Protein AF-0000000076752392 (afdb_homodimer)

Foldseek 3Di:
DPPPPDPDQKFWEQLAFQAAPPGPDGTDIDGQADAQDDDAGEEEPDDQDPDNVSNRLRRNLRVLLRLLCVLAFVLQDCVVVVVGQAWDVLCPRYAYEYQDQEEDLDWWFFSVHIYWHWYDFPNDIDGQSRGSLSSQLRSQLRRLCSLAVQLQFALFLASLLLSNLSSNLRSLLSSLQDLVSLVQCCVVCVLQQLDFDSSQAGAQHSQNRVCRVPVQAADPRHRAGLNDQAADDQQLPAALDDGLVDAHSHSPRRSSLLSNLLSQLLSLQLCLQQDPHGRDSVSSNVSSSVSSSLQSQLSQLWALARLRLLSSLLSSQVVCCVPPVRSSLVSSLVSCCSRQSFPPVQSVLSVCLVPPPPPPPSCPFQVGPPPRRDGHYHFDWDWAACVVQQFPGTAIGTWRQDDGRGNTAGADPVGDGDDGDHRNSSSNSSVVSCQVQLQEAEDPVGGRDDHSVPDPDPDHNQWYWDQPPVGTYIGGRISD/DPPPPPPDQKFWEQLAFQAAPPGPDGTDIDGQADAQDDDAGEEEPDDQDPDNVSNRLRRHLRVLLRLLCVLQFVLQDCVVVVVGQAWDVLCPRYAYEYQDQEEDLDWWFFSVHIYWHWYDFPNDIDGLSRGSLSSQLRSQLRRLCSLAVQLQFALFLASLLQSNLSSNLRSLLSSLQDLVSQVQCCVVCVLQQLDFDSSQAGAQHSQNRVCRVPVQAADPRHRAGLNDQAADDQQLPAALDDGLVDAHSHSPRRSSLLSNLLSQLLSLQLCLQQDPHGRDSVSSNVSSSVSSSLQSQLSQLWALARLRLLSSLLSSQVVCCVPPVRSSLVSSLVSCCSRQSFPPVQSVLSVVLVPPPPPPDVCPFQVGPPPRRDGHYHFDWDWAACVVQQFPGTAIGTWRQDDGRGNTAGADPVGDGDDGDHRRVSSNSSVVSCQCQLQEAEDPVGGRDDHSNPPPDPDHNQWYWDQPPVGTYIGGRISD

Secondary structure (DSSP, 8-state):
--------SEEEE-SS---SSS-----EEEEPPP-S-SSSEEEESSPPPSSHHHHHHHHHHHHHHHHHHHHHGGGS-TTT-TT-----TTT-SEEEEES---BSS-EEE-SS-EEE-EEEETTEEEEGGG-HHHHHHHHHHHHHHHH-GGGGGB--HHHHHHHHHHHHHHHHHHHTT-HHHHHHHHHHHTT-TTS--TTTEETHHHHHHHHHH-TTSS-SSSSEESS-------GGGS-S---TTS--SSHHHHHHHHHHHHHHHHHHHHHHHHTTS---HHHHHHHHHHHHHHHHHHHHH----TTHHHHHHHHHHHHHHHHHTTTTHHHHHHHHHHTTSS-HHHHHHHHHHHS--SSSSTTSSBSSTTS-PPS----EEEEE--GGGT-SS-EEEEE--PPPSB---PBPSSSSBPPPPPHHHHHHHHHHHHHHTT-EE--GGG-SS--GGG--S-----EEEEE-SSSEEEEE--B-/--------SEEEE-SS---SSS-----EEEEPPP-S-SSSEEEESSPPPSSHHHHHHHHHHHHHHHHHHHHHGGGS-TTT-TT-----TTT-SEEEEETT--BSS-EEE-SS-EEE-EEEETTEEEEGGG-HHHHHHHHHHHHHHHH-GGGTTB--HHHHHHHHHHHHHHHHHHHTT-HHHHHHHHHHHTT-TTS--TTTEETHHHHHHHHHH-TTSS-SSSSEESS-------GGGS-S---TTS--SSHHHHHHHHHHHHHHHHHHHHHHHHTTS---HHHHHHHHHHHHHHHHHHHHH----TTHHHHHHHHHHHHHHHHHTTTTHHHHHHHHHHTTSS-HHHHHHHHHHHS--SSSGGGSSBSSTTS-PPS----EEEEE--GGGT-SSPEEEEE--PPPSB---PBPSSSSBPPPPPHHHHHHHHHHHHHHTT-EE--GGG-SS--GGGS-------EEEEE-SSSEEEEE--B-

pLDDT: mean 90.79, std 14.86, range [25.16, 98.94]

Nearest PDB structures (foldseek):
  5w5h-assembly1_C  TM=1.857E-01  e=3.760E+00  Homo sapiens
  5w5h-assembly1_C  TM=1.857E-01  e=4.333E+00  Homo sapiens

Organism: NCBI:txid927661

Solvent-accessible surface area (backbone atoms only — not comparable to full-atom values): 48329 Å² total; per-residue (Å²): 135,80,77,73,76,71,85,71,70,54,40,48,19,39,83,45,46,61,38,41,84,90,51,90,66,71,66,42,79,39,73,59,63,81,61,70,43,80,68,55,14,36,46,60,63,76,74,77,44,87,51,68,69,48,30,26,32,48,43,15,37,45,40,27,47,47,49,39,41,66,66,48,47,84,61,50,56,53,89,84,26,75,88,44,43,59,54,34,75,78,38,39,76,48,46,35,34,32,64,71,68,48,83,36,94,47,47,30,27,50,50,71,29,35,38,14,11,29,37,78,50,96,91,39,76,47,50,43,33,41,18,27,35,46,39,16,17,39,47,28,43,49,52,48,38,34,71,43,55,57,59,67,48,43,29,31,42,62,61,49,4,45,48,45,18,48,8,53,48,33,22,41,44,45,44,39,70,35,66,69,52,39,49,49,39,34,68,67,37,75,50,40,63,48,44,70,35,80,66,28,37,33,36,17,32,60,13,47,53,46,30,69,41,34,65,50,69,23,41,95,74,7,38,49,52,32,47,61,83,53,60,48,70,68,50,55,74,24,41,60,44,48,43,50,90,42,74,16,28,34,31,77,50,44,12,49,32,58,31,17,23,47,40,35,18,49,31,36,31,22,46,58,66,26,53,92,52,73,64,48,63,65,23,47,40,50,34,36,53,51,48,51,50,27,50,53,53,10,58,41,49,33,51,28,30,58,64,40,66,26,46,34,52,50,31,32,46,50,36,29,38,74,75,57,71,36,73,47,39,67,28,43,44,52,21,32,36,72,20,18,34,24,11,69,69,33,51,52,49,59,48,52,42,71,65,46,75,61,88,74,73,31,49,60,44,36,69,58,62,85,55,76,68,62,72,51,50,53,58,41,83,43,79,33,84,17,55,41,53,10,26,82,48,52,31,34,36,28,16,24,66,40,72,68,63,54,66,58,32,29,26,32,92,86,64,61,61,44,83,80,64,54,22,68,58,41,19,47,26,31,52,50,39,35,40,36,68,25,22,31,40,70,51,72,91,55,49,71,49,49,41,43,31,66,31,70,59,88,59,71,52,37,26,30,57,43,71,77,85,86,44,40,29,58,39,61,52,44,54,106,132,80,77,71,77,72,84,73,72,53,40,50,18,39,84,45,44,62,38,41,83,90,50,89,68,72,65,43,81,38,71,60,63,81,62,70,44,79,68,55,14,38,45,60,60,75,74,76,43,89,52,69,70,47,30,27,31,49,44,15,38,46,41,28,49,45,49,40,40,66,66,47,48,84,60,50,56,52,89,85,26,75,88,44,42,58,53,34,76,80,36,39,77,49,45,35,32,34,64,70,68,46,81,38,95,47,47,31,27,51,49,70,30,35,39,12,11,29,38,79,51,97,92,38,76,49,48,42,32,41,18,26,35,47,41,18,18,41,49,28,44,49,52,48,38,34,70,43,54,58,61,69,51,45,29,30,42,62,60,50,4,45,49,46,19,46,9,54,47,33,21,39,46,43,46,40,70,36,69,69,50,39,49,49,37,36,69,68,37,74,49,40,61,47,37,40,36,81,64,29,37,33,35,16,32,61,12,48,53,46,30,74,79,38,66,50,71,21,40,96,77,7,37,50,52,32,47,60,52,49,53,48,70,65,52,87,79,38,46,61,68,58,46,52,86,45,72,14,29,33,30,76,50,43,12,48,34,58,29,16,25,47,40,36,18,47,31,25,31,20,46,57,66,27,54,93,52,72,63,47,64,64,23,46,40,52,34,37,53,52,49,52,50,24,50,54,53,9,60,41,46,35,51,29,32,59,64,39,67,29,46,35,53,53,31,32,46,50,37,29,39,73,76,56,72,35,73,46,39,57,20,45,44,21,21,30,26,49,20,20,35,23,10,53,48,32,50,22,49,58,47,54,40,67,61,44,77,64,86,73,72,31,47,65,43,34,69,57,61,84,56,76,69,60,70,52,51,52,60,43,82,43,80,33,82,18,58,92,53,14,28,81,50,52,31,35,38,27,17,24,65,40,74,68,66,53,68,59,31,30,26,32,59,40,59,60,61,44,83,78,66,55,21,68,56,42,20,47,50,30,54,50,40,35,37,75,69,25,22,33,41,68,52,71,90,53,51,69,57,69,39,66,25,67,60,85,60,93,59,72,51,37,27,31,57,45,71,78,83,88,44,40,30,60,42,61,52,44,54,106

Sequence (960 aa):
MTTVHEASDEVSVWEDDPGAPPSTRTPVLRARPALRTAPLAVDVQGAVPPDAEGAVRYWTAAEALGRTVALYAPLFPADEFPNGAAWNPAVGDVLVADLNAGVDLNAYYDRGGLAFFRQHVSGVTVWSGESPDIVSHETGHAVLDALCPWMWDAASAEIAAFHESFGDMTAVLAGLRLATLREQVIGETGGELSRSSRLSRLAEQLGWAVRQLAPSSADPDCLRNASNELFYRDPVTLPPSAPASQLSSEPHSFSRVFTGAFLRSLAGMVHTVAGTGQVDDEALLTAGQDAATLLVTAVTDTAAVPSYYAQVAAHLIEADQEKFGGKYAAALQAAFVRHGILSPASAEAIIDGATGDDDEKVGERSIAPGAPHPRGASTSEVAVSGRPYGLPEDLTVHAPVEAPRFSVAPAALSRGELVTTPGEDVAAAFVEDLFRQGRVAVPREYQRGFAAASGVDGTLRTHEVANNGAGLVLVRRVFDMTTVHEASDEVSVWEDDPGAPPSTRTPVLRARPALRTAPLAVDVQGAVPPDAEGAVRYWTAAEALGRTVALYAPLFPADEFPNGAAWNPAVGDVLVADLNAGVDLNAYYDRGGLAFFRQHVSGVTVWSGESPDIVSHETGHAVLDALCPWMWDAASAEIAAFHESFGDMTAVLAGLRLATLREQVIGETGGELSRSSRLSRLAEQLGWAVRQLAPSSADPDCLRNASNELFYRDPVTLPPSAPASQLSSEPHSFSRVFTGAFLRSLAGMVHTVAGTGQVDDEALLTAGQDAATLLVTAVTDTAAVPSYYAQVAAHLIEADQEKFGGKYAAALQAAFVRHGILSPASAEAIIDGATGDDDEKVGERSIAPGAPHPRGASTSEVAVSGRPYGLPEDLTVHAPVEAPRFSVAPAALSRGELVTTPGEDVAAAFVEDLFRQGRVAVPREYQRGFAAASGVDGTLRTHEVANNGAGLVLVRRVFD

Radius of gyration: 30.41 Å; Cα contacts (8 Å, |Δi|>4): 2117; chains: 2; bounding box: 63×109×92 Å

Structure (mmCIF, N/CA/C/O backbone):
data_AF-0000000076752392-model_v1
#
loop_
_entity.id
_entity.type
_entity.pdbx_description
1 polymer 'Neutral metalloproteinase'
#
loop_
_atom_site.group_PDB
_atom_site.id
_atom_site.type_symbol
_atom_site.label_atom_id
_atom_site.label_alt_id
_atom_site.label_comp_id
_atom_site.label_asym_id
_atom_site.label_entity_id
_atom_site.label_seq_id
_atom_site.pdbx_PDB_ins_code
_atom_site.Cartn_x
_atom_site.Cartn_y
_atom_site.Cartn_z
_atom_site.occupancy
_atom_site.B_iso_or_equiv
_atom_site.auth_seq_id
_atom_site.auth_comp_id
_atom_site.auth_asym_id
_atom_site.auth_atom_id
_atom_site.pdbx_PDB_model_num
ATOM 1 N N . MET A 1 1 ? -23.438 24.672 58.594 1 25.16 1 MET A N 1
ATOM 2 C CA . MET A 1 1 ? -23.312 25.406 57.344 1 25.16 1 MET A CA 1
ATOM 3 C C . MET A 1 1 ? -22.375 24.688 56.375 1 25.16 1 MET A C 1
ATOM 5 O O . MET A 1 1 ? -21.156 24.688 56.562 1 25.16 1 MET A O 1
ATOM 9 N N . THR A 1 2 ? -22.609 23.469 56 1 29.36 2 THR A N 1
ATOM 10 C CA . THR A 1 2 ? -21.781 22.484 55.312 1 29.36 2 THR A CA 1
ATOM 11 C C . THR A 1 2 ? -21.375 23 53.938 1 29.36 2 THR A C 1
ATOM 13 O O . THR A 1 2 ? -22.219 23.359 53.125 1 29.36 2 THR A O 1
ATOM 16 N N . THR A 1 3 ? -20.234 23.703 53.844 1 28.34 3 THR A N 1
ATOM 17 C CA . THR A 1 3 ? -19.672 24.312 52.625 1 28.34 3 THR A CA 1
ATOM 18 C C . THR A 1 3 ? -19.703 23.328 51.469 1 28.34 3 THR A C 1
ATOM 20 O O . THR A 1 3 ? -19.156 22.219 51.562 1 28.34 3 THR A O 1
ATOM 23 N N . VAL A 1 4 ? -20.859 23.172 50.781 1 31.23 4 VAL A N 1
ATOM 24 C CA . VAL A 1 4 ? -20.969 22.422 49.531 1 31.23 4 VAL A CA 1
ATOM 25 C C . VAL A 1 4 ? -19.734 22.672 48.688 1 31.23 4 VAL A C 1
ATOM 27 O O . VAL A 1 4 ? -19.375 23.812 48.406 1 31.23 4 VAL A O 1
ATOM 30 N N . HIS A 1 5 ? -18.688 21.828 48.75 1 33.06 5 HIS A N 1
ATOM 31 C CA . HIS A 1 5 ? -17.516 21.844 47.875 1 33.06 5 HIS A CA 1
ATOM 32 C C . HIS A 1 5 ? -17.891 22.219 46.469 1 33.06 5 HIS A C 1
ATOM 34 O O . HIS A 1 5 ? -18.781 21.609 45.875 1 33.06 5 HIS A O 1
ATOM 40 N N . GLU A 1 6 ? -17.984 23.406 46.094 1 35.97 6 GLU A N 1
ATOM 41 C CA . GLU A 1 6 ? -18.094 23.953 44.75 1 35.97 6 GLU A CA 1
ATOM 42 C C . GLU A 1 6 ? -17.484 23.016 43.719 1 35.97 6 GLU A C 1
ATOM 44 O O . GLU A 1 6 ? -16.438 22.406 43.938 1 35.97 6 GLU A O 1
ATOM 49 N N . ALA A 1 7 ? -18.188 22.203 42.875 1 43.16 7 ALA A N 1
ATOM 50 C CA . ALA A 1 7 ? -17.891 21.328 41.75 1 43.16 7 ALA A CA 1
ATOM 51 C C . ALA A 1 7 ? -16.578 21.719 41.094 1 43.16 7 ALA A C 1
ATOM 53 O O . ALA A 1 7 ? -16.359 22.875 40.719 1 43.16 7 ALA A O 1
ATOM 54 N N . SER A 1 8 ? -15.383 21.188 41.25 1 51.84 8 SER A N 1
ATOM 55 C CA . SER A 1 8 ? -13.969 21.391 40.938 1 51.84 8 SER A CA 1
ATOM 56 C C . SER A 1 8 ? -13.758 21.641 39.469 1 51.84 8 SER A C 1
ATOM 58 O O . SER A 1 8 ? -14.305 20.922 38.625 1 51.84 8 SER A O 1
ATOM 60 N N . ASP A 1 9 ? -13.258 22.891 38.938 1 80.75 9 ASP A N 1
ATOM 61 C CA . ASP A 1 9 ? -12.961 23.578 37.688 1 80.75 9 ASP A CA 1
ATOM 62 C C . ASP A 1 9 ? -11.945 22.781 36.844 1 80.75 9 ASP A C 1
ATOM 64 O O . ASP A 1 9 ? -11.398 23.297 35.875 1 80.75 9 ASP A O 1
ATOM 68 N N . GLU A 1 10 ? -11.656 21.594 37.281 1 93.25 10 GLU A N 1
ATOM 69 C CA . GLU A 1 10 ? -10.672 20.812 36.531 1 93.25 10 GLU A CA 1
ATOM 70 C C . GLU A 1 10 ? -11.305 19.547 35.938 1 93.25 10 GLU A C 1
ATOM 72 O O . GLU A 1 10 ? -12.273 19.016 36.5 1 93.25 10 GLU A O 1
ATOM 77 N N . VAL A 1 11 ? -10.867 19.062 34.906 1 95.94 11 VAL A N 1
ATOM 78 C CA . VAL A 1 11 ? -11.32 17.844 34.219 1 95.94 11 VAL A CA 1
ATOM 79 C C . VAL A 1 11 ? -10.125 16.969 33.875 1 95.94 11 VAL A C 1
ATOM 81 O O . VAL A 1 11 ? -9.008 17.469 33.719 1 95.94 11 VAL A O 1
ATOM 84 N N . SER A 1 12 ? -10.336 15.633 33.812 1 96.56 12 SER A N 1
ATOM 85 C CA . SER A 1 12 ? -9.312 14.664 33.406 1 96.56 12 SER A CA 1
ATOM 86 C C . SER A 1 12 ? -9.203 14.547 31.906 1 96.56 12 SER A C 1
ATOM 88 O O . SER A 1 12 ? -10.211 14.336 31.219 1 96.56 12 SER A O 1
ATOM 90 N N . VAL A 1 13 ? -7.93 14.719 31.375 1 97.69 13 VAL A N 1
ATOM 91 C CA . VAL A 1 13 ? -7.738 14.672 29.922 1 97.69 13 VAL A CA 1
ATOM 92 C C . VAL A 1 13 ? -6.453 13.914 29.594 1 97.69 13 VAL A C 1
ATOM 94 O O . VAL A 1 13 ? -5.543 13.844 30.422 1 97.69 13 VAL A O 1
ATOM 97 N N . TRP A 1 14 ? -6.422 13.289 28.438 1 96.94 14 TRP A N 1
ATOM 98 C CA . TRP A 1 14 ? -5.137 12.875 27.891 1 96.94 14 TRP A CA 1
ATOM 99 C C . TRP A 1 14 ? -4.328 14.086 27.438 1 96.94 14 TRP A C 1
ATOM 101 O O . TRP A 1 14 ? -4.777 14.859 26.578 1 96.94 14 TRP A O 1
ATOM 111 N N . GLU A 1 15 ? -3.211 14.258 28 1 93.88 15 GLU A N 1
ATOM 112 C CA . GLU A 1 15 ? -2.363 15.375 27.594 1 93.88 15 GLU A CA 1
ATOM 113 C C . GLU A 1 15 ? -1.811 15.164 26.188 1 93.88 15 GLU A C 1
ATOM 115 O O . GLU A 1 15 ? -1.631 16.125 25.438 1 93.88 15 GLU A O 1
ATOM 120 N N . ASP A 1 16 ? -1.436 14 25.906 1 93.69 16 ASP A N 1
ATOM 121 C CA . ASP A 1 16 ? -0.98 13.508 24.609 1 93.69 16 ASP A CA 1
ATOM 122 C C . ASP A 1 16 ? -1.677 12.203 24.234 1 93.69 16 ASP A C 1
ATOM 124 O O . ASP A 1 16 ? -2.574 11.742 24.953 1 93.69 16 ASP A O 1
ATOM 128 N N . ASP A 1 17 ? -1.319 11.672 23.047 1 97.5 17 ASP A N 1
ATOM 129 C CA . ASP A 1 17 ? -1.878 10.398 22.594 1 97.5 17 ASP A CA 1
ATOM 130 C C . ASP A 1 17 ? -1.769 9.336 23.688 1 97.5 17 ASP A C 1
ATOM 132 O O . ASP A 1 17 ? -0.748 9.242 24.359 1 97.5 17 ASP A O 1
ATOM 136 N N . PRO A 1 18 ? -2.826 8.516 23.859 1 96.56 18 PRO A N 1
ATOM 137 C CA . PRO A 1 18 ? -2.789 7.484 24.906 1 96.56 18 PRO A CA 1
ATOM 138 C C . PRO A 1 18 ? -1.625 6.512 24.734 1 96.56 18 PRO A C 1
ATOM 140 O O . PRO A 1 18 ? -1.226 5.844 25.688 1 96.56 18 PRO A O 1
ATOM 143 N N . GLY A 1 19 ? -1.114 6.371 23.594 1 96.12 19 GLY A N 1
ATOM 144 C CA . GLY A 1 19 ? 0.024 5.504 23.328 1 96.12 19 GLY A CA 1
ATOM 145 C C . GLY A 1 19 ? -0.376 4.117 22.859 1 96.12 19 GLY A C 1
ATOM 146 O O . GLY A 1 19 ? -1.519 3.697 23.047 1 96.12 19 GLY A O 1
ATOM 147 N N . ALA A 1 20 ? 0.556 3.438 22.219 1 95 20 ALA A N 1
ATOM 148 C CA . ALA A 1 20 ? 0.346 2.064 21.766 1 95 20 ALA A CA 1
ATOM 149 C C . ALA A 1 20 ? 0.179 1.117 22.953 1 95 20 ALA A C 1
ATOM 151 O O . ALA A 1 20 ? 0.947 1.178 23.922 1 95 20 ALA A O 1
ATOM 152 N N . PRO A 1 21 ? -0.795 0.196 22.906 1 92.75 21 PRO A N 1
ATOM 153 C CA . PRO A 1 21 ? -0.969 -0.786 23.984 1 92.75 21 PRO A CA 1
ATOM 154 C C . PRO A 1 21 ? 0.167 -1.806 24.031 1 92.75 21 PRO A C 1
ATOM 156 O O . PRO A 1 21 ? 0.676 -2.227 23 1 92.75 21 PRO A O 1
ATOM 159 N N . PRO A 1 22 ? 0.517 -2.254 25.156 1 89.88 22 PRO A N 1
ATOM 160 C CA . PRO A 1 22 ? 0.124 -1.705 26.469 1 89.88 22 PRO A CA 1
ATOM 161 C C . PRO A 1 22 ? 0.838 -0.396 26.797 1 89.88 22 PRO A C 1
ATOM 163 O O . PRO A 1 22 ? 2.047 -0.278 26.578 1 89.88 22 PRO A O 1
ATOM 166 N N . SER A 1 23 ? 0.075 0.548 27.172 1 91 23 SER A N 1
ATOM 167 C CA . SER A 1 23 ? 0.615 1.859 27.516 1 91 23 SER A CA 1
ATOM 168 C C . SER A 1 23 ? 0.533 2.117 29.016 1 91 23 SER A C 1
ATOM 170 O O . SER A 1 23 ? -0.419 1.691 29.672 1 91 23 SER A O 1
ATOM 172 N N . THR A 1 24 ? 1.524 2.844 29.484 1 90.12 24 THR A N 1
ATOM 173 C CA . THR A 1 24 ? 1.531 3.193 30.906 1 90.12 24 THR A CA 1
ATOM 174 C C . THR A 1 24 ? 1.088 4.637 31.109 1 90.12 24 THR A C 1
ATOM 176 O O . THR A 1 24 ? 1.123 5.152 32.219 1 90.12 24 THR A O 1
ATOM 179 N N . ARG A 1 25 ? 0.671 5.285 30.109 1 93.06 25 ARG A N 1
ATOM 180 C CA . ARG A 1 25 ? 0.233 6.672 30.203 1 93.06 25 ARG A CA 1
ATOM 181 C C . ARG A 1 25 ? -1.115 6.77 30.906 1 93.06 25 ARG A C 1
ATOM 183 O O . ARG A 1 25 ? -1.938 5.855 30.812 1 93.06 25 ARG A O 1
ATOM 190 N N . THR A 1 26 ? -1.266 7.91 31.625 1 94.12 26 THR A N 1
ATOM 191 C CA . THR A 1 26 ? -2.521 8.164 32.312 1 94.12 26 THR A CA 1
ATOM 192 C C . THR A 1 26 ? -3.008 9.586 32.062 1 94.12 26 THR A C 1
ATOM 194 O O . THR A 1 26 ? -2.205 10.484 31.797 1 94.12 26 THR A O 1
ATOM 197 N N . PRO A 1 27 ? -4.34 9.734 32.094 1 96.06 27 PRO A N 1
ATOM 198 C CA . PRO A 1 27 ? -4.852 11.109 31.984 1 96.06 27 PRO A CA 1
ATOM 199 C C . PRO A 1 27 ? -4.355 12.016 33.094 1 96.06 27 PRO A C 1
ATOM 201 O O . PRO A 1 27 ? -3.936 11.523 34.156 1 96.06 27 PRO A O 1
ATOM 204 N N . VAL A 1 28 ? -4.395 13.312 32.875 1 95.56 28 VAL A N 1
ATOM 205 C CA . VAL A 1 28 ? -3.984 14.312 33.844 1 95.56 28 VAL A CA 1
ATOM 206 C C . VAL A 1 28 ? -5.105 15.328 34.062 1 95.56 28 VAL A C 1
ATOM 208 O O . VAL A 1 28 ? -6.027 15.414 33.25 1 95.56 28 VAL A O 1
ATOM 211 N N . LEU A 1 29 ? -5.016 16.062 35.094 1 95 29 LEU A N 1
ATOM 212 C CA . LEU A 1 29 ? -6.008 17.078 35.406 1 95 29 LEU A CA 1
ATOM 213 C C . LEU A 1 29 ? -5.645 18.406 34.719 1 95 29 LEU A C 1
ATOM 215 O O . LEU A 1 29 ? -4.48 18.797 34.719 1 95 29 LEU A O 1
ATOM 219 N N . ARG A 1 30 ? -6.684 19.016 34.094 1 94.38 30 ARG A N 1
ATOM 220 C CA . ARG A 1 30 ? -6.555 20.328 33.469 1 94.38 30 ARG A CA 1
ATOM 221 C C . ARG A 1 30 ? -7.789 21.188 33.719 1 94.38 30 ARG A C 1
ATOM 223 O O . ARG A 1 30 ? -8.844 20.656 34.125 1 94.38 30 ARG A O 1
ATOM 230 N N . ALA A 1 31 ? -7.543 22.469 33.531 1 93.06 31 ALA A N 1
ATOM 231 C CA . ALA A 1 31 ? -8.68 23.375 33.656 1 93.06 31 ALA A CA 1
ATOM 232 C C . ALA A 1 31 ? -9.758 23.047 32.625 1 93.06 31 ALA A C 1
ATOM 234 O O . ALA A 1 31 ? -9.445 22.75 31.469 1 93.06 31 ALA A O 1
ATOM 235 N N . ARG A 1 32 ? -10.922 23.125 33.031 1 94.62 32 ARG A N 1
ATOM 236 C CA . ARG A 1 32 ? -12.039 22.875 32.125 1 94.62 32 ARG A CA 1
ATOM 237 C C . ARG A 1 32 ? -12.055 23.891 30.984 1 94.62 32 ARG A C 1
ATOM 239 O O . ARG A 1 32 ? -12.062 25.094 31.219 1 94.62 32 ARG A O 1
ATOM 246 N N . PRO A 1 33 ? -12.039 23.406 29.766 1 94.12 33 PRO A N 1
ATOM 247 C CA . PRO A 1 33 ? -12.016 24.344 28.625 1 94.12 33 PRO A CA 1
ATOM 248 C C . PRO A 1 33 ? -13.359 25.016 28.391 1 94.12 33 PRO A C 1
ATOM 250 O O . PRO A 1 33 ? -14.406 24.422 28.656 1 94.12 33 PRO A O 1
ATOM 253 N N . ALA A 1 34 ? -13.289 26.219 27.875 1 90.94 34 ALA A N 1
ATOM 254 C CA . ALA A 1 34 ? -14.5 26.922 27.484 1 90.94 34 ALA A CA 1
ATOM 255 C C . ALA A 1 34 ? -14.977 26.469 26.109 1 90.94 34 ALA A C 1
ATOM 257 O O . ALA A 1 34 ? -14.172 26.297 25.188 1 90.94 34 ALA A O 1
ATOM 258 N N . LEU A 1 35 ? -16.25 26.219 25.984 1 93.38 35 LEU A N 1
ATOM 259 C CA . LEU A 1 35 ? -16.859 25.844 24.719 1 93.38 35 LEU A CA 1
ATOM 260 C C . LEU A 1 35 ? -17.75 26.969 24.203 1 93.38 35 LEU A C 1
ATOM 262 O O . LEU A 1 35 ? -18.203 27.828 24.969 1 93.38 35 LEU A O 1
ATOM 266 N N . ARG A 1 36 ? -17.875 27.031 22.891 1 95.31 36 ARG A N 1
ATOM 267 C CA . ARG A 1 36 ? -18.75 27.953 22.188 1 95.31 36 ARG A CA 1
ATOM 268 C C . ARG A 1 36 ? -18.359 29.391 22.469 1 95.31 36 ARG A C 1
ATOM 270 O O . ARG A 1 36 ? -19.234 30.25 22.656 1 95.31 36 ARG A O 1
ATOM 277 N N . THR A 1 37 ? -17.078 29.594 22.562 1 93.5 37 THR A N 1
ATOM 278 C CA . THR A 1 37 ? -16.547 30.938 22.781 1 93.5 37 THR A CA 1
ATOM 279 C C . THR A 1 37 ? -15.805 31.438 21.547 1 93.5 37 THR A C 1
ATOM 281 O O . THR A 1 37 ? -14.984 30.719 20.969 1 93.5 37 THR A O 1
ATOM 284 N N . ALA A 1 38 ? -16.094 32.625 21.203 1 91.56 38 ALA A N 1
ATOM 285 C CA . ALA A 1 38 ? -15.43 33.25 20.062 1 91.56 38 ALA A CA 1
ATOM 286 C C . ALA A 1 38 ? -14.062 33.781 20.469 1 91.56 38 ALA A C 1
ATOM 288 O O . ALA A 1 38 ? -13.797 34.031 21.641 1 91.56 38 ALA A O 1
ATOM 289 N N . PRO A 1 39 ? -13.078 34.031 19.469 1 94 39 PRO A N 1
ATOM 290 C CA . PRO A 1 39 ? -13.203 33.656 18.062 1 94 39 PRO A CA 1
ATOM 291 C C . PRO A 1 39 ? -13 32.156 17.812 1 94 39 PRO A C 1
ATOM 293 O O . PRO A 1 39 ? -12.445 31.469 18.672 1 94 39 PRO A O 1
ATOM 296 N N . LEU A 1 40 ? -13.453 31.625 16.703 1 97.44 40 LEU A N 1
ATOM 297 C CA . LEU A 1 40 ? -13.336 30.219 16.312 1 97.44 40 LEU A CA 1
ATOM 298 C C . LEU A 1 40 ? -13.93 29.297 17.375 1 97.44 40 LEU A C 1
ATOM 300 O O . LEU A 1 40 ? -13.219 28.469 17.938 1 97.44 40 LEU A O 1
ATOM 304 N N . ALA A 1 41 ? -15.227 29.469 17.547 1 98.19 41 ALA A N 1
ATOM 305 C CA . ALA A 1 41 ? -15.922 28.688 18.578 1 98.19 41 ALA A CA 1
ATOM 306 C C . ALA A 1 41 ? -15.875 27.203 18.234 1 98.19 41 ALA A C 1
ATOM 308 O O . ALA A 1 41 ? -16 26.812 17.078 1 98.19 41 ALA A O 1
ATOM 309 N N . VAL A 1 42 ? -15.695 26.375 19.266 1 98.62 42 VAL A N 1
ATOM 310 C CA . VAL A 1 42 ? -15.664 24.922 19.125 1 98.62 42 VAL A CA 1
ATOM 311 C C . VAL A 1 42 ? -16.625 24.281 20.125 1 98.62 42 VAL A C 1
ATOM 313 O O . VAL A 1 42 ? -16.984 24.891 21.125 1 98.62 42 VAL A O 1
ATOM 316 N N . ASP A 1 43 ? -17.062 23.094 19.797 1 98.5 43 ASP A N 1
ATOM 317 C CA . ASP A 1 43 ? -17.938 22.328 20.688 1 98.5 43 ASP A CA 1
ATOM 318 C C . ASP A 1 43 ? -17.781 20.828 20.438 1 98.5 43 ASP A C 1
ATOM 320 O O . ASP A 1 43 ? -17.141 20.422 19.469 1 98.5 43 ASP A O 1
ATOM 324 N N . VAL A 1 44 ? -18.156 20.062 21.438 1 98.5 44 VAL A N 1
ATOM 325 C CA . VAL A 1 44 ? -18.219 18.609 21.312 1 98.5 44 VAL A CA 1
ATOM 326 C C . VAL A 1 44 ? -19.672 18.156 21.312 1 98.5 44 VAL A C 1
ATOM 328 O O . VAL A 1 44 ? -20.484 18.609 22.141 1 98.5 44 VAL A O 1
ATOM 331 N N . GLN A 1 45 ? -19.969 17.344 20.328 1 97.5 45 GLN A N 1
ATOM 332 C CA . GLN A 1 45 ? -21.344 16.906 20.141 1 97.5 45 GLN A CA 1
ATOM 333 C C . GLN A 1 45 ? -21.812 16.094 21.344 1 97.5 45 GLN A C 1
ATOM 335 O O . GLN A 1 45 ? -21.125 15.188 21.812 1 97.5 45 GLN A O 1
ATOM 340 N N . GLY A 1 46 ? -23.031 16.453 21.828 1 94.88 46 GLY A N 1
ATOM 341 C CA . GLY A 1 46 ? -23.641 15.695 22.906 1 94.88 46 GLY A CA 1
ATOM 342 C C . GLY A 1 46 ? -23.234 16.172 24.281 1 94.88 46 GLY A C 1
ATOM 343 O O . GLY A 1 46 ? -22.484 17.141 24.406 1 94.88 46 GLY A O 1
ATOM 344 N N . ALA A 1 47 ? -23.688 15.414 25.328 1 94.69 47 ALA A N 1
ATOM 345 C CA . ALA A 1 47 ? -23.344 15.711 26.719 1 94.69 47 ALA A CA 1
ATOM 346 C C . ALA A 1 47 ? -22.125 14.922 27.172 1 94.69 47 ALA A C 1
ATOM 348 O O . ALA A 1 47 ? -21.703 13.969 26.5 1 94.69 47 ALA A O 1
ATOM 349 N N . VAL A 1 48 ? -21.531 15.367 28.219 1 95.94 48 VAL A N 1
ATOM 350 C CA . VAL A 1 48 ? -20.438 14.609 28.828 1 95.94 48 VAL A CA 1
ATOM 351 C C . VAL A 1 48 ? -20.922 13.227 29.234 1 95.94 48 VAL A C 1
ATOM 353 O O . VAL A 1 48 ? -21.891 13.102 29.984 1 95.94 48 VAL A O 1
ATOM 356 N N . PRO A 1 49 ? -20.281 12.266 28.703 1 95.25 49 PRO A N 1
ATOM 357 C CA . PRO A 1 49 ? -20.703 10.914 29.078 1 95.25 49 PRO A CA 1
ATOM 358 C C . PRO A 1 49 ? -20.562 10.656 30.578 1 95.25 49 PRO A C 1
ATOM 360 O O . PRO A 1 49 ? -19.609 11.133 31.203 1 95.25 49 PRO A O 1
ATOM 363 N N . PRO A 1 50 ? -21.422 9.789 31.141 1 94.38 50 PRO A N 1
ATOM 364 C CA . PRO A 1 50 ? -21.391 9.547 32.594 1 94.38 50 PRO A CA 1
ATOM 365 C C . PRO A 1 50 ? -20.266 8.617 33 1 94.38 50 PRO A C 1
ATOM 367 O O . PRO A 1 50 ? -19.828 8.648 34.156 1 94.38 50 PRO A O 1
ATOM 370 N N . ASP A 1 51 ? -19.891 7.742 32.125 1 94.06 51 ASP A N 1
ATOM 371 C CA . ASP A 1 51 ? -18.797 6.836 32.469 1 94.06 51 ASP A CA 1
ATOM 372 C C . ASP A 1 51 ? -17.453 7.551 32.406 1 94.06 51 ASP A C 1
ATOM 374 O O . ASP A 1 51 ? -17.281 8.5 31.641 1 94.06 51 ASP A O 1
ATOM 378 N N . ALA A 1 52 ? -16.484 7.113 33.156 1 93.69 52 ALA A N 1
ATOM 379 C CA . ALA A 1 52 ? -15.188 7.773 33.344 1 93.69 52 ALA A CA 1
ATOM 380 C C . ALA A 1 52 ? -14.43 7.871 32.031 1 93.69 52 ALA A C 1
ATOM 382 O O . ALA A 1 52 ? -13.875 8.922 31.703 1 93.69 52 ALA A O 1
ATOM 383 N N . GLU A 1 53 ? -14.328 6.793 31.312 1 94.5 53 GLU A N 1
ATOM 384 C CA . GLU A 1 53 ? -13.578 6.773 30.062 1 94.5 53 GLU A CA 1
ATOM 385 C C . GLU A 1 53 ? -14.172 7.742 29.047 1 94.5 53 GLU A C 1
ATOM 387 O O . GLU A 1 53 ? -13.445 8.445 28.344 1 94.5 53 GLU A O 1
ATOM 392 N N . GLY A 1 54 ? -15.469 7.734 28.984 1 96.56 54 GLY A N 1
ATOM 393 C CA . GLY A 1 54 ? -16.156 8.648 28.078 1 96.56 54 GLY A CA 1
ATOM 394 C C . GLY A 1 54 ? -15.961 10.102 28.438 1 96.56 54 GLY A C 1
ATOM 395 O O . GLY A 1 54 ? -15.836 10.961 27.562 1 96.56 54 GLY A O 1
ATOM 396 N N . ALA A 1 55 ? -16.016 10.352 29.719 1 96.81 55 ALA A N 1
ATOM 397 C CA . ALA A 1 55 ? -15.797 11.719 30.172 1 96.81 55 ALA A CA 1
ATOM 398 C C . ALA A 1 55 ? -14.391 12.195 29.828 1 96.81 55 ALA A C 1
ATOM 400 O O . ALA A 1 55 ? -14.195 13.336 29.406 1 96.81 55 ALA A O 1
ATOM 401 N N . VAL A 1 56 ? -13.398 11.359 30.047 1 97.69 56 VAL A N 1
ATOM 402 C CA . VAL A 1 56 ? -12.023 11.703 29.703 1 97.69 56 VAL A CA 1
ATOM 403 C C . VAL A 1 56 ? -11.906 11.984 28.219 1 97.69 56 VAL A C 1
ATOM 405 O O . VAL A 1 56 ? -11.25 12.945 27.797 1 97.69 56 VAL A O 1
ATOM 408 N N . ARG A 1 57 ? -12.523 11.18 27.375 1 98.06 57 ARG A N 1
ATOM 409 C CA . ARG A 1 57 ? -12.516 11.367 25.922 1 98.06 57 ARG A CA 1
ATOM 410 C C . ARG A 1 57 ? -13.133 12.703 25.547 1 98.06 57 ARG A C 1
ATOM 412 O O . ARG A 1 57 ? -12.578 13.438 24.719 1 98.06 57 ARG A O 1
ATOM 419 N N . TYR A 1 58 ? -14.273 13 26.141 1 98.19 58 TYR A N 1
ATOM 420 C CA . TYR A 1 58 ? -14.984 14.25 25.891 1 98.19 58 TYR A CA 1
ATOM 421 C C . TYR A 1 58 ? -14.102 15.453 26.203 1 98.19 58 TYR A C 1
ATOM 423 O O . TYR A 1 58 ? -13.938 16.344 25.375 1 98.19 58 TYR A O 1
ATOM 431 N N . TRP A 1 59 ? -13.547 15.461 27.328 1 98.06 59 TRP A N 1
ATOM 432 C CA . TRP A 1 59 ? -12.789 16.609 27.781 1 98.06 59 TRP A CA 1
ATOM 433 C C . TRP A 1 59 ? -11.438 16.688 27.078 1 98.06 59 TRP A C 1
ATOM 435 O O . TRP A 1 59 ? -10.914 17.781 26.844 1 98.06 59 TRP A O 1
ATOM 445 N N . THR A 1 60 ? -10.844 15.539 26.766 1 98.44 60 THR A N 1
ATOM 446 C CA . THR A 1 60 ? -9.633 15.531 25.953 1 98.44 60 THR A CA 1
ATOM 447 C C . THR A 1 60 ? -9.875 16.266 24.625 1 98.44 60 THR A C 1
ATOM 449 O O . THR A 1 60 ? -9.078 17.109 24.219 1 98.44 60 THR A O 1
ATOM 452 N N . ALA A 1 61 ? -10.984 15.906 23.984 1 98.62 61 ALA A N 1
ATOM 453 C CA . ALA A 1 61 ? -11.32 16.547 22.703 1 98.62 61 ALA A CA 1
ATOM 454 C C . ALA A 1 61 ? -11.547 18.031 22.875 1 98.62 61 ALA A C 1
ATOM 456 O O . ALA A 1 61 ? -11.031 18.844 22.109 1 98.62 61 ALA A O 1
ATOM 457 N N . ALA A 1 62 ? -12.266 18.391 23.891 1 98.19 62 ALA A N 1
ATOM 458 C CA . ALA A 1 62 ? -12.555 19.797 24.156 1 98.19 62 ALA A CA 1
ATOM 459 C C . ALA A 1 62 ? -11.266 20.578 24.406 1 98.19 62 ALA A C 1
ATOM 461 O O . ALA A 1 62 ? -11.094 21.688 23.891 1 98.19 62 ALA A O 1
ATOM 462 N N . GLU A 1 63 ? -10.461 20.016 25.234 1 97.94 63 GLU A N 1
ATOM 463 C CA . GLU A 1 63 ? -9.203 20.672 25.578 1 97.94 63 GLU A CA 1
ATOM 464 C C . GLU A 1 63 ? -8.312 20.828 24.344 1 97.94 63 GLU A C 1
ATOM 466 O O . GLU A 1 63 ? -7.727 21.891 24.141 1 97.94 63 GLU A O 1
ATOM 471 N N . ALA A 1 64 ? -8.133 19.812 23.578 1 98.44 64 ALA A N 1
ATOM 472 C CA . ALA A 1 64 ? -7.301 19.859 22.375 1 98.44 64 ALA A CA 1
ATOM 473 C C . ALA A 1 64 ? -7.852 20.844 21.359 1 98.44 64 ALA A C 1
ATOM 475 O O . ALA A 1 64 ? -7.09 21.562 20.703 1 98.44 64 ALA A O 1
ATOM 476 N N . LEU A 1 65 ? -9.188 20.859 21.188 1 98.56 65 LEU A N 1
ATOM 477 C CA . LEU A 1 65 ? -9.828 21.844 20.328 1 98.56 65 LEU A CA 1
ATOM 478 C C . LEU A 1 65 ? -9.469 23.266 20.781 1 98.56 65 LEU A C 1
ATOM 480 O O . LEU A 1 65 ? -9.031 24.078 19.969 1 98.56 65 LEU A O 1
ATOM 484 N N . GLY A 1 66 ? -9.664 23.484 22.031 1 97.56 66 GLY A N 1
ATOM 485 C CA . GLY A 1 66 ? -9.383 24.812 22.578 1 97.56 66 GLY A CA 1
ATOM 486 C C . GLY A 1 66 ? -7.934 25.234 22.422 1 97.56 66 GLY A C 1
ATOM 487 O O . GLY A 1 66 ? -7.645 26.375 22.062 1 97.56 66 GLY A O 1
ATOM 488 N N . ARG A 1 67 ? -7.066 24.328 22.75 1 97.06 67 ARG A N 1
ATOM 489 C CA . ARG A 1 67 ? -5.633 24.594 22.656 1 97.06 67 ARG A CA 1
ATOM 490 C C . ARG A 1 67 ? -5.23 24.938 21.219 1 97.06 67 ARG A C 1
ATOM 492 O O . ARG A 1 67 ? -4.41 25.828 21 1 97.06 67 ARG A O 1
ATOM 499 N N . THR A 1 68 ? -5.789 24.234 20.25 1 98.44 68 THR A N 1
ATOM 500 C CA . THR A 1 68 ? -5.48 24.469 18.844 1 98.44 68 THR A CA 1
ATOM 501 C C . THR A 1 68 ? -6.02 25.812 18.375 1 98.44 68 THR A C 1
ATOM 503 O O . THR A 1 68 ? -5.336 26.562 17.672 1 98.44 68 THR A O 1
ATOM 506 N N . VAL A 1 69 ? -7.191 26.156 18.812 1 98 69 VAL A N 1
ATOM 507 C CA . VAL A 1 69 ? -7.801 27.438 18.469 1 98 69 VAL A CA 1
ATOM 508 C C . VAL A 1 69 ? -6.984 28.578 19.062 1 98 69 VAL A C 1
ATOM 510 O O . VAL A 1 69 ? -6.742 29.594 18.406 1 98 69 VAL A O 1
ATOM 513 N N . ALA A 1 70 ? -6.613 28.391 20.281 1 97.25 70 ALA A N 1
ATOM 514 C CA . ALA A 1 70 ? -5.82 29.422 20.953 1 97.25 70 ALA A CA 1
ATOM 515 C C . ALA A 1 70 ? -4.504 29.672 20.219 1 97.25 70 ALA A C 1
ATOM 517 O O . ALA A 1 70 ? -3.988 30.781 20.219 1 97.25 70 ALA A O 1
ATOM 518 N N . LEU A 1 71 ? -4 28.656 19.641 1 97.94 71 LEU A N 1
ATOM 519 C CA . LEU A 1 71 ? -2.762 28.75 18.875 1 97.94 71 LEU A CA 1
ATOM 520 C C . LEU A 1 71 ? -2.951 29.625 17.641 1 97.94 71 LEU A C 1
ATOM 522 O O . LEU A 1 71 ? -2.117 30.484 17.344 1 97.94 71 LEU A O 1
ATOM 526 N N . TYR A 1 72 ? -4.023 29.484 16.922 1 98.44 72 TYR A N 1
ATOM 527 C CA . TYR A 1 72 ? -4.105 30 15.562 1 98.44 72 TYR A CA 1
ATOM 528 C C . TYR A 1 72 ? -4.957 31.266 15.516 1 98.44 72 TYR A C 1
ATOM 530 O O . TYR A 1 72 ? -4.754 32.125 14.656 1 98.44 72 TYR A O 1
ATOM 538 N N . ALA A 1 73 ? -5.961 31.5 16.406 1 97.69 73 ALA A N 1
ATOM 539 C CA . ALA A 1 73 ? -6.938 32.562 16.312 1 97.69 73 ALA A CA 1
ATOM 540 C C . ALA A 1 73 ? -6.25 33.938 16.234 1 97.69 73 ALA A C 1
ATOM 542 O O . ALA A 1 73 ? -6.605 34.781 15.414 1 97.69 73 ALA A O 1
ATOM 543 N N . PRO A 1 74 ? -5.242 34.188 17.016 1 97.19 74 PRO A N 1
ATOM 544 C CA . PRO A 1 74 ? -4.605 35.5 16.984 1 97.19 74 PRO A CA 1
ATOM 545 C C . PRO A 1 74 ? -3.801 35.75 15.711 1 97.19 74 PRO A C 1
ATOM 547 O O . PRO A 1 74 ? -3.355 36.875 15.453 1 97.19 74 PRO A O 1
ATOM 550 N N . LEU A 1 75 ? -3.602 34.688 14.969 1 97.44 75 LEU A N 1
ATOM 551 C CA . LEU A 1 75 ? -2.686 34.781 13.836 1 97.44 75 LEU A CA 1
ATOM 552 C C . LEU A 1 75 ? -3.447 35.031 12.547 1 97.44 75 LEU A C 1
ATOM 554 O O . LEU A 1 75 ? -2.838 35.281 11.5 1 97.44 75 LEU A O 1
ATOM 558 N N . PHE A 1 76 ? -4.77 35.031 12.586 1 96.5 76 PHE A N 1
ATOM 559 C CA . PHE A 1 76 ? -5.555 35.312 11.391 1 96.5 76 PHE A CA 1
ATOM 560 C C . PHE A 1 76 ? -5.297 36.75 10.914 1 96.5 76 PHE A C 1
ATOM 562 O O . PHE A 1 76 ? -5.305 37.688 11.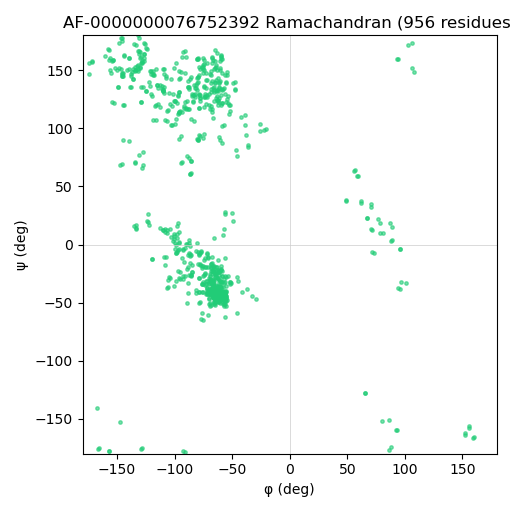719 1 96.5 76 PHE A O 1
ATOM 569 N N . PRO A 1 77 ? -5.039 36.906 9.633 1 93.06 77 PRO A N 1
ATOM 570 C CA . PRO A 1 77 ? -4.711 38.25 9.141 1 93.06 77 PRO A CA 1
ATOM 571 C C . PRO A 1 77 ? -5.887 39.219 9.25 1 93.06 77 PRO A C 1
ATOM 573 O O . PRO A 1 77 ? -6.965 38.938 8.719 1 93.06 77 PRO A O 1
ATOM 576 N N . ALA A 1 78 ? -5.66 40.344 9.766 1 91.19 78 ALA A N 1
ATOM 577 C CA . ALA A 1 78 ? -6.703 41.344 10.055 1 91.19 78 ALA A CA 1
ATOM 578 C C . ALA A 1 78 ? -7.309 41.875 8.766 1 91.19 78 ALA A C 1
ATOM 580 O O . ALA A 1 78 ? -8.484 42.25 8.727 1 91.19 78 ALA A O 1
ATOM 581 N N . ASP A 1 79 ? -6.535 41.969 7.762 1 88.25 79 ASP A N 1
ATOM 582 C CA . ASP A 1 79 ? -7.008 42.531 6.5 1 88.25 79 ASP A CA 1
ATOM 583 C C . ASP A 1 79 ? -8.062 41.656 5.859 1 88.25 79 ASP A C 1
ATOM 585 O O . ASP A 1 79 ? -8.984 42.125 5.207 1 88.25 79 ASP A O 1
ATOM 589 N N . GLU A 1 80 ? -7.953 40.406 6.066 1 88.5 80 GLU A N 1
ATOM 590 C CA . GLU A 1 80 ? -8.891 39.438 5.488 1 88.5 80 GLU A CA 1
ATOM 591 C C . GLU A 1 80 ? -10 39.094 6.477 1 88.5 80 GLU A C 1
ATOM 593 O O . GLU A 1 80 ? -11.086 38.656 6.078 1 88.5 80 GLU A O 1
ATOM 598 N N . PHE A 1 81 ? -9.648 39.312 7.719 1 92.62 81 PHE A N 1
ATOM 599 C CA . PHE A 1 81 ? -10.594 39 8.789 1 92.62 81 PHE A CA 1
ATOM 600 C C . PHE A 1 81 ? -10.789 40.188 9.703 1 92.62 81 PHE A C 1
ATOM 602 O O . PHE A 1 81 ? -10.461 40.125 10.891 1 92.62 81 PHE A O 1
ATOM 609 N N . PRO A 1 82 ? -11.398 41.188 9.188 1 91.06 82 PRO A N 1
ATOM 610 C CA . PRO A 1 82 ? -11.516 42.438 9.945 1 91.06 82 PRO A CA 1
ATOM 611 C C . PRO A 1 82 ? -12.312 42.25 11.234 1 91.06 82 PRO A C 1
ATOM 613 O O . PRO A 1 82 ? -12.102 43 12.195 1 91.06 82 PRO A O 1
ATOM 616 N N . ASN A 1 83 ? -13.211 41.344 11.289 1 91.5 83 ASN A N 1
ATOM 617 C CA . ASN A 1 83 ? -14.031 41.125 12.477 1 91.5 83 ASN A CA 1
ATOM 618 C C . ASN A 1 83 ? -13.469 40 13.352 1 91.5 83 ASN A C 1
ATOM 620 O O . ASN A 1 83 ? -14.18 39.469 14.195 1 91.5 83 ASN A O 1
ATOM 624 N N . GLY A 1 84 ? -12.297 39.625 13 1 92.88 84 GLY A N 1
ATOM 625 C CA . GLY A 1 84 ? -11.672 38.562 13.766 1 92.88 84 GLY A CA 1
ATOM 626 C C . GLY A 1 84 ? -11.711 37.219 13.055 1 92.88 84 GLY A C 1
ATOM 627 O O . GLY A 1 84 ? -12.383 37.062 12.031 1 92.88 84 GLY A O 1
ATOM 628 N N . ALA A 1 85 ? -10.992 36.312 13.688 1 96.44 85 ALA A N 1
ATOM 629 C CA . ALA A 1 85 ? -10.898 34.969 13.109 1 96.44 85 ALA A CA 1
ATOM 630 C C . ALA A 1 85 ? -12.273 34.312 13.031 1 96.44 85 ALA A C 1
ATOM 632 O O . ALA A 1 85 ? -13.078 34.438 13.953 1 96.44 85 ALA A O 1
ATOM 633 N N . ALA A 1 86 ? -12.555 33.625 11.945 1 96.75 86 ALA A N 1
ATOM 634 C CA . ALA A 1 86 ? -13.828 32.969 11.719 1 96.75 86 ALA A CA 1
ATOM 635 C C . ALA A 1 86 ? -13.625 31.672 10.93 1 96.75 86 ALA A C 1
ATOM 637 O O . ALA A 1 86 ? -12.703 31.562 10.117 1 96.75 86 ALA A O 1
ATOM 638 N N . TRP A 1 87 ? -14.477 30.672 11.273 1 97.69 87 TRP A N 1
ATOM 639 C CA . TRP A 1 87 ? -14.461 29.438 10.492 1 97.69 87 TRP A CA 1
ATOM 640 C C . TRP A 1 87 ? -14.953 29.688 9.07 1 97.69 87 TRP A C 1
ATOM 642 O O . TRP A 1 87 ? -15.578 30.703 8.797 1 97.69 87 TRP A O 1
ATOM 652 N N . ASN A 1 88 ? -14.562 28.734 8.117 1 96.38 88 ASN A N 1
ATOM 653 C CA . ASN A 1 88 ? -15.211 28.734 6.809 1 96.38 88 ASN A CA 1
ATOM 654 C C . ASN A 1 88 ? -16.734 28.812 6.941 1 96.38 88 ASN A C 1
ATOM 656 O O . ASN A 1 88 ? -17.328 28.141 7.789 1 96.38 88 ASN A O 1
ATOM 660 N N . PRO A 1 89 ? -17.375 29.672 6.18 1 95.81 89 PRO A N 1
ATOM 661 C CA . PRO A 1 89 ? -18.828 29.828 6.297 1 95.81 89 PRO A CA 1
ATOM 662 C C . PRO A 1 89 ? -19.578 28.516 6.211 1 95.81 89 PRO A C 1
ATOM 664 O O . PRO A 1 89 ? -20.641 28.359 6.828 1 95.81 89 PRO A O 1
ATOM 667 N N . ALA A 1 90 ? -19.078 27.547 5.441 1 95.19 90 ALA A N 1
ATOM 668 C CA . ALA A 1 90 ? -19.734 26.234 5.312 1 95.19 90 ALA A CA 1
ATOM 669 C C . ALA A 1 90 ? -19.766 25.516 6.652 1 95.19 90 ALA A C 1
ATOM 671 O O . ALA A 1 90 ? -20.656 24.703 6.898 1 95.19 90 ALA A O 1
ATOM 672 N N . VAL A 1 91 ? -18.844 25.75 7.531 1 96.94 91 VAL A N 1
ATOM 673 C CA . VAL A 1 91 ? -18.766 25.141 8.852 1 96.94 91 VAL A CA 1
ATOM 674 C C . VAL A 1 91 ? -19.781 25.781 9.789 1 96.94 91 VAL A C 1
ATOM 676 O O . VAL A 1 91 ? -20.344 25.109 10.656 1 96.94 91 VAL A O 1
ATOM 679 N N . GLY A 1 92 ? -20.031 27.062 9.617 1 95.44 92 GLY A N 1
ATOM 680 C CA . GLY A 1 92 ? -20.859 27.844 10.531 1 95.44 92 GLY A CA 1
ATOM 681 C C . GLY A 1 92 ? -20.062 28.531 11.617 1 95.44 92 GLY A C 1
ATOM 682 O O . GLY A 1 92 ? -18.844 28.734 11.469 1 95.44 92 GLY A O 1
ATOM 683 N N . ASP A 1 93 ? -20.75 28.891 12.695 1 95.56 93 ASP A N 1
ATOM 684 C CA . ASP A 1 93 ? -20.141 29.703 13.742 1 95.56 93 ASP A CA 1
ATOM 685 C C . ASP A 1 93 ? -19.375 28.844 14.734 1 95.56 93 ASP A C 1
ATOM 687 O O . ASP A 1 93 ? -18.469 29.328 15.43 1 95.56 93 ASP A O 1
ATOM 691 N N . VAL A 1 94 ? -19.812 27.562 14.758 1 98.12 94 VAL A N 1
ATOM 692 C CA . VAL A 1 94 ? -19.219 26.672 15.75 1 98.12 94 VAL A CA 1
ATOM 693 C C . VAL A 1 94 ? -18.734 25.391 15.062 1 98.12 94 VAL A C 1
ATOM 695 O O . VAL A 1 94 ? -19.5 24.734 14.352 1 98.12 94 VAL A O 1
ATOM 698 N N . LEU A 1 95 ? -17.469 25.078 15.195 1 98.69 95 LEU A N 1
ATOM 699 C CA . LEU A 1 95 ? -16.922 23.797 14.758 1 98.69 95 LEU A CA 1
ATOM 700 C C . LEU A 1 95 ? -17.234 22.703 15.773 1 98.69 95 LEU A C 1
ATOM 702 O O . LEU A 1 95 ? -16.781 22.75 16.906 1 98.69 95 LEU A O 1
ATOM 706 N N . VAL A 1 96 ? -17.984 21.703 15.383 1 98.75 96 VAL A N 1
ATOM 707 C CA . VAL A 1 96 ? -18.453 20.688 16.312 1 98.75 96 VAL A CA 1
ATOM 708 C C . VAL A 1 96 ? -17.75 19.359 16.047 1 98.75 96 VAL A C 1
ATOM 710 O O . VAL A 1 96 ? -17.656 18.922 14.898 1 98.75 96 VAL A O 1
ATOM 713 N N . ALA A 1 97 ? -17.25 18.734 17.109 1 98.81 97 ALA A N 1
ATOM 714 C CA . ALA A 1 97 ? -16.609 17.422 17.031 1 98.81 97 ALA A CA 1
ATOM 715 C C . ALA A 1 97 ? -17.578 16.312 17.422 1 98.81 97 ALA A C 1
ATOM 717 O O . ALA A 1 97 ? -18.156 16.344 18.516 1 98.81 97 ALA A O 1
ATOM 718 N N . ASP A 1 98 ? -17.797 15.391 16.531 1 98.69 98 ASP A N 1
ATOM 719 C CA . ASP A 1 98 ? -18.516 14.148 16.828 1 98.69 98 ASP A CA 1
ATOM 720 C C . ASP A 1 98 ? -17.547 13.039 17.203 1 98.69 98 ASP A C 1
ATOM 722 O O . ASP A 1 98 ? -16.812 12.531 16.359 1 98.69 98 ASP A O 1
ATOM 726 N N . LEU A 1 99 ? -17.594 12.562 18.484 1 98.44 99 LEU A N 1
ATOM 727 C CA . LEU A 1 99 ? -16.578 11.648 19 1 98.44 99 LEU A CA 1
ATOM 728 C C . LEU A 1 99 ? -16.969 10.203 18.734 1 98.44 99 LEU A C 1
ATOM 730 O O . LEU A 1 99 ? -16.203 9.281 19.047 1 98.44 99 LEU A O 1
ATOM 734 N N . ASN A 1 100 ? -18.031 9.961 18.141 1 97.5 100 ASN A N 1
ATOM 735 C CA . ASN A 1 100 ? -18.5 8.617 17.828 1 97.5 100 ASN A CA 1
ATOM 736 C C . ASN A 1 100 ? -19.281 8.586 16.516 1 97.5 100 ASN A C 1
ATOM 738 O O . ASN A 1 100 ? -20.469 8.281 16.5 1 97.5 100 ASN A O 1
ATOM 742 N N . ALA A 1 101 ? -18.578 8.797 15.469 1 97.25 101 ALA A N 1
ATOM 743 C CA . ALA A 1 101 ? -19.203 8.953 14.156 1 97.25 101 ALA A CA 1
ATOM 744 C C . ALA A 1 101 ? -19.406 7.594 13.484 1 97.25 101 ALA A C 1
ATOM 746 O O . ALA A 1 101 ? -20.062 7.5 12.453 1 97.25 101 ALA A O 1
ATOM 747 N N . GLY A 1 102 ? -18.828 6.516 14.055 1 95.75 102 GLY A N 1
ATOM 748 C CA . GLY A 1 102 ? -18.984 5.184 13.484 1 95.75 102 GLY A CA 1
ATOM 749 C C . GLY A 1 102 ? -17.828 4.266 13.781 1 95.75 102 GLY A C 1
ATOM 750 O O . GLY A 1 102 ? -17.078 4.492 14.734 1 95.75 102 GLY A O 1
ATOM 751 N N . VAL A 1 103 ? -17.75 3.178 13.023 1 92.81 103 VAL A N 1
ATOM 752 C CA . VAL A 1 103 ? -16.734 2.16 13.242 1 92.81 103 VAL A CA 1
ATOM 753 C C . VAL A 1 103 ? -15.68 2.242 12.133 1 92.81 103 VAL A C 1
ATOM 755 O O . VAL A 1 103 ? -15.953 1.888 10.984 1 92.81 103 VAL A O 1
ATOM 758 N N . ASP A 1 104 ? -14.531 2.752 12.5 1 93.38 104 ASP A N 1
ATOM 759 C CA . ASP A 1 104 ? -13.406 2.924 11.586 1 93.38 104 ASP A CA 1
ATOM 760 C C . ASP A 1 104 ? -12.141 3.342 12.336 1 93.38 104 ASP A C 1
ATOM 762 O O . ASP A 1 104 ? -12.211 3.748 13.492 1 93.38 104 ASP A O 1
ATOM 766 N N . LEU A 1 105 ? -11.023 3.119 11.781 1 94.44 105 LEU A N 1
ATOM 767 C CA . LEU A 1 105 ? -9.773 3.688 12.273 1 94.44 105 LEU A CA 1
ATOM 768 C C . LEU A 1 105 ? -9.438 4.977 11.531 1 94.44 105 LEU A C 1
ATOM 770 O O . LEU A 1 105 ? -8.477 5.027 10.758 1 94.44 105 LEU A O 1
ATOM 774 N N . ASN A 1 106 ? -10.234 6.008 11.805 1 95 106 ASN A N 1
ATOM 775 C CA . ASN A 1 106 ? -10.164 7.219 10.992 1 95 106 ASN A CA 1
ATOM 776 C C . ASN A 1 106 ? -10.688 8.438 11.75 1 95 106 ASN A C 1
ATOM 778 O O . ASN A 1 106 ? -11.156 8.312 12.883 1 95 106 ASN A O 1
ATOM 782 N N . ALA A 1 107 ? -10.477 9.523 11.305 1 98.31 107 ALA A N 1
ATOM 783 C CA . ALA A 1 107 ? -11.062 10.82 11.617 1 98.31 107 ALA A CA 1
ATOM 784 C C . ALA A 1 107 ? -11.062 11.734 10.398 1 98.31 107 ALA A C 1
ATOM 786 O O . ALA A 1 107 ? -10.258 11.555 9.477 1 98.31 107 ALA A O 1
ATOM 787 N N . TYR A 1 108 ? -12.055 12.648 10.336 1 97.81 108 TYR A N 1
ATOM 788 C CA . TYR A 1 108 ? -11.977 13.516 9.172 1 97.81 108 TYR A CA 1
ATOM 789 C C . TYR A 1 108 ? -12.672 14.852 9.438 1 97.81 108 TYR A C 1
ATOM 791 O O . TYR A 1 108 ? -13.391 15 10.422 1 97.81 108 TYR A O 1
ATOM 799 N N . TYR A 1 109 ? -12.344 15.875 8.727 1 98.62 109 TYR A N 1
ATOM 800 C CA . TYR A 1 109 ? -13.008 17.172 8.586 1 98.62 109 TYR A CA 1
ATOM 801 C C . TYR A 1 109 ? -13.797 17.234 7.285 1 98.62 109 TYR A C 1
ATOM 803 O O . TYR A 1 109 ? -13.281 16.906 6.219 1 98.62 109 TYR A O 1
ATOM 811 N N . ASP A 1 110 ? -15.102 17.625 7.289 1 97.25 110 ASP A N 1
ATOM 812 C CA . ASP A 1 110 ? -15.906 17.594 6.074 1 97.25 110 ASP A CA 1
ATOM 813 C C . ASP A 1 110 ? -16.688 18.891 5.898 1 97.25 110 ASP A C 1
ATOM 815 O O . ASP A 1 110 ? -17.703 18.922 5.195 1 97.25 110 ASP A O 1
ATOM 819 N N . ARG A 1 111 ? -16.359 20 6.57 1 96.19 111 ARG A N 1
ATOM 820 C CA . ARG A 1 111 ? -16.984 21.312 6.59 1 96.19 111 ARG A CA 1
ATOM 821 C C . ARG A 1 111 ? -18.328 21.281 7.328 1 96.19 111 ARG A C 1
ATOM 823 O O . ARG A 1 111 ? -18.969 22.312 7.52 1 96.19 111 ARG A O 1
ATOM 830 N N . GLY A 1 112 ? -18.75 20.156 7.688 1 96.06 112 GLY A N 1
ATOM 831 C CA . GLY A 1 112 ? -19.812 20.016 8.672 1 96.06 112 GLY A CA 1
ATOM 832 C C . GLY A 1 112 ? -19.297 19.984 10.102 1 96.06 112 GLY A C 1
ATOM 833 O O . GLY A 1 112 ? -20.031 20.297 11.039 1 96.06 112 GLY A O 1
ATOM 834 N N . GLY A 1 113 ? -18.156 19.578 10.203 1 98.25 113 GLY A N 1
ATOM 835 C CA . GLY A 1 113 ? -17.484 19.453 11.484 1 98.25 113 GLY A CA 1
ATOM 836 C C . GLY A 1 113 ? -16.359 18.422 11.461 1 98.25 113 GLY A C 1
ATOM 837 O O . GLY A 1 113 ? -15.68 18.25 10.445 1 98.25 113 GLY A O 1
ATOM 838 N N . LEU A 1 114 ? -16.062 17.969 12.625 1 98.75 114 LEU A N 1
ATOM 839 C CA . LEU A 1 114 ? -15.055 16.922 12.797 1 98.75 114 LEU A CA 1
ATOM 840 C C . LEU A 1 114 ? -15.695 15.602 13.203 1 98.75 114 LEU A C 1
ATOM 842 O O . LEU A 1 114 ? -16.609 15.578 14.039 1 98.75 114 LEU A O 1
ATOM 846 N N . ALA A 1 115 ? -15.273 14.539 12.586 1 98.62 115 ALA A N 1
ATOM 847 C CA . ALA A 1 115 ? -15.789 13.211 12.898 1 98.62 115 ALA A CA 1
ATOM 848 C C . ALA A 1 115 ? -14.672 12.289 13.383 1 98.62 115 ALA A C 1
ATOM 850 O O . ALA A 1 115 ? -13.617 12.195 12.75 1 98.62 115 ALA A O 1
ATOM 851 N N . PHE A 1 116 ? -14.914 11.688 14.508 1 98.62 116 PHE A N 1
ATOM 852 C CA . PHE A 1 116 ? -14 10.711 15.086 1 98.62 116 PHE A CA 1
ATOM 853 C C . PHE A 1 116 ? -14.68 9.352 15.227 1 98.62 116 PHE A C 1
ATOM 855 O O . PHE A 1 116 ? -15.891 9.281 15.438 1 98.62 116 PHE A O 1
ATOM 862 N N . PHE A 1 117 ? -13.859 8.32 15.117 1 98.12 117 PHE A N 1
ATOM 863 C CA . PHE A 1 117 ? -14.414 6.973 15.047 1 98.12 117 PHE A CA 1
ATOM 864 C C . PHE A 1 117 ? -13.789 6.074 16.109 1 98.12 117 PHE A C 1
ATOM 866 O O . PHE A 1 117 ? -12.891 6.5 16.844 1 98.12 117 PHE A O 1
ATOM 873 N N . ARG A 1 118 ? -14.344 4.859 16.203 1 97.44 118 ARG A N 1
ATOM 874 C CA . ARG A 1 118 ? -13.797 3.832 17.078 1 97.44 118 ARG A CA 1
ATOM 875 C C . ARG A 1 118 ? -13.719 2.486 16.375 1 97.44 118 ARG A C 1
ATOM 877 O O . ARG A 1 118 ? -14.492 2.219 15.453 1 97.44 118 ARG A O 1
ATOM 884 N N . GLN A 1 119 ? -12.797 1.721 16.75 1 95 119 GLN A N 1
ATOM 885 C CA . GLN A 1 119 ? -12.656 0.364 16.234 1 95 119 GLN A CA 1
ATOM 886 C C . GLN A 1 119 ? -12.031 -0.558 17.281 1 95 119 GLN A C 1
ATOM 888 O O . GLN A 1 119 ? -11.109 -0.163 18 1 95 119 GLN A O 1
ATOM 893 N N . HIS A 1 120 ? -12.633 -1.781 17.422 1 92.62 120 HIS A N 1
ATOM 894 C CA . HIS A 1 120 ? -12.07 -2.807 18.297 1 92.62 120 HIS A CA 1
ATOM 895 C C . HIS A 1 120 ? -11.086 -3.693 17.531 1 92.62 120 HIS A C 1
ATOM 897 O O . HIS A 1 120 ? -11.461 -4.332 16.547 1 92.62 120 HIS A O 1
ATOM 903 N N . VAL A 1 121 ? -9.867 -3.656 17.938 1 89.12 121 VAL A N 1
ATOM 904 C CA . VAL A 1 121 ? -8.828 -4.453 17.281 1 89.12 121 VAL A CA 1
ATOM 905 C C . VAL A 1 121 ? -7.922 -5.082 18.344 1 89.12 121 VAL A C 1
ATOM 907 O O . VAL A 1 121 ? -7.52 -4.418 19.297 1 89.12 121 VAL A O 1
ATOM 910 N N . SER A 1 122 ? -7.602 -6.406 18.156 1 86.12 122 SER A N 1
ATOM 911 C CA . SER A 1 122 ? -6.68 -7.137 19.031 1 86.12 122 SER A CA 1
ATOM 912 C C . SER A 1 122 ? -7.02 -6.926 20.5 1 86.12 122 SER A C 1
ATOM 914 O O . SER A 1 122 ? -6.141 -6.621 21.312 1 86.12 122 SER A O 1
ATOM 916 N N . GLY A 1 123 ? -8.242 -6.867 20.828 1 88.38 123 GLY A N 1
ATOM 917 C CA . GLY A 1 123 ? -8.719 -6.84 22.203 1 88.38 123 GLY A CA 1
ATOM 918 C C . GLY A 1 123 ? -8.82 -5.438 22.766 1 88.38 123 GLY A C 1
ATOM 919 O O . GLY A 1 123 ? -9.172 -5.258 23.938 1 88.38 123 GLY A O 1
ATOM 920 N N . VAL A 1 124 ? -8.547 -4.398 21.953 1 92.88 124 VAL A N 1
ATOM 921 C CA . VAL A 1 124 ? -8.555 -3.02 22.422 1 92.88 124 VAL A CA 1
ATOM 922 C C . VAL A 1 124 ? -9.508 -2.188 21.562 1 92.88 124 VAL A C 1
ATOM 924 O O . VAL A 1 124 ? -9.531 -2.326 20.344 1 92.88 124 VAL A O 1
ATOM 927 N N . THR A 1 125 ? -10.359 -1.42 22.219 1 95.56 125 THR A N 1
ATOM 928 C CA . THR A 1 125 ? -11.133 -0.438 21.469 1 95.56 125 THR A CA 1
ATOM 929 C C . THR A 1 125 ? -10.375 0.883 21.359 1 95.56 125 THR A C 1
ATOM 931 O O . THR A 1 125 ? -10.078 1.518 22.375 1 95.56 125 THR A O 1
ATOM 934 N N . VAL A 1 126 ? -10.055 1.255 20.188 1 97.38 126 VAL A N 1
ATOM 935 C CA . VAL A 1 126 ? -9.32 2.488 19.922 1 97.38 126 VAL A CA 1
ATOM 936 C C . VAL A 1 126 ? -10.289 3.582 19.469 1 97.38 126 VAL A C 1
ATOM 938 O O . VAL A 1 126 ? -11.062 3.389 18.531 1 97.38 126 VAL A O 1
ATOM 941 N N . TRP A 1 127 ? -10.273 4.684 20.188 1 98 127 TRP A N 1
ATOM 942 C CA . TRP A 1 127 ? -11.062 5.867 19.859 1 98 127 TRP A CA 1
ATOM 943 C C . TRP A 1 127 ? -10.188 6.977 19.297 1 98 127 TRP A C 1
ATOM 945 O O . TRP A 1 127 ? -9.375 7.566 20.031 1 98 127 TRP A O 1
ATOM 955 N N . SER A 1 128 ? -10.43 7.316 18.047 1 98.31 128 SER A N 1
ATOM 956 C CA . SER A 1 128 ? -9.547 8.312 17.438 1 98.31 128 SER A CA 1
ATOM 957 C C . SER A 1 128 ? -9.688 9.664 18.141 1 98.31 128 SER A C 1
ATOM 959 O O . SER A 1 128 ? -8.727 10.438 18.203 1 98.31 128 SER A O 1
ATOM 961 N N . GLY A 1 129 ? -10.82 9.945 18.766 1 98.38 129 GLY A N 1
ATOM 962 C CA . GLY A 1 129 ? -11.062 11.203 19.438 1 98.38 129 GLY A CA 1
ATOM 963 C C . GLY A 1 129 ? -10.367 11.305 20.781 1 98.38 129 GLY A C 1
ATOM 964 O O . GLY A 1 129 ? -10.367 12.359 21.422 1 98.38 129 GLY A O 1
ATOM 965 N N . GLU A 1 130 ? -9.75 10.242 21.203 1 97.94 130 GLU A N 1
ATOM 966 C CA . GLU A 1 130 ? -9.023 10.25 22.469 1 97.94 130 GLU A CA 1
ATOM 967 C C . GLU A 1 130 ? -7.598 10.758 22.281 1 97.94 130 GLU A C 1
ATOM 969 O O . GLU A 1 130 ? -6.887 11 23.266 1 97.94 130 GLU A O 1
ATOM 974 N N . SER A 1 131 ? -7.18 10.922 21.109 1 98.56 131 SER A N 1
ATOM 975 C CA . SER A 1 131 ? -5.832 11.398 20.812 1 98.56 131 SER A CA 1
ATOM 976 C C . SER A 1 131 ? -5.812 12.906 20.562 1 98.56 131 SER A C 1
ATOM 978 O O . SER A 1 131 ? -6.316 13.375 19.547 1 98.56 131 SER A O 1
ATOM 980 N N . PRO A 1 132 ? -5.188 13.656 21.438 1 98.56 132 PRO A N 1
ATOM 981 C CA . PRO A 1 132 ? -5.043 15.086 21.172 1 98.56 132 PRO A CA 1
ATOM 982 C C . PRO A 1 132 ? -4.332 15.367 19.844 1 98.56 132 PRO A C 1
ATOM 984 O O . PRO A 1 132 ? -4.621 16.359 19.188 1 98.56 132 PRO A O 1
ATOM 987 N N . ASP A 1 133 ? -3.396 14.484 19.469 1 98.62 133 ASP A N 1
ATOM 988 C CA . ASP A 1 133 ? -2.75 14.625 18.156 1 98.62 133 ASP A CA 1
ATOM 989 C C . ASP A 1 133 ? -3.781 14.648 17.031 1 98.62 133 ASP A C 1
ATOM 991 O O . ASP A 1 133 ? -3.736 15.523 16.172 1 98.62 133 ASP A O 1
ATOM 995 N N . ILE A 1 134 ? -4.668 13.711 17.094 1 98.88 134 ILE A N 1
ATOM 996 C CA . ILE A 1 134 ? -5.637 13.547 16 1 98.88 134 ILE A CA 1
ATOM 997 C C . ILE A 1 134 ? -6.652 14.688 16.047 1 98.88 134 ILE A C 1
ATOM 999 O O . ILE A 1 134 ? -7.023 15.234 15.008 1 98.88 134 ILE A O 1
ATOM 1003 N N . VAL A 1 135 ? -7.102 15.055 17.219 1 98.88 135 VAL A N 1
ATOM 1004 C CA . VAL A 1 135 ? -8.07 16.141 17.344 1 98.88 135 VAL A CA 1
ATOM 1005 C C . VAL A 1 135 ? -7.457 17.438 16.812 1 98.88 135 VAL A C 1
ATOM 1007 O O . VAL A 1 135 ? -8.094 18.156 16.047 1 98.88 135 VAL A O 1
ATOM 1010 N N . SER A 1 136 ? -6.234 17.734 17.219 1 98.88 136 SER A N 1
ATOM 1011 C CA . SER A 1 136 ? -5.562 18.938 16.734 1 98.88 136 SER A CA 1
ATOM 1012 C C . SER A 1 136 ? -5.348 18.859 15.219 1 98.88 136 SER A C 1
ATOM 1014 O O . SER A 1 136 ? -5.496 19.859 14.523 1 98.88 136 SER A O 1
ATOM 1016 N N . HIS A 1 137 ? -4.996 17.688 14.742 1 98.88 137 HIS A N 1
ATOM 1017 C CA . HIS A 1 137 ? -4.816 17.484 13.312 1 98.88 137 HIS A CA 1
ATOM 1018 C C . HIS A 1 137 ? -6.082 17.828 12.539 1 98.88 137 HIS A C 1
ATOM 1020 O O . HIS A 1 137 ? -6.031 18.609 11.578 1 98.88 137 HIS A O 1
ATOM 1026 N N . GLU A 1 138 ? -7.195 17.266 12.953 1 98.81 138 GLU A N 1
ATOM 1027 C CA . GLU A 1 138 ? -8.453 17.531 12.258 1 98.81 138 GLU A CA 1
ATOM 1028 C C . GLU A 1 138 ? -8.875 18.984 12.398 1 98.81 138 GLU A C 1
ATOM 1030 O O . GLU A 1 138 ? -9.477 19.562 11.492 1 98.81 138 GLU A O 1
ATOM 1035 N N . THR A 1 139 ? -8.609 19.547 13.57 1 98.88 139 THR A N 1
ATOM 1036 C CA . THR A 1 139 ? -8.859 20.984 13.742 1 98.88 139 THR A CA 1
ATOM 1037 C C . THR A 1 139 ? -8 21.797 12.789 1 98.88 139 THR A C 1
ATOM 1039 O O . THR A 1 139 ? -8.43 22.844 12.289 1 98.88 139 THR A O 1
ATOM 1042 N N . GLY A 1 140 ? -6.762 21.359 12.609 1 98.81 140 GLY A N 1
ATOM 1043 C CA . GLY A 1 140 ? -5.883 22 11.648 1 98.81 140 GLY A CA 1
ATOM 1044 C C . GLY A 1 140 ? -6.469 22.062 10.25 1 98.81 140 GLY A C 1
ATOM 1045 O O . GLY A 1 140 ? -6.316 23.062 9.547 1 98.81 140 GLY A O 1
ATOM 1046 N N . HIS A 1 141 ? -7.117 20.984 9.836 1 98.75 141 HIS A N 1
ATOM 1047 C CA . HIS A 1 141 ? -7.812 21 8.555 1 98.75 141 HIS A CA 1
ATOM 1048 C C . HIS A 1 141 ? -8.82 22.156 8.5 1 98.75 141 HIS A C 1
ATOM 1050 O O . HIS A 1 141 ? -8.898 22.859 7.492 1 98.75 141 HIS A O 1
ATOM 1056 N N . ALA A 1 142 ? -9.555 22.328 9.539 1 98.75 142 ALA A N 1
ATOM 1057 C CA . ALA A 1 142 ? -10.57 23.375 9.602 1 98.75 142 ALA A CA 1
ATOM 1058 C C . ALA A 1 142 ? -9.938 24.75 9.562 1 98.75 142 ALA A C 1
ATOM 1060 O O . ALA A 1 142 ? -10.43 25.656 8.883 1 98.75 142 ALA A O 1
ATOM 1061 N N . VAL A 1 143 ? -8.883 24.891 10.289 1 98.62 143 VAL A N 1
ATOM 1062 C CA . VAL A 1 143 ? -8.18 26.172 10.32 1 98.62 143 VAL A CA 1
ATOM 1063 C C . VAL A 1 143 ? -7.691 26.531 8.914 1 98.62 143 VAL A C 1
ATOM 1065 O O . VAL A 1 143 ? -7.91 27.641 8.438 1 98.62 143 VAL A O 1
ATOM 1068 N N . LEU A 1 144 ? -7.012 25.578 8.273 1 98.25 144 LEU A N 1
ATOM 1069 C CA . LEU A 1 144 ? -6.473 25.828 6.941 1 98.25 144 LEU A CA 1
ATOM 1070 C C . LEU A 1 144 ? -7.59 26.125 5.945 1 98.25 144 LEU A C 1
ATOM 1072 O O . LEU A 1 144 ? -7.43 26.953 5.055 1 98.25 144 LEU A O 1
ATOM 1076 N N . ASP A 1 145 ? -8.703 25.438 6.102 1 97.62 145 ASP A N 1
ATOM 1077 C CA . ASP A 1 145 ? -9.844 25.672 5.219 1 97.62 145 ASP A CA 1
ATOM 1078 C C . ASP A 1 145 ? -10.43 27.062 5.422 1 97.62 145 ASP A C 1
ATOM 1080 O O . ASP A 1 145 ? -10.977 27.656 4.488 1 97.62 145 ASP A O 1
ATOM 1084 N N . ALA A 1 146 ? -10.367 27.578 6.602 1 97.31 146 ALA A N 1
ATOM 1085 C CA . ALA A 1 146 ? -10.797 28.938 6.867 1 97.31 146 ALA A CA 1
ATOM 1086 C C . ALA A 1 146 ? -9.852 29.953 6.23 1 97.31 146 ALA A C 1
ATOM 1088 O O . ALA A 1 146 ? -10.289 30.922 5.617 1 97.31 146 ALA A O 1
ATOM 1089 N N . LEU A 1 147 ? -8.586 29.703 6.332 1 96.25 147 LEU A N 1
ATOM 1090 C CA . LEU A 1 147 ? -7.559 30.625 5.855 1 96.25 147 LEU A CA 1
ATOM 1091 C C . LEU A 1 147 ? -7.445 30.562 4.336 1 96.25 147 LEU A C 1
ATOM 1093 O O . LEU A 1 147 ? -7.234 31.594 3.688 1 96.25 147 LEU A O 1
ATOM 1097 N N . CYS A 1 148 ? -7.516 29.375 3.787 1 95.94 148 CYS A N 1
ATOM 1098 C CA . CYS A 1 148 ? -7.309 29.125 2.363 1 95.94 148 CYS A CA 1
ATOM 1099 C C . CYS A 1 148 ? -8.391 28.203 1.808 1 95.94 148 CYS A C 1
ATOM 1101 O O . CYS A 1 148 ? -8.102 27.094 1.352 1 95.94 148 CYS A O 1
ATOM 1103 N N . PRO A 1 149 ? -9.633 28.688 1.693 1 94.94 149 PRO A N 1
ATOM 1104 C CA . PRO A 1 149 ? -10.75 27.844 1.274 1 94.94 149 PRO A CA 1
ATOM 1105 C C . PRO A 1 149 ? -10.578 27.297 -0.142 1 94.94 149 PRO A C 1
ATOM 1107 O O . PRO A 1 149 ? -11.141 26.25 -0.478 1 94.94 149 PRO A O 1
ATOM 1110 N N . TRP A 1 150 ? -9.727 27.906 -0.972 1 93.81 150 TRP A N 1
ATOM 1111 C CA . TRP A 1 150 ? -9.508 27.484 -2.352 1 93.81 150 TRP A CA 1
ATOM 1112 C C . TRP A 1 150 ? -8.852 26.109 -2.402 1 93.81 150 TRP A C 1
ATOM 1114 O O . TRP A 1 150 ? -8.945 25.406 -3.412 1 93.81 150 TRP A O 1
ATOM 1124 N N . MET A 1 151 ? -8.195 25.703 -1.352 1 96.38 151 MET A N 1
ATOM 1125 C CA . MET A 1 151 ? -7.469 24.438 -1.314 1 96.38 151 MET A CA 1
ATOM 1126 C C . MET A 1 151 ? -8.43 23.25 -1.284 1 96.38 151 MET A C 1
ATOM 1128 O O . MET A 1 151 ? -8.047 22.125 -1.606 1 96.38 151 MET A O 1
ATOM 1132 N N . TRP A 1 152 ? -9.672 23.453 -0.913 1 95.44 152 TRP A N 1
ATOM 1133 C CA . TRP A 1 152 ? -10.641 22.375 -0.714 1 95.44 152 TRP A CA 1
ATOM 1134 C C . TRP A 1 152 ? -10.773 21.531 -1.971 1 95.44 152 TRP A C 1
ATOM 1136 O O . TRP A 1 152 ? -10.648 20.297 -1.911 1 95.44 152 TRP A O 1
ATOM 1146 N N . ASP A 1 153 ? -10.891 22.141 -3.131 1 93.69 153 ASP A N 1
ATOM 1147 C CA . ASP A 1 153 ? -11.172 21.375 -4.348 1 93.69 153 ASP A CA 1
ATOM 1148 C C . ASP A 1 153 ? -9.969 21.359 -5.281 1 93.69 153 ASP A C 1
ATOM 1150 O O . ASP A 1 153 ? -10.094 21.016 -6.457 1 93.69 153 ASP A O 1
ATOM 1154 N N . ALA A 1 154 ? -8.812 21.797 -4.754 1 96.31 154 ALA A N 1
ATOM 1155 C CA . ALA A 1 154 ? -7.633 21.797 -5.617 1 96.31 154 ALA A CA 1
ATOM 1156 C C . ALA A 1 154 ? -7.281 20.391 -6.082 1 96.31 154 ALA A C 1
ATOM 1158 O O . ALA A 1 154 ? -7.18 19.469 -5.27 1 96.31 154 ALA A O 1
ATOM 1159 N N . ALA A 1 155 ? -7.156 20.203 -7.348 1 97.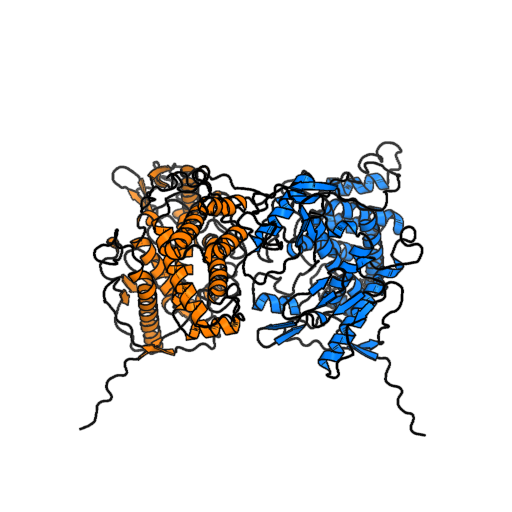19 155 ALA A N 1
ATOM 1160 C CA . ALA A 1 155 ? -6.809 18.922 -7.934 1 97.19 155 ALA A CA 1
ATOM 1161 C C . ALA A 1 155 ? -5.293 18.75 -8.016 1 97.19 155 ALA A C 1
ATOM 1163 O O . ALA A 1 155 ? -4.715 18.797 -9.102 1 97.19 155 ALA A O 1
ATOM 1164 N N . SER A 1 156 ? -4.695 18.5 -6.918 1 97.69 156 SER A N 1
ATOM 1165 C CA . SER A 1 156 ? -3.252 18.359 -6.777 1 97.69 156 SER A CA 1
ATOM 1166 C C . SER A 1 156 ? -2.9 17.453 -5.594 1 97.69 156 SER A C 1
ATOM 1168 O O . SER A 1 156 ? -3.305 17.734 -4.461 1 97.69 156 SER A O 1
ATOM 1170 N N . ALA A 1 157 ? -2.158 16.375 -5.926 1 97.88 157 ALA A N 1
ATOM 1171 C CA . ALA A 1 157 ? -1.714 15.484 -4.855 1 97.88 157 ALA A CA 1
ATOM 1172 C C . ALA A 1 157 ? -0.85 16.234 -3.844 1 97.88 157 ALA A C 1
ATOM 1174 O O . ALA A 1 157 ? -0.933 15.977 -2.639 1 97.88 157 ALA A O 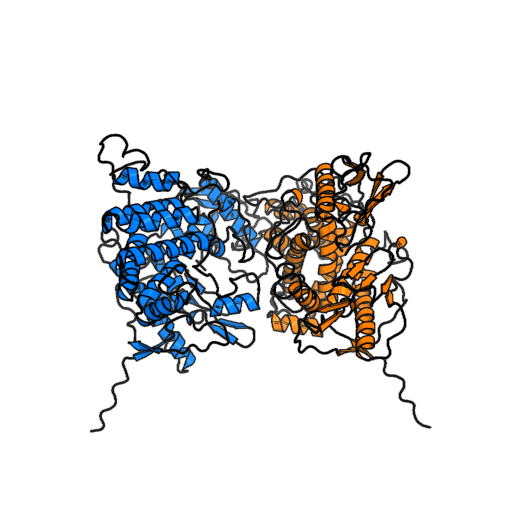1
ATOM 1175 N N . GLU A 1 158 ? -0.036 17.156 -4.305 1 98.25 158 GLU A N 1
ATOM 1176 C CA . GLU A 1 158 ? 0.874 17.906 -3.438 1 98.25 158 GLU A CA 1
ATOM 1177 C C . GLU A 1 158 ? 0.111 18.859 -2.523 1 98.25 158 GLU A C 1
ATOM 1179 O O . GLU A 1 158 ? 0.421 18.969 -1.336 1 98.25 158 GLU A O 1
ATOM 1184 N N . ILE A 1 159 ? -0.865 19.531 -3.051 1 98.19 159 ILE A N 1
ATOM 1185 C CA . ILE A 1 159 ? -1.655 20.453 -2.248 1 98.19 159 ILE A CA 1
ATOM 1186 C C . ILE A 1 159 ? -2.502 19.688 -1.245 1 98.19 159 ILE A C 1
ATOM 1188 O O . ILE A 1 159 ? -2.635 20.094 -0.088 1 98.19 159 ILE A O 1
ATOM 1192 N N . ALA A 1 160 ? -3.084 18.547 -1.688 1 98.38 160 ALA A N 1
ATOM 1193 C CA . ALA A 1 160 ? -3.795 17.688 -0.754 1 98.38 160 ALA A CA 1
ATOM 1194 C C . ALA A 1 160 ? -2.867 17.188 0.357 1 98.38 160 ALA A C 1
ATOM 1196 O O . ALA A 1 160 ? -3.266 17.141 1.523 1 98.38 160 ALA A O 1
ATOM 1197 N N . ALA A 1 161 ? -1.693 16.859 -0.034 1 98.69 161 ALA A N 1
ATOM 1198 C CA . ALA A 1 161 ? -0.708 16.406 0.941 1 98.69 161 ALA A CA 1
ATOM 1199 C C . ALA A 1 161 ? -0.331 17.531 1.906 1 98.69 161 ALA A C 1
ATOM 1201 O O . ALA A 1 161 ? -0.072 17.281 3.086 1 98.69 161 ALA A O 1
ATOM 1202 N N . PHE A 1 162 ? -0.21 18.734 1.397 1 98.69 162 PHE A N 1
ATOM 1203 C CA . PHE A 1 162 ? 0.091 19.844 2.297 1 98.69 162 PHE A CA 1
ATOM 1204 C C . PHE A 1 162 ? -1.017 20.016 3.328 1 98.69 162 PHE A C 1
ATOM 1206 O O . PHE A 1 162 ? -0.75 20.359 4.48 1 98.69 162 PHE A O 1
ATOM 1213 N N . HIS A 1 163 ? -2.242 19.812 2.891 1 97.56 163 HIS A N 1
ATOM 1214 C CA . HIS A 1 163 ? -3.354 19.844 3.834 1 97.56 163 HIS A CA 1
ATOM 1215 C C . HIS A 1 163 ? -3.15 18.859 4.973 1 97.56 163 HIS A C 1
ATOM 1217 O O . HIS A 1 163 ? -3.395 19.188 6.137 1 97.56 163 HIS A O 1
ATOM 1223 N N . GLU A 1 164 ? -2.678 17.688 4.633 1 98.5 164 GLU A N 1
ATOM 1224 C CA . GLU A 1 164 ? -2.357 16.672 5.633 1 98.5 164 GLU A CA 1
ATOM 1225 C C . GLU A 1 164 ? -1.171 17.094 6.492 1 98.5 164 GLU A C 1
ATOM 1227 O O . GLU A 1 164 ? -1.176 16.891 7.707 1 98.5 164 GLU A O 1
ATOM 1232 N N . SER A 1 165 ? -0.172 17.656 5.887 1 98.88 165 SER A N 1
ATOM 1233 C CA . SER A 1 165 ? 1.004 18.141 6.613 1 98.88 165 SER A CA 1
ATOM 1234 C C . SER A 1 165 ? 0.639 19.234 7.602 1 98.88 165 SER A C 1
ATOM 1236 O O . SER A 1 165 ? 1.171 19.281 8.711 1 98.88 165 SER A O 1
ATOM 1238 N N . PHE A 1 166 ? -0.208 20.109 7.125 1 98.88 166 PHE A N 1
ATOM 1239 C CA . PHE A 1 166 ? -0.648 21.188 8.008 1 98.88 166 PHE A CA 1
ATOM 1240 C C . PHE A 1 166 ? -1.308 20.625 9.258 1 98.88 166 PHE A C 1
ATOM 1242 O O . PHE A 1 166 ? -1.11 21.141 10.359 1 98.88 166 PHE A O 1
ATOM 1249 N N . GLY A 1 167 ? -2.115 19.578 9.086 1 98.81 167 GLY A N 1
ATOM 1250 C CA . GLY A 1 167 ? -2.674 18.875 10.234 1 98.81 167 GLY A CA 1
ATOM 1251 C C . GLY A 1 167 ? -1.615 18.328 11.172 1 98.81 167 GLY A C 1
ATOM 1252 O O . GLY A 1 167 ? -1.693 18.516 12.391 1 98.81 167 GLY A O 1
ATOM 1253 N N . ASP A 1 168 ? -0.6 17.703 10.625 1 98.81 168 ASP A N 1
ATOM 1254 C CA . ASP A 1 168 ? 0.49 17.156 11.422 1 98.81 168 ASP A CA 1
ATOM 1255 C C . ASP A 1 168 ? 1.247 18.266 12.156 1 98.81 168 ASP A C 1
ATOM 1257 O O . ASP A 1 168 ? 1.543 18.141 13.344 1 98.81 168 ASP A O 1
ATOM 1261 N N . MET A 1 169 ? 1.557 19.281 11.43 1 98.88 169 MET A N 1
ATOM 1262 C CA . MET A 1 169 ? 2.287 20.406 12.023 1 98.88 169 MET A CA 1
ATOM 1263 C C . MET A 1 169 ? 1.471 21.062 13.125 1 98.88 169 MET A C 1
ATOM 1265 O O . MET A 1 169 ? 2.025 21.5 14.133 1 98.88 169 MET A O 1
ATOM 1269 N N . THR A 1 170 ? 0.177 21.109 12.922 1 98.88 170 THR A N 1
ATOM 1270 C CA . THR A 1 170 ? -0.715 21.656 13.938 1 98.88 170 THR A CA 1
ATOM 1271 C C . THR A 1 170 ? -0.65 20.828 15.219 1 98.88 170 THR A C 1
ATOM 1273 O O . THR A 1 170 ? -0.593 21.375 16.312 1 98.88 170 THR A O 1
ATOM 1276 N N . ALA A 1 171 ? -0.664 19.531 15.062 1 98.81 171 ALA A N 1
ATOM 1277 C CA . ALA A 1 171 ? -0.556 18.672 16.234 1 98.81 171 ALA A CA 1
ATOM 1278 C C . ALA A 1 171 ? 0.75 18.922 16.984 1 98.81 171 ALA A C 1
ATOM 1280 O O . ALA A 1 171 ? 0.763 19 18.219 1 98.81 171 ALA A O 1
ATOM 1281 N N . VAL A 1 172 ? 1.831 19.109 16.281 1 98.75 172 VAL A N 1
ATOM 1282 C CA . VAL A 1 172 ? 3.145 19.359 16.875 1 98.75 172 VAL A CA 1
ATOM 1283 C C . VAL A 1 172 ? 3.135 20.703 17.609 1 98.75 172 VAL A C 1
ATOM 1285 O O . VAL A 1 172 ? 3.521 20.781 18.766 1 98.75 172 VAL A O 1
ATOM 1288 N N . LEU A 1 173 ? 2.662 21.719 16.938 1 98.81 173 LEU A N 1
ATOM 1289 C CA . LEU A 1 173 ? 2.693 23.062 17.484 1 98.81 173 LEU A CA 1
ATOM 1290 C C . LEU A 1 173 ? 1.739 23.188 18.672 1 98.81 173 LEU A C 1
ATOM 1292 O O . LEU A 1 173 ? 2.051 23.875 19.656 1 98.81 173 LEU A O 1
ATOM 1296 N N . ALA A 1 174 ? 0.595 22.562 18.562 1 98.44 174 ALA A N 1
ATOM 1297 C CA . ALA A 1 174 ? -0.336 22.547 19.688 1 98.44 174 ALA A CA 1
ATOM 1298 C C . ALA A 1 174 ? 0.265 21.828 20.906 1 98.44 174 ALA A C 1
ATOM 1300 O O . ALA A 1 174 ? 0.054 22.25 22.047 1 98.44 174 ALA A O 1
ATOM 1301 N N . GLY A 1 175 ? 0.986 20.797 20.625 1 97.88 175 GLY A N 1
ATOM 1302 C CA . GLY A 1 175 ? 1.668 20.094 21.703 1 97.88 175 GLY A CA 1
ATOM 1303 C C . GLY A 1 175 ? 2.693 20.953 22.422 1 97.88 175 GLY A C 1
ATOM 1304 O O . GLY A 1 175 ? 2.82 20.875 23.641 1 97.88 175 GLY A O 1
ATOM 1305 N N . LEU A 1 176 ? 3.361 21.781 21.75 1 98.06 176 LEU A N 1
ATOM 1306 C CA . LEU A 1 176 ? 4.43 22.609 22.312 1 98.06 176 LEU A CA 1
ATOM 1307 C C . LEU A 1 176 ? 3.861 23.703 23.203 1 98.06 176 LEU A C 1
ATOM 1309 O O . LEU A 1 176 ? 4.609 24.359 23.938 1 98.06 176 LEU A O 1
ATOM 1313 N N . ARG A 1 177 ? 2.609 23.844 23.219 1 96.75 177 ARG A N 1
ATOM 1314 C CA . ARG A 1 177 ? 2.002 24.812 24.125 1 96.75 177 ARG A CA 1
ATOM 1315 C C . ARG A 1 177 ? 1.935 24.281 25.547 1 96.75 177 ARG A C 1
ATOM 1317 O O . ARG A 1 177 ? 1.71 25.047 26.484 1 96.75 177 ARG A O 1
ATOM 1324 N N . LEU A 1 178 ? 2.084 23.016 25.719 1 96.75 178 LEU A N 1
ATOM 1325 C CA . LEU A 1 178 ? 2.033 22.391 27.031 1 96.75 178 LEU A CA 1
ATOM 1326 C C . LEU A 1 178 ? 3.424 22.328 27.656 1 96.75 178 LEU A C 1
ATOM 1328 O O . LEU A 1 178 ? 4.32 21.672 27.125 1 96.75 178 LEU A O 1
ATOM 1332 N N . ALA A 1 179 ? 3.561 22.906 28.812 1 96.56 179 ALA A N 1
ATOM 1333 C CA . ALA A 1 179 ? 4.855 22.938 29.5 1 96.56 179 ALA A CA 1
ATOM 1334 C C . ALA A 1 179 ? 5.328 21.516 29.828 1 96.56 179 ALA A C 1
ATOM 1336 O O . ALA A 1 179 ? 6.516 21.219 29.703 1 96.56 179 ALA A O 1
ATOM 1337 N N . THR A 1 180 ? 4.465 20.75 30.266 1 95.38 180 THR A N 1
ATOM 1338 C CA . THR A 1 180 ? 4.809 19.391 30.656 1 95.38 180 THR A CA 1
ATOM 1339 C C . THR A 1 180 ? 5.312 18.594 29.453 1 95.38 180 THR A C 1
ATOM 1341 O O . THR A 1 180 ? 6.258 17.812 29.578 1 95.38 180 THR A O 1
ATOM 1344 N N . LEU A 1 181 ? 4.707 18.781 28.312 1 95.12 181 LEU A N 1
ATOM 1345 C CA . LEU A 1 181 ? 5.152 18.078 27.125 1 95.12 181 LEU A CA 1
ATOM 1346 C C . LEU A 1 181 ? 6.52 18.578 26.672 1 95.12 181 LEU A C 1
ATOM 1348 O O . LEU A 1 181 ? 7.363 17.797 26.234 1 95.12 181 LEU A O 1
ATOM 1352 N N . ARG A 1 182 ? 6.762 19.891 26.766 1 97.5 182 ARG A N 1
ATOM 1353 C CA . ARG A 1 182 ? 8.062 20.438 26.406 1 97.5 182 ARG A CA 1
ATOM 1354 C C . ARG A 1 182 ? 9.172 19.844 27.266 1 97.5 182 ARG A C 1
ATOM 1356 O O . ARG A 1 182 ? 10.242 19.5 26.766 1 97.5 182 ARG A O 1
ATOM 1363 N N . GLU A 1 183 ? 8.867 19.734 28.5 1 96.56 183 GLU A N 1
ATOM 1364 C CA . GLU A 1 183 ? 9.844 19.141 29.406 1 96.56 183 GLU A CA 1
ATOM 1365 C C . GLU A 1 183 ? 10.148 17.688 29.047 1 96.56 183 GLU A C 1
ATOM 1367 O O . GLU A 1 183 ? 11.305 17.266 29.062 1 96.56 183 GLU A O 1
ATOM 1372 N N . GLN A 1 184 ? 9.156 17.031 28.766 1 94.56 184 GLN A N 1
ATOM 1373 C CA . GLN A 1 184 ? 9.328 15.633 28.391 1 94.56 184 GLN A CA 1
ATOM 1374 C C . GLN A 1 184 ? 10.133 15.492 27.109 1 94.56 184 GLN A C 1
ATOM 1376 O O . GLN A 1 184 ? 10.984 14.609 26.984 1 94.56 184 GLN A O 1
ATOM 1381 N N . VAL A 1 185 ? 9.852 16.297 26.156 1 96.31 185 VAL A N 1
ATOM 1382 C CA . VAL A 1 185 ? 10.531 16.25 24.859 1 96.31 185 VAL A CA 1
ATOM 1383 C C . VAL A 1 185 ? 12.016 16.562 25.047 1 96.31 185 VAL A C 1
ATOM 1385 O O . VAL A 1 185 ? 12.875 15.93 24.438 1 96.31 185 VAL A O 1
ATOM 1388 N N . ILE A 1 186 ? 12.336 17.547 25.875 1 96.62 186 ILE A N 1
ATOM 1389 C CA . ILE A 1 186 ? 13.719 17.891 26.156 1 96.62 186 ILE A CA 1
ATOM 1390 C C . ILE A 1 186 ? 14.422 16.688 26.797 1 96.62 186 ILE A C 1
ATOM 1392 O O . ILE A 1 186 ? 15.555 16.359 26.422 1 96.62 186 ILE A O 1
ATOM 1396 N N . GLY A 1 187 ? 13.742 16.078 27.734 1 94.81 187 GLY A N 1
ATOM 1397 C CA . GLY A 1 187 ? 14.305 14.906 28.375 1 94.81 187 GLY A CA 1
ATOM 1398 C C . GLY A 1 187 ? 14.547 13.75 27.422 1 94.81 187 GLY A C 1
ATOM 1399 O O . GLY A 1 187 ? 15.578 13.07 27.516 1 94.81 187 GLY A O 1
ATOM 1400 N N . GLU A 1 188 ? 13.625 13.531 26.516 1 94.31 188 GLU A N 1
ATOM 1401 C CA . GLU A 1 188 ? 13.695 12.406 25.594 1 94.31 188 GLU A CA 1
ATOM 1402 C C . GLU A 1 188 ? 14.773 12.633 24.531 1 94.31 188 GLU A C 1
ATOM 1404 O O . GLU A 1 188 ? 15.391 11.68 24.047 1 94.31 188 GLU A O 1
ATOM 1409 N N . THR A 1 189 ? 14.984 13.898 24.109 1 95.75 189 THR A N 1
ATOM 1410 C CA . THR A 1 189 ? 15.797 14.156 22.922 1 95.75 189 THR A CA 1
ATOM 1411 C C . THR A 1 189 ? 17.125 14.789 23.312 1 95.75 189 THR A C 1
ATOM 1413 O O . THR A 1 189 ? 18 14.961 22.453 1 95.75 189 THR A O 1
ATOM 1416 N N . GLY A 1 190 ? 17.297 15.195 24.5 1 93.19 190 GLY A N 1
ATOM 1417 C CA . GLY A 1 190 ? 18.469 15.977 24.922 1 93.19 190 GLY A CA 1
ATOM 1418 C C . GLY A 1 190 ? 18.5 17.359 24.297 1 93.19 190 GLY A C 1
ATOM 1419 O O . GLY A 1 190 ? 19.578 17.906 24.062 1 93.19 190 GLY A O 1
ATOM 1420 N N . GLY A 1 191 ? 17.281 17.797 23.906 1 93.19 191 GLY A N 1
ATOM 1421 C CA . GLY A 1 191 ? 17.219 19.125 23.312 1 93.19 191 GLY A CA 1
ATOM 1422 C C . GLY A 1 191 ? 17.266 19.109 21.797 1 93.19 191 GLY A C 1
ATOM 1423 O O . GLY A 1 191 ? 17.125 20.156 21.172 1 93.19 191 GLY A O 1
ATOM 1424 N N . GLU A 1 192 ? 17.422 17.953 21.234 1 93.5 192 GLU A N 1
ATOM 1425 C CA . GLU A 1 192 ? 17.453 17.812 19.781 1 93.5 192 GLU A CA 1
ATOM 1426 C C . GLU A 1 192 ? 16.078 17.422 19.234 1 93.5 192 GLU A C 1
ATOM 1428 O O . GLU A 1 192 ? 15.828 16.25 18.969 1 93.5 192 GLU A O 1
ATOM 1433 N N . LEU A 1 193 ? 15.289 18.391 18.891 1 95.56 193 LEU A N 1
ATOM 1434 C CA . LEU A 1 193 ? 13.875 18.234 18.594 1 95.56 193 LEU A CA 1
ATOM 1435 C C . LEU A 1 193 ? 13.672 17.406 17.328 1 95.56 193 LEU A C 1
ATOM 1437 O O . LEU A 1 193 ? 12.578 16.891 17.078 1 95.56 193 LEU A O 1
ATOM 1441 N N . SER A 1 194 ? 14.703 17.266 16.469 1 94.12 194 SER A N 1
ATOM 1442 C CA . SER A 1 194 ? 14.57 16.484 15.234 1 94.12 194 SER A CA 1
ATOM 1443 C C . SER A 1 194 ? 14.555 14.984 15.523 1 94.12 194 SER A C 1
ATOM 1445 O O . SER A 1 194 ? 14.195 14.188 14.656 1 94.12 194 SER A O 1
ATOM 1447 N N . ARG A 1 195 ? 14.922 14.609 16.719 1 94.69 195 ARG A N 1
ATOM 1448 C CA . ARG A 1 195 ? 14.898 13.211 17.125 1 94.69 195 ARG A CA 1
ATOM 1449 C C . ARG A 1 195 ? 13.477 12.766 17.453 1 94.69 195 ARG A C 1
ATOM 1451 O O . ARG A 1 195 ? 12.648 13.57 17.891 1 94.69 195 ARG A O 1
ATOM 1458 N N . SER A 1 196 ? 13.281 11.477 17.234 1 96.44 196 SER A N 1
ATOM 1459 C CA . SER A 1 196 ? 11.961 10.922 17.547 1 96.44 196 SER A CA 1
ATOM 1460 C C . SER A 1 196 ? 11.625 11.102 19.031 1 96.44 196 SER A C 1
ATOM 1462 O O . SER A 1 196 ? 12.477 10.891 19.891 1 96.44 196 SER A O 1
ATOM 1464 N N . SER A 1 197 ? 10.461 11.531 19.297 1 96.5 197 SER A N 1
ATOM 1465 C CA . SER A 1 197 ? 9.977 11.789 20.641 1 96.5 197 SER A CA 1
ATOM 1466 C C . SER A 1 197 ? 8.453 11.75 20.703 1 96.5 197 SER A C 1
ATOM 1468 O O . SER A 1 197 ? 7.797 11.547 19.672 1 96.5 197 SER A O 1
ATOM 1470 N N . ARG A 1 198 ? 7.949 12.023 21.859 1 94.81 198 ARG A N 1
ATOM 1471 C CA . ARG A 1 198 ? 6.504 12.094 22.062 1 94.81 198 ARG A CA 1
ATOM 1472 C C . ARG A 1 198 ? 5.887 13.195 21.203 1 94.81 198 ARG A C 1
ATOM 1474 O O . ARG A 1 198 ? 4.711 13.117 20.844 1 94.81 198 ARG A O 1
ATOM 1481 N N . LEU A 1 199 ? 6.68 14.133 20.859 1 96.56 199 LEU A N 1
ATOM 1482 C CA . LEU A 1 199 ? 6.195 15.25 20.047 1 96.56 199 LEU A CA 1
ATOM 1483 C C . LEU A 1 199 ? 6.09 14.844 18.578 1 96.56 199 LEU A C 1
ATOM 1485 O O . LEU A 1 199 ? 5.125 15.211 17.906 1 96.56 199 LEU A O 1
ATOM 1489 N N . SER A 1 200 ? 7.086 14.086 18.078 1 98.06 200 SER A N 1
ATOM 1490 C CA . SER A 1 200 ? 7.16 13.773 16.656 1 98.06 200 SER A CA 1
ATOM 1491 C C . SER A 1 200 ? 6.324 12.547 16.312 1 98.06 200 SER A C 1
ATOM 1493 O O . SER A 1 200 ? 5.914 12.367 15.164 1 98.06 200 SER A O 1
ATOM 1495 N N . ARG A 1 201 ? 6.102 11.633 17.266 1 98.19 201 ARG A N 1
ATOM 1496 C CA . ARG A 1 201 ? 5.332 10.414 17.062 1 98.19 201 ARG A CA 1
ATOM 1497 C C . ARG A 1 201 ? 3.836 10.695 17.109 1 98.19 201 ARG A C 1
ATOM 1499 O O . ARG A 1 201 ? 3.182 10.461 18.125 1 98.19 201 ARG A O 1
ATOM 1506 N N . LEU A 1 202 ? 3.277 11 15.977 1 98.44 202 LEU A N 1
ATOM 1507 C CA . LEU A 1 202 ? 1.883 11.422 15.906 1 98.44 202 LEU A CA 1
ATOM 1508 C C . LEU A 1 202 ? 0.948 10.219 15.898 1 98.44 202 LEU A C 1
ATOM 1510 O O . LEU A 1 202 ? 1.155 9.273 15.141 1 98.44 202 LEU A O 1
ATOM 1514 N N . ALA A 1 203 ? -0.048 10.242 16.781 1 98.62 203 ALA A N 1
ATOM 1515 C CA . ALA A 1 203 ? -1.144 9.281 16.828 1 98.62 203 ALA A CA 1
ATOM 1516 C C . ALA A 1 203 ? -0.618 7.859 17.016 1 98.62 203 ALA A C 1
ATOM 1518 O O . ALA A 1 203 ? -0.95 6.957 16.25 1 98.62 203 ALA A O 1
ATOM 1519 N N . GLU A 1 204 ? 0.107 7.613 18.094 1 98.25 204 GLU A N 1
ATOM 1520 C CA . GLU A 1 204 ? 0.753 6.34 18.391 1 98.25 204 GLU A CA 1
ATOM 1521 C C . GLU A 1 204 ? -0.271 5.215 18.5 1 98.25 204 GLU A C 1
ATOM 1523 O O . GLU A 1 204 ? -0.068 4.125 17.969 1 98.25 204 GLU A O 1
ATOM 1528 N N . GLN A 1 205 ? -1.353 5.461 19.172 1 98.25 205 GLN A N 1
ATOM 1529 C CA . GLN A 1 205 ? -2.322 4.395 19.391 1 98.25 205 GLN A CA 1
ATOM 1530 C C . GLN A 1 205 ? -3.025 4.023 18.094 1 98.25 205 GLN A C 1
ATOM 1532 O O . GLN A 1 205 ? -3.201 2.84 17.781 1 98.25 205 GLN A O 1
ATOM 1537 N N . LEU A 1 206 ? -3.477 5.047 17.375 1 98.31 206 LEU A N 1
ATOM 1538 C CA . LEU A 1 206 ? -4.125 4.758 16.109 1 98.31 206 LEU A CA 1
ATOM 1539 C C . LEU A 1 206 ? -3.17 4.043 15.156 1 98.31 206 LEU A C 1
ATOM 1541 O O . LEU A 1 206 ? -3.578 3.15 14.414 1 98.31 206 LEU A O 1
ATOM 1545 N N . GLY A 1 207 ? -1.913 4.492 15.141 1 98 207 GLY A N 1
ATOM 1546 C CA . GLY A 1 207 ? -0.913 3.799 14.344 1 98 207 GLY A CA 1
ATOM 1547 C C . GLY A 1 207 ? -0.79 2.326 14.688 1 98 207 GLY A C 1
ATOM 1548 O O . GLY A 1 207 ? -0.694 1.48 13.797 1 98 207 GLY A O 1
ATOM 1549 N N . TRP A 1 208 ? -0.775 2.025 15.977 1 96.88 208 TRP A N 1
ATOM 1550 C CA . TRP A 1 208 ? -0.75 0.644 16.438 1 96.88 208 TRP A CA 1
ATOM 1551 C C . TRP A 1 208 ? -1.959 -0.129 15.922 1 96.88 208 TRP A C 1
ATOM 1553 O O . TRP A 1 208 ? -1.821 -1.249 15.422 1 96.88 208 TRP A O 1
ATOM 1563 N N . ALA A 1 209 ? -3.107 0.47 16 1 96.5 209 ALA A N 1
ATOM 1564 C CA . ALA A 1 209 ? -4.34 -0.19 15.586 1 96.5 209 ALA A CA 1
ATOM 1565 C C . ALA A 1 209 ? -4.32 -0.489 14.086 1 96.5 209 ALA A C 1
ATOM 1567 O O . ALA A 1 209 ? -4.703 -1.581 13.664 1 96.5 209 ALA A O 1
ATOM 1568 N N . VAL A 1 210 ? -3.891 0.476 13.312 1 95.62 210 VAL A N 1
ATOM 1569 C CA . VAL A 1 210 ? -3.814 0.321 11.867 1 95.62 210 VAL A CA 1
ATOM 1570 C C . VAL A 1 210 ? -2.896 -0.848 11.516 1 95.62 210 VAL A C 1
ATOM 1572 O O . VAL A 1 210 ? -3.213 -1.656 10.641 1 95.62 210 VAL A O 1
ATOM 1575 N N . ARG A 1 211 ? -1.788 -1.021 12.18 1 92.69 211 ARG A N 1
ATOM 1576 C CA . ARG A 1 211 ? -0.822 -2.074 11.891 1 92.69 211 ARG A CA 1
ATOM 1577 C C . ARG A 1 211 ? -1.388 -3.447 12.234 1 92.69 211 ARG A C 1
ATOM 1579 O O . ARG A 1 211 ? -0.938 -4.465 11.703 1 92.69 211 ARG A O 1
ATOM 1586 N N . GLN A 1 212 ? -2.389 -3.459 13.148 1 88.81 212 GLN A N 1
ATOM 1587 C CA . GLN A 1 212 ? -3.021 -4.742 13.445 1 88.81 212 GLN A CA 1
ATOM 1588 C C . GLN A 1 212 ? -3.785 -5.27 12.242 1 88.81 212 GLN A C 1
ATOM 1590 O O . GLN A 1 212 ? -3.898 -6.48 12.047 1 88.81 212 GLN A O 1
ATOM 1595 N N . LEU A 1 213 ? -4.305 -4.344 11.422 1 87.75 213 LEU A N 1
ATOM 1596 C CA . LEU A 1 213 ? -5.148 -4.703 10.289 1 87.75 213 LEU A CA 1
ATOM 1597 C C . LEU A 1 213 ? -4.348 -4.707 8.992 1 87.75 213 LEU A C 1
ATOM 1599 O O . LEU A 1 213 ? -4.668 -5.453 8.062 1 87.75 213 LEU A O 1
ATOM 1603 N N . ALA A 1 214 ? -3.395 -3.875 8.938 1 88.75 214 ALA A N 1
ATOM 1604 C CA . ALA A 1 214 ? -2.512 -3.693 7.785 1 88.75 214 ALA A CA 1
ATOM 1605 C C . ALA A 1 214 ? -1.093 -3.355 8.234 1 88.75 214 ALA A C 1
ATOM 1607 O O . ALA A 1 214 ? -0.714 -2.182 8.281 1 88.75 214 ALA A O 1
ATOM 1608 N N . PRO A 1 215 ? -0.239 -4.277 8.453 1 85.88 215 PRO A N 1
ATOM 1609 C CA . PRO A 1 215 ? 1.023 -4.125 9.18 1 85.88 215 PRO A CA 1
ATOM 1610 C C . PRO A 1 215 ? 1.979 -3.146 8.5 1 85.88 215 PRO A C 1
ATOM 1612 O O . PRO A 1 215 ? 2.857 -2.58 9.156 1 85.88 215 PRO A O 1
ATOM 1615 N N . SER A 1 216 ? 1.807 -2.934 7.191 1 88.31 216 SER A N 1
ATOM 1616 C CA . SER A 1 216 ? 2.76 -2.084 6.484 1 88.31 216 SER A CA 1
ATOM 1617 C C . SER A 1 216 ? 2.172 -0.706 6.203 1 88.31 216 SER A C 1
ATOM 1619 O O . SER A 1 216 ? 2.781 0.103 5.5 1 88.31 216 SER A O 1
ATOM 1621 N N . SER A 1 217 ? 1.053 -0.355 6.84 1 91.25 217 SER A N 1
ATOM 1622 C CA . SER A 1 217 ? 0.299 0.822 6.418 1 91.25 217 SER A CA 1
ATOM 1623 C C . SER A 1 217 ? 0.601 2.021 7.312 1 91.25 217 SER A C 1
ATOM 1625 O O . SER A 1 217 ? 0.115 3.125 7.062 1 91.25 217 SER A O 1
ATOM 1627 N N . ALA A 1 218 ? 1.412 1.829 8.359 1 94.19 218 ALA A N 1
ATOM 1628 C CA . ALA A 1 218 ? 1.823 2.908 9.25 1 94.19 218 ALA A CA 1
ATOM 1629 C C . ALA A 1 218 ? 3.266 2.719 9.711 1 94.19 218 ALA A C 1
ATOM 1631 O O . ALA A 1 218 ? 3.828 1.63 9.578 1 94.19 218 ALA A O 1
ATOM 1632 N N . ASP A 1 219 ? 3.844 3.787 10.227 1 93.62 219 ASP A N 1
ATOM 1633 C CA . ASP A 1 219 ? 5.184 3.689 10.789 1 93.62 219 ASP A CA 1
ATOM 1634 C C . ASP A 1 219 ? 5.219 2.691 11.945 1 93.62 219 ASP A C 1
ATOM 1636 O O . ASP A 1 219 ? 4.188 2.408 12.562 1 93.62 219 ASP A O 1
ATOM 1640 N N . PRO A 1 220 ? 6.387 2.15 12.258 1 91.25 220 PRO A N 1
ATOM 1641 C CA . PRO A 1 220 ? 6.488 1.111 13.281 1 91.25 220 PRO A CA 1
ATOM 1642 C C . PRO A 1 220 ? 6.145 1.628 14.68 1 91.25 220 PRO A C 1
ATOM 1644 O O . PRO A 1 220 ? 5.805 0.84 15.57 1 91.25 220 PRO A O 1
ATOM 1647 N N . ASP A 1 221 ? 6.199 2.961 14.844 1 94.69 221 ASP A N 1
ATOM 1648 C CA . ASP A 1 221 ? 6.094 3.477 16.203 1 94.69 221 ASP A CA 1
ATOM 1649 C C . ASP A 1 221 ? 4.887 4.395 16.359 1 94.69 221 ASP A C 1
ATOM 1651 O O . ASP A 1 221 ? 4.508 4.754 17.484 1 94.69 221 ASP A O 1
ATOM 1655 N N . CYS A 1 222 ? 4.254 4.812 15.328 1 97.56 222 CYS A N 1
ATOM 1656 C CA . CYS A 1 222 ? 3.094 5.691 15.312 1 97.56 222 CYS A CA 1
ATOM 1657 C C . CYS A 1 222 ? 2.428 5.691 13.938 1 97.56 222 CYS A C 1
ATOM 1659 O O . CYS A 1 222 ? 2.752 4.859 13.086 1 97.56 222 CYS A O 1
ATOM 1661 N N . LEU A 1 223 ? 1.396 6.547 13.797 1 97.75 223 LEU A N 1
ATOM 1662 C CA . LEU A 1 223 ? 0.744 6.633 12.492 1 97.75 223 LEU A CA 1
ATOM 1663 C C . LEU A 1 223 ? 1.667 7.281 11.461 1 97.75 223 LEU A C 1
ATOM 1665 O O . LEU A 1 223 ? 1.882 6.73 10.383 1 97.75 223 LEU A O 1
ATOM 1669 N N . ARG A 1 224 ? 2.229 8.453 11.836 1 97.31 224 ARG A N 1
ATOM 1670 C CA . ARG A 1 224 ? 3.23 9.164 11.047 1 97.31 224 ARG A CA 1
ATOM 1671 C C . ARG A 1 224 ? 4.246 9.852 11.953 1 97.31 224 ARG A C 1
ATOM 1673 O O . ARG A 1 224 ? 3.883 10.695 12.773 1 97.31 224 ARG A O 1
ATOM 1680 N N . ASN A 1 225 ? 5.496 9.508 11.82 1 98.31 225 ASN A N 1
ATOM 1681 C CA . ASN A 1 225 ? 6.555 10.148 12.602 1 98.31 225 ASN A CA 1
ATOM 1682 C C . ASN A 1 225 ? 7.148 11.344 11.867 1 98.31 225 ASN A C 1
ATOM 1684 O O . ASN A 1 225 ? 7.734 11.195 10.797 1 98.31 225 ASN A O 1
ATOM 1688 N N . ALA A 1 226 ? 6.984 12.477 12.477 1 98.44 226 ALA A N 1
ATOM 1689 C CA . ALA A 1 226 ? 7.523 13.688 11.852 1 98.44 226 ALA A CA 1
ATOM 1690 C C . ALA A 1 226 ? 9.047 13.617 11.758 1 98.44 226 ALA A C 1
ATOM 1692 O O . ALA A 1 226 ? 9.648 14.297 10.93 1 98.44 226 ALA A O 1
ATOM 1693 N N . SER A 1 227 ? 9.68 12.875 12.672 1 97.88 227 SER A N 1
ATOM 1694 C CA . SER A 1 227 ? 11.117 12.648 12.594 1 97.88 227 SER A CA 1
ATOM 1695 C C . SER A 1 227 ? 11.453 11.641 11.5 1 97.88 227 SER A C 1
ATOM 1697 O O . SER A 1 227 ? 11.445 10.43 11.742 1 97.88 227 SER A O 1
ATOM 1699 N N . ASN A 1 228 ? 11.727 12.148 10.273 1 96 228 ASN A N 1
ATOM 1700 C CA . ASN A 1 228 ? 12 11.258 9.148 1 96 228 ASN A CA 1
ATOM 1701 C C . ASN A 1 228 ? 13.039 11.859 8.203 1 96 228 ASN A C 1
ATOM 1703 O O . ASN A 1 228 ? 13.508 12.977 8.422 1 96 228 ASN A O 1
ATOM 1707 N N . GLU A 1 229 ? 13.445 11.117 7.211 1 92.12 229 GLU A N 1
ATOM 1708 C CA . GLU A 1 229 ? 14.492 11.516 6.277 1 92.12 229 GLU A CA 1
ATOM 1709 C C . GLU A 1 229 ? 14 11.469 4.836 1 92.12 229 GLU A C 1
ATOM 1711 O O . GLU A 1 229 ? 14.789 11.297 3.908 1 92.12 229 GLU A O 1
ATOM 1716 N N . LEU A 1 230 ? 12.719 11.492 4.648 1 96.31 230 LEU A N 1
ATOM 1717 C CA . LEU A 1 230 ? 12.133 11.406 3.316 1 96.31 230 LEU A CA 1
ATOM 1718 C C . LEU A 1 230 ? 12.555 12.594 2.459 1 96.31 230 LEU A C 1
ATOM 1720 O O . LEU A 1 230 ? 12.656 13.719 2.955 1 96.31 230 LEU A O 1
ATOM 1724 N N . PHE A 1 231 ? 12.773 12.375 1.2 1 95.81 231 PHE A N 1
ATOM 1725 C CA . PHE A 1 231 ? 13.242 13.352 0.224 1 95.81 231 PHE A CA 1
ATOM 1726 C C . PHE A 1 231 ? 12.18 13.602 -0.846 1 95.81 231 PHE A C 1
ATOM 1728 O O . PHE A 1 231 ? 11.523 12.664 -1.306 1 95.81 231 PHE A O 1
ATOM 1735 N N . TYR A 1 232 ? 12 14.82 -1.194 1 97.75 232 TYR A N 1
ATOM 1736 C CA . TYR A 1 232 ? 10.984 15.242 -2.154 1 97.75 232 TYR A CA 1
ATOM 1737 C C . TYR A 1 232 ? 11.141 14.5 -3.475 1 97.75 232 TYR A C 1
ATOM 1739 O O . TYR A 1 232 ? 12.266 14.281 -3.941 1 97.75 232 TYR A O 1
ATOM 1747 N N . ARG A 1 233 ? 10.039 14.102 -4.059 1 96.25 233 ARG A N 1
ATOM 1748 C CA . ARG A 1 233 ? 9.852 13.641 -5.43 1 96.25 233 ARG A CA 1
ATOM 1749 C C . ARG A 1 233 ? 8.594 14.234 -6.043 1 96.25 233 ARG A C 1
ATOM 1751 O O . ARG A 1 233 ? 7.633 14.539 -5.332 1 96.25 233 ARG A O 1
ATOM 1758 N N . ASP A 1 234 ? 8.641 14.453 -7.379 1 96.12 234 ASP A N 1
ATOM 1759 C CA . ASP A 1 234 ? 7.402 14.867 -8.023 1 96.12 234 ASP A CA 1
ATOM 1760 C C . ASP A 1 234 ? 6.305 13.828 -7.832 1 96.12 234 ASP A C 1
ATOM 1762 O O . ASP A 1 234 ? 6.43 12.688 -8.297 1 96.12 234 ASP A O 1
ATOM 1766 N N . PRO A 1 235 ? 5.191 14.219 -7.191 1 96.19 235 PRO A N 1
ATOM 1767 C CA . PRO A 1 235 ? 4.145 13.242 -6.898 1 96.19 235 PRO A CA 1
ATOM 1768 C C . PRO A 1 235 ? 3.65 12.508 -8.148 1 96.19 235 PRO A C 1
ATOM 1770 O O . PRO A 1 235 ? 3.229 11.352 -8.062 1 96.19 235 PRO A O 1
ATOM 1773 N N . VAL A 1 236 ? 3.719 13.125 -9.312 1 95.62 236 VAL A N 1
ATOM 1774 C CA . VAL A 1 236 ? 3.219 12.539 -10.555 1 95.62 236 VAL A CA 1
ATOM 1775 C C . VAL A 1 236 ? 4.039 11.305 -10.922 1 95.62 236 VAL A C 1
ATOM 1777 O O . VAL A 1 236 ? 3.588 10.453 -11.688 1 95.62 236 VAL A O 1
ATOM 1780 N N . THR A 1 237 ? 5.23 11.172 -10.352 1 94.06 237 THR A N 1
ATOM 1781 C CA . THR A 1 237 ? 6.129 10.078 -10.688 1 94.06 237 THR A CA 1
ATOM 1782 C C . THR A 1 237 ? 6.055 8.977 -9.633 1 94.06 237 THR A C 1
ATOM 1784 O O . THR A 1 237 ? 6.793 7.992 -9.695 1 94.06 237 THR A O 1
ATOM 1787 N N . LEU A 1 238 ? 5.207 9.133 -8.617 1 95.5 238 LEU A N 1
ATOM 1788 C CA . LEU A 1 238 ? 5.098 8.195 -7.508 1 95.5 238 LEU A CA 1
ATOM 1789 C C . LEU A 1 238 ? 3.9 7.266 -7.691 1 95.5 238 LEU A C 1
ATOM 1791 O O . LEU A 1 238 ? 2.924 7.633 -8.352 1 95.5 238 LEU A O 1
ATOM 1795 N N . PRO A 1 239 ? 3.971 5.984 -7.109 1 94.38 239 PRO A N 1
ATOM 1796 C CA . PRO A 1 239 ? 2.764 5.152 -7.109 1 94.38 239 PRO A CA 1
ATOM 1797 C C . PRO A 1 239 ? 1.629 5.762 -6.289 1 94.38 239 PRO A C 1
ATOM 1799 O O . PRO A 1 239 ? 1.881 6.496 -5.328 1 94.38 239 PRO A O 1
ATOM 1802 N N . PRO A 1 240 ? 0.356 5.484 -6.68 1 93.62 240 PRO A N 1
ATOM 1803 C CA . PRO A 1 240 ? -0.772 6.051 -5.934 1 93.62 240 PRO A CA 1
ATOM 1804 C C . PRO A 1 240 ? -0.88 5.5 -4.516 1 93.62 240 PRO A C 1
ATOM 1806 O O . PRO A 1 240 ? -1.512 6.117 -3.654 1 93.62 240 PRO A O 1
ATOM 1809 N N . SER A 1 241 ? -0.311 4.34 -4.32 1 91.44 241 SER A N 1
ATOM 1810 C CA . SER A 1 241 ? -0.268 3.705 -3.008 1 91.44 241 SER A CA 1
ATOM 1811 C C . SER A 1 241 ? 1.021 2.914 -2.816 1 91.44 241 SER A C 1
ATOM 1813 O O . SER A 1 241 ? 1.591 2.404 -3.785 1 91.44 241 SER A O 1
ATOM 1815 N N . ALA A 1 242 ? 1.482 2.889 -1.558 1 92.38 242 ALA A N 1
ATOM 1816 C CA . ALA A 1 242 ? 2.68 2.143 -1.182 1 92.38 242 ALA A CA 1
ATOM 1817 C C . ALA A 1 242 ? 2.711 1.875 0.32 1 92.38 242 ALA A C 1
ATOM 1819 O O . ALA A 1 242 ? 1.967 2.494 1.083 1 92.38 242 ALA A O 1
ATOM 1820 N N . PRO A 1 243 ? 3.523 0.913 0.734 1 90.62 243 PRO A N 1
ATOM 1821 C CA . PRO A 1 243 ? 3.744 0.762 2.174 1 90.62 243 PRO A CA 1
ATOM 1822 C C . PRO A 1 243 ? 4.34 2.016 2.814 1 90.62 243 PRO A C 1
ATOM 1824 O O . PRO A 1 243 ? 4.875 2.875 2.111 1 90.62 243 PRO A O 1
ATOM 1827 N N . ALA A 1 244 ? 4.23 2.094 4.152 1 92.62 244 ALA A N 1
ATOM 1828 C CA . ALA A 1 244 ? 4.672 3.266 4.906 1 92.62 244 ALA A CA 1
ATOM 1829 C C . ALA A 1 244 ? 6.172 3.484 4.75 1 92.62 244 ALA A C 1
ATOM 1831 O O . ALA A 1 244 ? 6.664 4.605 4.898 1 92.62 244 ALA A O 1
ATOM 1832 N N . SER A 1 245 ? 6.922 2.463 4.402 1 91.19 245 SER A N 1
ATOM 1833 C CA . SER A 1 245 ? 8.375 2.559 4.273 1 91.19 245 SER A CA 1
ATOM 1834 C C . SER A 1 245 ? 8.766 3.238 2.969 1 91.19 245 SER A C 1
ATOM 1836 O O . SER A 1 245 ? 9.945 3.553 2.758 1 91.19 245 SER A O 1
ATOM 1838 N N . GLN A 1 246 ? 7.758 3.475 2.133 1 92 246 GLN A N 1
ATOM 1839 C CA . GLN A 1 246 ? 7.98 4.137 0.853 1 92 246 GLN A CA 1
ATOM 1840 C C . GLN A 1 246 ? 7.059 5.34 0.685 1 92 246 GLN A C 1
ATOM 1842 O O . GLN A 1 246 ? 6.043 5.449 1.377 1 92 246 GLN A O 1
ATOM 1847 N N . LEU A 1 247 ? 7.469 6.227 -0.238 1 94.69 247 LEU A N 1
ATOM 1848 C CA . LEU A 1 247 ? 6.641 7.379 -0.575 1 94.69 247 LEU A CA 1
ATOM 1849 C C . LEU A 1 247 ? 5.652 7.031 -1.687 1 94.69 247 LEU A C 1
ATOM 1851 O O . LEU A 1 247 ? 5.996 6.301 -2.619 1 94.69 247 LEU A O 1
ATOM 1855 N N . SER A 1 248 ? 4.488 7.504 -1.607 1 96.31 248 SER A N 1
ATOM 1856 C CA . SER A 1 248 ? 3.475 7.465 -2.658 1 96.31 248 SER A CA 1
ATOM 1857 C C . SER A 1 248 ? 2.805 8.82 -2.83 1 96.31 248 SER A C 1
ATOM 1859 O O . SER A 1 248 ? 3.07 9.75 -2.066 1 96.31 248 SER A O 1
ATOM 1861 N N . SER A 1 249 ? 1.988 8.938 -3.873 1 96.88 249 SER A N 1
ATOM 1862 C CA . SER A 1 249 ? 1.292 10.195 -4.121 1 96.88 249 SER A CA 1
ATOM 1863 C C . SER A 1 249 ? 0.077 10.344 -3.211 1 96.88 249 SER A C 1
ATOM 1865 O O . SER A 1 249 ? -0.562 11.398 -3.188 1 96.88 249 SER A O 1
ATOM 1867 N N . GLU A 1 250 ? -0.254 9.258 -2.463 1 96.38 250 GLU A N 1
ATOM 1868 C CA . GLU A 1 250 ? -1.323 9.375 -1.476 1 96.38 250 GLU A CA 1
ATOM 1869 C C . GLU A 1 250 ? -1.03 10.492 -0.477 1 96.38 250 GLU A C 1
ATOM 1871 O O . GLU A 1 250 ? 0.09 10.602 0.024 1 96.38 250 GLU A O 1
ATOM 1876 N N . PRO A 1 251 ? -1.999 11.344 -0.158 1 97.19 251 PRO A N 1
ATOM 1877 C CA . PRO A 1 251 ? -1.756 12.578 0.599 1 97.19 251 PRO A CA 1
ATOM 1878 C C . PRO A 1 251 ? -1.118 12.312 1.961 1 97.19 251 PRO A C 1
ATOM 1880 O O . PRO A 1 251 ? -0.207 13.039 2.369 1 97.19 251 PRO A O 1
ATOM 1883 N N . HIS A 1 252 ? -1.567 11.297 2.674 1 97.5 252 HIS A N 1
ATOM 1884 C CA . HIS A 1 252 ? -0.975 11.023 3.979 1 97.5 252 HIS A CA 1
ATOM 1885 C C . HIS A 1 252 ? 0.474 10.57 3.84 1 97.5 252 HIS A C 1
ATOM 1887 O O . HIS A 1 252 ? 1.304 10.852 4.707 1 97.5 252 HIS A O 1
ATOM 1893 N N . SER A 1 253 ? 0.728 9.852 2.795 1 97.75 253 SER A N 1
ATOM 1894 C CA . SER A 1 253 ? 2.088 9.398 2.535 1 97.75 253 SER A CA 1
ATOM 1895 C C . SER A 1 253 ? 3.004 10.562 2.166 1 97.75 253 SER A C 1
ATOM 1897 O O . SER A 1 253 ? 4.055 10.75 2.783 1 97.75 253 SER A O 1
ATOM 1899 N N . PHE A 1 254 ? 2.621 11.383 1.184 1 98.44 254 PHE A N 1
ATOM 1900 C CA . PHE A 1 254 ? 3.49 12.422 0.642 1 98.44 254 PHE A CA 1
ATOM 1901 C C . PHE A 1 254 ? 3.633 13.578 1.625 1 98.44 254 PHE A C 1
ATOM 1903 O O . PHE A 1 254 ? 4.648 14.281 1.625 1 98.44 254 PHE A O 1
ATOM 1910 N N . SER A 1 255 ? 2.67 13.766 2.496 1 98.75 255 SER A N 1
ATOM 1911 C CA . SER A 1 255 ? 2.695 14.852 3.463 1 98.75 255 SER A CA 1
ATOM 1912 C C . SER A 1 255 ? 3.926 14.766 4.359 1 98.75 255 SER A C 1
ATOM 1914 O O . SER A 1 255 ? 4.426 15.789 4.836 1 98.75 255 SER A O 1
ATOM 1916 N N . ARG A 1 256 ? 4.414 13.578 4.523 1 98.62 256 ARG A N 1
ATOM 1917 C CA . ARG A 1 256 ? 5.484 13.305 5.477 1 98.62 256 ARG A CA 1
ATOM 1918 C C . ARG A 1 256 ? 6.766 14.031 5.082 1 98.62 256 ARG A C 1
ATOM 1920 O O . ARG A 1 256 ? 7.605 14.328 5.934 1 98.62 256 ARG A O 1
ATOM 1927 N N . VAL A 1 257 ? 6.906 14.367 3.824 1 98.62 257 VAL A N 1
ATOM 1928 C CA . VAL A 1 257 ? 8.086 15.086 3.355 1 98.62 257 VAL A CA 1
ATOM 1929 C C . VAL A 1 257 ? 8.125 16.484 3.969 1 98.62 257 VAL A C 1
ATOM 1931 O O . VAL A 1 257 ? 9.125 16.875 4.57 1 98.62 257 VAL A O 1
ATOM 1934 N N . PHE A 1 258 ? 7.035 17.203 3.846 1 98.94 258 PHE A N 1
ATOM 1935 C CA . PHE A 1 258 ? 7.012 18.562 4.359 1 98.94 258 PHE A CA 1
ATOM 1936 C C . PHE A 1 258 ? 6.984 18.562 5.887 1 98.94 258 PHE A C 1
ATOM 1938 O O . PHE A 1 258 ? 7.605 19.422 6.523 1 98.94 258 PHE A O 1
ATOM 1945 N N . THR A 1 259 ? 6.23 17.625 6.484 1 98.88 259 THR A N 1
ATOM 1946 C CA . THR A 1 259 ? 6.18 17.516 7.938 1 98.88 259 THR A CA 1
ATOM 1947 C C . THR A 1 259 ? 7.574 17.312 8.516 1 98.88 259 THR A C 1
ATOM 1949 O O . THR A 1 259 ? 7.934 17.922 9.523 1 98.88 259 THR A O 1
ATOM 1952 N N . GLY A 1 260 ? 8.32 16.438 7.875 1 98.69 260 GLY A N 1
ATOM 1953 C CA . GLY A 1 260 ? 9.68 16.203 8.32 1 98.69 260 GLY A CA 1
ATOM 1954 C C . GLY A 1 260 ? 10.562 17.438 8.227 1 98.69 260 GLY A C 1
ATOM 1955 O O . GLY A 1 260 ? 11.32 17.75 9.148 1 98.69 260 GLY A O 1
ATOM 1956 N N . ALA A 1 261 ? 10.469 18.125 7.125 1 98.69 261 ALA A N 1
ATOM 1957 C CA . ALA A 1 261 ? 11.227 19.359 6.938 1 98.69 261 ALA A CA 1
ATOM 1958 C C . ALA A 1 261 ? 10.844 20.406 7.977 1 98.69 261 ALA A C 1
ATOM 1960 O O . ALA A 1 261 ? 11.703 21.141 8.484 1 98.69 261 ALA A O 1
ATOM 1961 N N . PHE A 1 262 ? 9.625 20.484 8.297 1 98.75 262 PHE A N 1
ATOM 1962 C CA . PHE A 1 262 ? 9.141 21.453 9.273 1 98.75 262 PHE A CA 1
ATOM 1963 C C . PHE A 1 262 ? 9.695 21.141 10.656 1 98.75 262 PHE A C 1
ATOM 1965 O O . PHE A 1 262 ? 10.125 22.062 11.375 1 98.75 262 PHE A O 1
ATOM 1972 N N . LEU A 1 263 ? 9.625 19.859 11.031 1 98.75 263 LEU A N 1
ATOM 1973 C CA . LEU A 1 263 ? 10.18 19.516 12.336 1 98.75 263 LEU A CA 1
ATOM 1974 C C . LEU A 1 263 ? 11.656 19.891 12.414 1 98.75 263 LEU A C 1
ATOM 1976 O O . LEU A 1 263 ? 12.125 20.391 13.445 1 98.75 263 LEU A O 1
ATOM 1980 N N . ARG A 1 264 ? 12.352 19.656 11.367 1 97.31 264 ARG A N 1
ATOM 1981 C CA . ARG A 1 264 ? 13.766 20 11.336 1 97.31 264 ARG A CA 1
ATOM 1982 C C . ARG A 1 264 ? 13.961 21.516 11.406 1 97.31 264 ARG A C 1
ATOM 1984 O O . ARG A 1 264 ? 14.883 22 12.062 1 97.31 264 ARG A O 1
ATOM 1991 N N . SER A 1 265 ? 13.188 22.219 10.648 1 98.5 265 SER A N 1
ATOM 1992 C CA . SER A 1 265 ? 13.219 23.672 10.742 1 98.5 265 SER A CA 1
ATOM 1993 C C . SER A 1 265 ? 12.992 24.125 12.18 1 98.5 265 SER A C 1
ATOM 1995 O O . SER A 1 265 ? 13.711 25 12.68 1 98.5 265 SER A O 1
ATOM 1997 N N . LEU A 1 266 ? 11.977 23.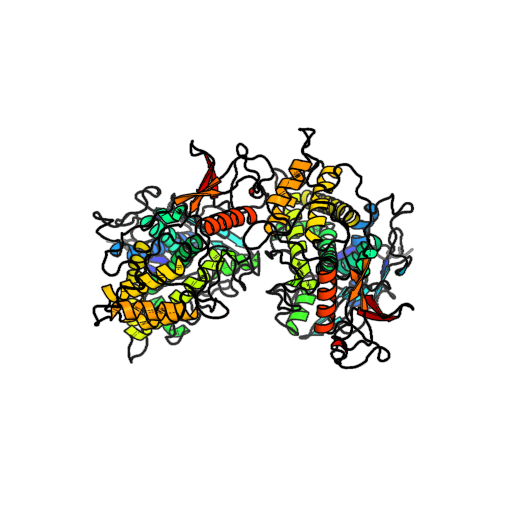562 12.789 1 98.62 266 LEU A N 1
ATOM 1998 C CA . LEU A 1 266 ? 11.625 23.906 14.156 1 98.62 266 LEU A CA 1
ATOM 1999 C C . LEU A 1 266 ? 12.789 23.625 15.109 1 98.62 266 LEU A C 1
ATOM 2001 O O . LEU A 1 266 ? 13.062 24.422 16.016 1 98.62 266 LEU A O 1
ATOM 2005 N N . ALA A 1 267 ? 13.43 22.5 14.867 1 97.94 267 ALA A N 1
ATOM 2006 C CA . ALA A 1 267 ? 14.609 22.156 15.672 1 97.94 267 ALA A CA 1
ATOM 2007 C C . ALA A 1 267 ? 15.68 23.234 15.547 1 97.94 267 ALA A C 1
ATOM 2009 O O . ALA A 1 267 ? 16.281 23.641 16.547 1 97.94 267 ALA A O 1
ATOM 2010 N N . GLY A 1 268 ? 15.922 23.656 14.336 1 97.5 268 GLY A N 1
ATOM 2011 C CA . GLY A 1 268 ? 16.875 24.734 14.133 1 97.5 268 GLY A CA 1
ATOM 2012 C C . GLY A 1 268 ? 16.438 26.031 14.773 1 97.5 268 GLY A C 1
ATOM 2013 O O . GLY A 1 268 ? 17.281 26.766 15.312 1 97.5 268 GLY A O 1
ATOM 2014 N N . MET A 1 269 ? 15.188 26.359 14.734 1 98.5 269 MET A N 1
ATOM 2015 C CA . MET A 1 269 ? 14.648 27.578 15.344 1 98.5 269 MET A CA 1
ATOM 2016 C C . MET A 1 269 ? 14.844 27.547 16.859 1 98.5 269 MET A C 1
ATOM 2018 O O . MET A 1 269 ? 15.195 28.578 17.453 1 98.5 269 MET A O 1
ATOM 2022 N N . VAL A 1 270 ? 14.602 26.406 17.453 1 98.5 270 VAL A N 1
ATOM 2023 C CA . VAL A 1 270 ? 14.766 26.25 18.891 1 98.5 270 VAL A CA 1
ATOM 2024 C C . VAL A 1 270 ? 16.219 26.547 19.281 1 98.5 270 VAL A C 1
ATOM 2026 O O . VAL A 1 270 ? 16.469 27.25 20.25 1 98.5 270 VAL A O 1
ATOM 2029 N N . HIS A 1 271 ? 17.141 26.062 18.516 1 96.94 271 HIS A N 1
ATOM 2030 C CA . HIS A 1 271 ? 18.547 26.328 18.797 1 96.94 271 HIS A CA 1
ATOM 2031 C C . HIS A 1 271 ? 18.891 27.797 18.594 1 96.94 271 HIS A C 1
ATOM 2033 O O . HIS A 1 271 ? 19.719 28.344 19.328 1 96.94 271 HIS A O 1
ATOM 2039 N N . THR A 1 272 ? 18.297 28.359 17.578 1 97.5 272 THR A N 1
ATOM 2040 C CA . THR A 1 272 ? 18.516 29.766 17.328 1 97.5 272 THR A CA 1
ATOM 2041 C C . THR A 1 272 ? 18.047 30.609 18.531 1 97.5 272 THR A C 1
ATOM 2043 O O . THR A 1 272 ? 18.75 31.531 18.938 1 97.5 272 THR A O 1
ATOM 2046 N N . VAL A 1 273 ? 16.891 30.312 19.125 1 97.94 273 VAL A N 1
ATOM 2047 C CA . VAL A 1 273 ? 16.359 31.047 20.266 1 97.94 273 VAL A CA 1
ATOM 2048 C C . VAL A 1 273 ? 17.219 30.797 21.5 1 97.94 273 VAL A C 1
ATOM 2050 O O . VAL A 1 273 ? 17.484 31.703 22.281 1 97.94 273 VAL A O 1
ATOM 2053 N N . ALA A 1 274 ? 17.672 29.547 21.609 1 96.81 274 ALA A N 1
ATOM 2054 C CA . ALA A 1 274 ? 18.484 29.188 22.766 1 96.81 274 ALA A CA 1
ATOM 2055 C C . ALA A 1 274 ? 19.859 29.844 22.703 1 96.81 274 ALA A C 1
ATOM 2057 O O . ALA A 1 274 ? 20.5 30.062 23.734 1 96.81 274 ALA A O 1
ATOM 2058 N N . GLY A 1 275 ? 20.359 30.109 21.516 1 93.94 275 GLY A N 1
ATOM 2059 C CA . GLY A 1 275 ? 21.688 30.672 21.344 1 93.94 275 GLY A CA 1
ATOM 2060 C C . GLY A 1 275 ? 22.797 29.734 21.797 1 93.94 275 GLY A C 1
ATOM 2061 O O . GLY A 1 275 ? 22.844 28.562 21.375 1 93.94 275 GLY A O 1
ATOM 2062 N N . THR A 1 276 ? 23.594 30.344 22.641 1 91.56 276 THR A N 1
ATOM 2063 C CA . THR A 1 276 ? 24.719 29.547 23.125 1 91.56 276 THR A CA 1
ATOM 2064 C C . THR A 1 276 ? 24.312 28.75 24.359 1 91.56 276 THR A C 1
ATOM 2066 O O . THR A 1 276 ? 25.094 27.938 24.875 1 91.56 276 THR A O 1
ATOM 2069 N N . GLY A 1 277 ? 23.172 28.875 24.703 1 91.25 277 GLY A N 1
ATOM 2070 C CA . GLY A 1 277 ? 22.719 28.156 25.891 1 91.25 277 GLY A CA 1
ATOM 2071 C C . GLY A 1 277 ? 22.109 26.812 25.562 1 91.25 277 GLY A C 1
ATOM 2072 O O . GLY A 1 277 ? 22.078 26.391 24.406 1 91.25 277 GLY A O 1
ATOM 2073 N N . GLN A 1 278 ? 21.641 26.156 26.656 1 93.56 278 GLN A N 1
ATOM 2074 C CA . GLN A 1 278 ? 20.953 24.875 26.516 1 93.56 278 GLN A CA 1
ATOM 2075 C C . GLN A 1 278 ? 19.5 25.062 26.094 1 93.56 278 GLN A C 1
ATOM 2077 O O . GLN A 1 278 ? 18.844 26.031 26.516 1 93.56 278 GLN A O 1
ATOM 2082 N N . VAL A 1 279 ? 19.031 24.188 25.297 1 96.06 279 VAL A N 1
ATOM 2083 C CA . VAL A 1 279 ? 17.625 24.203 24.938 1 96.06 279 VAL A CA 1
ATOM 2084 C C . VAL A 1 279 ? 16.766 23.984 26.172 1 96.06 279 VAL A C 1
ATOM 2086 O O . VAL A 1 279 ? 16.969 23.031 26.922 1 96.06 279 VAL A O 1
ATOM 2089 N N . ASP A 1 280 ? 15.875 24.906 26.438 1 96.12 280 ASP A N 1
ATOM 2090 C CA . ASP A 1 280 ? 15 24.812 27.609 1 96.12 280 ASP A CA 1
ATOM 2091 C C . ASP A 1 280 ? 13.539 25.016 27.219 1 96.12 280 ASP A C 1
ATOM 2093 O O . ASP A 1 280 ? 13.211 25.062 26.031 1 96.12 280 ASP A O 1
ATOM 2097 N N . ASP A 1 281 ? 12.703 25.031 28.234 1 96.81 281 ASP A N 1
ATOM 2098 C CA . ASP A 1 281 ? 11.258 25.141 28.062 1 96.81 281 ASP A CA 1
ATOM 2099 C C . ASP A 1 281 ? 10.891 26.406 27.281 1 96.81 281 ASP A C 1
ATOM 2101 O O . ASP A 1 281 ? 10.07 26.359 26.359 1 96.81 281 ASP A O 1
ATOM 2105 N N . GLU A 1 282 ? 11.461 27.484 27.578 1 96.81 282 GLU A N 1
ATOM 2106 C CA . GLU A 1 282 ? 11.164 28.781 26.969 1 96.81 282 GLU A CA 1
ATOM 2107 C C . GLU A 1 282 ? 11.547 28.781 25.484 1 96.81 282 GLU A C 1
ATOM 2109 O O . GLU A 1 282 ? 10.859 29.391 24.656 1 96.81 282 GLU A O 1
ATOM 2114 N N . ALA A 1 283 ? 12.664 28.203 25.172 1 97.88 283 ALA A N 1
ATOM 2115 C CA . ALA A 1 283 ? 13.109 28.141 23.781 1 97.88 283 ALA A CA 1
ATOM 2116 C C . ALA A 1 283 ? 12.094 27.391 22.922 1 97.88 283 ALA A C 1
ATOM 2118 O O . ALA A 1 283 ? 11.805 27.812 21.797 1 97.88 283 ALA A O 1
ATOM 2119 N N . LEU A 1 284 ? 11.586 26.297 23.422 1 98.38 284 LEU A N 1
ATOM 2120 C CA . LEU A 1 284 ? 10.602 25.516 22.688 1 98.38 284 LEU A CA 1
ATOM 2121 C C . LEU A 1 284 ? 9.305 26.297 22.516 1 98.38 284 LEU A C 1
ATOM 2123 O O . LEU A 1 284 ? 8.711 26.297 21.438 1 98.38 284 LEU A O 1
ATOM 2127 N N . LEU A 1 285 ? 8.844 26.938 23.578 1 98.12 285 LEU A N 1
ATOM 2128 C CA . LEU A 1 285 ? 7.609 27.703 23.516 1 98.12 285 LEU A CA 1
ATOM 2129 C C . LEU A 1 285 ? 7.723 28.844 22.5 1 98.12 285 LEU A C 1
ATOM 2131 O O . LEU A 1 285 ? 6.84 29.016 21.656 1 98.12 285 LEU A O 1
ATOM 2135 N N . THR A 1 286 ? 8.797 29.594 22.578 1 98.31 286 THR A N 1
ATOM 2136 C CA . THR A 1 286 ? 9.008 30.734 21.703 1 98.31 286 THR A CA 1
ATOM 2137 C C . THR A 1 286 ? 9.117 30.297 20.25 1 98.31 286 THR A C 1
ATOM 2139 O O . THR A 1 286 ? 8.461 30.859 19.375 1 98.31 286 THR A O 1
ATOM 2142 N N . ALA A 1 287 ? 9.938 29.297 20.016 1 98.56 287 ALA A N 1
ATOM 2143 C CA . ALA A 1 287 ? 10.117 28.797 18.656 1 98.56 287 ALA A CA 1
ATOM 2144 C C . ALA A 1 287 ? 8.797 28.266 18.094 1 98.56 287 ALA A C 1
ATOM 2146 O O . ALA A 1 287 ? 8.5 28.438 16.906 1 98.56 287 ALA A O 1
ATOM 2147 N N . GLY A 1 288 ? 8.047 27.562 18.922 1 98.62 288 GLY A N 1
ATOM 2148 C CA . GLY A 1 288 ? 6.754 27.062 18.5 1 98.62 288 GLY A CA 1
ATOM 2149 C C . GLY A 1 288 ? 5.797 28.156 18.078 1 98.62 288 GLY A C 1
ATOM 2150 O O . GLY A 1 288 ? 5.121 28.047 17.062 1 98.62 288 GLY A O 1
ATOM 2151 N N . GLN A 1 289 ? 5.742 29.203 18.859 1 98.38 289 GLN A N 1
ATOM 2152 C CA . GLN A 1 289 ? 4.879 30.344 18.547 1 98.38 289 GLN A CA 1
ATOM 2153 C C . GLN A 1 289 ? 5.332 31.062 17.281 1 98.38 289 GLN A C 1
ATOM 2155 O O . GLN A 1 289 ? 4.508 31.422 16.438 1 98.38 289 GLN A O 1
ATOM 2160 N N . ASP A 1 290 ? 6.605 31.25 17.188 1 98.75 290 ASP A N 1
ATOM 2161 C CA . ASP A 1 290 ? 7.145 31.891 15.992 1 98.75 290 ASP A CA 1
ATOM 2162 C C . ASP A 1 290 ? 6.875 31.047 14.75 1 98.75 290 ASP A C 1
ATOM 2164 O O . ASP A 1 290 ? 6.547 31.594 13.688 1 98.75 290 ASP A O 1
ATOM 2168 N N . ALA A 1 291 ? 7.039 29.75 14.883 1 98.88 291 ALA A N 1
ATOM 2169 C CA . ALA A 1 291 ? 6.797 28.859 13.758 1 98.88 291 ALA A CA 1
ATOM 2170 C C . ALA A 1 291 ? 5.344 28.938 13.289 1 98.88 291 ALA A C 1
ATOM 2172 O O . ALA A 1 291 ? 5.066 28.906 12.094 1 98.88 291 ALA A O 1
ATOM 2173 N N . ALA A 1 292 ? 4.406 28.984 14.219 1 98.88 292 ALA A N 1
ATOM 2174 C CA . ALA A 1 292 ? 2.996 29.109 13.867 1 98.88 292 ALA A CA 1
ATOM 2175 C C . ALA A 1 292 ? 2.738 30.406 13.102 1 98.88 292 ALA A C 1
ATOM 2177 O O . ALA A 1 292 ? 1.981 30.422 12.125 1 98.88 292 ALA A O 1
ATOM 2178 N N . THR A 1 293 ? 3.354 31.453 13.547 1 98.5 293 THR A N 1
ATOM 2179 C CA . THR A 1 293 ? 3.232 32.75 12.883 1 98.5 293 THR A CA 1
ATOM 2180 C C . THR A 1 293 ? 3.754 32.656 11.445 1 98.5 293 THR A C 1
ATOM 2182 O O . THR A 1 293 ? 3.102 33.125 10.516 1 98.5 293 THR A O 1
ATOM 2185 N N . LEU A 1 294 ? 4.914 32.062 11.297 1 98.5 294 LEU A N 1
ATOM 2186 C CA . LEU A 1 294 ? 5.504 31.922 9.969 1 98.5 294 LEU A CA 1
ATOM 2187 C C . LEU A 1 294 ? 4.605 31.062 9.078 1 98.5 294 LEU A C 1
ATOM 2189 O O . LEU A 1 294 ? 4.406 31.391 7.902 1 98.5 294 LEU A O 1
ATOM 2193 N N . LEU A 1 295 ? 4.109 30 9.625 1 98.44 295 LEU A N 1
ATOM 2194 C CA . LEU A 1 295 ? 3.309 29.047 8.852 1 98.44 295 LEU A CA 1
ATOM 2195 C C . LEU A 1 295 ? 2.039 29.703 8.328 1 98.44 295 LEU A C 1
ATOM 2197 O O . LEU A 1 295 ? 1.726 29.609 7.145 1 98.44 295 LEU A O 1
ATOM 2201 N N . VAL A 1 296 ? 1.301 30.438 9.172 1 97.81 296 VAL A N 1
ATOM 2202 C CA . VAL A 1 296 ? 0.053 31.078 8.781 1 97.81 296 VAL A CA 1
ATOM 2203 C C . VAL A 1 296 ? 0.337 32.156 7.75 1 97.81 296 VAL A C 1
ATOM 2205 O O . VAL A 1 296 ? -0.372 32.281 6.746 1 97.81 296 VAL A O 1
ATOM 2208 N N . THR A 1 297 ? 1.387 32.938 7.953 1 95.81 297 THR A N 1
ATOM 2209 C CA . THR A 1 297 ? 1.744 33.969 7.012 1 95.81 297 THR A CA 1
ATOM 2210 C C . THR A 1 297 ? 2.104 33.375 5.648 1 95.81 297 THR A C 1
ATOM 2212 O O . THR A 1 297 ? 1.612 33.844 4.617 1 95.81 297 THR A O 1
ATOM 2215 N N . ALA A 1 298 ? 2.906 32.375 5.668 1 96.31 298 ALA A N 1
ATOM 2216 C CA . ALA A 1 298 ? 3.402 31.781 4.43 1 96.31 298 ALA A CA 1
ATOM 2217 C C . ALA A 1 298 ? 2.264 31.156 3.627 1 96.31 298 ALA A C 1
ATOM 2219 O O . ALA A 1 298 ? 2.174 31.359 2.412 1 96.31 298 ALA A O 1
ATOM 2220 N N . VAL A 1 299 ? 1.426 30.391 4.27 1 96.44 299 VAL A N 1
ATOM 2221 C CA . VAL A 1 299 ? 0.42 29.625 3.537 1 96.44 299 VAL A CA 1
ATOM 2222 C C . VAL A 1 299 ? -0.608 30.578 2.93 1 96.44 299 VAL A C 1
ATOM 2224 O O . VAL A 1 299 ? -1.122 30.328 1.836 1 96.44 299 VAL A O 1
ATOM 2227 N N . THR A 1 300 ? -0.911 31.719 3.58 1 94.88 300 THR A N 1
ATOM 2228 C CA . THR A 1 300 ? -1.898 32.688 3.084 1 94.88 300 THR A CA 1
ATOM 2229 C C . THR A 1 300 ? -1.341 33.469 1.904 1 94.88 300 THR A C 1
ATOM 2231 O O . THR A 1 300 ? -2.102 34.031 1.104 1 94.88 300 THR A O 1
ATOM 2234 N N . ASP A 1 301 ? -0.026 33.469 1.771 1 93.06 301 ASP A N 1
ATOM 2235 C CA . ASP A 1 301 ? 0.62 34.25 0.727 1 93.06 301 ASP A CA 1
ATOM 2236 C C . ASP A 1 301 ? 0.972 33.375 -0.479 1 93.06 301 ASP A C 1
ATOM 2238 O O . ASP A 1 301 ? 1.351 33.906 -1.532 1 93.06 301 ASP A O 1
ATOM 2242 N N . THR A 1 302 ? 0.796 32.094 -0.358 1 94.88 302 THR A N 1
ATOM 2243 C CA . THR A 1 302 ? 1.282 31.188 -1.396 1 94.88 302 THR A CA 1
ATOM 2244 C C . THR A 1 302 ? 0.223 30.984 -2.477 1 94.88 302 THR A C 1
ATOM 2246 O O . THR A 1 302 ? -0.946 30.734 -2.17 1 94.88 302 THR A O 1
ATOM 2249 N N . ALA A 1 303 ? 0.618 31.031 -3.754 1 93.81 303 ALA A N 1
ATOM 2250 C CA . ALA A 1 303 ? -0.264 30.859 -4.906 1 93.81 303 ALA A CA 1
ATOM 2251 C C . ALA A 1 303 ? -0.546 29.375 -5.152 1 93.81 303 ALA A C 1
ATOM 2253 O O . ALA A 1 303 ? 0.179 28.5 -4.66 1 93.81 303 ALA A O 1
ATOM 2254 N N . ALA A 1 304 ? -1.649 29.125 -5.879 1 95.62 304 ALA A N 1
ATOM 2255 C CA . ALA A 1 304 ? -2 27.766 -6.281 1 95.62 304 ALA A CA 1
ATOM 2256 C C . ALA A 1 304 ? -1.149 27.297 -7.461 1 95.62 304 ALA A C 1
ATOM 2258 O O . ALA A 1 304 ? -1.515 27.516 -8.617 1 95.62 304 ALA A O 1
ATOM 2259 N N . VAL A 1 305 ? -0.044 26.625 -7.176 1 95.75 305 VAL A N 1
ATOM 2260 C CA . VAL A 1 305 ? 0.915 26.219 -8.195 1 95.75 305 VAL A CA 1
ATOM 2261 C C . VAL A 1 305 ? 1.235 24.734 -8.055 1 95.75 305 VAL A C 1
ATOM 2263 O O . VAL A 1 305 ? 0.983 24.141 -7.004 1 95.75 305 VAL A O 1
ATOM 2266 N N . PRO A 1 306 ? 1.778 24.078 -9.07 1 94.81 306 PRO A N 1
ATOM 2267 C CA . PRO A 1 306 ? 2.107 22.656 -8.992 1 94.81 306 PRO A CA 1
ATOM 2268 C C . PRO A 1 306 ? 3.197 22.359 -7.965 1 94.81 306 PRO A C 1
ATOM 2270 O O . PRO A 1 306 ? 3.086 21.391 -7.199 1 94.81 306 PRO A O 1
ATOM 2273 N N . SER A 1 307 ? 4.27 23.156 -7.961 1 94.69 307 SER A N 1
ATOM 2274 C CA . SER A 1 307 ? 5.344 22.984 -6.984 1 94.69 307 SER A CA 1
ATOM 2275 C C . SER A 1 307 ? 5.043 23.75 -5.699 1 94.69 307 SER A C 1
ATOM 2277 O O . SER A 1 307 ? 5.82 24.625 -5.293 1 94.69 307 SER A O 1
ATOM 2279 N N . TYR A 1 308 ? 3.986 23.391 -5.102 1 97.5 308 TYR A N 1
ATOM 2280 C CA . TYR A 1 308 ? 3.414 24.141 -3.992 1 97.5 308 TYR A CA 1
ATOM 2281 C C . TYR A 1 308 ? 4.352 24.125 -2.789 1 97.5 308 TYR A C 1
ATOM 2283 O O . TYR A 1 308 ? 4.531 25.156 -2.127 1 97.5 308 TYR A O 1
ATOM 2291 N N . TYR A 1 309 ? 5.031 22.953 -2.453 1 98.62 309 TYR A N 1
ATOM 2292 C CA . TYR A 1 309 ? 5.922 22.844 -1.303 1 98.62 309 TYR A CA 1
ATOM 2293 C C . TYR A 1 309 ? 7.055 23.859 -1.384 1 98.62 309 TYR A C 1
ATOM 2295 O O . TYR A 1 309 ? 7.371 24.531 -0.397 1 98.62 309 TYR A O 1
ATOM 2303 N N . ALA A 1 310 ? 7.629 23.969 -2.547 1 97.75 310 ALA A N 1
ATOM 2304 C CA . ALA A 1 310 ? 8.75 24.891 -2.729 1 97.75 310 ALA A CA 1
ATOM 2305 C C . ALA A 1 310 ? 8.305 26.328 -2.52 1 97.75 310 ALA A C 1
ATOM 2307 O O . ALA A 1 310 ? 9.031 27.125 -1.923 1 97.75 310 ALA A O 1
ATOM 2308 N N . GLN A 1 311 ? 7.164 26.609 -3.027 1 96.06 311 GLN A N 1
ATOM 2309 C CA . GLN A 1 311 ? 6.652 27.969 -2.877 1 96.06 311 GLN A CA 1
ATOM 2310 C C . GLN A 1 311 ? 6.352 28.281 -1.415 1 96.06 311 GLN A C 1
ATOM 2312 O O . GLN A 1 311 ? 6.656 29.375 -0.937 1 96.06 311 GLN A O 1
ATOM 2317 N N . VAL A 1 312 ? 5.75 27.344 -0.681 1 97.81 312 VAL A N 1
ATOM 2318 C CA . VAL A 1 312 ? 5.488 27.562 0.738 1 97.81 312 VAL A CA 1
ATOM 2319 C C . VAL A 1 312 ? 6.805 27.781 1.478 1 97.81 312 VAL A C 1
ATOM 2321 O O . VAL A 1 312 ? 6.91 28.672 2.328 1 97.81 312 VAL A O 1
ATOM 2324 N N . ALA A 1 313 ? 7.797 26.984 1.146 1 98.19 313 ALA A N 1
ATOM 2325 C CA . ALA A 1 313 ? 9.102 27.109 1.782 1 98.19 313 ALA A CA 1
ATOM 2326 C C . ALA A 1 313 ? 9.68 28.5 1.561 1 98.19 313 ALA A C 1
ATOM 2328 O O . ALA A 1 313 ? 10.203 29.125 2.492 1 98.19 313 ALA A O 1
ATOM 2329 N N . ALA A 1 314 ? 9.562 28.969 0.369 1 95.62 314 ALA A N 1
ATOM 2330 C CA . ALA A 1 314 ? 10.055 30.297 0.055 1 95.62 314 ALA A CA 1
ATOM 2331 C C . ALA A 1 314 ? 9.297 31.375 0.848 1 95.62 314 ALA A C 1
ATOM 2333 O O . ALA A 1 314 ? 9.906 32.312 1.358 1 95.62 314 ALA A O 1
ATOM 2334 N N . HIS A 1 315 ? 8.016 31.234 0.956 1 95.75 315 HIS A N 1
ATOM 2335 C CA . HIS A 1 315 ? 7.215 32.188 1.7 1 95.75 315 HIS A CA 1
ATOM 2336 C C . HIS A 1 315 ? 7.527 32.125 3.191 1 95.75 315 HIS A C 1
ATOM 2338 O O . HIS A 1 315 ? 7.445 33.156 3.889 1 95.75 315 HIS A O 1
ATOM 2344 N N . LEU A 1 316 ? 7.871 30.938 3.697 1 97.75 316 LEU A N 1
ATOM 2345 C CA . LEU A 1 316 ? 8.289 30.828 5.09 1 97.75 316 LEU A CA 1
ATOM 2346 C C . LEU A 1 316 ? 9.555 31.641 5.34 1 97.75 316 LEU A C 1
ATOM 2348 O O . LEU A 1 316 ? 9.648 32.375 6.34 1 97.75 316 LEU A O 1
ATOM 2352 N N . ILE A 1 317 ? 10.461 31.531 4.441 1 95.69 317 ILE A N 1
ATOM 2353 C CA . ILE A 1 317 ? 11.727 32.25 4.566 1 95.69 317 ILE A CA 1
ATOM 2354 C C . ILE A 1 317 ? 11.484 33.75 4.449 1 95.69 317 ILE A C 1
ATOM 2356 O O . ILE A 1 317 ? 12.039 34.531 5.223 1 95.69 317 ILE A O 1
ATOM 2360 N N . GLU A 1 318 ? 10.641 34.156 3.555 1 93.25 318 GLU A N 1
ATOM 2361 C CA . GLU A 1 318 ? 10.297 35.562 3.4 1 93.25 318 GLU A CA 1
ATOM 2362 C C . GLU A 1 318 ? 9.586 36.094 4.645 1 93.25 318 GLU A C 1
ATOM 2364 O O . GLU A 1 318 ? 9.875 37.188 5.105 1 93.25 318 GLU A O 1
ATOM 2369 N N . ALA A 1 319 ? 8.617 35.344 5.164 1 94.88 319 ALA A N 1
ATOM 2370 C CA . ALA A 1 319 ? 7.898 35.75 6.371 1 94.88 319 ALA A CA 1
ATOM 2371 C C . ALA A 1 319 ? 8.859 35.938 7.543 1 94.88 319 ALA A C 1
ATOM 2373 O O . ALA A 1 319 ? 8.664 36.844 8.367 1 94.88 319 ALA A O 1
ATOM 2374 N N . ASP A 1 320 ? 9.828 35.062 7.629 1 96.88 320 ASP A N 1
ATOM 2375 C CA . ASP A 1 320 ? 10.836 35.188 8.68 1 96.88 320 ASP A CA 1
ATOM 2376 C C . ASP A 1 320 ? 11.578 36.531 8.562 1 96.88 320 ASP A C 1
ATOM 2378 O O . ASP A 1 320 ? 11.828 37.188 9.57 1 96.88 320 ASP A O 1
ATOM 2382 N N . GLN A 1 321 ? 11.93 36.906 7.363 1 93.5 321 GLN A N 1
ATOM 2383 C CA . GLN A 1 321 ? 12.586 38.188 7.148 1 93.5 321 GLN A CA 1
ATOM 2384 C C . GLN A 1 321 ? 11.695 39.344 7.602 1 93.5 321 GLN A C 1
ATOM 2386 O O . GLN A 1 321 ? 12.172 40.281 8.234 1 93.5 321 GLN A O 1
ATOM 2391 N N . GLU A 1 322 ? 10.5 39.25 7.297 1 91.94 322 GLU A N 1
ATOM 2392 C CA . GLU A 1 322 ? 9.547 40.312 7.598 1 91.94 322 GLU A CA 1
ATOM 2393 C C . GLU A 1 322 ? 9.25 40.375 9.094 1 91.94 322 GLU A C 1
ATOM 2395 O O . GLU A 1 322 ? 9.195 41.469 9.664 1 91.94 322 GLU A O 1
ATOM 2400 N N . LYS A 1 323 ? 9.07 39.219 9.703 1 95.81 323 LYS A N 1
ATOM 2401 C CA . LYS A 1 323 ? 8.531 39.188 11.055 1 95.81 323 LYS A CA 1
ATOM 2402 C C . LYS A 1 323 ? 9.641 39.125 12.094 1 95.81 323 LYS A C 1
ATOM 2404 O O . LYS A 1 323 ? 9.5 39.625 13.203 1 95.81 323 LYS A O 1
ATOM 2409 N N . PHE A 1 324 ? 10.734 38.531 11.719 1 97.12 324 PHE A N 1
ATOM 2410 C CA . PHE A 1 324 ? 11.727 38.25 12.75 1 97.12 324 PHE A CA 1
ATOM 2411 C C . PHE A 1 324 ? 13.117 38.656 12.273 1 97.12 324 PHE A C 1
ATOM 2413 O O . PHE A 1 324 ? 14.125 38.219 12.828 1 97.12 324 PHE A O 1
ATOM 2420 N N . GLY A 1 325 ? 13.203 39.438 11.156 1 95.19 325 GLY A N 1
ATOM 2421 C CA . GLY A 1 325 ? 14.477 39.969 10.68 1 95.19 325 GLY A CA 1
ATOM 2422 C C . GLY A 1 325 ? 15.383 38.906 10.086 1 95.19 325 GLY A C 1
ATOM 2423 O O . GLY A 1 325 ? 16.609 39.094 10.047 1 95.19 325 GLY A O 1
ATOM 2424 N N . GLY A 1 326 ? 14.844 37.75 9.836 1 95.31 326 GLY A N 1
ATOM 2425 C CA . GLY A 1 326 ? 15.609 36.719 9.172 1 95.31 326 GLY A CA 1
ATOM 2426 C C . GLY A 1 326 ? 16.391 35.844 10.141 1 95.31 326 GLY A C 1
ATOM 2427 O O . GLY A 1 326 ? 17.281 35.094 9.734 1 95.31 326 GLY A O 1
ATOM 2428 N N . LYS A 1 327 ? 16.078 35.906 11.32 1 95.88 327 LYS A N 1
ATOM 2429 C CA . LYS A 1 327 ? 16.859 35.219 12.328 1 95.88 327 LYS A CA 1
ATOM 2430 C C . LYS A 1 327 ? 16.797 33.688 12.141 1 95.88 327 LYS A C 1
ATOM 2432 O O . LYS A 1 327 ? 17.734 32.969 12.508 1 95.88 327 LYS A O 1
ATOM 2437 N N . TYR A 1 328 ? 15.711 33.188 11.531 1 97.56 328 TYR A N 1
ATOM 2438 C CA . TYR A 1 328 ? 15.523 31.734 11.398 1 97.56 328 TYR A CA 1
ATOM 2439 C C . TYR A 1 328 ? 15.883 31.266 10 1 97.56 328 TYR A C 1
ATOM 2441 O O . TYR A 1 328 ? 15.734 30.094 9.672 1 97.56 328 TYR A O 1
ATOM 2449 N N . ALA A 1 329 ? 16.344 32.094 9.125 1 95.38 329 ALA A N 1
ATOM 2450 C CA . ALA A 1 329 ? 16.547 31.828 7.711 1 95.38 329 ALA A CA 1
ATOM 2451 C C . ALA A 1 329 ? 17.453 30.609 7.516 1 95.38 329 ALA A C 1
ATOM 2453 O O . ALA A 1 329 ? 17.141 29.719 6.715 1 95.38 329 ALA A O 1
ATOM 2454 N N . ALA A 1 330 ? 18.531 30.516 8.219 1 94.75 330 ALA A N 1
ATOM 2455 C CA . ALA A 1 330 ? 19.469 29.422 8.078 1 94.75 330 ALA A CA 1
ATOM 2456 C C . ALA A 1 330 ? 18.828 28.078 8.438 1 94.75 330 ALA A C 1
ATOM 2458 O O . ALA A 1 330 ? 19.062 27.078 7.773 1 94.75 330 ALA A O 1
ATOM 2459 N N . ALA A 1 331 ? 18.062 28.031 9.516 1 96.38 331 ALA A N 1
ATOM 2460 C CA . ALA A 1 331 ? 17.375 26.812 9.961 1 96.38 331 ALA A CA 1
ATOM 2461 C C . ALA A 1 331 ? 16.359 26.344 8.922 1 96.38 331 ALA A C 1
ATOM 2463 O O . ALA A 1 331 ? 16.281 25.156 8.617 1 96.38 331 ALA A O 1
ATOM 2464 N N . LEU A 1 332 ? 15.609 27.281 8.414 1 97.69 332 LEU A N 1
ATOM 2465 C CA . LEU A 1 332 ? 14.586 26.984 7.422 1 97.69 332 LEU A CA 1
ATOM 2466 C C . LEU A 1 332 ? 15.219 26.469 6.133 1 97.69 332 LEU A C 1
ATOM 2468 O O . LEU A 1 332 ? 14.852 25.391 5.637 1 97.69 332 LEU A O 1
ATOM 2472 N N . GLN A 1 333 ? 16.188 27.172 5.648 1 94.88 333 GLN A N 1
ATOM 2473 C CA . GLN A 1 333 ? 16.844 26.812 4.395 1 94.88 333 GLN A CA 1
ATOM 2474 C C . GLN A 1 333 ? 17.484 25.438 4.488 1 94.88 333 GLN A C 1
ATOM 2476 O O . GLN A 1 333 ? 17.328 24.609 3.588 1 94.88 333 GLN A O 1
ATOM 2481 N N . ALA A 1 334 ? 18.188 25.172 5.523 1 95.44 334 ALA A N 1
ATOM 2482 C CA . ALA A 1 334 ? 18.875 23.906 5.691 1 95.44 334 ALA A CA 1
ATOM 2483 C C . ALA A 1 334 ? 17.891 22.734 5.691 1 95.44 334 ALA A C 1
ATOM 2485 O O . ALA A 1 334 ? 18.156 21.703 5.082 1 95.44 334 ALA A O 1
ATOM 2486 N N . ALA A 1 335 ? 16.812 22.906 6.387 1 97.5 335 ALA A N 1
ATOM 2487 C CA . ALA A 1 335 ? 15.812 21.844 6.492 1 97.5 335 ALA A CA 1
ATOM 2488 C C . ALA A 1 335 ? 15.164 21.562 5.141 1 97.5 335 ALA A C 1
ATOM 2490 O O . ALA A 1 335 ? 15.008 20.406 4.75 1 97.5 335 ALA A O 1
ATOM 2491 N N . PHE A 1 336 ? 14.789 22.609 4.395 1 98.25 336 PHE A N 1
ATOM 2492 C CA . PHE A 1 336 ? 14.078 22.438 3.133 1 98.25 336 PHE A CA 1
ATOM 2493 C C . PHE A 1 336 ? 15.008 21.891 2.057 1 98.25 336 PHE A C 1
ATOM 2495 O O . PHE A 1 336 ? 14.578 21.141 1.18 1 98.25 336 PHE A O 1
ATOM 2502 N N . VAL A 1 337 ? 16.312 22.25 2.135 1 95.25 337 VAL A N 1
ATOM 2503 C CA . VAL A 1 337 ? 17.297 21.688 1.217 1 95.25 337 VAL A CA 1
ATOM 2504 C C . VAL A 1 337 ? 17.516 20.219 1.543 1 95.25 337 VAL A C 1
ATOM 2506 O O . VAL A 1 337 ? 17.578 19.375 0.641 1 95.25 337 VAL A O 1
ATOM 2509 N N . ARG A 1 338 ? 17.594 19.891 2.818 1 95.25 338 ARG A N 1
ATOM 2510 C CA . ARG A 1 338 ? 17.844 18.516 3.256 1 95.25 338 ARG A CA 1
ATOM 2511 C C . ARG A 1 338 ? 16.75 17.578 2.779 1 95.25 338 ARG A C 1
ATOM 2513 O O . ARG A 1 338 ? 17.016 16.438 2.404 1 95.25 338 ARG A O 1
ATOM 2520 N N . HIS A 1 339 ? 15.555 18.047 2.76 1 97.88 339 HIS A N 1
ATOM 2521 C CA . HIS A 1 339 ? 14.422 17.203 2.383 1 97.88 339 HIS A CA 1
ATOM 2522 C C . HIS A 1 339 ? 14.078 17.375 0.906 1 97.88 339 HIS A C 1
ATOM 2524 O O . HIS A 1 339 ? 13.07 16.844 0.433 1 97.88 339 HIS A O 1
ATOM 2530 N N . GLY A 1 340 ? 14.805 18.188 0.183 1 97.62 340 GLY A N 1
ATOM 2531 C CA . GLY A 1 340 ? 14.695 18.312 -1.261 1 97.62 340 GLY A CA 1
ATOM 2532 C C . GLY A 1 340 ? 13.539 19.203 -1.693 1 97.62 340 GLY A C 1
ATOM 2533 O O . GLY A 1 340 ? 13.164 19.203 -2.867 1 97.62 340 GLY A O 1
ATOM 2534 N N . ILE A 1 341 ? 12.922 19.891 -0.763 1 98.38 341 ILE A N 1
ATOM 2535 C CA . ILE A 1 341 ? 11.805 20.781 -1.069 1 98.38 341 ILE A CA 1
ATOM 2536 C C . ILE A 1 341 ? 12.312 22 -1.827 1 98.38 341 ILE A C 1
ATOM 2538 O O . ILE A 1 341 ? 11.625 22.531 -2.703 1 98.38 341 ILE A O 1
ATOM 2542 N N . LEU A 1 342 ? 13.516 22.391 -1.502 1 96.56 342 LEU A N 1
ATOM 2543 C CA . LEU A 1 342 ? 14.266 23.391 -2.254 1 96.56 342 LEU A CA 1
ATOM 2544 C C . LEU A 1 342 ? 15.594 22.828 -2.732 1 96.56 342 LEU A C 1
ATOM 2546 O O . LEU A 1 342 ? 16.281 22.125 -1.987 1 96.56 342 LEU A O 1
ATOM 2550 N N . SER A 1 343 ? 15.945 23.188 -3.963 1 94.5 343 SER A N 1
ATOM 2551 C CA . SER A 1 343 ? 17.328 22.953 -4.371 1 94.5 343 SER A CA 1
ATOM 2552 C C . SER A 1 343 ? 18.281 23.906 -3.67 1 94.5 343 SER A C 1
ATOM 2554 O O . SER A 1 343 ? 17.875 24.984 -3.238 1 94.5 343 SER A O 1
ATOM 2556 N N . PRO A 1 344 ? 19.531 23.469 -3.582 1 91.12 344 PRO A N 1
ATOM 2557 C CA . PRO A 1 344 ? 20.484 24.406 -2.994 1 91.12 344 PRO A CA 1
ATOM 2558 C C . PRO A 1 344 ? 20.531 25.75 -3.721 1 91.12 344 PRO A C 1
ATOM 2560 O O . PRO A 1 344 ? 20.594 26.797 -3.08 1 91.12 344 PRO A O 1
ATOM 2563 N N . ALA A 1 345 ? 20.453 25.688 -5.031 1 89.75 345 ALA A N 1
ATOM 2564 C CA . ALA A 1 345 ? 20.469 26.922 -5.812 1 89.75 345 ALA A CA 1
ATOM 2565 C C . ALA A 1 345 ? 19.25 27.797 -5.496 1 89.75 345 ALA A C 1
ATOM 2567 O O . ALA A 1 345 ? 19.359 29.016 -5.383 1 89.75 345 ALA A O 1
ATOM 2568 N N . SER A 1 346 ? 18.109 27.188 -5.371 1 92.25 346 SER A N 1
ATOM 2569 C CA . SER A 1 346 ? 16.875 27.906 -5.059 1 92.25 346 SER A CA 1
ATOM 2570 C C . SER A 1 346 ? 16.938 28.516 -3.66 1 92.25 346 SER A C 1
ATOM 2572 O O . SER A 1 346 ? 16.484 29.656 -3.449 1 92.25 346 SER A O 1
ATOM 2574 N N . ALA A 1 347 ? 17.438 27.75 -2.678 1 92.12 347 ALA A N 1
ATOM 2575 C CA . ALA A 1 347 ? 17.562 28.234 -1.31 1 92.12 347 ALA A CA 1
ATOM 2576 C C . ALA A 1 347 ? 18.484 29.453 -1.245 1 92.12 347 ALA A C 1
ATOM 2578 O O . ALA A 1 347 ? 18.203 30.422 -0.525 1 92.12 347 ALA A O 1
ATOM 2579 N N . GLU A 1 348 ? 19.547 29.438 -1.992 1 88.81 348 GLU A N 1
ATOM 2580 C CA . GLU A 1 348 ? 20.5 30.531 -2.033 1 88.81 348 GLU A CA 1
ATOM 2581 C C . GLU A 1 348 ? 19.891 31.781 -2.674 1 88.81 348 GLU A C 1
ATOM 2583 O O . GLU A 1 348 ? 20.188 32.906 -2.266 1 88.81 348 GLU A O 1
ATOM 2588 N N . ALA A 1 349 ? 19.078 31.562 -3.594 1 84.75 349 ALA A N 1
ATOM 2589 C CA . ALA A 1 349 ? 18.531 32.656 -4.383 1 84.75 349 ALA A CA 1
ATOM 2590 C C . ALA A 1 349 ? 17.484 33.438 -3.582 1 84.75 349 ALA A C 1
ATOM 2592 O O . ALA A 1 349 ? 17.25 34.625 -3.848 1 84.75 349 ALA A O 1
ATOM 2593 N N . ILE A 1 350 ? 16.828 32.844 -2.637 1 85.69 350 ILE A N 1
ATOM 2594 C CA . ILE A 1 350 ? 15.797 33.5 -1.844 1 85.69 350 ILE A CA 1
ATOM 2595 C C . ILE A 1 350 ? 16.422 34.594 -0.974 1 85.69 350 ILE A C 1
ATOM 2597 O O . ILE A 1 350 ? 15.852 35.656 -0.791 1 85.69 350 ILE A O 1
ATOM 2601 N N . ILE A 1 351 ? 17.656 34.406 -0.402 1 70.88 351 ILE A N 1
ATOM 2602 C CA . ILE A 1 351 ? 18.328 35.344 0.506 1 70.88 351 ILE A CA 1
ATOM 2603 C C . ILE A 1 351 ? 18.938 36.5 -0.289 1 70.88 351 ILE A C 1
ATOM 2605 O O . ILE A 1 351 ? 18.891 37.656 0.143 1 70.88 351 ILE A O 1
ATOM 2609 N N . ASP A 1 352 ? 19.672 36.094 -1.343 1 58.44 352 ASP A N 1
ATOM 2610 C CA . ASP A 1 352 ? 20.297 37.156 -2.129 1 58.44 352 ASP A CA 1
ATOM 2611 C C . ASP A 1 352 ? 19.266 38.219 -2.541 1 58.44 352 ASP A C 1
ATOM 2613 O O . ASP A 1 352 ? 19.594 39.406 -2.656 1 58.44 352 ASP A O 1
ATOM 2617 N N . GLY A 1 353 ? 18.109 37.812 -2.771 1 48.56 353 GLY A N 1
ATOM 2618 C CA . GLY A 1 353 ? 17.078 38.781 -3.051 1 48.56 353 GLY A CA 1
ATOM 2619 C C . GLY A 1 353 ? 16.703 39.625 -1.84 1 48.56 353 GLY A C 1
ATOM 2620 O O . GLY A 1 353 ? 16.266 40.75 -1.978 1 48.56 353 GLY A O 1
ATOM 2621 N N . ALA A 1 354 ? 16.875 39.125 -0.564 1 45.72 354 ALA A N 1
ATOM 2622 C CA . ALA A 1 354 ? 16.516 39.844 0.658 1 45.72 354 ALA A CA 1
ATOM 2623 C C . ALA A 1 354 ? 17.609 40.844 1.052 1 45.72 354 ALA A C 1
ATOM 2625 O O . ALA A 1 354 ? 17.344 41.844 1.688 1 45.72 354 ALA A O 1
ATOM 2626 N N . THR A 1 355 ? 18.938 40.406 0.93 1 42.03 355 THR A N 1
ATOM 2627 C CA . THR A 1 355 ? 20.031 41.25 1.374 1 42.03 355 THR A CA 1
ATOM 2628 C C . THR A 1 355 ? 20.469 42.188 0.249 1 42.03 355 THR A C 1
ATOM 2630 O O . THR A 1 355 ? 21.516 42.844 0.353 1 42.03 355 THR A O 1
ATOM 2633 N N . GLY A 1 356 ? 19.859 42.25 -0.904 1 36.31 356 GLY A N 1
ATOM 2634 C CA . GLY A 1 356 ? 20.5 43.062 -1.93 1 36.31 356 GLY A CA 1
ATOM 2635 C C . GLY A 1 356 ? 20.688 44.5 -1.516 1 36.31 356 GLY A C 1
ATOM 2636 O O . GLY A 1 356 ? 19.719 45.219 -1.347 1 36.31 356 GLY A O 1
ATOM 2637 N N . ASP A 1 357 ? 21.703 44.844 -0.902 1 34.56 357 ASP A N 1
ATOM 2638 C CA . ASP A 1 357 ? 22.156 46.219 -1.036 1 34.56 357 ASP A CA 1
ATOM 2639 C C . ASP A 1 357 ? 22.141 46.656 -2.496 1 34.56 357 ASP A C 1
ATOM 2641 O O . ASP A 1 357 ? 22.266 47.844 -2.787 1 34.56 357 ASP A O 1
ATOM 2645 N N . ASP A 1 358 ? 22.906 45.938 -3.396 1 33.38 358 ASP A N 1
ATOM 2646 C CA . ASP A 1 358 ? 23.078 46.5 -4.73 1 33.38 358 ASP A CA 1
ATOM 2647 C C . ASP A 1 358 ? 21.75 46.5 -5.496 1 33.38 358 ASP A C 1
ATOM 2649 O O . ASP A 1 358 ? 21.031 45.5 -5.504 1 33.38 358 ASP A O 1
ATOM 2653 N N . ASP A 1 359 ? 21.172 47.688 -5.879 1 34.38 359 ASP A N 1
ATOM 2654 C CA . ASP A 1 359 ? 19.953 48.094 -6.562 1 34.38 359 ASP A CA 1
ATOM 2655 C C . ASP A 1 359 ? 19.547 47.062 -7.609 1 34.38 359 ASP A C 1
ATOM 2657 O O . ASP A 1 359 ? 18.391 47.031 -8.031 1 34.38 359 ASP A O 1
ATOM 2661 N N . GLU A 1 360 ? 20.547 46.562 -8.43 1 32.22 360 GLU A N 1
ATOM 2662 C CA . GLU A 1 360 ? 20.219 46 -9.734 1 32.22 360 GLU A CA 1
ATOM 2663 C C . GLU A 1 360 ? 19.625 44.594 -9.602 1 32.22 360 GLU A C 1
ATOM 2665 O O . GLU A 1 360 ? 18.766 44.219 -10.398 1 32.22 360 GLU A O 1
ATOM 2670 N N . LYS A 1 361 ? 20.406 43.531 -9.07 1 32.41 361 LYS A N 1
ATOM 2671 C CA . LYS A 1 361 ? 20.047 42.156 -9.391 1 32.41 361 LYS A CA 1
ATOM 2672 C C . LYS A 1 361 ? 19.016 41.625 -8.391 1 32.41 361 LYS A C 1
ATOM 2674 O O . LYS A 1 361 ? 18.828 40.406 -8.281 1 32.41 361 LYS A O 1
ATOM 2679 N N . VAL A 1 362 ? 18.734 42.344 -7.383 1 36.66 362 VAL A N 1
ATOM 2680 C CA . VAL A 1 362 ? 17.844 41.75 -6.395 1 36.66 362 VAL A CA 1
ATOM 2681 C C . VAL A 1 362 ? 16.531 41.344 -7.07 1 36.66 362 VAL A C 1
ATOM 2683 O O . VAL A 1 362 ? 15.625 40.844 -6.414 1 36.66 362 VAL A O 1
ATOM 2686 N N . GLY A 1 363 ? 16.016 41.875 -8.039 1 32.91 363 GLY A N 1
ATOM 2687 C CA . GLY A 1 363 ? 14.766 41.75 -8.773 1 32.91 363 GLY A CA 1
ATOM 2688 C C . GLY A 1 363 ? 14.516 40.344 -9.289 1 32.91 363 GLY A C 1
ATOM 2689 O O . GLY A 1 363 ? 13.484 40.094 -9.914 1 32.91 363 GLY A O 1
ATOM 2690 N N . GLU A 1 364 ? 15.469 39.5 -9.25 1 37.09 364 GLU A N 1
ATOM 2691 C CA . GLU A 1 364 ? 15.281 38.531 -10.32 1 37.09 364 GLU A CA 1
ATOM 2692 C C . GLU A 1 364 ? 14.438 37.344 -9.852 1 37.09 364 GLU A C 1
ATOM 2694 O O . GLU A 1 364 ? 13.672 36.75 -10.633 1 37.09 364 GLU A O 1
ATOM 2699 N N . ARG A 1 365 ? 14.711 36.656 -8.703 1 43.91 365 ARG A N 1
ATOM 2700 C CA . ARG A 1 365 ? 13.961 35.406 -8.664 1 43.91 365 ARG A CA 1
ATOM 2701 C C . ARG A 1 365 ? 12.594 35.625 -8.023 1 43.91 365 ARG A C 1
ATOM 2703 O O . ARG A 1 365 ? 11.789 34.688 -7.934 1 43.91 365 ARG A O 1
ATOM 2710 N N . SER A 1 366 ? 12.406 36.531 -7.039 1 44.47 366 SER A N 1
ATOM 2711 C CA . SER A 1 366 ? 11.008 36.938 -6.887 1 44.47 366 SER A CA 1
ATOM 2712 C C . SER A 1 366 ? 10.445 37.5 -8.195 1 44.47 366 SER A C 1
ATOM 2714 O O . SER A 1 366 ? 11.047 38.375 -8.812 1 44.47 366 SER A O 1
ATOM 2716 N N . ILE A 1 367 ? 9.68 36.75 -8.883 1 48.94 367 ILE A N 1
ATOM 2717 C CA . ILE A 1 367 ? 9.234 37.281 -10.164 1 48.94 367 ILE A CA 1
ATOM 2718 C C . ILE A 1 367 ? 8.883 38.75 -10.023 1 48.94 367 ILE A C 1
ATOM 2720 O O . ILE A 1 367 ? 9.102 39.531 -10.938 1 48.94 367 ILE A O 1
ATOM 2724 N N . ALA A 1 368 ? 8.203 39.281 -8.914 1 39.28 368 ALA A N 1
ATOM 2725 C CA . ALA A 1 368 ? 7.906 40.719 -8.719 1 39.28 368 ALA A CA 1
ATOM 2726 C C . ALA A 1 368 ? 8.391 41.188 -7.348 1 39.28 368 ALA A C 1
ATOM 2728 O O . ALA A 1 368 ? 7.621 41.188 -6.383 1 39.28 368 ALA A O 1
ATOM 2729 N N . PRO A 1 369 ? 9.727 41.469 -7.16 1 42.75 369 PRO A N 1
ATOM 2730 C CA . PRO A 1 369 ? 10.234 42.031 -5.902 1 42.75 369 PRO A CA 1
ATOM 2731 C C . PRO A 1 369 ? 9.508 43.312 -5.484 1 42.75 369 PRO A C 1
ATOM 2733 O O . PRO A 1 369 ? 9.211 44.156 -6.328 1 42.75 369 PRO A O 1
ATOM 2736 N N . GLY A 1 370 ? 9.016 43.344 -4.262 1 41.78 370 GLY A N 1
ATOM 2737 C CA . GLY A 1 370 ? 8.391 44.5 -3.654 1 41.78 370 GLY A CA 1
ATOM 2738 C C . GLY A 1 370 ? 6.879 44.5 -3.752 1 41.78 370 GLY A C 1
ATOM 2739 O O . GLY A 1 370 ? 6.203 45.312 -3.127 1 41.78 370 GLY A O 1
ATOM 2740 N N . ALA A 1 371 ? 6.344 43.938 -4.82 1 42.34 371 ALA A N 1
ATOM 2741 C CA . ALA A 1 371 ? 4.891 44.031 -4.906 1 42.34 371 ALA A CA 1
ATOM 2742 C C . ALA A 1 371 ? 4.215 43.094 -3.902 1 42.34 371 ALA A C 1
ATOM 2744 O O . ALA A 1 371 ? 4.707 42 -3.643 1 42.34 371 ALA A O 1
ATOM 2745 N N . PRO A 1 372 ? 3.439 43.75 -3.072 1 47.5 372 PRO A N 1
ATOM 2746 C CA . PRO A 1 372 ? 2.666 42.938 -2.148 1 47.5 372 PRO A CA 1
ATOM 2747 C C . PRO A 1 372 ? 2.064 41.688 -2.824 1 47.5 372 PRO A C 1
ATOM 2749 O O . PRO A 1 372 ? 1.53 41.812 -3.932 1 47.5 372 PRO A O 1
ATOM 2752 N N . HIS A 1 373 ? 2.59 40.594 -2.471 1 53.09 373 HIS A N 1
ATOM 2753 C CA . HIS A 1 373 ? 1.931 39.406 -2.998 1 53.09 373 HIS A CA 1
ATOM 2754 C C . HIS A 1 373 ? 0.434 39.438 -2.705 1 53.09 373 HIS A C 1
ATOM 2756 O O . HIS A 1 373 ? 0.02 39.781 -1.595 1 53.09 373 HIS A O 1
ATOM 2762 N N . PRO A 1 374 ? -0.384 39.406 -3.76 1 51.03 374 PRO A N 1
ATOM 2763 C CA . PRO A 1 374 ? -1.81 39.312 -3.438 1 51.03 374 PRO A CA 1
ATOM 2764 C C . PRO A 1 374 ? -2.135 38.156 -2.506 1 51.03 374 PRO A C 1
ATOM 2766 O O . PRO A 1 374 ? -1.555 37.062 -2.641 1 51.03 374 PRO A O 1
ATOM 2769 N N . ARG A 1 375 ? -2.656 38.562 -1.448 1 65.19 375 ARG A N 1
ATOM 2770 C CA . ARG A 1 375 ? -3.195 37.531 -0.586 1 65.19 375 ARG A CA 1
ATOM 2771 C C . ARG A 1 375 ? -4.27 36.719 -1.31 1 65.19 375 ARG A C 1
ATOM 2773 O O . ARG A 1 375 ? -5.027 37.25 -2.115 1 65.19 375 ARG A O 1
ATOM 2780 N N . GLY A 1 376 ? -4.074 35.5 -1.146 1 72.94 376 GLY A N 1
ATOM 2781 C CA . GLY A 1 376 ? -5.086 34.625 -1.699 1 72.94 376 GLY A CA 1
ATOM 2782 C C . GLY A 1 376 ? -4.613 33.875 -2.928 1 72.94 376 GLY A C 1
ATOM 2783 O O . GLY A 1 376 ? -3.58 34.219 -3.51 1 72.94 376 GLY A O 1
ATOM 2784 N N . ALA A 1 377 ? -5.016 32.812 -3.154 1 85.56 377 ALA A N 1
ATOM 2785 C CA . ALA A 1 377 ? -4.777 31.953 -4.32 1 85.56 377 ALA A CA 1
ATOM 2786 C C . ALA A 1 377 ? -6.086 31.422 -4.891 1 85.56 377 ALA A C 1
ATOM 2788 O O . ALA A 1 377 ? -7.137 31.547 -4.258 1 85.56 377 ALA A O 1
ATOM 2789 N N . SER A 1 378 ? -5.98 31.188 -6.191 1 90.12 378 SER A N 1
ATOM 2790 C CA . SER A 1 378 ? -7.141 30.594 -6.848 1 90.12 378 SER A CA 1
ATOM 2791 C C . SER A 1 378 ? -6.727 29.5 -7.824 1 90.12 378 SER A C 1
ATOM 2793 O O . SER A 1 378 ? -5.633 29.547 -8.391 1 90.12 378 SER A O 1
ATOM 2795 N N . THR A 1 379 ? -7.574 28.531 -7.91 1 94.5 379 THR A N 1
ATOM 2796 C CA . THR A 1 379 ? -7.41 27.5 -8.93 1 94.5 379 THR A CA 1
ATOM 2797 C C . THR A 1 379 ? -8.195 27.859 -10.188 1 94.5 379 THR A C 1
ATOM 2799 O O . THR A 1 379 ? -8.977 28.812 -10.188 1 94.5 379 THR A O 1
ATOM 2802 N N . SER A 1 380 ? -7.887 27.172 -11.25 1 95.44 380 SER A N 1
ATOM 2803 C CA . SER A 1 380 ? -8.625 27.344 -12.492 1 95.44 380 SER A CA 1
ATOM 2804 C C . SER A 1 380 ? -9.305 26.047 -12.922 1 95.44 380 SER A C 1
ATOM 2806 O O . SER A 1 380 ? -8.766 24.969 -12.695 1 95.44 380 SER A O 1
ATOM 2808 N N . GLU A 1 381 ? -10.492 26.203 -13.562 1 95.81 381 GLU A N 1
ATOM 2809 C CA . GLU A 1 381 ? -11.211 25.031 -14.062 1 95.81 381 GLU A CA 1
ATOM 2810 C C . GLU A 1 381 ? -10.555 24.469 -15.32 1 95.81 381 GLU A C 1
ATOM 2812 O O . GLU A 1 381 ? -10.227 25.219 -16.234 1 95.81 381 GLU A O 1
ATOM 2817 N N . VAL A 1 382 ? -10.273 23.219 -15.297 1 96.56 382 VAL A N 1
ATOM 2818 C CA . VAL A 1 382 ? -9.734 22.516 -16.469 1 96.56 382 VAL A CA 1
ATOM 2819 C C . VAL A 1 382 ? -10.516 21.219 -16.703 1 96.56 382 VAL A C 1
ATOM 2821 O O . VAL A 1 382 ? -11.125 20.688 -15.773 1 96.56 382 VAL A O 1
ATOM 2824 N N . ALA A 1 383 ? -10.523 20.766 -17.922 1 96.81 383 ALA A N 1
ATOM 2825 C CA . ALA A 1 383 ? -11.227 19.531 -18.281 1 96.81 383 ALA A CA 1
ATOM 2826 C C . ALA A 1 383 ? -10.273 18.344 -18.297 1 96.81 383 ALA A C 1
ATOM 2828 O O . ALA A 1 383 ? -9.164 18.438 -18.828 1 96.81 383 ALA A O 1
ATOM 2829 N N . VAL A 1 384 ? -10.68 17.297 -17.641 1 96.12 384 VAL A N 1
ATOM 2830 C CA . VAL A 1 384 ? -10.016 16 -17.703 1 96.12 384 VAL A CA 1
ATOM 2831 C C . VAL A 1 384 ? -10.93 14.977 -18.359 1 96.12 384 VAL A C 1
ATOM 2833 O O . VAL A 1 384 ? -12.125 14.922 -18.062 1 96.12 384 VAL A O 1
ATOM 2836 N N . SER A 1 385 ? -10.359 14.18 -19.297 1 93.56 385 SER A N 1
ATOM 2837 C CA . SER A 1 385 ? -11.18 13.188 -19.969 1 93.56 385 SER A CA 1
ATOM 2838 C C . SER A 1 385 ? -11.844 12.242 -18.969 1 93.56 385 SER A C 1
ATOM 2840 O O . SER A 1 385 ? -11.18 11.711 -18.078 1 93.56 385 SER A O 1
ATOM 2842 N N . GLY A 1 386 ? -13.133 12.055 -19.078 1 93.19 386 GLY A N 1
ATOM 2843 C CA . GLY A 1 386 ? -13.875 11.188 -18.172 1 93.19 386 GLY A CA 1
ATOM 2844 C C . GLY A 1 386 ? -14.016 9.766 -18.703 1 93.19 386 GLY A C 1
ATOM 2845 O O . GLY A 1 386 ? -14.305 8.852 -17.922 1 93.19 386 GLY A O 1
ATOM 2846 N N . ARG A 1 387 ? -13.734 9.422 -19.891 1 89 387 ARG A N 1
ATOM 2847 C CA . ARG A 1 387 ? -13.992 8.156 -20.562 1 89 387 ARG A CA 1
ATOM 2848 C C . ARG A 1 387 ? -13.227 7.02 -19.891 1 89 387 ARG A C 1
ATOM 2850 O O . ARG A 1 387 ? -13.789 5.953 -19.625 1 89 387 ARG A O 1
ATOM 2857 N N . PRO A 1 388 ? -11.961 7.266 -19.609 1 89.06 388 PRO A N 1
ATOM 2858 C CA . PRO A 1 388 ? -11.211 6.176 -18.969 1 89.06 388 PRO A CA 1
ATOM 2859 C C . PRO A 1 388 ? -11.805 5.75 -17.641 1 89.06 388 PRO A C 1
ATOM 2861 O O . PRO A 1 388 ? -11.469 4.68 -17.125 1 89.06 388 PRO A O 1
ATOM 2864 N N . TYR A 1 389 ? -12.609 6.598 -17.094 1 90.94 389 TYR A N 1
ATOM 2865 C CA . TYR A 1 389 ? -13.125 6.34 -15.75 1 90.94 389 TYR A CA 1
ATOM 2866 C C . TYR A 1 389 ? -14.602 5.98 -15.797 1 90.94 389 TYR A C 1
ATOM 2868 O O . TYR A 1 389 ? -15.297 6.066 -14.781 1 90.94 389 TYR A O 1
ATOM 2876 N N . GLY A 1 390 ? -15.07 5.695 -17.047 1 88.69 390 GLY A N 1
ATOM 2877 C CA . GLY A 1 390 ? -16.453 5.262 -17.203 1 88.69 390 GLY A CA 1
ATOM 2878 C C . GLY A 1 390 ? -17.438 6.402 -17.141 1 88.69 390 GLY A C 1
ATOM 2879 O O . GLY A 1 390 ? -18.609 6.199 -16.797 1 88.69 390 GLY A O 1
ATOM 2880 N N . LEU A 1 391 ? -17.047 7.625 -17.328 1 92.38 391 LEU A N 1
ATOM 2881 C CA . LEU A 1 391 ? -17.938 8.781 -17.344 1 92.38 391 LEU A CA 1
ATOM 2882 C C . LEU A 1 391 ? -18.359 9.125 -18.766 1 92.38 391 LEU A C 1
ATOM 2884 O O . LEU A 1 391 ? -17.609 8.883 -19.719 1 92.38 391 LEU A O 1
ATOM 2888 N N . PRO A 1 392 ? -19.531 9.633 -18.922 1 91.88 392 PRO A N 1
ATOM 2889 C CA . PRO A 1 392 ? -20.047 9.906 -20.266 1 91.88 392 PRO A CA 1
ATOM 2890 C C . PRO A 1 392 ? -19.438 11.156 -20.891 1 91.88 392 PRO A C 1
ATOM 2892 O O . PRO A 1 392 ? -19.531 11.359 -22.109 1 91.88 392 PRO A O 1
ATOM 2895 N N . GLU A 1 393 ? -18.844 12.039 -20.109 1 94.19 393 GLU A N 1
ATOM 2896 C CA . GLU A 1 393 ? -18.219 13.266 -20.594 1 94.19 393 GLU A CA 1
ATOM 2897 C C . GLU A 1 393 ? -17 13.641 -19.75 1 94.19 393 GLU A C 1
ATOM 2899 O O . GLU A 1 393 ? -16.656 12.93 -18.812 1 94.19 393 GLU A O 1
ATOM 2904 N N . ASP A 1 394 ? -16.406 14.703 -20.188 1 96.12 394 ASP A N 1
ATOM 2905 C CA . ASP A 1 394 ? -15.227 15.195 -19.469 1 96.12 394 ASP A CA 1
ATOM 2906 C C . ASP A 1 394 ? -15.594 15.664 -18.062 1 96.12 394 ASP A C 1
ATOM 2908 O O . ASP A 1 394 ? -16.734 16.031 -17.812 1 96.12 394 ASP A O 1
ATOM 2912 N N . LEU A 1 395 ? -14.641 15.562 -17.234 1 96.44 395 LEU A N 1
ATOM 2913 C CA . LEU A 1 395 ? -14.773 15.969 -15.844 1 96.44 395 LEU A CA 1
ATOM 2914 C C . LEU A 1 395 ? -14.062 17.297 -15.594 1 96.44 395 LEU A C 1
ATOM 2916 O O . LEU A 1 395 ? -12.875 17.422 -15.883 1 96.44 395 LEU A O 1
ATOM 2920 N N . THR A 1 396 ? -14.812 18.297 -15.141 1 97.56 396 THR A N 1
ATOM 2921 C CA . THR A 1 396 ? -14.203 19.562 -14.758 1 97.56 396 THR A CA 1
ATOM 2922 C C . THR A 1 396 ? -13.562 19.469 -13.375 1 97.56 396 THR A C 1
ATOM 2924 O O . THR A 1 396 ? -14.188 18.984 -12.43 1 97.56 396 THR A O 1
ATOM 2927 N N . VAL A 1 397 ? -12.297 19.891 -13.281 1 98.12 397 VAL A N 1
ATOM 2928 C CA . VAL A 1 397 ? -11.586 19.891 -12.008 1 98.12 397 VAL A CA 1
ATOM 2929 C C . VAL A 1 397 ? -10.906 21.234 -11.797 1 98.12 397 VAL A C 1
ATOM 2931 O O . VAL A 1 397 ? -10.836 22.062 -12.719 1 98.12 397 VAL A O 1
ATOM 2934 N N . HIS A 1 398 ? -10.414 21.547 -10.562 1 97 398 HIS A N 1
ATOM 2935 C CA . HIS A 1 398 ? -9.781 22.812 -10.211 1 97 398 HIS A CA 1
ATOM 2936 C C . HIS A 1 398 ? -8.266 22.656 -10.133 1 97 398 HIS A C 1
ATOM 2938 O O . HIS A 1 398 ? -7.734 22.203 -9.109 1 97 398 HIS A O 1
ATOM 2944 N N . ALA A 1 399 ? -7.566 23.109 -11.141 1 96.94 399 ALA A N 1
ATOM 2945 C CA . ALA A 1 399 ? -6.133 22.875 -11.289 1 96.94 399 ALA A CA 1
ATOM 2946 C C . ALA A 1 399 ? -5.32 24.047 -10.742 1 96.94 399 ALA A C 1
ATOM 2948 O O . ALA A 1 399 ? -5.742 25.203 -10.852 1 96.94 399 ALA A O 1
ATOM 2949 N N . PRO A 1 400 ? -4.18 23.766 -10.125 1 96.44 400 PRO A N 1
ATOM 2950 C CA . PRO A 1 400 ? -3.277 24.828 -9.656 1 96.44 400 PRO A CA 1
ATOM 2951 C C . PRO A 1 400 ? -2.404 25.391 -10.781 1 96.44 400 PRO A C 1
ATOM 2953 O O . PRO A 1 400 ? -1.265 24.953 -10.961 1 96.44 400 PRO A O 1
ATOM 2956 N N . VAL A 1 401 ? -2.861 26.438 -11.469 1 94.44 401 VAL A N 1
ATOM 2957 C CA . VAL A 1 401 ? -2.148 26.891 -12.656 1 94.44 401 VAL A CA 1
ATOM 2958 C C . VAL A 1 401 ? -1.758 28.359 -12.492 1 94.44 401 VAL A C 1
ATOM 2960 O O . VAL A 1 401 ? -1.526 29.062 -13.484 1 94.44 401 VAL A O 1
ATOM 2963 N N . GLU A 1 402 ? -1.729 28.891 -11.305 1 93.25 402 GLU A N 1
ATOM 2964 C CA . GLU A 1 402 ? -1.265 30.25 -11.094 1 93.25 402 GLU A CA 1
ATOM 2965 C C . GLU A 1 402 ? 0.23 30.375 -11.375 1 93.25 402 GLU A C 1
ATOM 2967 O O . GLU A 1 402 ? 0.952 29.375 -11.375 1 93.25 402 GLU A O 1
ATOM 2972 N N . ALA A 1 403 ? 0.575 31.594 -11.594 1 89.19 403 ALA A N 1
ATOM 2973 C CA . ALA A 1 403 ? 2.004 31.875 -11.695 1 89.19 403 ALA A CA 1
ATOM 2974 C C . ALA A 1 403 ? 2.674 31.844 -10.328 1 89.19 403 ALA A C 1
ATOM 2976 O O . ALA A 1 403 ? 2.111 32.312 -9.344 1 89.19 403 ALA A O 1
ATOM 2977 N N . PRO A 1 404 ? 3.82 31.203 -10.289 1 90.88 404 PRO A N 1
ATOM 2978 C CA . PRO A 1 404 ? 4.539 31.219 -9.016 1 90.88 404 PRO A CA 1
ATOM 2979 C C . PRO A 1 404 ? 4.988 32.625 -8.602 1 90.88 404 PRO A C 1
ATOM 2981 O O . PRO A 1 404 ? 5.203 33.469 -9.461 1 90.88 404 PRO A O 1
ATOM 2984 N N . ARG A 1 405 ? 5.117 32.812 -7.375 1 89.75 405 ARG A N 1
ATOM 2985 C CA . ARG A 1 405 ? 5.543 34.094 -6.852 1 89.75 405 ARG A CA 1
ATOM 2986 C C . ARG A 1 405 ? 7.062 34.156 -6.703 1 89.75 405 ARG A C 1
ATOM 2988 O O . ARG A 1 405 ? 7.645 35.25 -6.664 1 89.75 405 ARG A O 1
ATOM 2995 N N . PHE A 1 406 ? 7.688 32.969 -6.504 1 91.06 406 PHE A N 1
ATOM 2996 C CA . PHE A 1 406 ? 9.141 32.844 -6.438 1 91.06 406 PHE A CA 1
ATOM 2997 C C . PHE A 1 406 ? 9.656 31.953 -7.559 1 91.06 406 PHE A C 1
ATOM 2999 O O . PHE A 1 406 ? 8.984 31 -7.957 1 91.06 406 PHE A O 1
ATOM 3006 N N . SER A 1 407 ? 10.836 32.312 -8.023 1 90.12 407 SER A N 1
ATOM 3007 C CA . SER A 1 407 ? 11.516 31.422 -8.961 1 90.12 407 SER A CA 1
ATOM 3008 C C . SER A 1 407 ? 12.32 30.359 -8.227 1 90.12 407 SER A C 1
ATOM 3010 O O . SER A 1 407 ? 13.555 30.406 -8.227 1 90.12 407 SER A O 1
ATOM 3012 N N . VAL A 1 408 ? 11.656 29.422 -7.629 1 94.31 408 VAL A N 1
ATOM 3013 C CA . VAL A 1 408 ? 12.281 28.344 -6.867 1 94.31 408 VAL A CA 1
ATOM 3014 C C . VAL A 1 408 ? 11.75 27 -7.34 1 94.31 408 VAL A C 1
ATOM 3016 O O . VAL A 1 408 ? 10.688 26.922 -7.961 1 94.31 408 VAL A O 1
ATOM 3019 N N . ALA A 1 409 ? 12.562 25.969 -7.062 1 94.94 409 ALA A N 1
ATOM 3020 C CA . ALA A 1 409 ? 12.195 24.609 -7.477 1 94.94 409 ALA A CA 1
ATOM 3021 C C . ALA A 1 409 ? 12.727 23.578 -6.488 1 94.94 409 ALA A C 1
ATOM 3023 O O . ALA A 1 409 ? 13.727 23.812 -5.809 1 94.94 409 ALA A O 1
ATOM 3024 N N . PRO A 1 410 ? 12.023 22.469 -6.402 1 96.81 410 PRO A N 1
ATOM 3025 C CA . PRO A 1 410 ? 12.586 21.359 -5.637 1 96.81 410 PRO A CA 1
ATOM 3026 C C . PRO A 1 410 ? 13.867 20.797 -6.262 1 96.81 410 PRO A C 1
ATOM 3028 O O . PRO A 1 410 ? 14.164 21.094 -7.422 1 96.81 410 PRO A O 1
ATOM 3031 N N . ALA A 1 411 ? 14.547 19.984 -5.473 1 93.5 411 ALA A N 1
ATOM 3032 C CA . ALA A 1 411 ? 15.797 19.375 -5.926 1 93.5 411 ALA A CA 1
ATOM 3033 C C . ALA A 1 411 ? 15.523 18.125 -6.75 1 93.5 411 ALA A C 1
ATOM 3035 O O . ALA A 1 411 ? 14.625 17.344 -6.426 1 93.5 411 ALA A O 1
ATOM 3036 N N . ALA A 1 412 ? 16.234 18 -7.809 1 92.12 412 ALA A N 1
ATOM 3037 C CA . ALA A 1 412 ? 16.234 16.75 -8.539 1 92.12 412 ALA A CA 1
ATOM 3038 C C . ALA A 1 412 ? 17.078 15.688 -7.816 1 92.12 412 ALA A C 1
ATOM 3040 O O . ALA A 1 412 ? 18 16.016 -7.07 1 92.12 412 ALA A O 1
ATOM 3041 N N . LEU A 1 413 ? 16.75 14.406 -8.023 1 86.81 413 LEU A N 1
ATOM 3042 C CA . LEU A 1 413 ? 17.5 13.328 -7.406 1 86.81 413 LEU A CA 1
ATOM 3043 C C . LEU A 1 413 ? 18.953 13.312 -7.895 1 86.81 413 LEU A C 1
ATOM 3045 O O . LEU A 1 413 ? 19.875 13.07 -7.113 1 86.81 413 LEU A O 1
ATOM 3049 N N . SER A 1 414 ? 19.141 13.594 -9.141 1 82.94 414 SER A N 1
ATOM 3050 C CA . SER A 1 414 ? 20.469 13.555 -9.727 1 82.94 414 SER A CA 1
ATOM 3051 C C . SER A 1 414 ? 21.297 14.773 -9.305 1 82.94 414 SER A C 1
ATOM 3053 O O . SER A 1 414 ? 22.359 14.633 -8.711 1 82.94 414 SER A O 1
ATOM 3055 N N . ARG A 1 415 ? 20.891 15.938 -9.703 1 85.25 415 ARG A N 1
ATOM 3056 C CA . ARG A 1 415 ? 21.516 17.219 -9.383 1 85.25 415 ARG A CA 1
ATOM 3057 C C . ARG A 1 415 ? 20.672 18.375 -9.914 1 85.25 415 ARG A C 1
ATOM 3059 O O . ARG A 1 415 ? 19.969 18.234 -10.914 1 85.25 415 ARG A O 1
ATOM 3066 N N . GLY A 1 416 ? 20.703 19.453 -9.172 1 89.56 416 GLY A N 1
ATOM 3067 C CA . GLY A 1 416 ? 20.031 20.641 -9.68 1 89.56 416 GLY A CA 1
ATOM 3068 C C . GLY A 1 416 ? 18.547 20.688 -9.344 1 89.56 416 GLY A C 1
ATOM 3069 O O . GLY A 1 416 ? 18.141 20.188 -8.289 1 89.56 416 GLY A O 1
ATOM 3070 N N . GLU A 1 417 ? 17.781 21.359 -10.219 1 93.62 417 GLU A N 1
ATOM 3071 C CA . GLU A 1 417 ? 16.359 21.656 -9.969 1 93.62 417 GLU A CA 1
ATOM 3072 C C . GLU A 1 417 ? 15.461 20.719 -10.781 1 93.62 417 GLU A C 1
ATOM 3074 O O . GLU A 1 417 ? 15.789 20.375 -11.922 1 93.62 417 GLU A O 1
ATOM 3079 N N . LEU A 1 418 ? 14.375 20.312 -10.195 1 94.06 418 LEU A N 1
ATOM 3080 C CA . LEU A 1 418 ? 13.352 19.562 -10.914 1 94.06 418 LEU A CA 1
ATOM 3081 C C . LEU A 1 418 ? 12.586 20.469 -11.875 1 94.06 418 LEU A C 1
ATOM 3083 O O . LEU A 1 418 ? 12.281 21.609 -11.547 1 94.06 418 LEU A O 1
ATOM 3087 N N . VAL A 1 419 ? 12.281 19.859 -13.055 1 91 419 VAL A N 1
ATOM 3088 C CA . VAL A 1 419 ? 11.383 20.547 -13.969 1 91 419 VAL A CA 1
ATOM 3089 C C . VAL A 1 419 ? 9.938 20.391 -13.492 1 91 419 VAL A C 1
ATOM 3091 O O . VAL A 1 419 ? 9.477 19.281 -13.258 1 91 419 VAL A O 1
ATOM 3094 N N . THR A 1 420 ? 9.258 21.516 -13.344 1 90.06 420 THR A N 1
ATOM 3095 C CA . THR A 1 420 ? 7.906 21.5 -12.789 1 90.06 420 THR A CA 1
ATOM 3096 C C . THR A 1 420 ? 6.922 20.875 -13.773 1 90.06 420 THR A C 1
ATOM 3098 O O . THR A 1 420 ? 6.902 21.234 -14.953 1 90.06 420 THR A O 1
ATOM 3101 N N . THR A 1 421 ? 6.133 19.922 -13.336 1 93.94 421 THR A N 1
ATOM 3102 C CA . THR A 1 421 ? 5.035 19.359 -14.125 1 93.94 421 THR A CA 1
ATOM 3103 C C . THR A 1 421 ? 3.93 20.406 -14.305 1 93.94 421 THR A C 1
ATOM 3105 O O . THR A 1 421 ? 3.521 21.047 -13.344 1 93.94 421 THR A O 1
ATOM 3108 N N . PRO A 1 422 ? 3.42 20.625 -15.547 1 94.25 422 PRO A N 1
ATOM 3109 C CA . PRO A 1 422 ? 2.34 21.578 -15.75 1 94.25 422 PRO A CA 1
ATOM 3110 C C . PRO A 1 422 ? 1.108 21.297 -14.898 1 94.25 422 PRO A C 1
ATOM 3112 O O . PRO A 1 422 ? 0.773 20.125 -14.672 1 94.25 422 PRO A O 1
ATOM 3115 N N . GLY A 1 423 ? 0.433 22.406 -14.469 1 96.5 423 GLY A N 1
ATOM 3116 C CA . GLY A 1 423 ? -0.692 22.297 -13.547 1 96.5 423 GLY A CA 1
ATOM 3117 C C . GLY A 1 423 ? -1.816 21.438 -14.086 1 96.5 423 GLY A C 1
ATOM 3118 O O . GLY A 1 423 ? -2.484 20.734 -13.32 1 96.5 423 GLY A O 1
ATOM 3119 N N . GLU A 1 424 ? -2.023 21.422 -15.391 1 96 424 GLU A N 1
ATOM 3120 C CA . GLU A 1 424 ? -3.062 20.609 -16.016 1 96 424 GLU A CA 1
ATOM 3121 C C . GLU A 1 424 ? -2.744 19.109 -15.891 1 96 424 GLU A C 1
ATOM 3123 O O . GLU A 1 424 ? -3.641 18.297 -15.656 1 96 424 GLU A O 1
ATOM 3128 N N . ASP A 1 425 ? -1.485 18.781 -16.031 1 95.81 425 ASP A N 1
ATOM 3129 C CA . ASP A 1 425 ? -1.049 17.406 -15.906 1 95.81 425 ASP A CA 1
ATOM 3130 C C . ASP A 1 425 ? -1.109 16.922 -14.461 1 95.81 425 ASP A C 1
ATOM 3132 O O . ASP A 1 425 ? -1.431 15.766 -14.188 1 95.81 425 ASP A O 1
ATOM 3136 N N . VAL A 1 426 ? -0.757 17.875 -13.609 1 97.12 426 VAL A N 1
ATOM 3137 C CA . VAL A 1 426 ? -0.846 17.594 -12.18 1 97.12 426 VAL A CA 1
ATOM 3138 C C . VAL A 1 426 ? -2.289 17.25 -11.805 1 97.12 426 VAL A C 1
ATOM 3140 O O . VAL A 1 426 ? -2.541 16.281 -11.086 1 97.12 426 VAL A O 1
ATOM 3143 N N . ALA A 1 427 ? -3.205 17.984 -12.344 1 97.81 427 ALA A N 1
ATOM 3144 C CA . ALA A 1 427 ? -4.621 17.781 -12.062 1 97.81 427 ALA A CA 1
ATOM 3145 C C . ALA A 1 427 ? -5.102 16.438 -12.617 1 97.81 427 ALA A C 1
ATOM 3147 O O . ALA A 1 427 ? -5.812 15.695 -11.93 1 97.81 427 ALA A O 1
ATOM 3148 N N . ALA A 1 428 ? -4.727 16.141 -13.812 1 97 428 ALA A N 1
ATOM 3149 C CA . ALA A 1 428 ? -5.125 14.883 -14.445 1 97 428 ALA A CA 1
ATOM 3150 C C . ALA A 1 428 ? -4.574 13.68 -13.68 1 97 428 ALA A C 1
ATOM 3152 O O . ALA A 1 428 ? -5.273 12.68 -13.492 1 97 428 ALA A O 1
ATOM 3153 N N . ALA A 1 429 ? -3.34 13.766 -13.266 1 96.75 429 ALA A N 1
ATOM 3154 C CA . ALA A 1 429 ? -2.721 12.688 -12.492 1 96.75 429 ALA A CA 1
ATOM 3155 C C . ALA A 1 429 ? -3.441 12.492 -11.164 1 96.75 429 ALA A C 1
ATOM 3157 O O . ALA A 1 429 ? -3.643 11.352 -10.727 1 96.75 429 ALA A O 1
ATOM 3158 N N . PHE A 1 430 ? -3.797 13.586 -10.562 1 97.38 430 PHE A N 1
ATOM 3159 C CA . PHE A 1 430 ? -4.516 13.539 -9.297 1 97.38 430 PHE A CA 1
ATOM 3160 C C . PHE A 1 430 ? -5.852 12.828 -9.461 1 97.38 430 PHE A C 1
ATOM 3162 O O . PHE A 1 430 ? -6.203 11.961 -8.656 1 97.38 430 PHE A O 1
ATOM 3169 N N . VAL A 1 431 ? -6.574 13.148 -10.461 1 96.38 431 VAL A N 1
ATOM 3170 C CA . VAL A 1 431 ? -7.871 12.547 -10.742 1 96.38 431 VAL A CA 1
ATOM 3171 C C . VAL A 1 431 ? -7.707 11.039 -10.961 1 96.38 431 VAL A C 1
ATOM 3173 O O . VAL A 1 431 ? -8.453 10.242 -10.398 1 96.38 431 VAL A O 1
ATOM 3176 N N . GLU A 1 432 ? -6.801 10.68 -11.734 1 95.31 432 GLU A N 1
ATOM 3177 C CA . GLU A 1 432 ? -6.598 9.258 -12.008 1 95.31 432 GLU A CA 1
ATOM 3178 C C . GLU A 1 432 ? -6.242 8.5 -10.734 1 95.31 432 GLU A C 1
ATOM 3180 O O . GLU A 1 432 ? -6.723 7.383 -10.516 1 95.31 432 GLU A O 1
ATOM 3185 N N . ASP A 1 433 ? -5.367 9.078 -9.922 1 95.38 433 ASP A N 1
ATOM 3186 C CA . ASP A 1 433 ? -5.016 8.453 -8.648 1 95.38 433 ASP A CA 1
ATOM 3187 C C . ASP A 1 433 ? -6.258 8.203 -7.797 1 95.38 433 ASP A C 1
ATOM 3189 O O . ASP A 1 433 ? -6.375 7.172 -7.137 1 95.38 433 ASP A O 1
ATOM 3193 N N . LEU A 1 434 ? -7.168 9.172 -7.746 1 94.69 434 LEU A N 1
ATOM 3194 C CA . LEU A 1 434 ? -8.391 9.031 -6.969 1 94.69 434 LEU A CA 1
ATOM 3195 C C . LEU A 1 434 ? -9.211 7.844 -7.465 1 94.69 434 LEU A C 1
ATOM 3197 O O . LEU A 1 434 ? -9.734 7.066 -6.664 1 94.69 434 LEU A O 1
ATOM 3201 N N . PHE A 1 435 ? -9.312 7.727 -8.758 1 92 435 PHE A N 1
ATOM 3202 C CA . PHE A 1 435 ? -10.078 6.621 -9.328 1 92 435 PHE A CA 1
ATOM 3203 C C . PHE A 1 435 ? -9.367 5.293 -9.086 1 92 435 PHE A C 1
ATOM 3205 O O . PHE A 1 435 ? -10.016 4.293 -8.766 1 92 435 PHE A O 1
ATOM 3212 N N . ARG A 1 436 ? -8.047 5.27 -9.234 1 91.62 436 ARG A N 1
ATOM 3213 C CA . ARG A 1 436 ? -7.281 4.059 -8.984 1 91.62 436 ARG A CA 1
ATOM 3214 C C . ARG A 1 436 ? -7.461 3.582 -7.543 1 91.62 436 ARG A C 1
ATOM 3216 O O . ARG A 1 436 ? -7.492 2.379 -7.281 1 91.62 436 ARG A O 1
ATOM 3223 N N . GLN A 1 437 ? -7.641 4.508 -6.648 1 91.38 437 GLN A N 1
ATOM 3224 C CA . GLN A 1 437 ? -7.715 4.199 -5.223 1 91.38 437 GLN A CA 1
ATOM 3225 C C . GLN A 1 437 ? -9.156 3.979 -4.781 1 91.38 437 GLN A C 1
ATOM 3227 O O . GLN A 1 437 ? -9.422 3.688 -3.611 1 91.38 437 GLN A O 1
ATOM 3232 N N . GLY A 1 438 ? -10.078 4.188 -5.723 1 89.44 438 GLY A N 1
ATOM 3233 C CA . GLY A 1 438 ? -11.484 4.016 -5.391 1 89.44 438 GLY A CA 1
ATOM 3234 C C . GLY A 1 438 ? -12.016 5.098 -4.473 1 89.44 438 GLY A C 1
ATOM 3235 O O . GLY A 1 438 ? -12.867 4.832 -3.623 1 89.44 438 GLY A O 1
ATOM 3236 N N . ARG A 1 439 ? -11.523 6.316 -4.57 1 93.38 439 ARG A N 1
ATOM 3237 C CA . ARG A 1 439 ? -11.852 7.395 -3.639 1 93.38 439 ARG A CA 1
ATOM 3238 C C . ARG A 1 439 ? -12.945 8.297 -4.199 1 93.38 439 ARG A C 1
ATOM 3240 O O . ARG A 1 439 ? -13.305 9.297 -3.582 1 93.38 439 ARG A O 1
ATOM 3247 N N . VAL A 1 440 ? -13.531 7.941 -5.363 1 93.62 440 VAL A N 1
ATOM 3248 C CA . VAL A 1 440 ? -14.508 8.812 -6.012 1 93.62 440 VAL A CA 1
ATOM 3249 C C . VAL A 1 440 ? -15.867 8.117 -6.047 1 93.62 440 VAL A C 1
ATOM 3251 O O . VAL A 1 440 ? -16 7.023 -6.598 1 93.62 440 VAL A O 1
ATOM 3254 N N . ALA A 1 441 ? -16.828 8.703 -5.449 1 92.31 441 ALA A N 1
ATOM 3255 C CA . ALA A 1 441 ? -18.219 8.258 -5.625 1 92.31 441 ALA A CA 1
ATOM 3256 C C . ALA A 1 441 ? -18.781 8.742 -6.961 1 92.31 441 ALA A C 1
ATOM 3258 O O . ALA A 1 441 ? -18.75 9.938 -7.262 1 92.31 441 ALA A O 1
ATOM 3259 N N . VAL A 1 442 ? -19.234 7.816 -7.746 1 91.75 442 VAL A N 1
ATOM 3260 C CA . VAL A 1 442 ? -19.859 8.156 -9.023 1 91.75 442 VAL A CA 1
ATOM 3261 C C . VAL A 1 442 ? -21.328 7.73 -9.023 1 91.75 442 VAL A C 1
ATOM 3263 O O . VAL A 1 442 ? -21.625 6.539 -9.133 1 91.75 442 VAL A O 1
ATOM 3266 N N . PRO A 1 443 ? -22.234 8.68 -8.938 1 91 443 PRO A N 1
ATOM 3267 C CA . PRO A 1 443 ? -23.656 8.328 -9.039 1 91 443 PRO A CA 1
ATOM 3268 C C . PRO A 1 443 ? -23.984 7.547 -10.305 1 91 443 PRO A C 1
ATOM 3270 O O . PRO A 1 443 ? -23.406 7.793 -11.359 1 91 443 PRO A O 1
ATOM 3273 N N . ARG A 1 444 ? -24.906 6.668 -10.203 1 88.12 444 ARG A N 1
ATOM 3274 C CA . ARG A 1 444 ? -25.266 5.746 -11.273 1 88.12 444 ARG A CA 1
ATOM 3275 C C . ARG A 1 444 ? -25.625 6.5 -12.555 1 88.12 444 ARG A C 1
ATOM 3277 O O . ARG A 1 444 ? -25.328 6.035 -13.656 1 88.12 444 ARG A O 1
ATOM 3284 N N . GLU A 1 445 ? -26.234 7.617 -12.406 1 90.25 445 GLU A N 1
ATOM 3285 C CA . GLU A 1 445 ? -26.703 8.383 -13.562 1 90.25 445 GLU A CA 1
ATOM 3286 C C . GLU A 1 445 ? -25.531 8.938 -14.359 1 90.25 445 GLU A C 1
ATOM 3288 O O . GLU A 1 445 ? -25.688 9.328 -15.516 1 90.25 445 GLU A O 1
ATOM 3293 N N . TYR A 1 446 ? -24.391 8.922 -13.68 1 91.38 446 TYR A N 1
ATOM 3294 C CA . TYR A 1 446 ? -23.234 9.477 -14.375 1 91.38 446 TYR A CA 1
ATOM 3295 C C . TYR A 1 446 ? -22.281 8.359 -14.828 1 91.38 446 TYR A C 1
ATOM 3297 O O . TYR A 1 446 ? -21.156 8.633 -15.25 1 91.38 446 TYR A O 1
ATOM 3305 N N . GLN A 1 447 ? -22.703 7.148 -14.719 1 88.19 447 GLN A N 1
ATOM 3306 C CA . GLN A 1 447 ? -21.875 6.012 -15.094 1 88.19 447 GLN A CA 1
ATOM 3307 C C . GLN A 1 447 ? -22.203 5.535 -16.5 1 88.19 447 GLN A C 1
ATOM 3309 O O . GLN A 1 447 ? -23.359 5.422 -16.875 1 88.19 447 GLN A O 1
ATOM 3314 N N . ARG A 1 448 ? -21.297 5.387 -17.375 1 81.62 448 ARG A N 1
ATOM 3315 C CA . ARG A 1 448 ? -21.422 4.805 -18.703 1 81.62 448 ARG A CA 1
ATOM 3316 C C . ARG A 1 448 ? -20.797 3.412 -18.75 1 81.62 448 ARG A C 1
ATOM 3318 O O . ARG A 1 448 ? -21.25 2.553 -19.516 1 81.62 448 ARG A O 1
ATOM 3325 N N . GLY A 1 449 ? -19.812 3.17 -17.984 1 73.31 449 GLY A N 1
ATOM 3326 C CA . GLY A 1 449 ? -19.078 1.915 -17.922 1 73.31 449 GLY A CA 1
ATOM 3327 C C . GLY A 1 449 ? -18.562 1.604 -16.531 1 73.31 449 GLY A C 1
ATOM 3328 O O . GLY A 1 449 ? -19.219 1.894 -15.531 1 73.31 449 GLY A O 1
ATOM 3329 N N . PHE A 1 450 ? -17.531 0.883 -16.656 1 69.38 450 PHE A N 1
ATOM 3330 C CA . PHE A 1 450 ? -16.938 0.527 -15.375 1 69.38 450 PHE A CA 1
ATOM 3331 C C . PHE A 1 450 ? -16.359 1.758 -14.688 1 69.38 450 PHE A C 1
ATOM 3333 O O . PHE A 1 450 ? -15.539 2.475 -15.266 1 69.38 450 PHE A O 1
ATOM 3340 N N . ALA A 1 451 ? -17.047 2.006 -13.594 1 64.38 451 ALA A N 1
ATOM 3341 C CA . ALA A 1 451 ? -16.453 3.014 -12.719 1 64.38 451 ALA A CA 1
ATOM 3342 C C . ALA A 1 451 ? -15.68 2.363 -11.578 1 64.38 451 ALA A C 1
ATOM 3344 O O . ALA A 1 451 ? -16.25 1.628 -10.773 1 64.38 451 ALA A O 1
ATOM 3345 N N . ALA A 1 452 ? -14.367 2.449 -11.648 1 59.53 452 ALA A N 1
ATOM 3346 C CA . ALA A 1 452 ? -13.453 1.811 -10.703 1 59.53 452 ALA A CA 1
ATOM 3347 C C . ALA A 1 452 ? -13.922 2.023 -9.266 1 59.53 452 ALA A C 1
ATOM 3349 O O . ALA A 1 452 ? -13.68 1.185 -8.391 1 59.53 452 ALA A O 1
ATOM 3350 N N . ALA A 1 453 ? -14.578 3.168 -8.984 1 55.75 453 ALA A N 1
ATOM 3351 C CA . ALA A 1 453 ? -14.953 3.529 -7.621 1 55.75 453 ALA A CA 1
ATOM 3352 C C . ALA A 1 453 ? -16.016 2.586 -7.074 1 55.75 453 ALA A C 1
ATOM 3354 O O . ALA A 1 453 ? -16.297 2.568 -5.871 1 55.75 453 ALA A O 1
ATOM 3355 N N . SER A 1 454 ? -16.5 1.831 -7.957 1 51.69 454 SER A N 1
ATOM 3356 C CA . SER A 1 454 ? -17.656 1.051 -7.516 1 51.69 454 SER A CA 1
ATOM 3357 C C . SER A 1 454 ? -17.219 -0.178 -6.723 1 51.69 454 SER A C 1
ATOM 3359 O O . SER A 1 454 ? -18.047 -0.927 -6.219 1 51.69 454 SER A O 1
ATOM 3361 N N . GLY A 1 455 ? -15.922 -0.221 -6.598 1 53.47 455 GLY A N 1
ATOM 3362 C CA . GLY A 1 455 ? -15.547 -1.428 -5.883 1 53.47 455 GLY A CA 1
ATOM 3363 C C . GLY A 1 455 ? -15.977 -1.418 -4.43 1 53.47 455 GLY A C 1
ATOM 3364 O O . GLY A 1 455 ? -16.281 -0.362 -3.875 1 53.47 455 GLY A O 1
ATOM 3365 N N . VAL A 1 456 ? -16.453 -2.58 -4.004 1 54.59 456 VAL A N 1
ATOM 3366 C CA . VAL A 1 456 ? -17.25 -3.012 -2.855 1 54.59 456 VAL A CA 1
ATOM 3367 C C . VAL A 1 456 ? -16.453 -2.809 -1.572 1 54.59 456 VAL A C 1
ATOM 3369 O O . VAL A 1 456 ? -16.984 -2.957 -0.47 1 54.59 456 VAL A O 1
ATOM 3372 N N . ASP A 1 457 ? -15.234 -2.148 -1.787 1 62.22 457 ASP A N 1
ATOM 3373 C CA . ASP A 1 457 ? -14.617 -2.215 -0.465 1 62.22 457 ASP A CA 1
ATOM 3374 C C . ASP A 1 457 ? -14.984 -0.99 0.371 1 62.22 457 ASP A C 1
ATOM 3376 O O . ASP A 1 457 ? -15.664 -0.08 -0.113 1 62.22 457 ASP A O 1
ATOM 3380 N N . GLY A 1 458 ? -15.102 -1.033 1.521 1 68.69 458 GLY A N 1
ATOM 3381 C CA . GLY A 1 458 ? -15.445 -0.031 2.518 1 68.69 458 GLY A CA 1
ATOM 3382 C C . GLY A 1 458 ? -14.516 1.169 2.498 1 68.69 458 GLY A C 1
ATOM 3383 O O . GLY A 1 458 ? -14.43 1.91 3.48 1 68.69 458 GLY A O 1
ATOM 3384 N N . THR A 1 459 ? -13.961 1.383 1.238 1 78.5 459 THR A N 1
ATOM 3385 C CA . THR A 1 459 ? -13.062 2.529 1.151 1 78.5 459 THR A CA 1
ATOM 3386 C C . THR A 1 459 ? -13.852 3.836 1.199 1 78.5 459 THR A C 1
ATOM 3388 O O . THR A 1 459 ? -14.875 3.977 0.525 1 78.5 459 THR A O 1
ATOM 3391 N N . LEU A 1 460 ? -13.383 4.75 1.98 1 86.31 460 LEU A N 1
ATOM 3392 C CA . LEU A 1 460 ? -14 6.066 2.104 1 86.31 460 LEU A CA 1
ATOM 3393 C C . LEU A 1 460 ? -13.883 6.844 0.797 1 86.31 460 LEU A C 1
ATOM 3395 O O . LEU A 1 460 ? -12.789 6.98 0.248 1 86.31 460 LEU A O 1
ATOM 3399 N N . ARG A 1 461 ? -15.031 7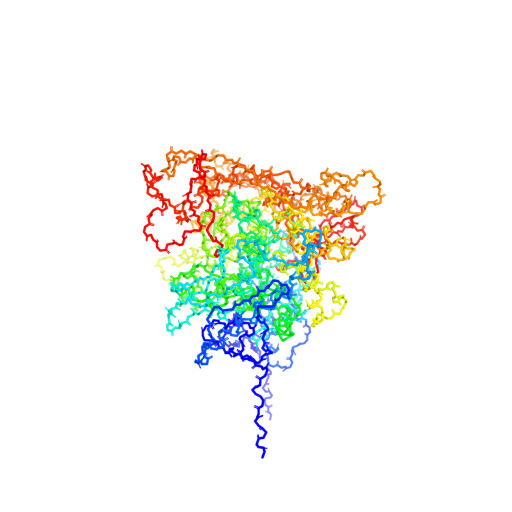.273 0.28 1 92.81 461 ARG A N 1
ATOM 3400 C CA . ARG A 1 461 ? -15.031 8.141 -0.895 1 92.81 461 ARG A CA 1
ATOM 3401 C C . ARG A 1 461 ? -14.812 9.594 -0.501 1 92.81 461 ARG A C 1
ATOM 3403 O O . ARG A 1 461 ? -15.742 10.266 -0.039 1 92.81 461 ARG A O 1
ATOM 3410 N N . THR A 1 462 ? -13.656 10.125 -0.752 1 95.06 462 THR A N 1
ATOM 3411 C CA . THR A 1 462 ? -13.312 11.477 -0.322 1 95.06 462 THR A CA 1
ATOM 3412 C C . THR A 1 462 ? -13.797 12.508 -1.336 1 95.06 462 THR A C 1
ATOM 3414 O O . THR A 1 462 ? -13.836 13.703 -1.043 1 95.06 462 THR A O 1
ATOM 3417 N N . HIS A 1 463 ? -14.102 12.039 -2.568 1 96.19 463 HIS A N 1
ATOM 3418 C CA . HIS A 1 463 ? -14.594 12.898 -3.641 1 96.19 463 HIS A CA 1
ATOM 3419 C C . HIS A 1 463 ? -15.852 12.312 -4.277 1 96.19 463 HIS A C 1
ATOM 3421 O O . HIS A 1 463 ? -16.203 11.148 -4.031 1 96.19 463 HIS A O 1
ATOM 3427 N N . GLU A 1 464 ? -16.531 13.102 -5.02 1 95.38 464 GLU A N 1
ATOM 3428 C CA . GLU A 1 464 ? -17.703 12.656 -5.77 1 95.38 464 GLU A CA 1
ATOM 3429 C C . GLU A 1 464 ? -17.812 13.391 -7.105 1 95.38 464 GLU A C 1
ATOM 3431 O O . GLU A 1 464 ? -17.344 14.516 -7.238 1 95.38 464 GLU A O 1
ATOM 3436 N N . VAL A 1 465 ? -18.328 12.703 -8.062 1 95.25 465 VAL A N 1
ATOM 3437 C CA . VAL A 1 465 ? -18.688 13.344 -9.328 1 95.25 465 VAL A CA 1
ATOM 3438 C C . VAL A 1 465 ? -20.078 13.969 -9.203 1 95.25 465 VAL A C 1
ATOM 3440 O O . VAL A 1 465 ? -21.031 13.297 -8.82 1 95.25 465 VAL A O 1
ATOM 3443 N N . ALA A 1 466 ? -20.172 15.219 -9.43 1 96.44 466 ALA A N 1
ATOM 3444 C CA . ALA A 1 466 ? -21.438 15.953 -9.414 1 96.44 466 ALA A CA 1
ATOM 3445 C C . ALA A 1 466 ? -21.672 16.672 -10.734 1 96.44 466 ALA A C 1
ATOM 3447 O O . ALA A 1 466 ? -20.828 16.609 -11.641 1 96.44 466 ALA A O 1
ATOM 3448 N N . ASN A 1 467 ? -22.844 17.156 -10.93 1 95.69 467 ASN A N 1
ATOM 3449 C CA . ASN A 1 467 ? -23.203 17.984 -12.078 1 95.69 467 ASN A CA 1
ATOM 3450 C C . ASN A 1 467 ? -23.516 19.406 -11.664 1 95.69 467 ASN A C 1
ATOM 3452 O O . ASN A 1 467 ? -24.438 19.656 -10.898 1 95.69 467 ASN A O 1
ATOM 3456 N N . ASN A 1 468 ? -22.75 20.359 -12.164 1 92.06 468 ASN A N 1
ATOM 3457 C CA . ASN A 1 468 ? -22.953 21.75 -11.758 1 92.06 468 ASN A CA 1
ATOM 3458 C C . ASN A 1 468 ? -23.812 22.516 -12.758 1 92.06 468 ASN A C 1
ATOM 3460 O O . ASN A 1 468 ? -23.844 23.75 -12.75 1 92.06 468 ASN A O 1
ATOM 3464 N N . GLY A 1 469 ? -24.547 21.828 -13.594 1 92.31 469 GLY A N 1
ATOM 3465 C CA . GLY A 1 469 ? -25.391 22.438 -14.609 1 92.31 469 GLY A CA 1
ATOM 3466 C C . GLY A 1 469 ? -24.688 22.562 -15.961 1 92.31 469 GLY A C 1
ATOM 3467 O O . GLY A 1 469 ? -25.312 22.328 -17 1 92.31 469 GLY A O 1
ATOM 3468 N N . ALA A 1 470 ? -23.391 22.859 -15.922 1 93.19 470 ALA A N 1
ATOM 3469 C CA . ALA A 1 470 ? -22.594 22.984 -17.141 1 93.19 470 ALA A CA 1
ATOM 3470 C C . ALA A 1 470 ? -22 21.625 -17.547 1 93.19 470 ALA A C 1
ATOM 3472 O O . ALA A 1 470 ? -21.656 21.422 -18.719 1 93.19 470 ALA A O 1
ATOM 3473 N N . GLY A 1 471 ? -21.922 20.734 -16.609 1 95.88 471 GLY A N 1
ATOM 3474 C CA . GLY A 1 471 ? -21.344 19.422 -16.828 1 95.88 471 GLY A CA 1
ATOM 3475 C C . GLY A 1 471 ? -20.922 18.734 -15.539 1 95.88 471 GLY A C 1
ATOM 3476 O O . GLY A 1 471 ? -21.328 19.141 -14.453 1 95.88 471 GLY A O 1
ATOM 3477 N N . LEU A 1 472 ? -20.125 17.688 -15.742 1 96.94 472 LEU A N 1
ATOM 3478 C CA . LEU A 1 472 ? -19.656 16.938 -14.586 1 96.94 472 LEU A CA 1
ATOM 3479 C C . LEU A 1 472 ? -18.484 17.641 -13.93 1 96.94 472 LEU A C 1
ATOM 3481 O O . LEU A 1 472 ? -17.625 18.203 -14.617 1 96.94 472 LEU A O 1
ATOM 3485 N N . VAL A 1 473 ? -18.469 17.656 -12.633 1 97.44 473 VAL A N 1
ATOM 3486 C CA . VAL A 1 473 ? -17.406 18.297 -11.859 1 97.44 473 VAL A CA 1
ATOM 3487 C C . VAL A 1 473 ? -16.984 17.391 -10.711 1 97.44 473 VAL A C 1
ATOM 3489 O O . VAL A 1 473 ? -17.797 16.609 -10.195 1 97.44 473 VAL A O 1
ATOM 3492 N N . LEU A 1 474 ? -15.703 17.344 -10.398 1 96.75 474 LEU A N 1
ATOM 3493 C CA . LEU A 1 474 ? -15.203 16.641 -9.227 1 96.75 474 LEU A CA 1
ATOM 3494 C C . LEU A 1 474 ? -15.289 17.516 -7.988 1 96.75 474 LEU A C 1
ATOM 3496 O O . LEU A 1 474 ? -14.781 18.641 -7.988 1 96.75 474 LEU A O 1
ATOM 3500 N N . VAL A 1 475 ? -15.891 16.984 -6.934 1 96.06 475 VAL A N 1
ATOM 3501 C CA . VAL A 1 475 ? -16.047 17.75 -5.703 1 96.06 475 VAL A CA 1
ATOM 3502 C C . VAL A 1 475 ? -15.516 16.953 -4.52 1 96.06 475 VAL A C 1
ATOM 3504 O O . VAL A 1 475 ? -15.719 15.742 -4.445 1 96.06 475 VAL A O 1
ATOM 3507 N N . ARG A 1 476 ? -14.781 17.625 -3.672 1 96.62 476 ARG A N 1
ATOM 3508 C CA . ARG A 1 476 ? -14.305 16.953 -2.463 1 96.62 476 ARG A CA 1
ATOM 3509 C C . ARG A 1 476 ? -15.398 16.891 -1.402 1 96.62 476 ARG A C 1
ATOM 3511 O O . ARG A 1 476 ? -16.156 17.844 -1.226 1 96.62 476 ARG A O 1
ATOM 3518 N N . ARG A 1 477 ? -15.375 15.75 -0.662 1 95 477 ARG A N 1
ATOM 3519 C CA . ARG A 1 477 ? -16.344 15.547 0.41 1 95 477 ARG A CA 1
ATOM 3520 C C . ARG A 1 477 ? -15.695 15.727 1.777 1 95 477 ARG A C 1
ATOM 3522 O O . ARG A 1 477 ? -16.328 16.234 2.707 1 95 477 ARG A O 1
ATOM 3529 N N . VAL A 1 478 ? -14.453 15.281 1.852 1 94.88 478 VAL A N 1
ATOM 3530 C CA . VAL A 1 478 ? -13.836 15.281 3.174 1 94.88 478 VAL A CA 1
ATOM 3531 C C . VAL A 1 478 ? -12.32 15.328 3.037 1 94.88 478 VAL A C 1
ATOM 3533 O O . VAL A 1 478 ? -11.773 14.961 1.992 1 94.88 478 VAL A O 1
ATOM 3536 N N . PHE A 1 479 ? -11.664 15.914 3.982 1 93.81 479 PHE A N 1
ATOM 3537 C CA . PHE A 1 479 ? -10.266 15.633 4.297 1 93.81 479 PHE A CA 1
ATOM 3538 C C . PHE A 1 479 ? -10.156 14.625 5.434 1 93.81 479 PHE A C 1
ATOM 3540 O O . PHE A 1 479 ? -10.602 14.891 6.551 1 93.81 479 PHE A O 1
ATOM 3547 N N . ASP A 1 480 ? -9.625 13.445 5.109 1 92 480 ASP A N 1
ATOM 3548 C CA . ASP A 1 480 ? -9.578 12.398 6.125 1 92 480 ASP A CA 1
ATOM 3549 C C . ASP A 1 480 ? -8.148 12.109 6.555 1 92 480 ASP A C 1
ATOM 3551 O O . ASP A 1 480 ? -7.199 12.414 5.824 1 92 480 ASP A O 1
ATOM 3555 N N . MET B 1 1 ? -14.938 -61.562 24.312 1 25.28 1 MET B N 1
ATOM 3556 C CA . MET B 1 1 ? -14.938 -61.156 22.922 1 25.28 1 MET B CA 1
ATOM 3557 C C . MET B 1 1 ? -14.562 -59.656 22.797 1 25.28 1 MET B C 1
ATOM 3559 O O . MET B 1 1 ? -15.359 -58.781 23.141 1 25.28 1 MET B O 1
ATOM 3563 N N . THR B 1 2 ? -13.367 -59.281 23.25 1 28.55 2 THR B N 1
ATOM 3564 C CA . THR B 1 2 ? -12.898 -57.938 23.516 1 28.55 2 THR B CA 1
ATOM 3565 C C . THR B 1 2 ? -12.906 -57.094 22.234 1 28.55 2 THR B C 1
ATOM 3567 O O . THR B 1 2 ? -12.344 -57.5 21.219 1 28.55 2 THR B O 1
ATOM 3570 N N . THR B 1 3 ? -13.992 -56.375 21.969 1 26.22 3 THR B N 1
ATOM 3571 C CA . THR B 1 3 ? -14.242 -55.5 20.828 1 26.22 3 THR B CA 1
ATOM 3572 C C . THR B 1 3 ? -13.031 -54.594 20.562 1 26.22 3 THR B C 1
ATOM 3574 O O . THR B 1 3 ? -12.641 -53.812 21.422 1 26.22 3 THR B O 1
ATOM 3577 N N . VAL B 1 4 ? -11.969 -55.125 19.969 1 28.67 4 VAL B N 1
ATOM 3578 C CA . VAL B 1 4 ? -10.82 -54.312 19.547 1 28.67 4 VAL B CA 1
ATOM 3579 C C . VAL B 1 4 ? -11.297 -52.969 18.984 1 28.67 4 VAL B C 1
ATOM 3581 O O . VAL B 1 4 ? -12.203 -52.938 18.156 1 28.67 4 VAL B O 1
ATOM 3584 N N . HIS B 1 5 ? -11.188 -51.906 19.766 1 31.92 5 HIS B N 1
ATOM 3585 C CA . HIS B 1 5 ? -11.383 -50.531 19.297 1 31.92 5 HIS B CA 1
ATOM 3586 C C . HIS B 1 5 ? -10.852 -50.375 17.875 1 31.92 5 HIS B C 1
ATOM 3588 O O . HIS B 1 5 ? -9.695 -50.688 17.594 1 31.92 5 HIS B O 1
ATOM 3594 N N . GLU B 1 6 ? -11.477 -50.656 16.844 1 36.03 6 GLU B N 1
ATOM 3595 C CA . GLU B 1 6 ? -11.203 -50.312 15.461 1 36.03 6 GLU B CA 1
ATOM 3596 C C . GLU B 1 6 ? -10.383 -49.031 15.367 1 36.03 6 GLU B C 1
ATOM 3598 O O . GLU B 1 6 ? -10.648 -48.062 16.078 1 36.03 6 GLU B O 1
ATOM 3603 N N . ALA B 1 7 ? -9.039 -48.969 15.203 1 42.28 7 ALA B N 1
ATOM 3604 C CA . ALA B 1 7 ? -8.023 -47.938 14.953 1 42.28 7 ALA B CA 1
ATOM 3605 C C . ALA B 1 7 ? -8.648 -46.688 14.367 1 42.28 7 ALA B C 1
ATOM 3607 O O . ALA B 1 7 ? -9.383 -46.75 13.383 1 42.28 7 ALA B O 1
ATOM 3608 N N . SER B 1 8 ? -9 -45.531 14.953 1 52 8 SER B N 1
ATOM 3609 C CA . SER B 1 8 ? -9.727 -44.25 14.812 1 52 8 SER B CA 1
ATOM 3610 C C . SER B 1 8 ? -9.281 -43.5 13.562 1 52 8 SER B C 1
ATOM 3612 O O . SER B 1 8 ? -8.086 -43.344 13.328 1 52 8 SER B O 1
ATOM 3614 N N . ASP B 1 9 ? -10.133 -43.281 12.414 1 80.81 9 ASP B N 1
ATOM 3615 C CA . ASP B 1 9 ? -10.172 -42.719 11.062 1 80.81 9 ASP B CA 1
ATOM 3616 C C . ASP B 1 9 ? -9.781 -41.25 11.055 1 80.81 9 ASP B C 1
ATOM 3618 O O . ASP B 1 9 ? -9.984 -40.562 10.062 1 80.81 9 ASP B O 1
ATOM 3622 N N . GLU B 1 10 ? -9.227 -40.781 12.141 1 93.12 10 GLU B N 1
ATOM 3623 C CA . GLU B 1 10 ? -8.844 -39.375 12.203 1 93.12 10 GLU B CA 1
ATOM 3624 C C . GLU B 1 10 ? -7.355 -39.219 12.484 1 93.12 10 GLU B C 1
ATOM 3626 O O . GLU B 1 10 ? -6.742 -40.094 13.117 1 93.12 10 GLU B O 1
ATOM 3631 N N . VAL B 1 11 ? -6.703 -38.25 12.055 1 95.88 11 VAL B N 1
ATOM 3632 C CA . VAL B 1 11 ? -5.293 -37.938 12.258 1 95.88 11 VAL B CA 1
ATOM 3633 C C . VAL B 1 11 ? -5.156 -36.469 12.719 1 95.88 11 VAL B C 1
ATOM 3635 O O . VAL B 1 11 ? -6.027 -35.656 12.445 1 95.88 11 VAL B O 1
ATOM 3638 N N . SER B 1 12 ? -4.059 -36.188 13.484 1 96.56 12 SER B N 1
ATOM 3639 C CA . SER B 1 12 ? -3.758 -34.844 13.953 1 96.56 12 SER B CA 1
ATOM 3640 C C . SER B 1 12 ? -2.986 -34.062 12.898 1 96.56 12 SER B C 1
ATOM 3642 O O . SER B 1 12 ? -1.968 -34.531 12.383 1 96.56 12 SER B O 1
ATOM 3644 N N . VAL B 1 13 ? -3.51 -32.812 12.555 1 97.69 13 VAL B N 1
ATOM 3645 C CA . VAL B 1 13 ? -2.863 -32.031 11.516 1 97.69 13 VAL B CA 1
ATOM 3646 C C . VAL B 1 13 ? -2.877 -30.547 11.922 1 97.69 13 VAL B C 1
ATOM 3648 O O . VAL B 1 13 ? -3.725 -30.125 12.703 1 97.69 13 VAL B O 1
ATOM 3651 N N . TRP B 1 14 ? -1.865 -29.812 11.461 1 97 14 TRP B N 1
ATOM 3652 C CA . TRP B 1 14 ? -1.992 -28.359 11.469 1 97 14 TRP B CA 1
ATOM 3653 C C . TRP B 1 14 ? -3.041 -27.891 10.461 1 97 14 TRP B C 1
ATOM 3655 O O . TRP B 1 14 ? -2.924 -28.172 9.266 1 97 14 TRP B O 1
ATOM 3665 N N . GLU B 1 15 ? -4.027 -27.266 10.906 1 94.06 15 GLU B N 1
ATOM 3666 C CA . GLU B 1 15 ? -5.055 -26.766 10 1 94.06 15 GLU B CA 1
ATOM 3667 C C . GLU B 1 15 ? -4.512 -25.625 9.141 1 94.06 15 GLU B C 1
ATOM 3669 O O . GLU B 1 15 ? -4.902 -25.484 7.98 1 94.06 15 GLU B O 1
ATOM 3674 N N . ASP B 1 16 ? -3.783 -24.797 9.727 1 93.62 16 ASP B N 1
ATOM 3675 C CA . ASP B 1 16 ? -3.055 -23.688 9.117 1 93.62 16 ASP B CA 1
ATOM 3676 C C . ASP B 1 16 ? -1.599 -23.672 9.578 1 93.62 16 ASP B C 1
ATOM 3678 O O . ASP B 1 16 ? -1.16 -24.562 10.305 1 93.62 16 ASP B O 1
ATOM 3682 N N . ASP B 1 17 ? -0.808 -22.688 9.023 1 97.44 17 ASP B N 1
ATOM 3683 C CA . ASP B 1 17 ? 0.585 -22.531 9.43 1 97.44 17 ASP B CA 1
ATOM 3684 C C . ASP B 1 17 ? 0.718 -22.547 10.953 1 97.44 17 ASP B C 1
ATOM 3686 O O . ASP B 1 17 ? -0.108 -21.953 11.656 1 97.44 17 ASP B O 1
ATOM 3690 N N . PRO B 1 18 ? 1.774 -23.219 11.5 1 96.5 18 PRO B N 1
ATOM 3691 C CA . PRO B 1 18 ? 1.942 -23.281 12.953 1 96.5 18 PRO B CA 1
ATOM 3692 C C . PRO B 1 18 ? 2.078 -21.906 13.602 1 96.5 18 PRO B C 1
ATOM 3694 O O . PRO B 1 18 ? 1.862 -21.766 14.805 1 96.5 18 PRO B O 1
ATOM 3697 N N . GLY B 1 19 ? 2.447 -20.906 12.875 1 95.75 19 GLY B N 1
ATOM 3698 C CA . GLY B 1 19 ? 2.561 -19.562 13.383 1 95.75 19 GLY B CA 1
ATOM 3699 C C . GLY B 1 19 ? 3.957 -19.219 13.867 1 95.75 19 GLY B C 1
ATOM 3700 O O . GLY B 1 19 ? 4.773 -20.109 14.109 1 95.75 19 GLY B O 1
ATOM 3701 N N . ALA B 1 20 ? 4.207 -17.953 13.945 1 94.44 20 ALA B N 1
ATOM 3702 C CA . ALA B 1 20 ? 5.484 -17.469 14.461 1 94.44 20 ALA B CA 1
ATOM 3703 C C . ALA B 1 20 ? 5.637 -17.797 15.945 1 94.44 20 ALA B C 1
ATOM 3705 O O . ALA B 1 20 ? 4.707 -17.594 16.734 1 94.44 20 ALA B O 1
ATOM 3706 N N . PRO B 1 21 ? 6.824 -18.312 16.375 1 92.19 21 PRO B N 1
ATOM 3707 C CA . PRO B 1 21 ? 7.066 -18.594 17.781 1 92.19 21 PRO B CA 1
ATOM 3708 C C . PRO B 1 21 ? 7.148 -17.328 18.641 1 92.19 21 PRO B C 1
ATOM 3710 O O . PRO B 1 21 ? 7.691 -16.312 18.188 1 92.19 21 PRO B O 1
ATOM 3713 N N . PRO B 1 22 ? 6.719 -17.359 19.828 1 90 22 PRO B N 1
ATOM 3714 C CA . PRO B 1 22 ? 5.91 -18.422 20.422 1 90 22 PRO B CA 1
ATOM 3715 C C . PRO B 1 22 ? 4.465 -18.406 19.922 1 90 22 PRO B C 1
ATOM 3717 O O . PRO B 1 22 ? 3.842 -17.344 19.859 1 90 22 PRO B O 1
ATOM 3720 N N . SER B 1 23 ? 4.016 -19.5 19.469 1 90.5 23 SER B N 1
ATOM 3721 C CA . SER B 1 23 ? 2.654 -19.641 18.953 1 90.5 23 SER B CA 1
ATOM 3722 C C . SER B 1 23 ? 1.782 -20.438 19.922 1 90.5 23 SER B C 1
ATOM 3724 O O . SER B 1 23 ? 2.258 -21.375 20.562 1 90.5 23 SER B O 1
ATOM 3726 N N . THR B 1 24 ? 0.52 -20.031 19.969 1 89.5 24 THR B N 1
ATOM 3727 C CA . THR B 1 24 ? -0.417 -20.75 20.828 1 89.5 24 THR B CA 1
ATOM 3728 C C . THR B 1 24 ? -1.275 -21.703 20 1 89.5 24 THR B C 1
ATOM 3730 O O . THR B 1 24 ? -2.203 -22.328 20.516 1 89.5 24 THR B O 1
ATOM 3733 N N . ARG B 1 25 ? -0.95 -21.875 18.734 1 92.81 25 ARG B N 1
ATOM 3734 C CA . ARG B 1 25 ? -1.719 -22.75 17.875 1 92.81 25 ARG B CA 1
ATOM 3735 C C . ARG B 1 25 ? -1.412 -24.219 18.172 1 92.81 25 ARG B C 1
ATOM 3737 O O . ARG B 1 25 ? -0.297 -24.562 18.562 1 92.81 25 ARG B O 1
ATOM 3744 N N . THR B 1 26 ? -2.492 -25.047 17.984 1 94.31 26 THR B N 1
ATOM 3745 C CA . THR B 1 26 ? -2.34 -26.484 18.188 1 94.31 26 THR B CA 1
ATOM 3746 C C . THR B 1 26 ? -2.93 -27.266 17.016 1 94.31 26 THR B C 1
ATOM 3748 O O . THR B 1 26 ? -3.859 -26.797 16.359 1 94.31 26 THR B O 1
ATOM 3751 N N . PRO B 1 27 ? -2.346 -28.438 16.734 1 96 27 PRO B N 1
ATOM 3752 C CA . PRO B 1 27 ? -2.963 -29.281 15.703 1 96 27 PRO B CA 1
ATOM 3753 C C . PRO B 1 27 ? -4.402 -29.656 16.047 1 96 27 PRO B C 1
ATOM 3755 O O . PRO B 1 27 ? -4.809 -29.594 17.203 1 96 27 PRO B O 1
ATOM 3758 N N . VAL B 1 28 ? -5.133 -30.031 15.039 1 95.69 28 VAL B N 1
ATOM 3759 C CA . VAL B 1 28 ? -6.523 -30.453 15.188 1 95.69 28 VAL B CA 1
ATOM 3760 C C . VAL B 1 28 ? -6.727 -31.828 14.547 1 95.69 28 VAL B C 1
ATOM 3762 O O . VAL B 1 28 ? -5.898 -32.281 13.75 1 95.69 28 VAL B O 1
ATOM 3765 N N . LEU B 1 29 ? -7.82 -32.438 14.898 1 95.31 29 LEU B N 1
ATOM 3766 C CA . LEU B 1 29 ? -8.141 -33.75 14.328 1 95.31 29 LEU B CA 1
ATOM 3767 C C . LEU B 1 29 ? -8.898 -33.594 13.016 1 95.31 29 LEU B C 1
ATOM 3769 O O . LEU B 1 29 ? -9.797 -32.75 12.906 1 95.31 29 LEU B O 1
ATOM 3773 N N . ARG B 1 30 ? -8.461 -34.406 12.023 1 94.5 30 ARG B N 1
ATOM 3774 C CA . ARG B 1 30 ? -9.125 -34.469 10.727 1 94.5 30 ARG B CA 1
ATOM 3775 C C . ARG B 1 30 ? -9.195 -35.906 10.211 1 94.5 30 ARG B C 1
ATOM 3777 O O . ARG B 1 30 ? -8.477 -36.781 10.695 1 94.5 30 ARG B O 1
ATOM 3784 N N . ALA B 1 31 ? -10.133 -36.031 9.281 1 93.12 31 ALA B N 1
ATOM 3785 C CA . ALA B 1 31 ? -10.219 -37.344 8.641 1 93.12 31 ALA B CA 1
ATOM 3786 C C . ALA B 1 31 ? -8.906 -37.688 7.926 1 93.12 31 ALA B C 1
ATOM 3788 O O . ALA B 1 31 ? -8.297 -36.844 7.289 1 93.12 31 ALA B O 1
ATOM 3789 N N . ARG B 1 32 ? -8.555 -38.875 8.031 1 94.44 32 ARG B N 1
ATOM 3790 C CA . ARG B 1 32 ? -7.34 -39.312 7.355 1 94.44 32 ARG B CA 1
ATOM 3791 C C . ARG B 1 32 ? -7.473 -39.188 5.844 1 94.44 32 ARG B C 1
ATOM 3793 O O . ARG B 1 32 ? -8.414 -39.719 5.246 1 94.44 32 ARG B O 1
ATOM 3800 N N . PRO B 1 33 ? -6.539 -38.5 5.199 1 94.19 33 PRO B N 1
ATOM 3801 C CA . PRO B 1 33 ? -6.641 -38.312 3.752 1 94.19 33 PRO B CA 1
ATOM 3802 C C . PRO B 1 33 ? -6.277 -39.562 2.959 1 94.19 33 PRO B C 1
ATOM 3804 O O . PRO B 1 33 ? -5.441 -40.344 3.4 1 94.19 33 PRO B O 1
ATOM 3807 N N . ALA B 1 34 ? -6.891 -39.656 1.814 1 90.75 34 ALA B N 1
ATOM 3808 C CA . ALA B 1 34 ? -6.543 -40.75 0.898 1 90.75 34 ALA B CA 1
ATOM 3809 C C . ALA B 1 34 ? -5.297 -40.406 0.087 1 90.75 34 ALA B C 1
ATOM 3811 O O . ALA B 1 34 ? -5.156 -39.281 -0.393 1 90.75 34 ALA B O 1
ATOM 3812 N N . LEU B 1 35 ? -4.391 -41.344 -0.01 1 93.38 35 LEU B N 1
ATOM 3813 C CA . LEU B 1 35 ? -3.188 -41.188 -0.815 1 93.38 35 LEU B CA 1
ATOM 3814 C C . LEU B 1 35 ? -3.232 -42.062 -2.049 1 93.38 35 LEU B C 1
ATOM 3816 O O . LEU B 1 35 ? -3.961 -43.062 -2.074 1 93.38 35 LEU B O 1
ATOM 3820 N N . ARG B 1 36 ? -2.572 -41.625 -3.1 1 95.19 36 ARG B N 1
ATOM 3821 C CA . ARG B 1 36 ? -2.396 -42.375 -4.344 1 95.19 36 ARG B CA 1
ATOM 3822 C C . ARG B 1 36 ? -3.742 -42.656 -5.004 1 95.19 36 ARG B C 1
ATOM 3824 O O . ARG B 1 36 ? -3.971 -43.75 -5.508 1 95.19 36 ARG B O 1
ATOM 3831 N N . THR B 1 37 ? -4.594 -41.719 -4.875 1 93.38 37 THR B N 1
ATOM 3832 C CA . THR B 1 37 ? -5.914 -41.812 -5.488 1 93.38 37 THR B CA 1
ATOM 3833 C C . THR B 1 37 ? -6.051 -40.812 -6.641 1 93.38 37 THR B C 1
ATOM 3835 O O . THR B 1 37 ? -5.699 -39.656 -6.504 1 93.38 37 THR B O 1
ATOM 3838 N N . ALA B 1 38 ? -6.543 -41.312 -7.715 1 91.56 38 ALA B N 1
ATOM 3839 C CA . ALA B 1 38 ? -6.781 -40.469 -8.891 1 91.56 38 ALA B CA 1
ATOM 3840 C C . ALA B 1 38 ? -8.086 -39.688 -8.742 1 91.56 38 ALA B C 1
ATOM 3842 O O . ALA B 1 38 ? -8.969 -40.094 -7.984 1 91.56 38 ALA B O 1
ATOM 3843 N N . PRO B 1 39 ? -8.281 -38.531 -9.523 1 94.06 39 PRO B N 1
ATOM 3844 C CA . PRO B 1 39 ? -7.27 -37.875 -10.375 1 94.06 39 PRO B CA 1
ATOM 3845 C C . PRO B 1 39 ? -6.23 -37.094 -9.578 1 94.06 39 PRO B C 1
ATOM 3847 O O . PRO B 1 39 ? -6.457 -36.781 -8.414 1 94.06 39 PRO B O 1
ATOM 3850 N N . LEU B 1 40 ? -5.066 -36.812 -10.133 1 97.25 40 LEU B N 1
ATOM 3851 C CA . LEU B 1 40 ? -3.965 -36.062 -9.523 1 97.25 40 LEU B CA 1
ATOM 3852 C C . LEU B 1 40 ? -3.537 -36.719 -8.211 1 97.25 40 LEU B C 1
ATOM 3854 O O . LEU B 1 40 ? -3.611 -36.094 -7.156 1 97.25 40 LEU B O 1
ATOM 3858 N N . ALA B 1 41 ? -3.043 -37.938 -8.344 1 98.12 41 ALA B N 1
ATOM 3859 C CA . ALA B 1 41 ? -2.635 -38.688 -7.16 1 98.12 41 ALA B CA 1
ATOM 3860 C C . ALA B 1 41 ? -1.464 -38.031 -6.453 1 98.12 41 ALA B C 1
ATOM 3862 O O . ALA B 1 41 ? -0.559 -37.5 -7.105 1 98.12 41 ALA B O 1
ATOM 3863 N N . VAL B 1 42 ? -1.509 -38.031 -5.121 1 98.62 42 VAL B N 1
ATOM 3864 C CA . VAL B 1 42 ? -0.453 -37.438 -4.301 1 98.62 42 VAL B CA 1
ATOM 3865 C C . VAL B 1 42 ? 0.011 -38.469 -3.258 1 98.62 42 VAL B C 1
ATOM 3867 O O . VAL B 1 42 ? -0.716 -39.406 -2.932 1 98.62 42 VAL B O 1
ATOM 3870 N N . ASP B 1 43 ? 1.209 -38.312 -2.793 1 98.44 43 ASP B N 1
ATOM 3871 C CA . ASP B 1 43 ? 1.775 -39.156 -1.75 1 98.44 43 ASP B CA 1
ATOM 3872 C C . ASP B 1 43 ? 2.852 -38.406 -0.961 1 98.44 43 ASP B C 1
ATOM 3874 O O . ASP B 1 43 ? 3.271 -37.312 -1.349 1 98.44 43 ASP B O 1
ATOM 3878 N N . VAL B 1 44 ? 3.094 -38.906 0.229 1 98.5 44 VAL B N 1
ATOM 3879 C CA . VAL B 1 44 ? 4.195 -38.406 1.053 1 98.5 44 VAL B CA 1
ATOM 3880 C C . VAL B 1 44 ? 5.285 -39.5 1.137 1 98.5 44 VAL B C 1
ATOM 3882 O O . VAL B 1 44 ? 4.996 -40.656 1.368 1 98.5 44 VAL B O 1
ATOM 3885 N N . GLN B 1 45 ? 6.457 -39.031 0.896 1 97.44 45 GLN B N 1
ATOM 3886 C CA . GLN B 1 45 ? 7.582 -39.938 0.862 1 97.44 45 GLN B CA 1
ATOM 3887 C C . GLN B 1 45 ? 7.805 -40.594 2.227 1 97.44 45 GLN B C 1
ATOM 3889 O O . GLN B 1 45 ? 7.832 -39.906 3.248 1 97.44 45 GLN B O 1
ATOM 3894 N N . GLY B 1 46 ? 7.98 -41.906 2.209 1 94.31 46 GLY B N 1
ATOM 3895 C CA . GLY B 1 46 ? 8.297 -42.625 3.43 1 94.31 46 GLY B CA 1
ATOM 3896 C C . GLY B 1 46 ? 7.07 -43.031 4.227 1 94.31 46 GLY B C 1
ATOM 3897 O O . GLY B 1 46 ? 5.941 -42.781 3.807 1 94.31 46 GLY B O 1
ATOM 3898 N N . ALA B 1 47 ? 7.305 -43.656 5.41 1 94 47 ALA B N 1
ATOM 3899 C CA . ALA B 1 47 ? 6.238 -44.062 6.32 1 94 47 ALA B CA 1
ATOM 3900 C C . ALA B 1 47 ? 5.914 -42.969 7.324 1 94 47 ALA B C 1
ATOM 3902 O O . ALA B 1 47 ? 6.688 -42 7.488 1 94 47 ALA B O 1
ATOM 3903 N N . VAL B 1 48 ? 4.781 -43.062 7.914 1 95.62 48 VAL B N 1
ATOM 3904 C CA . VAL B 1 48 ? 4.426 -42.156 9 1 95.62 48 VAL B CA 1
ATOM 3905 C C . VAL B 1 48 ? 5.445 -42.281 10.133 1 95.62 48 VAL B C 1
ATOM 3907 O O . VAL B 1 48 ? 5.668 -43.375 10.664 1 95.62 48 VAL B O 1
ATOM 3910 N N . PRO B 1 49 ? 6.035 -41.188 10.422 1 95.25 49 PRO B N 1
ATOM 3911 C CA . PRO B 1 49 ? 7 -41.281 11.523 1 95.25 49 PRO B CA 1
ATOM 3912 C C . PRO B 1 49 ? 6.359 -41.719 12.836 1 95.25 49 PRO B C 1
ATOM 3914 O O . PRO B 1 49 ? 5.219 -41.344 13.125 1 95.25 49 PRO B O 1
ATOM 3917 N N . PRO B 1 50 ? 7.145 -42.375 13.695 1 94.12 50 PRO B N 1
ATOM 3918 C CA . PRO B 1 50 ? 6.582 -42.875 14.945 1 94.12 50 PRO B CA 1
ATOM 3919 C C . PRO B 1 50 ? 6.418 -41.812 16.016 1 94.12 50 PRO B C 1
ATOM 3921 O O . PRO B 1 50 ? 5.598 -41.969 16.922 1 94.12 50 PRO B O 1
ATOM 3924 N N . ASP B 1 51 ? 7.262 -40.812 15.969 1 93.88 51 ASP B N 1
ATOM 3925 C CA . ASP B 1 51 ? 7.133 -39.75 16.953 1 93.88 51 ASP B CA 1
ATOM 3926 C C . ASP B 1 51 ? 5.945 -38.844 16.641 1 93.88 51 ASP B C 1
ATOM 3928 O O . ASP B 1 51 ? 5.574 -38.688 15.477 1 93.88 51 ASP B O 1
ATOM 3932 N N . ALA B 1 52 ? 5.391 -38.188 17.609 1 93.62 52 ALA B N 1
ATOM 3933 C CA . ALA B 1 52 ? 4.152 -37.438 17.5 1 93.62 52 ALA B CA 1
ATOM 3934 C C . ALA B 1 52 ? 4.32 -36.25 16.547 1 93.62 52 ALA B C 1
ATOM 3936 O O . ALA B 1 52 ? 3.461 -36 15.688 1 93.62 52 ALA B O 1
ATOM 3937 N N . GLU B 1 53 ? 5.379 -35.5 16.703 1 94.38 53 GLU B N 1
ATOM 3938 C CA . GLU B 1 53 ? 5.605 -34.312 15.867 1 94.38 53 GLU B CA 1
ATOM 3939 C C . GLU B 1 53 ? 5.754 -34.719 14.398 1 94.38 53 GLU B C 1
ATOM 3941 O O . GLU B 1 53 ? 5.223 -34.031 13.516 1 94.38 53 GLU B O 1
ATOM 3946 N N . GLY B 1 54 ? 6.465 -35.75 14.188 1 96.31 54 GLY B N 1
ATOM 3947 C CA . GLY B 1 54 ? 6.645 -36.25 12.828 1 96.31 54 GLY B CA 1
ATOM 3948 C C . GLY B 1 54 ? 5.352 -36.719 12.203 1 96.31 54 GLY B C 1
ATOM 3949 O O . GLY B 1 54 ? 5.133 -36.531 11 1 96.31 54 GLY B O 1
ATOM 3950 N N . ALA B 1 55 ? 4.605 -37.406 13.023 1 96.75 55 ALA B N 1
ATOM 3951 C CA . ALA B 1 55 ? 3.32 -37.875 12.523 1 96.75 55 ALA B CA 1
ATOM 3952 C C . ALA B 1 55 ? 2.41 -36.719 12.141 1 96.75 55 ALA B C 1
ATOM 3954 O O . ALA B 1 55 ? 1.729 -36.781 11.117 1 96.75 55 ALA B O 1
ATOM 3955 N N . VAL B 1 56 ? 2.373 -35.688 12.953 1 97.69 56 VAL B N 1
ATOM 3956 C CA . VAL B 1 56 ? 1.566 -34.5 12.664 1 97.69 56 VAL B CA 1
ATOM 3957 C C . VAL B 1 56 ? 2.043 -33.875 11.367 1 97.69 56 VAL B C 1
ATOM 3959 O O . VAL B 1 56 ? 1.231 -33.469 10.531 1 97.69 56 VAL B O 1
ATOM 3962 N N . ARG B 1 57 ? 3.32 -33.75 11.188 1 97.94 57 ARG B N 1
ATOM 3963 C CA . ARG B 1 57 ? 3.902 -33.188 9.977 1 97.94 57 ARG B CA 1
ATOM 3964 C C . ARG B 1 57 ? 3.492 -33.969 8.742 1 97.94 57 ARG B C 1
ATOM 3966 O O . ARG B 1 57 ? 3.09 -33.406 7.73 1 97.94 57 ARG B O 1
ATOM 3973 N N . TYR B 1 58 ? 3.611 -35.312 8.859 1 98.06 58 TYR B N 1
ATOM 3974 C CA . TYR B 1 58 ? 3.252 -36.188 7.766 1 98.06 58 TYR B CA 1
ATOM 3975 C C . TYR B 1 58 ? 1.798 -36 7.355 1 98.06 58 TYR B C 1
ATOM 3977 O O . TYR B 1 58 ? 1.5 -35.812 6.176 1 98.06 58 TYR B O 1
ATOM 3985 N N . TRP B 1 59 ? 0.956 -36.031 8.289 1 98 59 TRP B N 1
ATOM 3986 C CA . TRP B 1 59 ? -0.472 -36 7.992 1 98 59 TRP B CA 1
ATOM 3987 C C . TRP B 1 59 ? -0.895 -34.562 7.59 1 98 59 TRP B C 1
ATOM 3989 O O . TRP B 1 59 ? -1.819 -34.406 6.793 1 98 59 TRP B O 1
ATOM 3999 N N . THR B 1 60 ? -0.245 -33.531 8.148 1 98.44 60 THR B N 1
ATOM 4000 C CA . THR B 1 60 ? -0.487 -32.188 7.691 1 98.44 60 THR B CA 1
ATOM 4001 C C . THR B 1 60 ? -0.216 -32.062 6.195 1 98.44 60 THR B C 1
ATOM 4003 O O . THR B 1 60 ? -1.035 -31.5 5.453 1 98.44 60 THR B O 1
ATOM 4006 N N . ALA B 1 61 ? 0.917 -32.562 5.785 1 98.62 61 ALA B N 1
ATOM 4007 C CA . ALA B 1 61 ? 1.279 -32.5 4.371 1 98.62 61 ALA B CA 1
ATOM 4008 C C . ALA B 1 61 ? 0.274 -33.281 3.518 1 98.62 61 ALA B C 1
ATOM 4010 O O . ALA B 1 61 ? -0.176 -32.781 2.48 1 98.62 61 ALA B O 1
ATOM 4011 N N . ALA B 1 62 ? -0.068 -34.438 3.965 1 98.12 62 ALA B N 1
ATOM 4012 C CA . ALA B 1 62 ? -1.014 -35.281 3.227 1 98.12 62 ALA B CA 1
ATOM 4013 C C . ALA B 1 62 ? -2.363 -34.594 3.084 1 98.12 62 ALA B C 1
ATOM 4015 O O . ALA B 1 62 ? -2.963 -34.594 2.006 1 98.12 62 ALA B O 1
ATOM 4016 N N . GLU B 1 63 ? -2.805 -34.062 4.176 1 97.94 63 GLU B N 1
ATOM 4017 C CA . GLU B 1 63 ? -4.098 -33.406 4.176 1 97.94 63 GLU B CA 1
ATOM 4018 C C . GLU B 1 63 ? -4.082 -32.156 3.266 1 97.94 63 GLU B C 1
ATOM 4020 O O . GLU B 1 63 ? -5.023 -31.938 2.502 1 97.94 63 GLU B O 1
ATOM 4025 N N . ALA B 1 64 ? -3.08 -31.344 3.35 1 98.44 64 ALA B N 1
ATOM 4026 C CA . ALA B 1 64 ? -2.967 -30.141 2.527 1 98.44 64 ALA B CA 1
ATOM 4027 C C . ALA B 1 64 ? -2.861 -30.5 1.048 1 98.44 64 ALA B C 1
ATOM 4029 O O . ALA B 1 64 ? -3.447 -29.828 0.197 1 98.44 64 ALA B O 1
ATOM 4030 N N . LEU B 1 65 ? -2.096 -31.547 0.732 1 98.56 65 LEU B N 1
ATOM 4031 C CA . LEU B 1 65 ? -2.023 -32.062 -0.637 1 98.56 65 LEU B CA 1
ATOM 4032 C C . LEU B 1 65 ? -3.408 -32.406 -1.155 1 98.56 65 LEU B C 1
ATOM 4034 O O . LEU B 1 65 ? -3.809 -31.984 -2.234 1 98.56 65 LEU B O 1
ATOM 4038 N N . GLY B 1 66 ? -4.059 -33.188 -0.38 1 97.56 66 GLY B N 1
ATOM 4039 C CA . GLY B 1 66 ? -5.383 -33.656 -0.767 1 97.56 66 GLY B CA 1
ATOM 4040 C C . GLY B 1 66 ? -6.371 -32.5 -0.957 1 97.56 66 GLY B C 1
ATOM 4041 O O . GLY B 1 66 ? -7.137 -32.5 -1.922 1 97.56 66 GLY B O 1
ATOM 4042 N N . ARG B 1 67 ? -6.379 -31.625 -0.038 1 97.12 67 ARG B N 1
ATOM 4043 C CA . ARG B 1 67 ? -7.273 -30.469 -0.087 1 97.12 67 ARG B CA 1
ATOM 4044 C C . ARG B 1 67 ? -7.023 -29.625 -1.339 1 97.12 67 ARG B C 1
ATOM 4046 O O . ARG B 1 67 ? -7.965 -29.156 -1.97 1 97.12 67 ARG B O 1
ATOM 4053 N N . THR B 1 68 ? -5.77 -29.438 -1.702 1 98.38 68 THR B N 1
ATOM 4054 C CA . THR B 1 68 ? -5.398 -28.656 -2.877 1 98.38 68 THR B CA 1
ATOM 4055 C C . THR B 1 68 ? -5.828 -29.375 -4.156 1 98.38 68 THR B C 1
ATOM 4057 O O . THR B 1 68 ? -6.363 -28.734 -5.074 1 98.38 68 THR B O 1
ATOM 4060 N N . VAL B 1 69 ? -5.648 -30.641 -4.199 1 98 69 VAL B N 1
ATOM 4061 C CA . VAL B 1 69 ? -6.039 -31.438 -5.359 1 98 69 VAL B CA 1
ATOM 4062 C C . VAL B 1 69 ? -7.559 -31.391 -5.52 1 98 69 VAL B C 1
ATOM 4064 O O . VAL B 1 69 ? -8.07 -31.25 -6.637 1 98 69 VAL B O 1
ATOM 4067 N N . ALA B 1 70 ? -8.219 -31.547 -4.434 1 97.25 70 ALA B N 1
ATOM 4068 C CA . ALA B 1 70 ? -9.68 -31.531 -4.473 1 97.25 70 ALA B CA 1
ATOM 4069 C C . ALA B 1 70 ? -10.195 -30.188 -5.008 1 97.25 70 ALA B C 1
ATOM 4071 O O . ALA B 1 70 ? -11.242 -30.141 -5.656 1 97.25 70 ALA B O 1
ATOM 4072 N N . LEU B 1 71 ? -9.477 -29.172 -4.75 1 97.94 71 LEU B N 1
ATOM 4073 C CA . LEU B 1 71 ? -9.828 -27.844 -5.223 1 97.94 71 LEU B CA 1
ATOM 4074 C C . LEU B 1 71 ? -9.727 -27.766 -6.742 1 97.94 71 LEU B C 1
ATOM 4076 O O . LEU B 1 71 ? -10.625 -27.234 -7.402 1 97.94 71 LEU B O 1
ATOM 4080 N N . TYR B 1 72 ? -8.703 -28.297 -7.348 1 98.44 72 TYR B N 1
ATOM 4081 C CA . TYR B 1 72 ? -8.359 -27.953 -8.727 1 98.44 72 TYR B CA 1
ATOM 4082 C C . TYR B 1 72 ? -8.766 -29.062 -9.68 1 98.44 72 TYR B C 1
ATOM 4084 O O . TYR B 1 72 ? -9.047 -28.812 -10.852 1 98.44 72 TYR B O 1
ATOM 4092 N N . ALA B 1 73 ? -8.82 -30.359 -9.273 1 97.75 73 ALA B N 1
ATOM 4093 C CA . ALA B 1 73 ? -9.008 -31.5 -10.164 1 97.75 73 ALA B CA 1
ATOM 4094 C C . ALA B 1 73 ? -10.281 -31.359 -10.992 1 97.75 73 ALA B C 1
ATOM 4096 O O . ALA B 1 73 ? -10.266 -31.562 -12.203 1 97.75 73 ALA B O 1
ATOM 4097 N N . PRO B 1 74 ? -11.375 -30.938 -10.414 1 97.31 74 PRO B N 1
ATOM 4098 C CA . PRO B 1 74 ? -12.609 -30.828 -11.195 1 97.31 74 PRO B CA 1
ATOM 4099 C C . PRO B 1 74 ? -12.57 -29.688 -12.203 1 97.31 74 PRO B C 1
ATOM 4101 O O . PRO B 1 74 ? -13.469 -29.578 -13.047 1 97.31 74 PRO B O 1
ATOM 4104 N N . LEU B 1 75 ? -11.57 -28.844 -12.086 1 97.56 75 LEU B N 1
ATOM 4105 C CA . LEU B 1 75 ? -11.57 -27.625 -12.883 1 97.56 75 LEU B CA 1
ATOM 4106 C C . LEU B 1 75 ? -10.719 -27.781 -14.133 1 97.56 75 LEU B C 1
ATOM 4108 O O . LEU B 1 75 ? -10.695 -26.906 -14.992 1 97.56 75 LEU B O 1
ATOM 4112 N N . PHE B 1 76 ? -10.016 -28.906 -14.266 1 96.62 76 PHE B N 1
ATOM 4113 C CA . PHE B 1 76 ? -9.227 -29.141 -15.469 1 96.62 76 PHE B CA 1
ATOM 4114 C C . PHE B 1 76 ? -10.117 -29.203 -16.703 1 96.62 76 PHE B C 1
ATOM 4116 O O . PHE B 1 76 ? -11.156 -29.875 -16.688 1 96.62 76 PHE B O 1
ATOM 4123 N N . PRO B 1 77 ? -9.727 -28.484 -17.734 1 93.31 77 PRO B N 1
ATOM 4124 C CA . PRO B 1 77 ? -10.594 -28.453 -18.922 1 93.31 77 PRO B CA 1
ATOM 4125 C C . PRO B 1 77 ? -10.688 -29.812 -19.609 1 93.31 77 PRO B C 1
ATOM 4127 O O . PRO B 1 77 ? -9.672 -30.391 -20 1 93.31 77 PRO B O 1
ATOM 4130 N N . ALA B 1 78 ? -11.852 -30.25 -19.938 1 91.5 78 ALA B N 1
ATOM 4131 C CA . ALA B 1 78 ? -12.109 -31.578 -20.484 1 91.5 78 ALA B CA 1
ATOM 4132 C C . ALA B 1 78 ? -11.547 -31.719 -21.891 1 91.5 78 ALA B C 1
ATOM 4134 O O . ALA B 1 78 ? -11.148 -32.812 -22.312 1 91.5 78 ALA B O 1
ATOM 4135 N N . ASP B 1 79 ? -11.523 -30.641 -22.594 1 88.44 79 ASP B N 1
ATOM 4136 C CA . ASP B 1 79 ? -11.047 -30.688 -23.969 1 88.44 79 ASP B CA 1
ATOM 4137 C C . ASP B 1 79 ? -9.547 -30.984 -24.031 1 88.44 79 ASP B C 1
ATOM 4139 O O . ASP B 1 79 ? -9.07 -31.625 -24.953 1 88.44 79 ASP B O 1
ATOM 4143 N N . GLU B 1 80 ? -8.844 -30.578 -23.062 1 88.75 80 GLU B N 1
ATOM 4144 C CA . GLU B 1 80 ? -7.402 -30.766 -23 1 88.75 80 GLU B CA 1
ATOM 4145 C C . GLU B 1 80 ? -7.043 -32 -22.172 1 88.75 80 GLU B C 1
ATOM 4147 O O . GLU B 1 80 ? -5.969 -32.594 -22.344 1 88.75 80 GLU B O 1
ATOM 4152 N N . PHE B 1 81 ? -7.965 -32.344 -21.344 1 92.75 81 PHE B N 1
ATOM 4153 C CA . PHE B 1 81 ? -7.77 -33.469 -20.453 1 92.75 81 PHE B CA 1
ATOM 4154 C C . PHE B 1 81 ? -8.945 -34.438 -20.562 1 92.75 81 PHE B C 1
ATOM 4156 O O . PHE B 1 81 ? -9.656 -34.688 -19.578 1 92.75 81 PHE B O 1
ATOM 4163 N N . PRO B 1 82 ? -9.078 -35.031 -21.672 1 91.06 82 PRO B N 1
ATOM 4164 C CA . PRO B 1 82 ? -10.25 -35.875 -21.906 1 91.06 82 PRO B CA 1
ATOM 4165 C C . PRO B 1 82 ? -10.352 -37.062 -20.938 1 91.06 82 PRO B C 1
ATOM 4167 O O . PRO B 1 82 ? -11.445 -37.531 -20.656 1 91.06 82 PRO B O 1
ATOM 4170 N N . ASN B 1 83 ? -9.258 -37.531 -20.406 1 91.5 83 ASN B N 1
ATOM 4171 C CA . ASN B 1 83 ? -9.266 -38.656 -19.484 1 91.5 83 ASN B CA 1
ATOM 4172 C C . ASN B 1 83 ? -9.227 -38.219 -18.031 1 91.5 83 ASN B C 1
ATOM 4174 O O . ASN B 1 83 ? -8.883 -38.969 -17.141 1 91.5 83 ASN B O 1
ATOM 4178 N N . GLY B 1 84 ? -9.391 -36.938 -17.891 1 92.88 84 GLY B N 1
ATOM 4179 C CA . GLY B 1 84 ? -9.367 -36.406 -16.547 1 92.88 84 GLY B CA 1
ATOM 4180 C C . GLY B 1 84 ? -8.078 -35.656 -16.234 1 92.88 84 GLY B C 1
ATOM 4181 O O . GLY B 1 84 ? -7.109 -35.719 -17 1 92.88 84 GLY B O 1
ATOM 4182 N N . ALA B 1 85 ? -8.117 -35.062 -15.062 1 96.44 85 ALA B N 1
ATOM 4183 C CA . ALA B 1 85 ? -6.957 -34.281 -14.641 1 96.44 85 ALA B CA 1
ATOM 4184 C C . ALA B 1 85 ? -5.73 -35.156 -14.453 1 96.44 85 ALA B C 1
ATOM 4186 O O . ALA B 1 85 ? -5.84 -36.281 -13.938 1 96.44 85 ALA B O 1
ATOM 4187 N N . ALA B 1 86 ? -4.605 -34.688 -14.883 1 96.75 86 ALA B N 1
ATOM 4188 C CA . ALA B 1 86 ? -3.348 -35.438 -14.789 1 96.75 86 ALA B CA 1
ATOM 4189 C C . ALA B 1 86 ? -2.176 -34.5 -14.539 1 96.75 86 ALA B C 1
ATOM 4191 O O . ALA B 1 86 ? -2.203 -33.344 -14.961 1 96.75 86 ALA B O 1
ATOM 4192 N N . TRP B 1 87 ? -1.223 -35 -13.758 1 97.75 87 TRP B N 1
ATOM 4193 C CA . TRP B 1 87 ? 0.003 -34.25 -13.562 1 97.75 87 TRP B CA 1
ATOM 4194 C C . TRP B 1 87 ? 0.786 -34.125 -14.867 1 97.75 87 TRP B C 1
ATOM 4196 O O . TRP B 1 87 ? 0.545 -34.875 -15.812 1 97.75 87 TRP B O 1
ATOM 4206 N N . ASN B 1 88 ? 1.709 -33.062 -14.938 1 96.5 88 ASN B N 1
ATOM 4207 C CA . ASN B 1 88 ? 2.688 -33.062 -16.016 1 96.5 88 ASN B CA 1
ATOM 4208 C C . ASN B 1 88 ? 3.373 -34.406 -16.172 1 96.5 88 ASN B C 1
ATOM 4210 O O . ASN B 1 88 ? 3.744 -35.031 -15.18 1 96.5 88 ASN B O 1
ATOM 4214 N N . PRO B 1 89 ? 3.506 -34.906 -17.359 1 95.88 89 PRO B N 1
ATOM 4215 C CA . PRO B 1 89 ? 4.109 -36.219 -17.578 1 95.88 89 PRO B CA 1
ATOM 4216 C C . PRO B 1 89 ? 5.473 -36.375 -16.906 1 95.88 89 PRO B C 1
ATOM 4218 O O . PRO B 1 89 ? 5.848 -37.469 -16.469 1 95.88 89 PRO B O 1
ATOM 4221 N N . ALA B 1 90 ? 6.246 -35.281 -16.812 1 95.56 90 ALA B N 1
ATOM 4222 C CA . ALA B 1 90 ? 7.555 -35.312 -16.172 1 95.56 90 ALA B CA 1
ATOM 4223 C C . ALA B 1 90 ? 7.43 -35.688 -14.695 1 95.56 90 ALA B C 1
ATOM 4225 O O . ALA B 1 90 ? 8.352 -36.25 -14.102 1 95.56 90 ALA B O 1
ATOM 4226 N N . VAL B 1 91 ? 6.344 -35.375 -14.055 1 96.94 91 VAL B N 1
ATOM 4227 C CA . VAL B 1 91 ? 6.086 -35.688 -12.648 1 96.94 91 VAL B CA 1
ATOM 4228 C C . VAL B 1 91 ? 5.73 -37.156 -12.477 1 96.94 91 VAL B C 1
ATOM 4230 O O . VAL B 1 91 ? 6.07 -37.75 -11.469 1 96.94 91 VAL B O 1
ATOM 4233 N N . GLY B 1 92 ? 5.043 -37.719 -13.469 1 95.5 92 GLY B N 1
ATOM 4234 C CA . GLY B 1 92 ? 4.504 -39.062 -13.383 1 95.5 92 GLY B CA 1
ATOM 4235 C C . GLY B 1 92 ? 3.068 -39.094 -12.891 1 95.5 92 GLY B C 1
ATOM 4236 O O . GLY B 1 92 ? 2.359 -38.094 -12.953 1 95.5 92 GLY B O 1
ATOM 4237 N N . ASP B 1 93 ? 2.668 -40.281 -12.398 1 95.38 93 ASP B N 1
ATOM 4238 C CA . ASP B 1 93 ? 1.269 -40.5 -12.047 1 95.38 93 ASP B CA 1
ATOM 4239 C C . ASP B 1 93 ? 0.968 -40 -10.641 1 95.38 93 ASP B C 1
ATOM 4241 O O . ASP B 1 93 ? -0.187 -39.719 -10.305 1 95.38 93 ASP B O 1
ATOM 4245 N N . VAL B 1 94 ? 2.055 -39.938 -9.844 1 98 94 VAL B N 1
ATOM 4246 C CA . VAL B 1 94 ? 1.87 -39.562 -8.445 1 98 94 VAL B CA 1
ATOM 4247 C C . VAL B 1 94 ? 2.828 -38.438 -8.086 1 98 94 VAL B C 1
ATOM 4249 O O . VAL B 1 94 ? 4.039 -38.562 -8.305 1 98 94 VAL B O 1
ATOM 4252 N N . LEU B 1 95 ? 2.32 -37.312 -7.617 1 98.69 95 LEU B N 1
ATOM 4253 C CA . LEU B 1 95 ? 3.131 -36.25 -7.051 1 98.69 95 LEU B CA 1
ATOM 4254 C C . LEU B 1 95 ? 3.553 -36.562 -5.625 1 98.69 95 LEU B C 1
ATOM 4256 O O . LEU B 1 95 ? 2.709 -36.688 -4.734 1 98.69 95 LEU B O 1
ATOM 4260 N N . VAL B 1 96 ? 4.82 -36.688 -5.367 1 98.69 96 VAL B N 1
ATOM 4261 C CA . VAL B 1 96 ? 5.316 -37.156 -4.078 1 98.69 96 VAL B CA 1
ATOM 4262 C C . VAL B 1 96 ? 5.988 -36 -3.336 1 98.69 96 VAL B C 1
ATOM 4264 O O . VAL B 1 96 ? 6.797 -35.25 -3.914 1 98.69 96 VAL B O 1
ATOM 4267 N N . ALA B 1 97 ? 5.664 -35.844 -2.068 1 98.81 97 ALA B N 1
ATOM 4268 C CA . ALA B 1 97 ? 6.273 -34.844 -1.206 1 98.81 97 ALA B CA 1
ATOM 4269 C C . ALA B 1 97 ? 7.355 -35.438 -0.323 1 98.81 97 ALA B C 1
ATOM 4271 O O . ALA B 1 97 ? 7.098 -36.406 0.41 1 98.81 97 ALA B O 1
ATOM 4272 N N . ASP B 1 98 ? 8.531 -34.906 -0.418 1 98.62 98 ASP B N 1
ATOM 4273 C CA . ASP B 1 98 ? 9.617 -35.219 0.505 1 98.62 98 ASP B CA 1
ATOM 4274 C C . ASP B 1 98 ? 9.688 -34.188 1.635 1 98.62 98 ASP B C 1
ATOM 4276 O O . ASP B 1 98 ? 10.07 -33.031 1.414 1 98.62 98 ASP B O 1
ATOM 4280 N N . LEU B 1 99 ? 9.43 -34.625 2.895 1 98.38 99 LEU B N 1
ATOM 4281 C CA . LEU B 1 99 ? 9.273 -33.688 4 1 98.38 99 LEU B CA 1
ATOM 4282 C C . LEU B 1 99 ? 10.609 -33.406 4.68 1 98.38 99 LEU B C 1
ATOM 4284 O O . LEU B 1 99 ? 10.688 -32.594 5.609 1 98.38 99 LEU B O 1
ATOM 4288 N N . ASN B 1 100 ? 11.617 -33.969 4.242 1 97.38 100 ASN B N 1
ATOM 4289 C CA . ASN B 1 100 ? 12.945 -33.781 4.801 1 97.38 100 ASN B CA 1
ATOM 4290 C C . ASN B 1 100 ? 14.023 -33.844 3.721 1 97.38 100 ASN B C 1
ATOM 4292 O O . ASN B 1 100 ? 14.883 -34.719 3.748 1 97.38 100 ASN B O 1
ATOM 4296 N N . ALA B 1 101 ? 14.039 -32.875 2.891 1 97.19 101 ALA B N 1
ATOM 4297 C CA . ALA B 1 101 ? 14.906 -32.875 1.716 1 97.19 101 ALA B CA 1
ATOM 4298 C C . ALA B 1 101 ? 16.281 -32.281 2.051 1 97.19 101 ALA B C 1
ATOM 4300 O O . ALA B 1 101 ? 17.203 -32.344 1.239 1 97.19 101 ALA B O 1
ATOM 4301 N N . GLY B 1 102 ? 16.453 -31.688 3.246 1 96.69 102 GLY B N 1
ATOM 4302 C CA . GLY B 1 102 ? 17.734 -31.141 3.652 1 96.69 102 GLY B CA 1
ATOM 4303 C C . GLY B 1 102 ? 17.594 -29.984 4.629 1 96.69 102 GLY B C 1
ATOM 4304 O O . GLY B 1 102 ? 16.578 -29.859 5.309 1 96.69 102 GLY B O 1
ATOM 4305 N N . VAL B 1 103 ? 18.688 -29.219 4.742 1 95.75 103 VAL B N 1
ATOM 4306 C CA . VAL B 1 103 ? 18.734 -28.109 5.699 1 95.75 103 VAL B CA 1
ATOM 4307 C C . VAL B 1 103 ? 18.672 -26.781 4.953 1 95.75 103 VAL B C 1
ATOM 4309 O O . VAL B 1 103 ? 19.625 -26.391 4.277 1 95.75 103 VAL B O 1
ATOM 4312 N N . ASP B 1 104 ? 17.547 -26.141 5.055 1 95.12 104 ASP B N 1
ATOM 4313 C CA . ASP B 1 104 ? 17.281 -24.859 4.398 1 95.12 104 ASP B CA 1
ATOM 4314 C C . ASP B 1 104 ? 15.961 -24.266 4.863 1 95.12 104 ASP B C 1
ATOM 4316 O O . ASP B 1 104 ? 15.141 -24.969 5.465 1 95.12 104 ASP B O 1
ATOM 4320 N N . LEU B 1 105 ? 15.766 -23.031 4.762 1 95.94 105 LEU B N 1
ATOM 4321 C CA . LEU B 1 105 ? 14.469 -22.375 4.922 1 95.94 105 LEU B CA 1
ATOM 4322 C C . LEU B 1 105 ? 13.773 -22.203 3.576 1 95.94 105 LEU B C 1
ATOM 4324 O O . LEU B 1 105 ? 13.617 -21.094 3.088 1 95.94 105 LEU B O 1
ATOM 4328 N N . ASN B 1 106 ? 13.32 -23.359 3.021 1 95.31 106 ASN B N 1
ATOM 4329 C CA . ASN B 1 106 ? 12.852 -23.359 1.639 1 95.31 106 ASN B CA 1
ATOM 4330 C C . ASN B 1 106 ? 11.914 -24.531 1.366 1 95.31 106 ASN B C 1
ATOM 4332 O O . ASN B 1 106 ? 11.695 -25.359 2.242 1 95.31 106 ASN B O 1
ATOM 4336 N N . ALA B 1 107 ? 11.297 -24.531 0.346 1 98.25 107 ALA B N 1
ATOM 4337 C CA . ALA B 1 107 ? 10.555 -25.594 -0.323 1 98.25 107 ALA B CA 1
ATOM 4338 C C . ALA B 1 107 ? 10.523 -25.375 -1.832 1 98.25 107 ALA B C 1
ATOM 4340 O O . ALA B 1 107 ? 10.672 -24.25 -2.307 1 98.25 107 ALA B O 1
ATOM 4341 N N . TYR B 1 108 ? 10.422 -26.453 -2.6 1 97.88 108 TYR B N 1
ATOM 4342 C CA . TYR B 1 108 ? 10.352 -26.172 -4.031 1 97.88 108 TYR B CA 1
ATOM 4343 C C . TYR B 1 108 ? 9.664 -27.328 -4.77 1 97.88 108 TYR B C 1
ATOM 4345 O O . TYR B 1 108 ? 9.461 -28.391 -4.207 1 97.88 108 TYR B O 1
ATOM 4353 N N . TYR B 1 109 ? 9.172 -27.125 -5.938 1 98.62 109 TYR B N 1
ATOM 4354 C CA . TYR B 1 109 ? 8.688 -28.062 -6.957 1 98.62 109 TYR B CA 1
ATOM 4355 C C . TYR B 1 109 ? 9.688 -28.188 -8.102 1 98.62 109 TYR B C 1
ATOM 4357 O O . TYR B 1 109 ? 10.172 -27.172 -8.625 1 98.62 109 TYR B O 1
ATOM 4365 N N . ASP B 1 110 ? 10.07 -29.391 -8.523 1 97.38 110 ASP B N 1
ATOM 4366 C CA . ASP B 1 110 ? 11.117 -29.531 -9.531 1 97.38 110 ASP B CA 1
ATOM 4367 C C . ASP B 1 110 ? 10.719 -30.562 -10.602 1 97.38 110 ASP B C 1
ATOM 4369 O O . ASP B 1 110 ? 11.578 -31.109 -11.289 1 97.38 110 ASP B O 1
ATOM 4373 N N . ARG B 1 111 ? 9.461 -30.969 -10.75 1 95.94 111 ARG B N 1
ATOM 4374 C CA . ARG B 1 111 ? 8.867 -31.938 -11.664 1 95.94 111 ARG B CA 1
ATOM 4375 C C . ARG B 1 111 ? 9.242 -33.344 -11.258 1 95.94 111 ARG B C 1
ATOM 4377 O O . ARG B 1 111 ? 8.766 -34.312 -11.859 1 95.94 111 ARG B O 1
ATOM 4384 N N . GLY B 1 112 ? 10.086 -33.5 -10.336 1 96.06 112 GLY B N 1
ATOM 4385 C CA . GLY B 1 112 ? 10.258 -34.75 -9.648 1 96.06 112 GLY B CA 1
ATOM 4386 C C . GLY B 1 112 ? 9.305 -34.938 -8.477 1 96.06 112 GLY B C 1
ATOM 4387 O O . GLY B 1 112 ? 9.016 -36.062 -8.07 1 96.06 112 GLY B O 1
ATOM 4388 N N . GLY B 1 113 ? 8.938 -33.906 -7.988 1 98.19 113 GLY B N 1
ATOM 4389 C CA . GLY B 1 113 ? 8.039 -33.844 -6.848 1 98.19 113 GLY B CA 1
ATOM 4390 C C . GLY B 1 113 ? 8.156 -32.562 -6.055 1 98.19 113 GLY B C 1
ATOM 4391 O O . GLY B 1 113 ? 8.422 -31.484 -6.621 1 98.19 113 GLY B O 1
ATOM 4392 N N . LEU B 1 114 ? 7.762 -32.656 -4.812 1 98.75 114 LEU B N 1
ATOM 4393 C CA . LEU B 1 114 ? 7.863 -31.516 -3.885 1 98.75 114 LEU B CA 1
ATOM 4394 C C . LEU B 1 114 ? 8.922 -31.797 -2.82 1 98.75 114 LEU B C 1
ATOM 4396 O O . LEU B 1 114 ? 9.008 -32.906 -2.291 1 98.75 114 LEU B O 1
ATOM 4400 N N . ALA B 1 115 ? 9.734 -30.812 -2.535 1 98.56 115 ALA B N 1
ATOM 4401 C CA . ALA B 1 115 ? 10.773 -30.938 -1.514 1 98.56 115 ALA B CA 1
ATOM 4402 C C . ALA B 1 115 ? 10.578 -29.891 -0.408 1 98.56 115 ALA B C 1
ATOM 4404 O O . ALA B 1 115 ? 10.391 -28.703 -0.686 1 98.56 115 ALA B O 1
ATOM 4405 N N . PHE B 1 116 ? 10.586 -30.359 0.797 1 98.62 116 PHE B N 1
ATOM 4406 C CA . PHE B 1 116 ? 10.492 -29.516 1.982 1 98.62 116 PHE B CA 1
ATOM 4407 C C . PHE B 1 116 ? 11.719 -29.688 2.869 1 98.62 116 PHE B C 1
ATOM 4409 O O . PHE B 1 116 ? 12.305 -30.781 2.922 1 98.62 116 PHE B O 1
ATOM 4416 N N . PHE B 1 117 ? 12.047 -28.609 3.555 1 98.25 117 PHE B N 1
ATOM 4417 C CA . PHE B 1 117 ? 13.305 -28.578 4.289 1 98.25 117 PHE B CA 1
ATOM 4418 C C . PHE B 1 117 ? 13.07 -28.219 5.75 1 98.25 117 PHE B C 1
ATOM 4420 O O . PHE B 1 117 ? 11.945 -27.922 6.152 1 98.25 117 PHE B O 1
ATOM 4427 N N . ARG B 1 118 ? 14.148 -28.312 6.531 1 97.81 118 ARG B N 1
ATOM 4428 C CA . ARG B 1 118 ? 14.133 -27.906 7.93 1 97.81 118 ARG B CA 1
ATOM 4429 C C . ARG B 1 118 ? 15.367 -27.078 8.266 1 97.81 118 ARG B C 1
ATOM 4431 O O . ARG B 1 118 ? 16.422 -27.234 7.645 1 97.81 118 ARG B O 1
ATOM 4438 N N . GLN B 1 119 ? 15.234 -26.188 9.18 1 97.19 119 GLN B N 1
ATOM 4439 C CA . GLN B 1 119 ? 16.344 -25.391 9.688 1 97.19 119 GLN B CA 1
ATOM 4440 C C . GLN B 1 119 ? 16.125 -25.016 11.156 1 97.19 119 GLN B C 1
ATOM 4442 O O . GLN B 1 119 ? 15.008 -24.688 11.555 1 97.19 119 GLN B O 1
ATOM 4447 N N . HIS B 1 120 ? 17.219 -25.172 11.945 1 96.12 120 HIS B N 1
ATOM 4448 C CA . HIS B 1 120 ? 17.188 -24.734 13.336 1 96.12 120 HIS B CA 1
ATOM 4449 C C . HIS B 1 120 ? 17.656 -23.281 13.469 1 96.12 120 HIS B C 1
ATOM 4451 O O . HIS B 1 120 ? 18.781 -22.953 13.086 1 96.12 120 HIS B O 1
ATOM 4457 N N . VAL B 1 121 ? 16.75 -22.5 13.922 1 95.25 121 VAL B N 1
ATOM 4458 C CA . VAL B 1 121 ? 17.078 -21.078 14.086 1 95.25 121 VAL B CA 1
ATOM 4459 C C . VAL B 1 121 ? 16.484 -20.562 15.391 1 95.25 121 VAL B C 1
ATOM 4461 O O . VAL B 1 121 ? 15.344 -20.875 15.734 1 95.25 121 VAL B O 1
ATOM 4464 N N . SER B 1 122 ? 17.312 -19.766 16.156 1 94.19 122 SER B N 1
ATOM 4465 C CA . SER B 1 122 ? 16.891 -19.109 17.391 1 94.19 122 SER B CA 1
ATOM 4466 C C . SER B 1 122 ? 16.188 -20.078 18.328 1 94.19 122 SER B C 1
ATOM 4468 O O . SER B 1 122 ? 15.117 -19.781 18.859 1 94.19 122 SER B O 1
ATOM 4470 N N . GLY B 1 123 ? 16.641 -21.266 18.391 1 94.19 123 GLY B N 1
ATOM 4471 C CA . GLY B 1 123 ? 16.172 -22.266 19.344 1 94.19 123 GLY B CA 1
ATOM 4472 C C . GLY B 1 123 ? 14.984 -23.062 18.859 1 94.19 123 GLY B C 1
ATOM 4473 O O . GLY B 1 123 ? 14.461 -23.906 19.578 1 94.19 123 GLY B O 1
ATOM 4474 N N . VAL B 1 124 ? 14.523 -22.844 17.625 1 95.31 124 VAL B N 1
ATOM 4475 C CA . VAL B 1 124 ? 13.352 -23.531 17.078 1 95.31 124 VAL B CA 1
ATOM 4476 C C . VAL B 1 124 ? 13.719 -24.219 15.773 1 95.31 124 VAL B C 1
ATOM 4478 O O . VAL B 1 124 ? 14.43 -23.656 14.938 1 95.31 124 VAL B O 1
ATOM 4481 N N . THR B 1 125 ? 13.344 -25.469 15.648 1 96.44 125 THR B N 1
ATOM 4482 C CA . THR B 1 125 ? 13.453 -26.125 14.352 1 96.44 125 THR B CA 1
ATOM 4483 C C . THR B 1 125 ? 12.195 -25.891 13.516 1 96.44 125 THR B C 1
ATOM 4485 O O . THR B 1 125 ? 11.102 -26.297 13.906 1 96.44 125 THR B O 1
ATOM 4488 N N . VAL B 1 126 ? 12.375 -25.219 12.43 1 97.62 126 VAL B N 1
ATOM 4489 C CA . VAL B 1 126 ? 11.266 -24.906 11.531 1 97.62 126 VAL B CA 1
ATOM 4490 C C . VAL B 1 126 ? 11.258 -25.891 10.367 1 97.62 126 VAL B C 1
ATOM 4492 O O . VAL B 1 126 ? 12.273 -26.062 9.688 1 97.62 126 VAL B O 1
ATOM 4495 N N . TRP B 1 127 ? 10.141 -26.562 10.195 1 98.06 127 TRP B N 1
ATOM 4496 C CA . TRP B 1 127 ? 9.914 -27.484 9.086 1 98.06 127 TRP B CA 1
ATOM 4497 C C . TRP B 1 127 ? 8.953 -26.891 8.062 1 98.06 127 TRP B C 1
ATOM 4499 O O . TRP B 1 127 ? 7.766 -26.719 8.336 1 98.06 127 TRP B O 1
ATOM 4509 N N . SER B 1 128 ? 9.453 -26.641 6.867 1 98.31 128 SER B N 1
ATOM 4510 C CA . SER B 1 128 ? 8.594 -25.984 5.883 1 98.31 128 SER B CA 1
ATOM 4511 C C . SER B 1 128 ? 7.398 -26.875 5.527 1 98.31 128 SER B C 1
ATOM 4513 O O . SER B 1 128 ? 6.324 -26.359 5.207 1 98.31 128 SER B O 1
ATOM 4515 N N . GLY B 1 129 ? 7.543 -28.172 5.688 1 98.31 129 GLY B N 1
ATOM 4516 C CA . GLY B 1 129 ? 6.473 -29.109 5.359 1 98.31 129 GLY B CA 1
ATOM 4517 C C . GLY B 1 129 ? 5.371 -29.141 6.402 1 98.31 129 GLY B C 1
ATOM 4518 O O . GLY B 1 129 ? 4.336 -29.781 6.199 1 98.31 129 GLY B O 1
ATOM 4519 N N . GLU B 1 130 ? 5.562 -28.453 7.484 1 97.88 130 GLU B N 1
ATOM 4520 C CA . GLU B 1 130 ? 4.543 -28.406 8.531 1 97.88 130 GLU B CA 1
ATOM 4521 C C . GLU B 1 130 ? 3.525 -27.297 8.258 1 97.88 130 GLU B C 1
ATOM 4523 O O . GLU B 1 130 ? 2.5 -27.219 8.93 1 97.88 130 GLU B O 1
ATOM 4528 N N . SER B 1 131 ? 3.748 -26.484 7.305 1 98.56 131 SER B N 1
ATOM 4529 C CA . SER B 1 131 ? 2.85 -25.391 6.961 1 98.56 131 SER B CA 1
ATOM 4530 C C . SER B 1 131 ? 1.922 -25.781 5.812 1 98.56 131 SER B C 1
ATOM 4532 O O . SER B 1 131 ? 2.363 -25.906 4.668 1 98.56 131 SER B O 1
ATOM 4534 N N . PRO B 1 132 ? 0.649 -25.906 6.078 1 98.56 132 PRO B N 1
ATOM 4535 C CA . PRO B 1 132 ? -0.281 -26.141 4.969 1 98.56 132 PRO B CA 1
ATOM 4536 C C . PRO B 1 132 ? -0.198 -25.078 3.887 1 98.56 132 PRO B C 1
ATOM 4538 O O . PRO B 1 132 ? -0.417 -25.359 2.707 1 98.56 132 PRO B O 1
ATOM 4541 N N . ASP B 1 133 ? 0.112 -23.828 4.277 1 98.69 133 ASP B N 1
ATOM 4542 C CA . ASP B 1 133 ? 0.306 -22.766 3.289 1 98.69 133 ASP B CA 1
ATOM 4543 C C . ASP B 1 133 ? 1.384 -23.156 2.277 1 98.69 133 ASP B C 1
ATOM 4545 O O . ASP B 1 133 ? 1.178 -23.031 1.067 1 98.69 133 ASP B O 1
ATOM 4549 N N . ILE B 1 134 ? 2.49 -23.609 2.789 1 98.88 134 ILE B N 1
ATOM 4550 C CA . ILE B 1 134 ? 3.645 -23.891 1.945 1 98.88 134 ILE B CA 1
ATOM 4551 C C . ILE B 1 134 ? 3.373 -25.141 1.112 1 98.88 134 ILE B C 1
ATOM 4553 O O . ILE B 1 134 ? 3.697 -25.188 -0.076 1 98.88 134 ILE B O 1
ATOM 4557 N N . VAL B 1 135 ? 2.781 -26.125 1.712 1 98.88 135 VAL B N 1
ATOM 4558 C CA . VAL B 1 135 ? 2.482 -27.359 0.985 1 98.88 135 VAL B CA 1
ATOM 4559 C C . VAL B 1 135 ? 1.521 -27.062 -0.162 1 98.88 135 VAL B C 1
ATOM 4561 O O . VAL B 1 135 ? 1.739 -27.5 -1.294 1 98.88 135 VAL B O 1
ATOM 4564 N N . SER B 1 136 ? 0.471 -26.328 0.119 1 98.88 136 SER B N 1
ATOM 4565 C CA . SER B 1 136 ? -0.473 -25.953 -0.928 1 98.88 136 SER B CA 1
ATOM 4566 C C . SER B 1 136 ? 0.2 -25.109 -1.999 1 98.88 136 SER B C 1
ATOM 4568 O O . SER B 1 136 ? -0.076 -25.266 -3.189 1 98.88 136 SER B O 1
ATOM 4570 N N . HIS B 1 137 ? 1.056 -24.219 -1.581 1 98.88 137 HIS B N 1
ATOM 4571 C CA . HIS B 1 137 ? 1.807 -23.375 -2.506 1 98.88 137 HIS B CA 1
ATOM 4572 C C . HIS B 1 137 ? 2.611 -24.219 -3.49 1 98.88 137 HIS B C 1
ATOM 4574 O O . HIS B 1 137 ? 2.51 -24.031 -4.703 1 98.88 137 HIS B O 1
ATOM 4580 N N . GLU B 1 138 ? 3.385 -25.125 -2.949 1 98.81 138 GLU B N 1
ATOM 4581 C CA . GLU B 1 138 ? 4.207 -25.969 -3.814 1 98.81 138 GLU B CA 1
ATOM 4582 C C . GLU B 1 138 ? 3.344 -26.875 -4.691 1 98.81 138 GLU B C 1
ATOM 4584 O O . GLU B 1 138 ? 3.701 -27.172 -5.832 1 98.81 138 GLU B O 1
ATOM 4589 N N . THR B 1 139 ? 2.242 -27.359 -4.121 1 98.81 139 THR B N 1
ATOM 4590 C CA . THR B 1 139 ? 1.306 -28.125 -4.938 1 98.81 139 THR B CA 1
ATOM 4591 C C . THR B 1 139 ? 0.745 -27.266 -6.066 1 98.81 139 THR B C 1
ATOM 4593 O O . THR B 1 139 ? 0.501 -27.766 -7.168 1 98.81 139 THR B O 1
ATOM 4596 N N . GLY B 1 140 ? 0.502 -26 -5.77 1 98.81 140 GLY B N 1
ATOM 4597 C CA . GLY B 1 140 ? 0.054 -25.078 -6.793 1 98.81 140 GLY B CA 1
ATOM 4598 C C . GLY B 1 140 ? 1.003 -24.984 -7.973 1 98.81 140 GLY B C 1
ATOM 4599 O O . GLY B 1 140 ? 0.566 -24.891 -9.117 1 98.81 140 GLY B O 1
ATOM 4600 N N . HIS B 1 141 ? 2.293 -24.969 -7.691 1 98.69 141 HIS B N 1
ATOM 4601 C CA . HIS B 1 141 ? 3.268 -25 -8.773 1 98.69 141 HIS B CA 1
ATOM 4602 C C . HIS B 1 141 ? 3.029 -26.203 -9.688 1 98.69 141 HIS B C 1
ATOM 4604 O O . HIS B 1 141 ? 3.066 -26.078 -10.914 1 98.69 141 HIS B O 1
ATOM 4610 N N . ALA B 1 142 ? 2.791 -27.328 -9.086 1 98.75 142 ALA B N 1
ATOM 4611 C CA . ALA B 1 142 ? 2.578 -28.547 -9.852 1 98.75 142 ALA B CA 1
ATOM 4612 C C . ALA B 1 142 ? 1.299 -28.469 -10.68 1 98.75 142 ALA B C 1
ATOM 4614 O O . ALA B 1 142 ? 1.272 -28.891 -11.836 1 98.75 142 ALA B O 1
ATOM 4615 N N . VAL B 1 143 ? 0.305 -27.953 -10.078 1 98.69 143 VAL B N 1
ATOM 4616 C CA . VAL B 1 143 ? -0.969 -27.812 -10.773 1 98.69 143 VAL B CA 1
ATOM 4617 C C . VAL B 1 143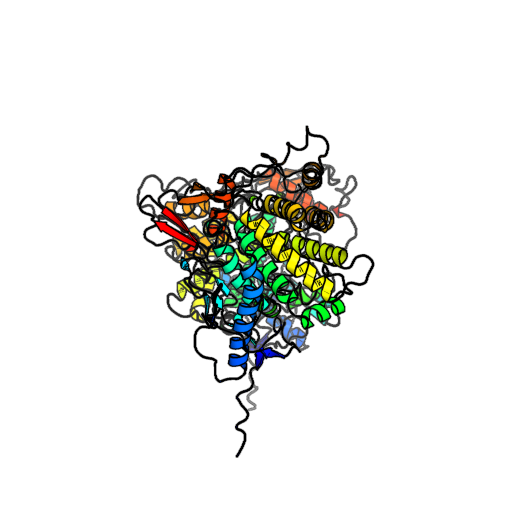 ? -0.79 -26.906 -11.992 1 98.69 143 VAL B C 1
ATOM 4619 O O . VAL B 1 143 ? -1.216 -27.266 -13.102 1 98.69 143 VAL B O 1
ATOM 4622 N N . LEU B 1 144 ? -0.178 -25.75 -11.797 1 98.31 144 LEU B N 1
ATOM 4623 C CA . LEU B 1 144 ? 0.003 -24.797 -12.898 1 98.31 144 LEU B CA 1
ATOM 4624 C C . LEU B 1 144 ? 0.875 -25.406 -13.992 1 98.31 144 LEU B C 1
ATOM 4626 O O . LEU B 1 144 ? 0.638 -25.172 -15.18 1 98.31 144 LEU B O 1
ATOM 4630 N N . ASP B 1 145 ? 1.877 -26.188 -13.594 1 97.69 145 ASP B N 1
ATOM 4631 C CA . ASP B 1 145 ? 2.754 -26.828 -14.562 1 97.69 145 ASP B CA 1
ATOM 4632 C C . ASP B 1 145 ? 1.996 -27.875 -15.375 1 97.69 145 ASP B C 1
ATOM 4634 O O . ASP B 1 145 ? 2.324 -28.125 -16.547 1 97.69 145 ASP B O 1
ATOM 4638 N N . ALA B 1 146 ? 1.051 -28.516 -14.789 1 97.31 146 ALA B N 1
ATOM 4639 C CA . ALA B 1 146 ? 0.203 -29.453 -15.516 1 97.31 146 ALA B CA 1
ATOM 4640 C C . ALA B 1 146 ? -0.696 -28.719 -16.516 1 97.31 146 ALA B C 1
ATOM 4642 O O . ALA B 1 146 ? -0.839 -29.156 -17.656 1 97.31 146 ALA B O 1
ATOM 4643 N N . LEU B 1 147 ? -1.236 -27.625 -16.109 1 96.31 147 LEU B N 1
ATOM 4644 C CA . LEU B 1 147 ? -2.188 -26.859 -16.922 1 96.31 147 LEU B CA 1
ATOM 4645 C C . LEU B 1 147 ? -1.471 -26.094 -18.031 1 96.31 147 LEU B C 1
ATOM 4647 O O . LEU B 1 147 ? -1.981 -25.984 -19.141 1 96.31 147 LEU B O 1
ATOM 4651 N N . CYS B 1 148 ? -0.351 -25.531 -17.688 1 96.19 148 CYS B N 1
ATOM 4652 C CA . CYS B 1 148 ? 0.403 -24.656 -18.578 1 96.19 148 CYS B CA 1
ATOM 4653 C C . CYS B 1 148 ? 1.885 -25.016 -18.562 1 96.19 148 CYS B C 1
ATOM 4655 O O . CYS B 1 148 ? 2.719 -24.188 -18.172 1 96.19 148 CYS B O 1
ATOM 4657 N N . PRO B 1 149 ? 2.264 -26.156 -19.141 1 95.06 149 PRO B N 1
ATOM 4658 C CA . PRO B 1 149 ? 3.65 -26.609 -19.062 1 95.06 149 PRO B CA 1
ATOM 4659 C C . PRO B 1 149 ? 4.625 -25.672 -19.766 1 95.06 149 PRO B C 1
ATOM 4661 O O . PRO B 1 149 ? 5.812 -25.641 -19.438 1 95.06 149 PRO B O 1
ATOM 4664 N N . TRP B 1 150 ? 4.152 -24.797 -20.688 1 93.94 150 TRP B N 1
ATOM 4665 C CA . TRP B 1 150 ? 5 -23.875 -21.438 1 93.94 150 TRP B CA 1
ATOM 4666 C C . TRP B 1 150 ? 5.625 -22.844 -20.5 1 93.94 150 TRP B C 1
ATOM 4668 O O . TRP B 1 150 ? 6.648 -22.234 -20.844 1 93.94 150 TRP B O 1
ATOM 4678 N N . MET B 1 151 ? 5.051 -22.625 -19.344 1 96.44 151 MET B N 1
ATOM 4679 C CA . MET B 1 151 ? 5.52 -21.594 -18.422 1 96.44 151 MET B CA 1
ATOM 4680 C C . MET B 1 151 ? 6.836 -22.016 -17.766 1 96.44 151 MET B C 1
ATOM 4682 O O . MET B 1 151 ? 7.566 -21.172 -17.234 1 96.44 151 MET B O 1
ATOM 4686 N N . TRP B 1 152 ? 7.156 -23.281 -17.781 1 95.44 152 TRP B N 1
ATOM 4687 C CA . TRP B 1 152 ? 8.32 -23.812 -17.078 1 95.44 152 TRP B CA 1
ATOM 4688 C C . TRP B 1 152 ? 9.594 -23.094 -17.5 1 95.44 152 TRP B C 1
ATOM 4690 O O . TRP B 1 152 ? 10.344 -22.594 -16.656 1 95.44 152 TRP B O 1
ATOM 4700 N N . ASP B 1 153 ? 9.812 -22.891 -18.797 1 93.81 153 ASP B N 1
ATOM 4701 C CA . ASP B 1 153 ? 11.078 -22.359 -19.281 1 93.81 153 ASP B CA 1
ATOM 4702 C C . ASP B 1 153 ? 10.906 -20.938 -19.812 1 93.81 153 ASP B C 1
ATOM 4704 O O . ASP B 1 153 ? 11.789 -20.406 -20.5 1 93.81 153 ASP B O 1
ATOM 4708 N N . ALA B 1 154 ? 9.766 -20.312 -19.531 1 96.38 154 ALA B N 1
ATOM 4709 C CA . ALA B 1 154 ? 9.555 -18.969 -20.031 1 96.38 154 ALA B CA 1
ATOM 4710 C C . ALA B 1 154 ? 10.57 -18 -19.438 1 96.38 154 ALA B C 1
ATOM 4712 O O . ALA B 1 154 ? 10.766 -17.953 -18.219 1 96.38 154 ALA B O 1
ATOM 4713 N N . ALA B 1 155 ? 11.234 -17.266 -20.281 1 97.5 155 ALA B N 1
ATOM 4714 C CA . ALA B 1 155 ? 12.234 -16.281 -19.859 1 97.5 155 ALA B CA 1
ATOM 4715 C C . ALA B 1 155 ? 11.594 -14.922 -19.609 1 97.5 155 ALA B C 1
ATOM 4717 O O . ALA B 1 155 ? 11.797 -13.984 -20.375 1 97.5 155 ALA B O 1
ATOM 4718 N N . SER B 1 156 ? 10.938 -14.812 -18.531 1 97.94 156 SER B N 1
ATOM 4719 C CA . SER B 1 156 ? 10.203 -13.617 -18.141 1 97.94 156 SER B CA 1
ATOM 4720 C C . SER B 1 156 ? 10.062 -13.531 -16.625 1 97.94 156 SER B C 1
ATOM 4722 O O . SER B 1 156 ? 9.531 -14.445 -15.984 1 97.94 156 SER B O 1
ATOM 4724 N N . ALA B 1 157 ? 10.562 -12.414 -16.047 1 98.06 157 ALA B N 1
ATOM 4725 C CA . ALA B 1 157 ? 10.414 -12.203 -14.609 1 98.06 157 ALA B CA 1
ATOM 4726 C C . ALA B 1 157 ? 8.945 -12.164 -14.203 1 98.06 157 ALA B C 1
ATOM 4728 O O . ALA B 1 157 ? 8.578 -12.672 -13.141 1 98.06 157 ALA B O 1
ATOM 4729 N N . GLU B 1 158 ? 8.102 -11.609 -15.031 1 98.25 158 GLU B N 1
ATOM 4730 C CA . GLU B 1 158 ? 6.684 -11.477 -14.727 1 98.25 158 GLU B CA 1
ATOM 4731 C C . GLU B 1 158 ? 5.984 -12.836 -14.75 1 98.25 158 GLU B C 1
ATOM 4733 O O . GLU B 1 158 ? 5.16 -13.125 -13.875 1 98.25 158 GLU B O 1
ATOM 4738 N N . ILE B 1 159 ? 6.273 -13.672 -15.695 1 98.06 159 ILE B N 1
ATOM 4739 C CA . ILE B 1 159 ? 5.668 -15 -15.789 1 98.06 159 ILE B CA 1
ATOM 4740 C C . ILE B 1 159 ? 6.168 -15.875 -14.641 1 98.06 159 ILE B C 1
ATOM 4742 O O . ILE B 1 159 ? 5.395 -16.625 -14.039 1 98.06 159 ILE B O 1
ATOM 4746 N N . ALA B 1 160 ? 7.484 -15.773 -14.336 1 98.31 160 ALA B N 1
ATOM 4747 C CA . ALA B 1 160 ? 8.008 -16.484 -13.172 1 98.31 160 ALA B CA 1
ATOM 4748 C C . ALA B 1 160 ? 7.309 -16.016 -11.891 1 98.31 160 ALA B C 1
ATOM 4750 O O . ALA B 1 160 ? 6.988 -16.828 -11.023 1 98.31 160 ALA B O 1
ATOM 4751 N N . ALA B 1 161 ? 7.094 -14.75 -11.828 1 98.69 161 ALA B N 1
ATOM 4752 C CA . ALA B 1 161 ? 6.406 -14.188 -10.664 1 98.69 161 ALA B CA 1
ATOM 4753 C C . ALA B 1 161 ? 4.961 -14.664 -10.602 1 98.69 161 ALA B C 1
ATOM 4755 O O . ALA B 1 161 ? 4.422 -14.883 -9.508 1 98.69 161 ALA B O 1
ATOM 4756 N N . PHE B 1 162 ? 4.312 -14.766 -11.727 1 98.75 162 PHE B N 1
ATOM 4757 C CA . PHE B 1 162 ? 2.947 -15.273 -11.711 1 98.75 162 PHE B CA 1
ATOM 4758 C C . PHE B 1 162 ? 2.908 -16.703 -11.195 1 98.75 162 PHE B C 1
ATOM 4760 O O . PHE B 1 162 ? 1.964 -17.094 -10.508 1 98.75 162 PHE B O 1
ATOM 4767 N N . HIS B 1 163 ? 3.896 -17.484 -11.547 1 97.62 163 HIS B N 1
ATOM 4768 C CA . HIS B 1 163 ? 3.998 -18.828 -11.008 1 97.62 163 HIS B CA 1
ATOM 4769 C C . HIS B 1 163 ? 4.02 -18.812 -9.484 1 97.62 163 HIS B C 1
ATOM 4771 O O . HIS B 1 163 ? 3.346 -19.625 -8.844 1 97.62 163 HIS B O 1
ATOM 4777 N N . GLU B 1 164 ? 4.781 -17.875 -8.938 1 98.5 164 GLU B N 1
ATOM 4778 C CA . GLU B 1 164 ? 4.824 -17.703 -7.488 1 98.5 164 GLU B CA 1
ATOM 4779 C C . GLU B 1 164 ? 3.477 -17.219 -6.953 1 98.5 164 GLU B C 1
ATOM 4781 O O . GLU B 1 164 ? 3.014 -17.688 -5.91 1 98.5 164 GLU B O 1
ATOM 4786 N N . SER B 1 165 ? 2.852 -16.312 -7.641 1 98.88 165 SER B N 1
ATOM 4787 C CA . SER B 1 165 ? 1.544 -15.805 -7.238 1 98.88 165 SER B CA 1
ATOM 4788 C C . SER B 1 165 ? 0.494 -16.906 -7.242 1 98.88 165 SER B C 1
ATOM 4790 O O . SER B 1 165 ? -0.357 -16.969 -6.352 1 98.88 165 SER B O 1
ATOM 4792 N N . PHE B 1 166 ? 0.555 -17.75 -8.25 1 98.88 166 PHE B N 1
ATOM 4793 C CA . PHE B 1 166 ? -0.386 -18.859 -8.328 1 98.88 166 PHE B CA 1
ATOM 4794 C C . PHE B 1 166 ? -0.26 -19.75 -7.105 1 98.88 166 PHE B C 1
ATOM 4796 O O . PHE B 1 166 ? -1.265 -20.234 -6.578 1 98.88 166 PHE B O 1
ATOM 4803 N N . GLY B 1 167 ? 0.971 -20.016 -6.691 1 98.81 167 GLY B N 1
ATOM 4804 C CA . GLY B 1 167 ? 1.177 -20.734 -5.449 1 98.81 167 GLY B CA 1
ATOM 4805 C C . GLY B 1 167 ? 0.535 -20.062 -4.25 1 98.81 167 GLY B C 1
ATOM 4806 O O . GLY B 1 167 ? -0.159 -20.719 -3.467 1 98.81 167 GLY B O 1
ATOM 4807 N N . ASP B 1 168 ? 0.737 -18.75 -4.117 1 98.81 168 ASP B N 1
ATOM 4808 C CA . ASP B 1 168 ? 0.144 -18 -3.02 1 98.81 168 ASP B CA 1
ATOM 4809 C C . ASP B 1 168 ? -1.381 -18.047 -3.074 1 98.81 168 ASP B C 1
ATOM 4811 O O . ASP B 1 168 ? -2.035 -18.281 -2.055 1 98.81 168 ASP B O 1
ATOM 4815 N N . MET B 1 169 ? -1.903 -17.844 -4.25 1 98.88 169 MET B N 1
ATOM 4816 C CA . MET B 1 169 ? -3.354 -17.859 -4.422 1 98.88 169 MET B CA 1
ATOM 4817 C C . MET B 1 169 ? -3.924 -19.234 -4.121 1 98.88 169 MET B C 1
ATOM 4819 O O . MET B 1 169 ? -5.016 -19.344 -3.559 1 98.88 169 MET B O 1
ATOM 4823 N N . THR B 1 170 ? -3.186 -20.266 -4.449 1 98.88 170 THR B N 1
ATOM 4824 C CA . THR B 1 170 ? -3.592 -21.625 -4.145 1 98.88 170 THR B CA 1
ATOM 4825 C C . THR B 1 170 ? -3.684 -21.844 -2.639 1 98.88 170 THR B C 1
ATOM 4827 O O . THR B 1 170 ? -4.641 -22.438 -2.148 1 98.88 170 THR B O 1
ATOM 4830 N N . ALA B 1 171 ? -2.68 -21.359 -1.942 1 98.81 171 ALA B N 1
ATOM 4831 C CA . ALA B 1 171 ? -2.715 -21.484 -0.488 1 98.81 171 ALA B CA 1
ATOM 4832 C C . ALA B 1 171 ? -3.947 -20.797 0.09 1 98.81 171 ALA B C 1
ATOM 4834 O O . ALA B 1 171 ? -4.617 -21.344 0.968 1 98.81 171 ALA B O 1
ATOM 4835 N N . VAL B 1 172 ? -4.297 -19.625 -0.412 1 98.75 172 VAL B N 1
ATOM 4836 C CA . VAL B 1 172 ? -5.453 -18.859 0.041 1 98.75 172 VAL B CA 1
ATOM 4837 C C . VAL B 1 172 ? -6.734 -19.625 -0.259 1 98.75 172 VAL B C 1
ATOM 4839 O O . VAL B 1 172 ? -7.562 -19.844 0.631 1 98.75 172 VAL B O 1
ATOM 4842 N N . LEU B 1 173 ? -6.863 -20.109 -1.474 1 98.81 173 LEU B N 1
ATOM 4843 C CA . LEU B 1 173 ? -8.086 -20.766 -1.911 1 98.81 173 LEU B CA 1
ATOM 4844 C C . LEU B 1 173 ? -8.25 -22.125 -1.219 1 98.81 173 LEU B C 1
ATOM 4846 O O . LEU B 1 173 ? -9.359 -22.516 -0.86 1 98.81 173 LEU B O 1
ATOM 4850 N N . ALA B 1 174 ? -7.152 -22.828 -1.044 1 98.5 174 ALA B N 1
ATOM 4851 C CA . ALA B 1 174 ? -7.203 -24.094 -0.307 1 98.5 174 ALA B CA 1
ATOM 4852 C C . ALA B 1 174 ? -7.621 -23.859 1.143 1 98.5 174 ALA B C 1
ATOM 4854 O O . ALA B 1 174 ? -8.359 -24.656 1.715 1 98.5 174 ALA B O 1
ATOM 4855 N N . GLY B 1 175 ? -7.129 -22.781 1.71 1 97.94 175 GLY B N 1
ATOM 4856 C CA . GLY B 1 175 ? -7.531 -22.438 3.062 1 97.94 175 GLY B CA 1
ATOM 4857 C C . GLY B 1 175 ? -9.016 -22.172 3.195 1 97.94 175 GLY B C 1
ATOM 4858 O O . GLY B 1 175 ? -9.641 -22.562 4.18 1 97.94 175 GLY B O 1
ATOM 4859 N N . LEU B 1 176 ? -9.625 -21.594 2.227 1 98.12 176 LEU B N 1
ATOM 4860 C CA . LEU B 1 176 ? -11.031 -21.219 2.268 1 98.12 176 LEU B CA 1
ATOM 4861 C C . LEU B 1 176 ? -11.93 -22.453 2.18 1 98.12 176 LEU B C 1
ATOM 4863 O O . LEU B 1 176 ? -13.141 -22.359 2.398 1 98.12 176 LEU B O 1
ATOM 4867 N N . ARG B 1 177 ? -11.391 -23.562 1.934 1 96.94 177 ARG B N 1
ATOM 4868 C CA . ARG B 1 177 ? -12.188 -24.781 1.912 1 96.94 177 ARG B CA 1
ATOM 4869 C C . ARG B 1 177 ? -12.484 -25.266 3.326 1 96.94 177 ARG B C 1
ATOM 4871 O O . ARG B 1 177 ? -13.352 -26.125 3.527 1 96.94 177 ARG B O 1
ATOM 4878 N N . LEU B 1 178 ? -11.75 -24.797 4.289 1 96.94 178 LEU B N 1
ATOM 4879 C CA . LEU B 1 178 ? -11.938 -25.188 5.68 1 96.94 178 LEU B CA 1
ATOM 4880 C C . LEU B 1 178 ? -12.938 -24.266 6.375 1 96.94 178 LEU B C 1
ATOM 4882 O O . LEU B 1 178 ? -12.695 -23.062 6.496 1 96.94 178 LEU B O 1
ATOM 4886 N N . ALA B 1 179 ? -13.992 -24.828 6.926 1 96.75 179 ALA B N 1
ATOM 4887 C CA . ALA B 1 179 ? -15.023 -24.047 7.59 1 96.75 179 ALA B CA 1
ATOM 4888 C C . ALA B 1 179 ? -14.469 -23.312 8.805 1 96.75 179 ALA B C 1
ATOM 4890 O O . ALA B 1 179 ? -14.82 -22.156 9.055 1 96.75 179 ALA B O 1
ATOM 4891 N N . THR B 1 180 ? -13.664 -23.969 9.516 1 95.69 180 THR B N 1
ATOM 4892 C CA . THR B 1 180 ? -13.102 -23.391 10.727 1 95.69 180 THR B CA 1
ATOM 4893 C C . THR B 1 180 ? -12.227 -22.188 10.383 1 95.69 180 THR B C 1
ATOM 4895 O O . THR B 1 180 ? -12.25 -21.172 11.094 1 95.69 180 THR B O 1
ATOM 4898 N N . LEU B 1 181 ? -11.469 -22.266 9.336 1 95.38 181 LEU B N 1
ATOM 4899 C CA . LEU B 1 181 ? -10.633 -21.141 8.93 1 95.38 181 LEU B CA 1
ATOM 4900 C C . LEU B 1 181 ? -11.484 -19.984 8.438 1 95.38 181 LEU B C 1
ATOM 4902 O O . LEU B 1 181 ? -11.18 -18.812 8.727 1 95.38 181 LEU B O 1
ATOM 4906 N N . ARG B 1 182 ? -12.57 -20.25 7.715 1 97.56 182 ARG B N 1
ATOM 4907 C CA . ARG B 1 182 ? -13.477 -19.188 7.254 1 97.56 182 ARG B CA 1
ATOM 4908 C C . ARG B 1 182 ? -14.078 -18.438 8.438 1 97.56 182 ARG B C 1
ATOM 4910 O O . ARG B 1 182 ? -14.156 -17.203 8.414 1 97.56 182 ARG B O 1
ATOM 4917 N N . GLU B 1 183 ? -14.43 -19.156 9.422 1 96.5 183 GLU B N 1
ATOM 4918 C CA . GLU B 1 183 ? -14.992 -18.531 10.617 1 96.5 183 GLU B CA 1
ATOM 4919 C C . GLU B 1 183 ? -13.961 -17.625 11.297 1 96.5 183 GLU B C 1
ATOM 4921 O O . GLU B 1 183 ? -14.289 -16.531 11.742 1 96.5 183 GLU B O 1
ATOM 4926 N N . GLN B 1 184 ? -12.82 -18.141 11.375 1 93.81 184 GLN B N 1
ATOM 4927 C CA . GLN B 1 184 ? -11.758 -17.359 12.016 1 93.81 184 GLN B CA 1
ATOM 4928 C C . GLN B 1 184 ? -11.461 -16.094 11.227 1 93.81 184 GLN B C 1
ATOM 4930 O O . GLN B 1 184 ? -11.234 -15.031 11.805 1 93.81 184 GLN B O 1
ATOM 4935 N N . VAL B 1 185 ? -11.398 -16.203 9.961 1 95.06 185 VAL B N 1
ATOM 4936 C CA . VAL B 1 185 ? -11.102 -15.062 9.094 1 95.06 185 VAL B CA 1
ATOM 4937 C C . VAL B 1 185 ? -12.195 -14.008 9.234 1 95.06 185 VAL B C 1
ATOM 4939 O O . VAL B 1 185 ? -11.906 -12.805 9.297 1 95.06 185 VAL B O 1
ATOM 4942 N N . ILE B 1 186 ? -13.461 -14.422 9.25 1 95.25 186 ILE B N 1
ATOM 4943 C CA . ILE B 1 186 ? -14.57 -13.492 9.438 1 95.25 186 ILE B CA 1
ATOM 4944 C C . ILE B 1 186 ? -14.414 -12.773 10.781 1 95.25 186 ILE B C 1
ATOM 4946 O O . ILE B 1 186 ? -14.602 -11.555 10.859 1 95.25 186 ILE B O 1
ATOM 4950 N N . GLY B 1 187 ? -14.07 -13.539 11.797 1 91.19 187 GLY B N 1
ATOM 4951 C CA . GLY B 1 187 ? -13.883 -12.945 13.117 1 91.19 187 GLY B CA 1
ATOM 4952 C C . GLY B 1 187 ? -12.75 -11.945 13.156 1 91.19 187 GLY B C 1
ATOM 4953 O O . GLY B 1 187 ? -12.867 -10.891 13.781 1 91.19 187 GLY B O 1
ATOM 4954 N N . GLU B 1 188 ? -11.656 -12.234 12.469 1 89.31 188 GLU B N 1
ATOM 4955 C CA . GLU B 1 188 ? -10.469 -11.391 12.492 1 89.31 188 GLU B CA 1
ATOM 4956 C C . GLU B 1 188 ? -10.68 -10.117 11.68 1 89.31 188 GLU B C 1
ATOM 4958 O O . GLU B 1 188 ? -10.141 -9.062 12.016 1 89.31 188 GLU B O 1
ATOM 4963 N N . THR B 1 189 ? -11.445 -10.219 10.578 1 90.38 189 THR B N 1
ATOM 4964 C CA . THR B 1 189 ? -11.477 -9.117 9.625 1 90.38 189 THR B CA 1
ATOM 4965 C C . THR B 1 189 ? -12.812 -8.383 9.695 1 90.38 189 THR B C 1
ATOM 4967 O O . THR B 1 189 ? -12.992 -7.344 9.055 1 90.38 189 THR B O 1
ATOM 4970 N N . GLY B 1 190 ? -13.797 -8.914 10.375 1 86.88 190 GLY B N 1
ATOM 4971 C CA . GLY B 1 190 ? -15.148 -8.383 10.344 1 86.88 190 GLY B CA 1
ATOM 4972 C C . GLY B 1 190 ? -15.812 -8.539 8.992 1 86.88 190 GLY B C 1
ATOM 4973 O O . GLY B 1 190 ? -16.656 -7.727 8.602 1 86.88 190 GLY B O 1
ATOM 4974 N N . GLY B 1 191 ? -15.297 -9.516 8.234 1 89.5 191 GLY B N 1
ATOM 4975 C CA . GLY B 1 191 ? -15.883 -9.773 6.926 1 89.5 191 GLY B CA 1
ATOM 4976 C C . GLY B 1 191 ? -15.148 -9.078 5.797 1 89.5 191 GLY B C 1
ATOM 4977 O O . GLY B 1 191 ? -15.469 -9.281 4.625 1 89.5 191 GLY B O 1
ATOM 4978 N N . GLU B 1 192 ? -14.172 -8.305 6.121 1 90.19 192 GLU B N 1
ATOM 4979 C CA . GLU B 1 192 ? -13.359 -7.625 5.117 1 90.19 192 GLU B CA 1
ATOM 4980 C C . GLU B 1 192 ? -12.109 -8.43 4.785 1 90.19 192 GLU B C 1
ATOM 4982 O O . GLU B 1 192 ? -11.031 -8.156 5.32 1 90.19 192 GLU B O 1
ATOM 4987 N N . LEU B 1 193 ? -12.188 -9.227 3.793 1 92.94 193 LEU B N 1
ATOM 4988 C CA . LEU B 1 193 ? -11.18 -10.234 3.496 1 92.94 193 LEU B CA 1
ATOM 4989 C C . LEU B 1 193 ? -9.875 -9.586 3.039 1 92.94 193 LEU B C 1
ATOM 4991 O O . LEU B 1 193 ? -8.836 -10.242 3.012 1 92.94 193 LEU B O 1
ATOM 4995 N N . SER B 1 194 ? -9.953 -8.32 2.588 1 91.44 194 SER B N 1
ATOM 4996 C CA . SER B 1 194 ? -8.734 -7.652 2.133 1 91.44 194 SER B CA 1
ATOM 4997 C C . SER B 1 194 ? -7.844 -7.27 3.307 1 91.44 194 SER B C 1
ATOM 4999 O O . SER B 1 194 ? -6.68 -6.914 3.119 1 91.44 194 SER B O 1
ATOM 5001 N N . ARG B 1 195 ? -8.336 -7.352 4.52 1 91.19 195 ARG B N 1
ATOM 5002 C CA . ARG B 1 195 ? -7.555 -7.07 5.723 1 91.19 195 ARG B CA 1
ATOM 5003 C C . ARG B 1 195 ? -6.652 -8.25 6.074 1 91.19 195 ARG B C 1
ATOM 5005 O O . ARG B 1 195 ? -6.965 -9.398 5.746 1 91.19 195 ARG B O 1
ATOM 5012 N N . SER B 1 196 ? -5.535 -7.914 6.746 1 93.62 196 SER B N 1
ATOM 5013 C CA . SER B 1 196 ? -4.609 -8.969 7.148 1 93.62 196 SER B CA 1
ATOM 5014 C C . SER B 1 196 ? -5.277 -9.961 8.102 1 93.62 196 SER B C 1
ATOM 5016 O O . SER B 1 196 ? -6.023 -9.562 8.992 1 93.62 196 SER B O 1
ATOM 5018 N N . SER B 1 197 ? -5.086 -11.211 7.867 1 94.25 197 SER B N 1
ATOM 5019 C CA . SER B 1 197 ? -5.672 -12.289 8.656 1 94.25 197 SER B CA 1
ATOM 5020 C C . SER B 1 197 ? -4.859 -13.578 8.516 1 94.25 197 SER B C 1
ATOM 5022 O O . SER B 1 197 ? -3.867 -13.617 7.785 1 94.25 197 SER B O 1
ATOM 5024 N N . ARG B 1 198 ? -5.375 -14.562 9.164 1 93.81 198 ARG B N 1
ATOM 5025 C CA . ARG B 1 198 ? -4.754 -15.875 9.07 1 93.81 198 ARG B CA 1
ATOM 5026 C C . ARG B 1 198 ? -4.77 -16.391 7.637 1 93.81 198 ARG B C 1
ATOM 5028 O O . ARG B 1 198 ? -3.924 -17.203 7.254 1 93.81 198 ARG B O 1
ATOM 5035 N N . LEU B 1 199 ? -5.668 -15.898 6.875 1 96.31 199 LEU B N 1
ATOM 5036 C CA . LEU B 1 199 ? -5.789 -16.328 5.484 1 96.31 199 LEU B CA 1
ATOM 5037 C C . LEU B 1 199 ? -4.734 -15.641 4.617 1 96.31 199 LEU B C 1
ATOM 5039 O O . LEU B 1 199 ? -4.141 -16.281 3.742 1 96.31 199 LEU B O 1
ATOM 5043 N N . SER B 1 200 ? -4.496 -14.344 4.871 1 97.19 200 SER B N 1
ATOM 5044 C CA . SER B 1 200 ? -3.619 -13.555 4.004 1 97.19 200 SER B CA 1
ATOM 5045 C C . SER B 1 200 ? -2.158 -13.703 4.422 1 97.19 200 SER B C 1
ATOM 5047 O O . SER B 1 200 ? -1.253 -13.492 3.611 1 97.19 200 SER B O 1
ATOM 5049 N N . ARG B 1 201 ? -1.87 -14 5.691 1 97.38 201 ARG B N 1
ATOM 5050 C CA . ARG B 1 201 ? -0.517 -14.148 6.215 1 97.38 201 ARG B CA 1
ATOM 5051 C C . ARG B 1 201 ? 0.059 -15.516 5.859 1 97.38 201 ARG B C 1
ATOM 5053 O O . ARG B 1 201 ? 0.062 -16.422 6.688 1 97.38 201 ARG B O 1
ATOM 5060 N N . LEU B 1 202 ? 0.713 -15.57 4.73 1 98.19 202 LEU B N 1
ATOM 5061 C CA . LEU B 1 202 ? 1.197 -16.844 4.223 1 98.19 202 LEU B CA 1
ATOM 5062 C C . LEU B 1 202 ? 2.531 -17.219 4.867 1 98.19 202 LEU B C 1
ATOM 5064 O O . LEU B 1 202 ? 3.453 -16.406 4.906 1 98.19 202 LEU B O 1
ATOM 5068 N N . ALA B 1 203 ? 2.605 -18.422 5.398 1 98.5 203 ALA B N 1
ATOM 5069 C CA . ALA B 1 203 ? 3.828 -19.031 5.918 1 98.5 203 ALA B CA 1
ATOM 5070 C C . ALA B 1 203 ? 4.426 -18.188 7.039 1 98.5 203 ALA B C 1
ATOM 5072 O O . ALA B 1 203 ? 5.605 -17.828 6.992 1 98.5 203 ALA B O 1
ATOM 5073 N N . GLU B 1 204 ? 3.684 -17.969 8.102 1 97.81 204 GLU B N 1
ATOM 5074 C CA . GLU B 1 204 ? 4.066 -17.125 9.227 1 97.81 204 GLU B CA 1
ATOM 5075 C C . GLU B 1 204 ? 5.332 -17.656 9.906 1 97.81 204 GLU B C 1
ATOM 5077 O O . GLU B 1 204 ? 6.242 -16.875 10.211 1 97.81 204 GLU B O 1
ATOM 5082 N N . GLN B 1 205 ? 5.402 -18.922 10.109 1 98.12 205 GLN B N 1
ATOM 5083 C CA . GLN B 1 205 ? 6.551 -19.469 10.836 1 98.12 205 GLN B CA 1
ATOM 5084 C C . GLN B 1 205 ? 7.824 -19.375 10 1 98.12 205 GLN B C 1
ATOM 5086 O O . GLN B 1 205 ? 8.875 -18.984 10.508 1 98.12 205 GLN B O 1
ATOM 5091 N N . LEU B 1 206 ? 7.727 -19.766 8.75 1 98.19 206 LEU B N 1
ATOM 5092 C CA . LEU B 1 206 ? 8.906 -19.656 7.891 1 98.19 206 LEU B CA 1
ATOM 5093 C C . LEU B 1 206 ? 9.352 -18.219 7.758 1 98.19 206 LEU B C 1
ATOM 5095 O O . LEU B 1 206 ? 10.555 -17.938 7.727 1 98.19 206 LEU B O 1
ATOM 5099 N N . GLY B 1 207 ? 8.375 -17.328 7.621 1 97.81 207 GLY B N 1
ATOM 5100 C CA . GLY B 1 207 ? 8.719 -15.914 7.598 1 97.81 207 GLY B CA 1
ATOM 5101 C C . GLY B 1 207 ? 9.492 -15.469 8.82 1 97.81 207 GLY B C 1
ATOM 5102 O O . GLY B 1 207 ? 10.469 -14.727 8.703 1 97.81 207 GLY B O 1
ATOM 5103 N N . TRP B 1 208 ? 9.047 -15.891 9.977 1 97 208 TRP B N 1
ATOM 5104 C CA . TRP B 1 208 ? 9.75 -15.609 11.227 1 97 208 TRP B CA 1
ATOM 5105 C C . TRP B 1 208 ? 11.18 -16.141 11.172 1 97 208 TRP B C 1
ATOM 5107 O O . TRP B 1 208 ? 12.125 -15.43 11.531 1 97 208 TRP B O 1
ATOM 5117 N N . ALA B 1 209 ? 11.336 -17.312 10.68 1 97.31 209 ALA B N 1
ATOM 5118 C CA . ALA B 1 209 ? 12.656 -17.953 10.625 1 97.31 209 ALA B CA 1
ATOM 5119 C C . ALA B 1 209 ? 13.594 -17.188 9.695 1 97.31 209 ALA B C 1
ATOM 5121 O O . ALA B 1 209 ? 14.758 -16.953 10.023 1 97.31 209 ALA B O 1
ATOM 5122 N N . VAL B 1 210 ? 13.086 -16.844 8.555 1 96.56 210 VAL B N 1
ATOM 5123 C CA . VAL B 1 210 ? 13.867 -16.109 7.574 1 96.56 210 VAL B CA 1
ATOM 5124 C C . VAL B 1 210 ? 14.344 -14.789 8.18 1 96.56 210 VAL B C 1
ATOM 5126 O O . VAL B 1 210 ? 15.508 -14.406 8 1 96.56 210 VAL B O 1
ATOM 5129 N N . ARG B 1 211 ? 13.492 -14.102 8.914 1 94.56 211 ARG B N 1
ATOM 5130 C CA . ARG B 1 211 ? 13.852 -12.805 9.5 1 94.56 211 ARG B CA 1
ATOM 5131 C C . ARG B 1 211 ? 14.914 -12.969 10.578 1 94.56 211 ARG B C 1
ATOM 5133 O O . ARG B 1 211 ? 15.648 -12.023 10.875 1 94.56 211 ARG B O 1
ATOM 5140 N N . GLN B 1 212 ? 15.023 -14.18 11.172 1 92.5 212 GLN B N 1
ATOM 5141 C CA . GLN B 1 212 ? 16.078 -14.406 12.148 1 92.5 212 GLN B CA 1
ATOM 5142 C C . GLN B 1 212 ? 17.453 -14.352 11.484 1 92.5 212 GLN B C 1
ATOM 5144 O O . GLN B 1 212 ? 18.438 -13.961 12.117 1 92.5 212 GLN B O 1
ATOM 5149 N N . LEU B 1 213 ? 17.5 -14.719 10.242 1 90.44 213 LEU B N 1
ATOM 5150 C CA . LEU B 1 213 ? 18.766 -14.797 9.531 1 90.44 213 LEU B CA 1
ATOM 5151 C C . LEU B 1 213 ? 18.969 -13.562 8.656 1 90.44 213 LEU B C 1
ATOM 5153 O O . LEU B 1 213 ? 20.109 -13.141 8.43 1 90.44 213 LEU B O 1
ATOM 5157 N N . ALA B 1 214 ? 17.922 -13.094 8.117 1 90.5 214 ALA B N 1
ATOM 5158 C CA . ALA B 1 214 ? 17.906 -11.93 7.238 1 90.5 214 ALA B CA 1
ATOM 5159 C C . ALA B 1 214 ? 16.703 -11.039 7.523 1 90.5 214 ALA B C 1
ATOM 5161 O O . ALA B 1 214 ? 15.68 -11.125 6.836 1 90.5 214 ALA B O 1
ATOM 5162 N N . PRO B 1 215 ? 16.75 -10.086 8.406 1 88.38 215 PRO B N 1
ATOM 5163 C CA . PRO B 1 215 ? 15.625 -9.367 9.016 1 88.38 215 PRO B CA 1
ATOM 5164 C C . PRO B 1 215 ? 14.773 -8.633 7.988 1 88.38 215 PRO B C 1
ATOM 5166 O O . PRO B 1 215 ? 13.594 -8.367 8.234 1 88.38 215 PRO B O 1
ATOM 5169 N N . SER B 1 216 ? 15.305 -8.305 6.82 1 90.56 216 SER B N 1
ATOM 5170 C CA . SER B 1 216 ? 14.547 -7.5 5.871 1 90.56 216 SER B CA 1
ATOM 5171 C C . SER B 1 216 ? 14.062 -8.344 4.695 1 90.56 216 SER B C 1
ATOM 5173 O O . SER B 1 216 ? 13.539 -7.805 3.717 1 90.56 216 SER B O 1
ATOM 5175 N N . SER B 1 217 ? 14.156 -9.688 4.797 1 92.19 217 SER B N 1
ATOM 5176 C CA . SER B 1 217 ? 13.945 -10.539 3.635 1 92.19 217 SER B CA 1
ATOM 5177 C C . SER B 1 217 ? 12.516 -11.062 3.582 1 92.19 217 SER B C 1
ATOM 5179 O O . SER B 1 217 ? 12.125 -11.742 2.627 1 92.19 217 SER B O 1
ATOM 5181 N N . ALA B 1 218 ? 11.734 -10.75 4.586 1 94 218 ALA B N 1
ATOM 5182 C CA . ALA B 1 218 ? 10.328 -11.141 4.633 1 94 218 ALA B CA 1
ATOM 5183 C C . ALA B 1 218 ? 9.477 -10.055 5.297 1 94 218 ALA B C 1
ATOM 5185 O O . ALA B 1 218 ? 10.016 -9.156 5.949 1 94 218 ALA B O 1
ATOM 5186 N N . ASP B 1 219 ? 8.219 -10.156 5.055 1 92.56 219 ASP B N 1
ATOM 5187 C CA . ASP B 1 219 ? 7.309 -9.227 5.719 1 92.56 219 ASP B CA 1
ATOM 5188 C C . ASP B 1 219 ? 7.41 -9.344 7.234 1 92.56 219 ASP B C 1
ATOM 5190 O O . ASP B 1 219 ? 7.852 -10.367 7.758 1 92.56 219 ASP B O 1
ATOM 5194 N N . PRO B 1 220 ? 6.949 -8.328 7.949 1 89.44 220 PRO B N 1
ATOM 5195 C CA . PRO B 1 220 ? 7.105 -8.32 9.406 1 89.44 220 PRO B CA 1
ATOM 5196 C C . PRO B 1 220 ? 6.258 -9.391 10.094 1 89.44 220 PRO B C 1
ATOM 5198 O O . PRO B 1 220 ? 6.559 -9.789 11.219 1 89.44 220 PRO B O 1
ATOM 5201 N N . ASP B 1 221 ? 5.23 -9.898 9.398 1 92.5 221 ASP B N 1
ATOM 5202 C CA . ASP B 1 221 ? 4.273 -10.75 10.094 1 92.5 221 ASP B CA 1
ATOM 5203 C C . ASP B 1 221 ? 4.227 -12.141 9.484 1 92.5 221 ASP B C 1
ATOM 5205 O O . ASP B 1 221 ? 3.658 -13.07 10.062 1 92.5 221 ASP B O 1
ATOM 5209 N N . CYS B 1 222 ? 4.801 -12.344 8.32 1 96.69 222 CYS B N 1
ATOM 5210 C CA . CYS B 1 222 ? 4.824 -13.617 7.598 1 96.69 222 CYS B CA 1
ATOM 5211 C C . CYS B 1 222 ? 5.852 -13.586 6.473 1 96.69 222 CYS B C 1
ATOM 5213 O O . CYS B 1 222 ? 6.684 -12.68 6.406 1 96.69 222 CYS B O 1
ATOM 5215 N N . LEU B 1 223 ? 5.855 -14.68 5.691 1 97.38 223 LEU B N 1
ATOM 5216 C CA . LEU B 1 223 ? 6.777 -14.695 4.562 1 97.38 223 LEU B CA 1
ATOM 5217 C C . LEU B 1 223 ? 6.344 -13.703 3.49 1 97.38 223 LEU B C 1
ATOM 5219 O O . LEU B 1 223 ? 7.137 -12.859 3.059 1 97.38 223 LEU B O 1
ATOM 5223 N N . ARG B 1 224 ? 5.082 -13.797 3.104 1 96.56 224 ARG B N 1
ATOM 5224 C CA . ARG B 1 224 ? 4.445 -12.859 2.186 1 96.56 224 ARG B CA 1
ATOM 5225 C C . ARG B 1 224 ? 2.986 -12.625 2.559 1 96.56 224 ARG B C 1
ATOM 5227 O O . ARG B 1 224 ? 2.195 -13.57 2.594 1 96.56 224 ARG B O 1
ATOM 5234 N N . ASN B 1 225 ? 2.609 -11.43 2.842 1 97.25 225 ASN B N 1
ATOM 5235 C CA . ASN B 1 225 ? 1.224 -11.102 3.156 1 97.25 225 ASN B CA 1
ATOM 5236 C C . ASN B 1 225 ? 0.445 -10.695 1.906 1 97.25 225 ASN B C 1
ATOM 5238 O O . ASN B 1 225 ? 0.778 -9.711 1.252 1 97.25 225 ASN B O 1
ATOM 5242 N N . ALA B 1 226 ? -0.6 -11.477 1.624 1 97.81 226 ALA B N 1
ATOM 5243 C CA . ALA B 1 226 ? -1.414 -11.172 0.45 1 97.81 226 ALA B CA 1
ATOM 5244 C C . ALA B 1 226 ? -2.133 -9.836 0.611 1 97.81 226 ALA B C 1
ATOM 5246 O O . ALA B 1 226 ? -2.523 -9.211 -0.377 1 97.81 226 ALA B O 1
ATOM 5247 N N . SER B 1 227 ? -2.408 -9.445 1.851 1 95.88 227 SER B N 1
ATOM 5248 C CA . SER B 1 227 ? -2.975 -8.125 2.115 1 95.88 227 SER B CA 1
ATOM 5249 C C . SER B 1 227 ? -1.922 -7.035 1.968 1 95.88 227 SER B C 1
ATOM 5251 O O . SER B 1 227 ? -1.16 -6.77 2.9 1 95.88 227 SER B O 1
ATOM 5253 N N . ASN B 1 228 ? -1.849 -6.398 0.747 1 93.19 228 ASN B N 1
ATOM 5254 C CA . ASN B 1 228 ? -0.834 -5.379 0.499 1 93.19 228 ASN B CA 1
ATOM 5255 C C . ASN B 1 228 ? -1.333 -4.316 -0.476 1 93.19 228 ASN B C 1
ATOM 5257 O O . ASN B 1 228 ? -2.449 -4.414 -0.99 1 93.19 228 ASN B O 1
ATOM 5261 N N . GLU B 1 229 ? -0.544 -3.262 -0.667 1 90.19 229 GLU B N 1
ATOM 5262 C CA . GLU B 1 229 ? -0.922 -2.129 -1.504 1 90.19 229 GLU B CA 1
ATOM 5263 C C . GLU B 1 229 ? 0.107 -1.887 -2.605 1 90.19 229 GLU B C 1
ATOM 5265 O O . GLU B 1 229 ? 0.297 -0.751 -3.047 1 90.19 229 GLU B O 1
ATOM 5270 N N . LEU B 1 230 ? 0.806 -2.947 -2.977 1 94.81 230 LEU B N 1
ATOM 5271 C CA . LEU B 1 230 ? 1.845 -2.826 -3.994 1 94.81 230 LEU B CA 1
ATOM 5272 C C . LEU B 1 230 ? 1.236 -2.508 -5.355 1 94.81 230 LEU B C 1
ATOM 5274 O O . LEU B 1 230 ? 0.174 -3.029 -5.703 1 94.81 230 LEU B O 1
ATOM 5278 N N . PHE B 1 231 ? 1.856 -1.652 -6.145 1 95.94 231 PHE B N 1
ATOM 5279 C CA . PHE B 1 231 ? 1.41 -1.185 -7.453 1 95.94 231 PHE B CA 1
ATOM 5280 C C . PHE B 1 231 ? 2.332 -1.692 -8.555 1 95.94 231 PHE B C 1
ATOM 5282 O O . PHE B 1 231 ? 3.555 -1.706 -8.391 1 95.94 231 PHE B O 1
ATOM 5289 N N . TYR B 1 232 ? 1.769 -2.111 -9.594 1 97.62 232 TYR B N 1
ATOM 5290 C CA . TYR B 1 232 ? 2.496 -2.699 -10.711 1 97.62 232 TYR B CA 1
ATOM 5291 C C . TYR B 1 232 ? 3.57 -1.749 -11.227 1 97.62 232 TYR B C 1
ATOM 5293 O O . TYR B 1 232 ? 3.35 -0.538 -11.305 1 97.62 232 TYR B O 1
ATOM 5301 N N . ARG B 1 233 ? 4.707 -2.236 -11.562 1 95.94 233 ARG B N 1
ATOM 5302 C CA . ARG B 1 233 ? 5.789 -1.646 -12.344 1 95.94 233 ARG B CA 1
ATOM 5303 C C . ARG B 1 233 ? 6.348 -2.648 -13.352 1 95.94 233 ARG B C 1
ATOM 5305 O O . ARG B 1 233 ? 6.305 -3.859 -13.117 1 95.94 233 ARG B O 1
ATOM 5312 N N . ASP B 1 234 ? 6.867 -2.104 -14.461 1 96.12 234 ASP B N 1
ATOM 5313 C CA . ASP B 1 234 ? 7.547 -3.004 -15.383 1 96.12 234 ASP B CA 1
ATOM 5314 C C . ASP B 1 234 ? 8.758 -3.658 -14.727 1 96.12 234 ASP B C 1
ATOM 5316 O O . ASP B 1 234 ? 9.703 -2.971 -14.336 1 96.12 234 ASP B O 1
ATOM 5320 N N . PRO B 1 235 ? 8.734 -4.977 -14.672 1 96.31 235 PRO B N 1
ATOM 5321 C CA . PRO B 1 235 ? 9.836 -5.652 -13.969 1 96.31 235 PRO B CA 1
ATOM 5322 C C . PRO B 1 235 ? 11.203 -5.277 -14.523 1 96.31 235 PRO B C 1
ATOM 5324 O O . PRO B 1 235 ? 12.195 -5.277 -13.781 1 96.31 235 PRO B O 1
ATOM 5327 N N . VAL B 1 236 ? 11.336 -4.898 -15.773 1 95.62 236 VAL B N 1
ATOM 5328 C CA . VAL B 1 236 ? 12.617 -4.578 -16.391 1 95.62 236 VAL B CA 1
ATOM 5329 C C . VAL B 1 236 ? 13.188 -3.303 -15.781 1 95.62 236 VAL B C 1
ATOM 5331 O O . VAL B 1 236 ? 14.383 -3.035 -15.891 1 95.62 236 VAL B O 1
ATOM 5334 N N . THR B 1 237 ? 12.344 -2.527 -15.102 1 94.62 237 THR B N 1
ATOM 5335 C CA . THR B 1 237 ? 12.781 -1.263 -14.523 1 94.62 237 THR B CA 1
ATOM 5336 C C . THR B 1 237 ? 13.078 -1.424 -13.039 1 94.62 237 THR B C 1
ATOM 5338 O O . THR B 1 237 ? 13.453 -0.461 -12.367 1 94.62 237 THR B O 1
ATOM 5341 N N . LEU B 1 238 ? 12.914 -2.6 -12.477 1 95.62 238 LEU B N 1
ATOM 5342 C CA . LEU B 1 238 ? 13.086 -2.855 -11.047 1 95.62 238 LEU B CA 1
ATOM 5343 C C . LEU B 1 238 ? 14.461 -3.451 -10.766 1 95.62 238 LEU B C 1
ATOM 5345 O O . LEU B 1 238 ? 15.047 -4.105 -11.633 1 95.62 238 LEU B O 1
ATOM 5349 N N . PRO B 1 239 ? 14.969 -3.27 -9.484 1 94 239 PRO B N 1
ATOM 5350 C CA . PRO B 1 239 ? 16.203 -3.979 -9.125 1 94 239 PRO B CA 1
ATOM 5351 C C . PRO B 1 239 ? 16 -5.492 -9.039 1 94 239 PRO B C 1
ATOM 5353 O O . PRO B 1 239 ? 14.906 -5.961 -8.734 1 94 239 PRO B O 1
ATOM 5356 N N . PRO B 1 240 ? 17.062 -6.246 -9.344 1 91.62 240 PRO B N 1
ATOM 5357 C CA . PRO B 1 240 ? 16.938 -7.703 -9.312 1 91.62 240 PRO B CA 1
ATOM 5358 C C . PRO B 1 240 ? 16.688 -8.242 -7.902 1 91.62 240 PRO B C 1
ATOM 5360 O O . PRO B 1 240 ? 16.234 -9.375 -7.742 1 91.62 240 PRO B O 1
ATOM 5363 N N . SER B 1 241 ? 17.094 -7.465 -6.891 1 91.5 241 SER B N 1
ATOM 5364 C CA . SER B 1 241 ? 16.859 -7.801 -5.488 1 91.5 241 SER B CA 1
ATOM 5365 C C . SER B 1 241 ? 16.594 -6.551 -4.656 1 91.5 241 SER B C 1
ATOM 5367 O O . SER B 1 241 ? 17.062 -5.461 -5 1 91.5 241 SER B O 1
ATOM 5369 N N . ALA B 1 242 ? 15.719 -6.719 -3.664 1 93.06 242 ALA B N 1
ATOM 5370 C CA . ALA B 1 242 ? 15.391 -5.637 -2.738 1 93.06 242 ALA B CA 1
ATOM 5371 C C . ALA B 1 242 ? 14.852 -6.188 -1.419 1 93.06 242 ALA B C 1
ATOM 5373 O O . ALA B 1 242 ? 14.477 -7.355 -1.335 1 93.06 242 ALA B O 1
ATOM 5374 N N . PRO B 1 243 ? 14.922 -5.363 -0.342 1 92 243 PRO B N 1
ATOM 5375 C CA . PRO B 1 243 ? 14.227 -5.773 0.881 1 92 243 PRO B CA 1
ATOM 5376 C C . PRO B 1 243 ? 12.727 -5.961 0.672 1 92 243 PRO B C 1
ATOM 5378 O O . PRO B 1 243 ? 12.172 -5.488 -0.325 1 92 243 PRO B O 1
ATOM 5381 N N . ALA B 1 244 ? 12.086 -6.672 1.624 1 92.69 244 ALA B N 1
ATOM 5382 C CA . ALA B 1 244 ? 10.664 -7.004 1.515 1 92.69 244 ALA B CA 1
ATOM 5383 C C . ALA B 1 244 ? 9.812 -5.742 1.451 1 92.69 244 ALA B C 1
ATOM 5385 O O . ALA B 1 244 ? 8.703 -5.762 0.907 1 92.69 244 ALA B O 1
ATOM 5386 N N . SER B 1 245 ? 10.273 -4.625 1.899 1 90.12 245 SER B N 1
ATOM 5387 C CA . SER B 1 245 ? 9.523 -3.373 1.927 1 90.12 245 SER B CA 1
ATOM 5388 C C . SER B 1 245 ? 9.5 -2.713 0.552 1 90.12 245 SER B C 1
ATOM 5390 O O . SER B 1 245 ? 8.781 -1.736 0.34 1 90.12 245 SER B O 1
ATOM 5392 N N . GLN B 1 246 ? 10.281 -3.256 -0.361 1 90.94 246 GLN B N 1
ATOM 5393 C CA . GLN B 1 246 ? 10.359 -2.734 -1.722 1 90.94 246 GLN B CA 1
ATOM 5394 C C . GLN B 1 246 ? 10.109 -3.834 -2.748 1 90.94 246 GLN B C 1
ATOM 5396 O O . GLN B 1 246 ? 10.297 -5.02 -2.457 1 90.94 246 GLN B O 1
ATOM 5401 N N . LEU B 1 247 ? 9.703 -3.398 -3.965 1 94.62 247 LEU B N 1
ATOM 5402 C CA . LEU B 1 247 ? 9.516 -4.34 -5.062 1 94.62 247 LEU B CA 1
ATOM 5403 C C . LEU B 1 247 ? 10.82 -4.574 -5.809 1 94.62 247 LEU B C 1
ATOM 5405 O O . LEU B 1 247 ? 11.602 -3.641 -6.012 1 94.62 247 LEU B O 1
ATOM 5409 N N . SER B 1 248 ? 11.055 -5.734 -6.223 1 96.25 248 SER B N 1
ATOM 5410 C CA . SER B 1 248 ? 12.141 -6.117 -7.129 1 96.25 248 SER B CA 1
ATOM 5411 C C . SER B 1 248 ? 11.641 -7.062 -8.211 1 96.25 248 SER B C 1
ATOM 5413 O O . SER B 1 248 ? 10.484 -7.488 -8.188 1 96.25 248 SER B O 1
ATOM 5415 N N . SER B 1 249 ? 12.492 -7.363 -9.172 1 96.69 249 SER B N 1
ATOM 5416 C CA . SER B 1 249 ? 12.109 -8.258 -10.258 1 96.69 249 SER B CA 1
ATOM 5417 C C . SER B 1 249 ? 12.219 -9.719 -9.836 1 96.69 249 SER B C 1
ATOM 5419 O O . SER B 1 249 ? 11.828 -10.617 -10.578 1 96.69 249 SER B O 1
ATOM 5421 N N . GLU B 1 250 ? 12.766 -9.922 -8.594 1 96.31 250 GLU B N 1
ATOM 5422 C CA . GLU B 1 250 ? 12.758 -11.289 -8.07 1 96.31 250 GLU B CA 1
ATOM 5423 C C . GLU B 1 250 ? 11.344 -11.844 -7.988 1 96.31 250 GLU B C 1
ATOM 5425 O O . GLU B 1 250 ? 10.43 -11.164 -7.52 1 96.31 250 GLU B O 1
ATOM 5430 N N . PRO B 1 251 ? 11.125 -13.07 -8.445 1 96.81 251 PRO B N 1
ATOM 5431 C CA . PRO B 1 251 ? 9.773 -13.609 -8.625 1 96.81 251 PRO B CA 1
ATOM 5432 C C . PRO B 1 251 ? 8.953 -13.586 -7.34 1 96.81 251 PRO B C 1
ATOM 5434 O O . PRO B 1 251 ? 7.77 -13.25 -7.367 1 96.81 251 PRO B O 1
ATOM 5437 N N . HIS B 1 252 ? 9.547 -13.938 -6.207 1 97.31 252 HIS B N 1
ATOM 5438 C CA . HIS B 1 252 ? 8.797 -13.914 -4.957 1 97.31 252 HIS B CA 1
ATOM 5439 C C . HIS B 1 252 ? 8.406 -12.492 -4.574 1 97.31 252 HIS B C 1
ATOM 5441 O O . HIS B 1 252 ? 7.348 -12.273 -3.975 1 97.31 252 HIS B O 1
ATOM 5447 N N . SER B 1 253 ? 9.266 -11.602 -4.875 1 97.56 253 SER B N 1
ATOM 5448 C CA . SER B 1 253 ? 8.992 -10.195 -4.59 1 97.56 253 SER B CA 1
ATOM 5449 C C . SER B 1 253 ? 7.883 -9.656 -5.492 1 97.56 253 SER B C 1
ATOM 5451 O O . SER B 1 253 ? 6.883 -9.117 -5.008 1 97.56 253 SER B O 1
ATOM 5453 N N . PHE B 1 254 ? 8.016 -9.828 -6.816 1 98.31 254 PHE B N 1
ATOM 5454 C CA . PHE B 1 254 ? 7.102 -9.211 -7.77 1 98.31 254 PHE B CA 1
ATOM 5455 C C . PHE B 1 254 ? 5.746 -9.914 -7.75 1 98.31 254 PHE B C 1
ATOM 5457 O O . PHE B 1 254 ? 4.723 -9.305 -8.07 1 98.31 254 PHE B O 1
ATOM 5464 N N . SER B 1 255 ? 5.695 -11.148 -7.352 1 98.69 255 SER B N 1
ATOM 5465 C CA . SER B 1 255 ? 4.457 -11.922 -7.32 1 98.69 255 SER B CA 1
ATOM 5466 C C . SER B 1 255 ? 3.42 -11.258 -6.418 1 98.69 255 SER B C 1
ATOM 5468 O O . SER B 1 255 ? 2.217 -11.398 -6.645 1 98.69 255 SER B O 1
ATOM 5470 N N . ARG B 1 256 ? 3.887 -10.523 -5.465 1 98.19 256 ARG B N 1
ATOM 5471 C CA . ARG B 1 256 ? 3.035 -9.945 -4.426 1 98.19 256 ARG B CA 1
ATOM 5472 C C . ARG B 1 256 ? 2.045 -8.953 -5.02 1 98.19 256 ARG B C 1
ATOM 5474 O O . ARG B 1 256 ? 0.971 -8.727 -4.457 1 98.19 256 ARG B O 1
ATOM 5481 N N . VAL B 1 257 ? 2.357 -8.398 -6.133 1 98.31 257 VAL B N 1
ATOM 5482 C CA . VAL B 1 257 ? 1.46 -7.445 -6.781 1 98.31 257 VAL B CA 1
ATOM 5483 C C . VAL B 1 257 ? 0.178 -8.156 -7.211 1 98.31 257 VAL B C 1
ATOM 5485 O O . VAL B 1 257 ? -0.924 -7.727 -6.867 1 98.31 257 VAL B O 1
ATOM 5488 N N . PHE B 1 258 ? 0.307 -9.266 -7.941 1 98.88 258 PHE B N 1
ATOM 5489 C CA . PHE B 1 258 ? -0.873 -9.977 -8.422 1 98.88 258 PHE B CA 1
ATOM 5490 C C . PHE B 1 258 ? -1.603 -10.656 -7.277 1 98.88 258 PHE B C 1
ATOM 5492 O O . PHE B 1 258 ? -2.834 -10.711 -7.258 1 98.88 258 PHE B O 1
ATOM 5499 N N . THR B 1 259 ? -0.805 -11.227 -6.32 1 98.81 259 THR B N 1
ATOM 5500 C CA . THR B 1 259 ? -1.418 -11.859 -5.16 1 98.81 259 THR B CA 1
ATOM 5501 C C . THR B 1 259 ? -2.293 -10.875 -4.398 1 98.81 259 THR B C 1
ATOM 5503 O O . THR B 1 259 ? -3.402 -11.211 -3.979 1 98.81 259 THR B O 1
ATOM 5506 N N . GLY B 1 260 ? -1.778 -9.695 -4.227 1 97.62 260 GLY B N 1
ATOM 5507 C CA . GLY B 1 260 ? -2.561 -8.664 -3.562 1 97.62 260 GLY B CA 1
ATOM 5508 C C . GLY B 1 260 ? -3.832 -8.312 -4.309 1 97.62 260 GLY B C 1
ATOM 5509 O O . GLY B 1 260 ? -4.898 -8.18 -3.703 1 97.62 260 GLY B O 1
ATOM 5510 N N . ALA B 1 261 ? -3.75 -8.133 -5.605 1 97.81 261 ALA B N 1
ATOM 5511 C CA . ALA B 1 261 ? -4.918 -7.828 -6.43 1 97.81 261 ALA B CA 1
ATOM 5512 C C . ALA B 1 261 ? -5.941 -8.953 -6.367 1 97.81 261 ALA B C 1
ATOM 5514 O O . ALA B 1 261 ? -7.148 -8.703 -6.332 1 97.81 261 ALA B O 1
ATOM 5515 N N . PHE B 1 262 ? -5.426 -10.156 -6.34 1 98.56 262 PHE B N 1
ATOM 5516 C CA . PHE B 1 262 ? -6.312 -11.312 -6.289 1 98.56 262 PHE B CA 1
ATOM 5517 C C . PHE B 1 262 ? -7.074 -11.352 -4.969 1 98.56 262 PHE B C 1
ATOM 5519 O O . PHE B 1 262 ? -8.281 -11.617 -4.949 1 98.56 262 PHE B O 1
ATOM 5526 N N . LEU B 1 263 ? -6.387 -11.133 -3.857 1 97.69 263 LEU B N 1
ATOM 5527 C CA . LEU B 1 263 ? -7.082 -11.117 -2.574 1 97.69 263 LEU B CA 1
ATOM 5528 C C . LEU B 1 263 ? -8.156 -10.039 -2.557 1 97.69 263 LEU B C 1
ATOM 5530 O O . LEU B 1 263 ? -9.258 -10.258 -2.039 1 97.69 263 LEU B O 1
ATOM 5534 N N . ARG B 1 264 ? -7.852 -8.914 -3.072 1 95.5 264 ARG B N 1
ATOM 5535 C CA . ARG B 1 264 ? -8.828 -7.832 -3.127 1 95.5 264 ARG B CA 1
ATOM 5536 C C . ARG B 1 264 ? -10.008 -8.211 -4.02 1 95.5 264 ARG B C 1
ATOM 5538 O O . ARG B 1 264 ? -11.156 -7.883 -3.709 1 95.5 264 ARG B O 1
ATOM 5545 N N . SER B 1 265 ? -9.711 -8.805 -5.176 1 96.62 265 SER B N 1
ATOM 5546 C CA . SER B 1 265 ? -10.789 -9.312 -6.023 1 96.62 265 SER B CA 1
ATOM 5547 C C . SER B 1 265 ? -11.688 -10.273 -5.258 1 96.62 265 SER B C 1
ATOM 5549 O O . SER B 1 265 ? -12.914 -10.18 -5.34 1 96.62 265 SER B O 1
ATOM 5551 N N . LEU B 1 266 ? -11.039 -11.156 -4.562 1 97.5 266 LEU B N 1
ATOM 5552 C CA . LEU B 1 266 ? -11.766 -12.156 -3.789 1 97.5 266 LEU B CA 1
ATOM 5553 C C . LEU B 1 266 ? -12.648 -11.492 -2.734 1 97.5 266 LEU B C 1
ATOM 5555 O O . LEU B 1 266 ? -13.789 -11.914 -2.518 1 97.5 266 LEU B O 1
ATOM 5559 N N . ALA B 1 267 ? -12.117 -10.5 -2.088 1 96.06 267 ALA B N 1
ATOM 5560 C CA . ALA B 1 267 ? -12.898 -9.75 -1.111 1 96.06 267 ALA B CA 1
ATOM 5561 C C . ALA B 1 267 ? -14.148 -9.156 -1.749 1 96.06 267 ALA B C 1
ATOM 5563 O O . ALA B 1 267 ? -15.242 -9.242 -1.177 1 96.06 267 ALA B O 1
ATOM 5564 N N . GLY B 1 268 ? -13.961 -8.547 -2.904 1 94.94 268 GLY B N 1
ATOM 5565 C CA . GLY B 1 268 ? -15.117 -8.023 -3.621 1 94.94 268 GLY B CA 1
ATOM 5566 C C . GLY B 1 268 ? -16.109 -9.102 -4.023 1 94.94 268 GLY B C 1
ATOM 5567 O O . GLY B 1 268 ? -17.328 -8.883 -3.973 1 94.94 268 GLY B O 1
ATOM 5568 N N . MET B 1 269 ? -15.633 -10.242 -4.422 1 96.56 269 MET B N 1
ATOM 5569 C CA . MET B 1 269 ? -16.484 -11.359 -4.793 1 96.56 269 MET B CA 1
ATOM 5570 C C . MET B 1 269 ? -17.312 -11.836 -3.6 1 96.56 269 MET B C 1
ATOM 5572 O O . MET B 1 269 ? -18.5 -12.133 -3.74 1 96.56 269 MET B O 1
ATOM 5576 N N . VAL B 1 270 ? -16.688 -11.93 -2.469 1 96.88 270 VAL B N 1
ATOM 5577 C CA . VAL B 1 270 ? -17.359 -12.352 -1.249 1 96.88 270 VAL B CA 1
ATOM 5578 C C . VAL B 1 270 ? -18.516 -11.398 -0.951 1 96.88 270 VAL B C 1
ATOM 5580 O O . VAL B 1 270 ? -19.625 -11.836 -0.622 1 96.88 270 VAL B O 1
ATOM 5583 N N . HIS B 1 271 ? -18.297 -10.141 -1.088 1 94.38 271 HIS B N 1
ATOM 5584 C CA . HIS B 1 271 ? -19.344 -9.156 -0.856 1 94.38 271 HIS B CA 1
ATOM 5585 C C . HIS B 1 271 ? -20.469 -9.281 -1.89 1 94.38 271 HIS B C 1
ATOM 5587 O O . HIS B 1 271 ? -21.641 -9.094 -1.57 1 94.38 271 HIS B O 1
ATOM 5593 N N . THR B 1 272 ? -20.062 -9.547 -3.109 1 94.19 272 THR B N 1
ATOM 5594 C CA . THR B 1 272 ? -21.047 -9.742 -4.168 1 94.19 272 THR B CA 1
ATOM 5595 C C . THR B 1 272 ? -21.953 -10.922 -3.848 1 94.19 272 THR B C 1
ATOM 5597 O O . THR B 1 272 ? -23.172 -10.836 -4.023 1 94.19 272 THR B O 1
ATOM 5600 N N . VAL B 1 273 ? -21.422 -12.008 -3.363 1 96.31 273 VAL B N 1
ATOM 5601 C CA . VAL B 1 273 ? -22.203 -13.195 -3.023 1 96.31 273 VAL B CA 1
ATOM 5602 C C . VAL B 1 273 ? -23.078 -12.906 -1.81 1 96.31 273 VAL B C 1
ATOM 5604 O O . VAL B 1 273 ? -24.234 -13.32 -1.766 1 96.31 273 VAL B O 1
ATOM 5607 N N . ALA B 1 274 ? -22.484 -12.164 -0.868 1 94.56 274 ALA B N 1
ATOM 5608 C CA . ALA B 1 274 ? -23.234 -11.852 0.349 1 94.56 274 ALA B CA 1
ATOM 5609 C C . ALA B 1 274 ? -24.391 -10.891 0.059 1 94.56 274 ALA B C 1
ATOM 5611 O O . ALA B 1 274 ? -25.375 -10.859 0.788 1 94.56 274 ALA B O 1
ATOM 5612 N N . GLY B 1 275 ? -24.266 -10.023 -0.958 1 90 275 GLY B N 1
ATOM 5613 C CA . GLY B 1 275 ? -25.266 -9.008 -1.257 1 90 275 GLY B CA 1
ATOM 5614 C C . GLY B 1 275 ? -25.406 -7.969 -0.159 1 90 275 GLY B C 1
ATOM 5615 O O . GLY B 1 275 ? -24.406 -7.383 0.282 1 90 275 GLY B O 1
ATOM 5616 N N . THR B 1 276 ? -26.594 -7.805 0.242 1 86.56 276 THR B N 1
ATOM 5617 C CA . THR B 1 276 ? -26.875 -6.816 1.275 1 86.56 276 THR B CA 1
ATOM 5618 C C . THR B 1 276 ? -26.703 -7.422 2.666 1 86.56 276 THR B C 1
ATOM 5620 O O . THR B 1 276 ? -26.781 -6.711 3.672 1 86.56 276 THR B O 1
ATOM 5623 N N . GLY B 1 277 ? -26.391 -8.609 2.656 1 87.62 277 GLY B N 1
ATOM 5624 C CA . GLY B 1 277 ? -26.234 -9.273 3.939 1 87.62 277 GLY B CA 1
ATOM 5625 C C . GLY B 1 277 ? -24.828 -9.211 4.477 1 87.62 277 GLY B C 1
ATOM 5626 O O . GLY B 1 277 ? -23.953 -8.602 3.863 1 87.62 277 GLY B O 1
ATOM 5627 N N . GLN B 1 278 ? -24.656 -9.828 5.621 1 91.06 278 GLN B N 1
ATOM 5628 C CA . GLN B 1 278 ? -23.344 -9.922 6.242 1 91.06 278 GLN B CA 1
ATOM 5629 C C . GLN B 1 278 ? -22.516 -11.039 5.613 1 91.06 278 GLN B C 1
ATOM 5631 O O . GLN B 1 278 ? -23.062 -12.078 5.227 1 91.06 278 GLN B O 1
ATOM 5636 N N . VAL B 1 279 ? -21.297 -10.805 5.496 1 94.25 279 VAL B N 1
ATOM 5637 C CA . VAL B 1 279 ? -20.391 -11.836 5.02 1 94.25 279 VAL B CA 1
ATOM 5638 C C . VAL B 1 279 ? -20.391 -13.023 5.984 1 94.25 279 VAL B C 1
ATOM 5640 O O . VAL B 1 279 ? -20.203 -12.852 7.191 1 94.25 279 VAL B O 1
ATOM 5643 N N . ASP B 1 280 ? -20.703 -14.172 5.477 1 96 280 ASP B N 1
ATOM 5644 C CA . ASP B 1 280 ? -20.75 -15.375 6.301 1 96 280 ASP B CA 1
ATOM 5645 C C . ASP B 1 280 ? -19.922 -16.5 5.684 1 96 280 ASP B C 1
ATOM 5647 O O . ASP B 1 280 ? -19.203 -16.281 4.707 1 96 280 ASP B O 1
ATOM 5651 N N . ASP B 1 281 ? -20 -17.641 6.324 1 96.81 281 ASP B N 1
ATOM 5652 C CA . ASP B 1 281 ? -19.234 -18.828 5.934 1 96.81 281 ASP B CA 1
ATOM 5653 C C . ASP B 1 281 ? -19.531 -19.219 4.492 1 96.81 281 ASP B C 1
ATOM 5655 O O . ASP B 1 281 ? -18.609 -19.5 3.717 1 96.81 281 ASP B O 1
ATOM 5659 N N . GLU B 1 282 ? -20.734 -19.203 4.105 1 97.06 282 GLU B N 1
ATOM 5660 C CA . GLU B 1 282 ? -21.172 -19.625 2.775 1 97.06 282 GLU B CA 1
ATOM 5661 C C . GLU B 1 282 ? -20.641 -18.672 1.7 1 97.06 282 GLU B C 1
ATOM 5663 O O . GLU B 1 282 ? -20.281 -19.109 0.606 1 97.06 282 GLU B O 1
ATOM 5668 N N . ALA B 1 283 ? -20.656 -17.406 1.996 1 97.62 283 ALA B N 1
ATOM 5669 C CA . ALA B 1 283 ? -20.172 -16.422 1.038 1 97.62 283 ALA B CA 1
ATOM 5670 C C . ALA B 1 283 ? -18.688 -16.656 0.722 1 97.62 283 ALA B C 1
ATOM 5672 O O . ALA B 1 283 ? -18.281 -16.562 -0.437 1 97.62 283 ALA B O 1
ATOM 5673 N N . LEU B 1 284 ? -17.922 -16.953 1.736 1 98.25 284 LEU B N 1
ATOM 5674 C CA . LEU B 1 284 ? -16.484 -17.188 1.543 1 98.25 284 LEU B CA 1
ATOM 5675 C C . LEU B 1 284 ? -16.266 -18.469 0.737 1 98.25 284 LEU B C 1
ATOM 5677 O O . LEU B 1 284 ? -15.422 -18.5 -0.164 1 98.25 284 LEU B O 1
ATOM 5681 N N . LEU B 1 285 ? -17 -19.531 1.054 1 98.25 285 LEU B N 1
ATOM 5682 C CA . LEU B 1 285 ? -16.859 -20.797 0.35 1 98.25 285 LEU B CA 1
ATOM 5683 C C . LEU B 1 285 ? -17.219 -20.641 -1.127 1 98.25 285 LEU B C 1
ATOM 5685 O O . LEU B 1 285 ? -16.453 -21.078 -1.997 1 98.25 285 LEU B O 1
ATOM 5689 N N . THR B 1 286 ? -18.328 -20.016 -1.379 1 98.38 286 THR B N 1
ATOM 5690 C CA . THR B 1 286 ? -18.812 -19.844 -2.744 1 98.38 286 THR B CA 1
ATOM 5691 C C . THR B 1 286 ? -17.844 -18.984 -3.555 1 98.38 286 THR B C 1
ATOM 5693 O O . THR B 1 286 ? -17.469 -19.344 -4.672 1 98.38 286 THR B O 1
ATOM 5696 N N . ALA B 1 287 ? -17.453 -17.859 -2.99 1 98.38 287 ALA B N 1
ATOM 5697 C CA . ALA B 1 287 ? -16.531 -16.969 -3.688 1 98.38 287 ALA B CA 1
ATOM 5698 C C . ALA B 1 287 ? -15.195 -17.656 -3.949 1 98.38 287 ALA B C 1
ATOM 5700 O O . ALA B 1 287 ? -14.586 -17.469 -5.004 1 98.38 287 ALA B O 1
ATOM 5701 N N . GLY B 1 288 ? -14.719 -18.422 -2.967 1 98.62 288 GLY B N 1
ATOM 5702 C CA . GLY B 1 288 ? -13.484 -19.172 -3.15 1 98.62 288 GLY B CA 1
ATOM 5703 C C . GLY B 1 288 ? -13.547 -20.156 -4.297 1 98.62 288 GLY B C 1
ATOM 5704 O O . GLY B 1 288 ? -12.609 -20.234 -5.102 1 98.62 288 GLY B O 1
ATOM 5705 N N . GLN B 1 289 ? -14.633 -20.875 -4.398 1 98.44 289 GLN B N 1
ATOM 5706 C CA . GLN B 1 289 ? -14.812 -21.844 -5.469 1 98.44 289 GLN B CA 1
ATOM 5707 C C . GLN B 1 289 ? -14.922 -21.156 -6.824 1 98.44 289 GLN B C 1
ATOM 5709 O O . GLN B 1 289 ? -14.32 -21.609 -7.805 1 98.44 289 GLN B O 1
ATOM 5714 N N . ASP B 1 290 ? -15.688 -20.125 -6.852 1 98.75 290 ASP B N 1
ATOM 5715 C CA . ASP B 1 290 ? -15.836 -19.375 -8.094 1 98.75 290 ASP B CA 1
ATOM 5716 C C . ASP B 1 290 ? -14.508 -18.781 -8.539 1 98.75 290 ASP B C 1
ATOM 5718 O O . ASP B 1 290 ? -14.188 -18.781 -9.734 1 98.75 290 ASP B O 1
ATOM 5722 N N . ALA B 1 291 ? -13.75 -18.266 -7.57 1 98.81 291 ALA B N 1
ATOM 5723 C CA . ALA B 1 291 ? -12.453 -17.688 -7.887 1 98.81 291 ALA B CA 1
ATOM 5724 C C . ALA B 1 291 ? -11.516 -18.734 -8.484 1 98.81 291 ALA B C 1
ATOM 5726 O O . ALA B 1 291 ? -10.766 -18.438 -9.422 1 98.81 291 ALA B O 1
ATOM 5727 N N . ALA B 1 292 ? -11.516 -19.938 -7.953 1 98.81 292 ALA B N 1
ATOM 5728 C CA . ALA B 1 292 ? -10.688 -21.016 -8.492 1 98.81 292 ALA B CA 1
ATOM 5729 C C . ALA B 1 292 ? -11.07 -21.328 -9.938 1 98.81 292 ALA B C 1
ATOM 5731 O O . ALA B 1 292 ? -10.203 -21.547 -10.789 1 98.81 292 ALA B O 1
ATOM 5732 N N . THR B 1 293 ? -12.328 -21.328 -10.164 1 98.5 293 THR B N 1
ATOM 5733 C CA . THR B 1 293 ? -12.828 -21.578 -11.516 1 98.5 293 THR B CA 1
ATOM 5734 C C . THR B 1 293 ? -12.344 -20.5 -12.477 1 98.5 293 THR B C 1
ATOM 5736 O O . THR B 1 293 ? -11.867 -20.797 -13.57 1 98.5 293 THR B O 1
ATOM 5739 N N . LEU B 1 294 ? -12.477 -19.266 -12.055 1 98.5 294 LEU B N 1
ATOM 5740 C CA . LEU B 1 294 ? -12.031 -18.156 -12.883 1 98.5 294 LEU B CA 1
ATOM 5741 C C . LEU B 1 294 ? -10.531 -18.234 -13.148 1 98.5 294 LEU B C 1
ATOM 5743 O O . LEU B 1 294 ? -10.078 -18 -14.273 1 98.5 294 LEU B O 1
ATOM 5747 N N . LEU B 1 295 ? -9.781 -18.547 -12.117 1 98.44 295 LEU B N 1
ATOM 5748 C CA . LEU B 1 295 ? -8.328 -18.562 -12.203 1 98.44 295 LEU B CA 1
ATOM 5749 C C . LEU B 1 295 ? -7.855 -19.625 -13.188 1 98.44 295 LEU B C 1
ATOM 5751 O O . LEU B 1 295 ? -7.043 -19.328 -14.07 1 98.44 295 LEU B O 1
ATOM 5755 N N . VAL B 1 296 ? -8.391 -20.828 -13.125 1 97.88 296 VAL B N 1
ATOM 5756 C CA . VAL B 1 296 ? -7.984 -21.922 -14.008 1 97.88 296 VAL B CA 1
ATOM 5757 C C . VAL B 1 296 ? -8.383 -21.609 -15.445 1 97.88 296 VAL B C 1
ATOM 5759 O O . VAL B 1 296 ? -7.59 -21.797 -16.375 1 97.88 296 VAL B O 1
ATOM 5762 N N . THR B 1 297 ? -9.562 -21.062 -15.641 1 96.19 297 THR B N 1
ATOM 5763 C CA . THR B 1 297 ? -10.023 -20.719 -16.969 1 96.19 297 THR B CA 1
ATOM 5764 C C . THR B 1 297 ? -9.141 -19.625 -17.578 1 96.19 297 THR B C 1
ATOM 5766 O O . THR B 1 297 ? -8.695 -19.75 -18.719 1 96.19 297 THR B O 1
ATOM 5769 N N . ALA B 1 298 ? -8.875 -18.625 -16.812 1 96.62 298 ALA B N 1
ATOM 5770 C CA . ALA B 1 298 ? -8.125 -17.469 -17.312 1 96.62 298 ALA B CA 1
ATOM 5771 C C . ALA B 1 298 ? -6.695 -17.859 -17.672 1 96.62 298 ALA B C 1
ATOM 5773 O O . ALA B 1 298 ? -6.191 -17.484 -18.734 1 96.62 298 ALA B O 1
ATOM 5774 N N . VAL B 1 299 ? -6.027 -18.594 -16.797 1 96.62 299 VAL B N 1
ATOM 5775 C CA . VAL B 1 299 ? -4.609 -18.859 -17 1 96.62 299 VAL B CA 1
ATOM 5776 C C . VAL B 1 299 ? -4.422 -19.766 -18.219 1 96.62 299 VAL B C 1
ATOM 5778 O O . VAL B 1 299 ? -3.445 -19.641 -18.953 1 96.62 299 VAL B O 1
ATOM 5781 N N . THR B 1 300 ? -5.379 -20.688 -18.5 1 95.25 300 THR B N 1
ATOM 5782 C CA . THR B 1 300 ? -5.266 -21.609 -19.609 1 95.25 300 THR B CA 1
ATOM 5783 C C . THR B 1 300 ? -5.531 -20.906 -20.938 1 95.25 300 THR B C 1
ATOM 5785 O O . THR B 1 300 ? -5.117 -21.375 -22 1 95.25 300 THR B O 1
ATOM 5788 N N . ASP B 1 301 ? -6.172 -19.75 -20.859 1 93.31 301 ASP B N 1
ATOM 5789 C CA . ASP B 1 301 ? -6.551 -19.031 -22.062 1 93.31 301 ASP B CA 1
ATOM 5790 C C . ASP B 1 301 ? -5.547 -17.922 -22.375 1 93.31 301 ASP B C 1
ATOM 5792 O O . ASP B 1 301 ? -5.59 -17.328 -23.453 1 93.31 301 ASP B O 1
ATOM 5796 N N . THR B 1 302 ? -4.609 -17.672 -21.484 1 95.06 302 THR B N 1
ATOM 5797 C CA . THR B 1 302 ? -3.74 -16.516 -21.641 1 95.06 302 THR B CA 1
ATOM 5798 C C . THR B 1 302 ? -2.512 -16.859 -22.469 1 95.06 302 THR B C 1
ATOM 5800 O O . THR B 1 302 ? -1.874 -17.891 -22.25 1 95.06 302 THR B O 1
ATOM 5803 N N . ALA B 1 303 ? -2.121 -15.992 -23.422 1 94.06 303 ALA B N 1
ATOM 5804 C CA . ALA B 1 303 ? -0.965 -16.172 -24.297 1 94.06 303 ALA B CA 1
ATOM 5805 C C . ALA B 1 303 ? 0.329 -15.805 -23.578 1 94.06 303 ALA B C 1
ATOM 5807 O O . ALA B 1 303 ? 0.302 -15.125 -22.547 1 94.06 303 ALA B O 1
ATOM 5808 N N . ALA B 1 304 ? 1.431 -16.312 -24.125 1 95.88 304 ALA B N 1
ATOM 5809 C CA . ALA B 1 304 ? 2.752 -15.969 -23.594 1 95.88 304 ALA B CA 1
ATOM 5810 C C . ALA B 1 304 ? 3.189 -14.586 -24.078 1 95.88 304 ALA B C 1
ATOM 5812 O O . ALA B 1 304 ? 3.803 -14.461 -25.141 1 95.88 304 ALA B O 1
ATOM 5813 N N . VAL B 1 305 ? 2.932 -13.562 -23.281 1 95.94 305 VAL B N 1
ATOM 5814 C CA . VAL B 1 305 ? 3.195 -12.18 -23.656 1 95.94 305 VAL B CA 1
ATOM 5815 C C . VAL B 1 305 ? 3.98 -11.477 -22.562 1 95.94 305 VAL B C 1
ATOM 5817 O O . VAL B 1 305 ? 4.004 -11.938 -21.422 1 95.94 305 VAL B O 1
ATOM 5820 N N . PRO B 1 306 ? 4.652 -10.367 -22.828 1 95.25 306 PRO B N 1
ATOM 5821 C CA . PRO B 1 306 ? 5.418 -9.641 -21.812 1 95.25 306 PRO B CA 1
ATOM 5822 C C . PRO B 1 306 ? 4.539 -9.078 -20.703 1 95.25 306 PRO B C 1
ATOM 5824 O O . PRO B 1 306 ? 4.891 -9.164 -19.531 1 95.25 306 PRO B O 1
ATOM 5827 N N . SER B 1 307 ? 3.424 -8.453 -21.062 1 94.81 307 SER B N 1
ATOM 5828 C CA . SER B 1 307 ? 2.484 -7.93 -20.078 1 94.81 307 SER B CA 1
ATOM 5829 C C . SER B 1 307 ? 1.491 -9 -19.641 1 94.81 307 SER B C 1
ATOM 5831 O O . SER B 1 307 ? 0.279 -8.82 -19.781 1 94.81 307 SER B O 1
ATOM 5833 N N . TYR B 1 308 ? 2.055 -10 -19.094 1 97.62 308 TYR B N 1
ATOM 5834 C CA . TYR B 1 308 ? 1.298 -11.219 -18.812 1 97.62 308 TYR B CA 1
ATOM 5835 C C . TYR B 1 308 ? 0.218 -10.953 -17.781 1 97.62 308 TYR B C 1
ATOM 5837 O O . TYR B 1 308 ? -0.913 -11.43 -17.906 1 97.62 308 TYR B O 1
ATOM 5845 N N . TYR B 1 309 ? 0.492 -10.156 -16.656 1 98.62 309 TYR B N 1
ATOM 5846 C CA . TYR B 1 309 ? -0.465 -9.875 -15.602 1 98.62 309 TYR B CA 1
ATOM 5847 C C . TYR B 1 309 ? -1.729 -9.234 -16.156 1 98.62 309 TYR B C 1
ATOM 5849 O O . TYR B 1 309 ? -2.842 -9.633 -15.797 1 98.62 309 TYR B O 1
ATOM 5857 N N . ALA B 1 310 ? -1.559 -8.281 -17.031 1 97.94 310 ALA B N 1
ATOM 5858 C CA . ALA B 1 310 ? -2.705 -7.574 -17.594 1 97.94 310 ALA B CA 1
ATOM 5859 C C . ALA B 1 310 ? -3.57 -8.523 -18.422 1 97.94 310 ALA B C 1
ATOM 5861 O O . ALA B 1 310 ? -4.801 -8.445 -18.375 1 97.94 310 ALA B O 1
ATOM 5862 N N . GLN B 1 311 ? -2.914 -9.383 -19.141 1 96.19 311 GLN B N 1
ATOM 5863 C CA . GLN B 1 311 ? -3.65 -10.336 -19.969 1 96.19 311 GLN B CA 1
ATOM 5864 C C . GLN B 1 311 ? -4.426 -11.328 -19.094 1 96.19 311 GLN B C 1
ATOM 5866 O O . GLN B 1 311 ? -5.578 -11.648 -19.391 1 96.19 311 GLN B O 1
ATOM 5871 N N . VAL B 1 312 ? -3.799 -11.812 -18.047 1 97.88 312 VAL B N 1
ATOM 5872 C CA . VAL B 1 312 ? -4.508 -12.719 -17.156 1 97.88 312 VAL B CA 1
ATOM 5873 C C . VAL B 1 312 ? -5.719 -12.008 -16.547 1 97.88 312 VAL B C 1
ATOM 5875 O O . VAL B 1 312 ? -6.805 -12.586 -16.469 1 97.88 312 VAL B O 1
ATOM 5878 N N . ALA B 1 313 ? -5.535 -10.773 -16.125 1 97.94 313 ALA B N 1
ATOM 5879 C CA . ALA B 1 313 ? -6.629 -10 -15.555 1 97.94 313 ALA B CA 1
ATOM 5880 C C . ALA B 1 313 ? -7.797 -9.883 -16.531 1 97.94 313 ALA B C 1
ATOM 5882 O O . ALA B 1 313 ? -8.953 -10.078 -16.156 1 97.94 313 ALA B O 1
ATOM 5883 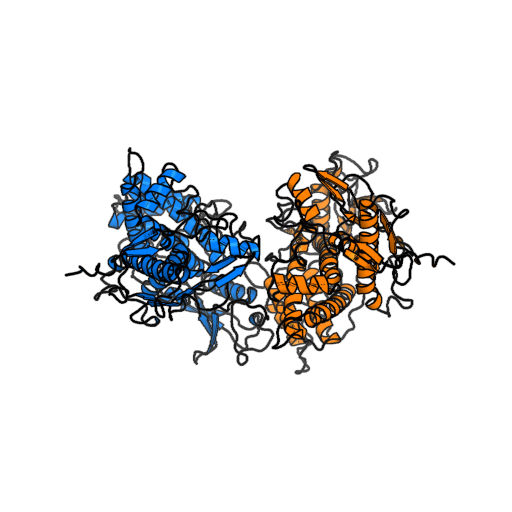N N . ALA B 1 314 ? -7.488 -9.625 -17.766 1 95.75 314 ALA B N 1
ATOM 5884 C CA . ALA B 1 314 ? -8.523 -9.523 -18.781 1 95.75 314 ALA B CA 1
ATOM 5885 C C . ALA B 1 314 ? -9.25 -10.852 -18.969 1 95.75 314 ALA B C 1
ATOM 5887 O O . ALA B 1 314 ? -10.477 -10.891 -19.094 1 95.75 314 ALA B O 1
ATOM 5888 N N . HIS B 1 315 ? -8.523 -11.93 -18.953 1 96 315 HIS B N 1
ATOM 5889 C CA . HIS B 1 315 ? -9.133 -13.25 -19.109 1 96 315 HIS B CA 1
ATOM 5890 C C . HIS B 1 315 ? -9.984 -13.609 -17.891 1 96 315 HIS B C 1
ATOM 5892 O O . HIS B 1 315 ? -10.992 -14.305 -18.016 1 96 315 HIS B O 1
ATOM 5898 N N . LEU B 1 316 ? -9.562 -13.148 -16.703 1 97.44 316 LEU B N 1
ATOM 5899 C CA . LEU B 1 316 ? -10.398 -13.367 -15.523 1 97.44 316 LEU B CA 1
ATOM 5900 C C . LEU B 1 316 ? -11.75 -12.688 -15.68 1 97.44 316 LEU B C 1
ATOM 5902 O O . LEU B 1 316 ? -12.789 -13.281 -15.375 1 97.44 316 LEU B O 1
ATOM 5906 N N . ILE B 1 317 ? -11.711 -11.484 -16.156 1 95.12 317 ILE B N 1
ATOM 5907 C CA . ILE B 1 317 ? -12.938 -10.719 -16.344 1 95.12 317 ILE B CA 1
ATOM 5908 C C . ILE B 1 317 ? -13.797 -11.367 -17.422 1 95.12 317 ILE B C 1
ATOM 5910 O O . ILE B 1 317 ? -15.016 -11.508 -17.25 1 95.12 317 ILE B O 1
ATOM 5914 N N . GLU B 1 318 ? -13.211 -11.836 -18.484 1 93.31 318 GLU B N 1
ATOM 5915 C CA . GLU B 1 318 ? -13.93 -12.531 -19.547 1 93.31 318 GLU B CA 1
ATOM 5916 C C . GLU B 1 318 ? -14.523 -13.844 -19.031 1 93.31 318 GLU B C 1
ATOM 5918 O O . GLU B 1 318 ? -15.672 -14.172 -19.344 1 93.31 318 GLU B O 1
ATOM 5923 N N . ALA B 1 319 ? -13.727 -14.625 -18.312 1 95.06 319 ALA B N 1
ATOM 5924 C CA . ALA B 1 319 ? -14.211 -15.883 -17.75 1 95.06 319 ALA B CA 1
ATOM 5925 C C . ALA B 1 319 ? -15.43 -15.648 -16.859 1 95.06 319 ALA B C 1
ATOM 5927 O O . ALA B 1 319 ? -16.359 -16.469 -16.828 1 95.06 319 ALA B O 1
ATOM 5928 N N . ASP B 1 320 ? -15.367 -14.586 -16.094 1 96.06 320 ASP B N 1
ATOM 5929 C CA . ASP B 1 320 ? -16.5 -14.234 -15.25 1 96.06 320 ASP B CA 1
ATOM 5930 C C . ASP B 1 320 ? -17.766 -14.016 -16.078 1 96.06 320 ASP B C 1
ATOM 5932 O O . ASP B 1 320 ? -18.844 -14.461 -15.703 1 96.06 320 ASP B O 1
ATOM 5936 N N . GLN B 1 321 ? -17.609 -13.32 -17.188 1 92.81 321 GLN B N 1
ATOM 5937 C CA . GLN B 1 321 ? -18.75 -13.109 -18.078 1 92.81 321 GLN B CA 1
ATOM 5938 C C . GLN B 1 321 ? -19.312 -14.438 -18.578 1 92.81 321 GLN B C 1
ATOM 5940 O O . GLN B 1 321 ? -20.531 -14.625 -18.625 1 92.81 321 GLN B O 1
ATOM 5945 N N . GLU B 1 322 ? -18.469 -15.297 -18.906 1 92.12 322 GLU B N 1
ATOM 5946 C CA . GLU B 1 322 ? -18.844 -16.578 -19.484 1 92.12 322 GLU B CA 1
ATOM 5947 C C . GLU B 1 322 ? -19.469 -17.5 -18.438 1 92.12 322 GLU B C 1
ATOM 5949 O O . GLU B 1 322 ? -20.484 -18.156 -18.703 1 92.12 322 GLU B O 1
ATOM 5954 N N . LYS B 1 323 ? -18.859 -17.5 -17.266 1 96 323 LYS B N 1
ATOM 5955 C CA . LYS B 1 323 ? -19.203 -18.531 -16.297 1 96 323 LYS B CA 1
ATOM 5956 C C . LYS B 1 323 ? -20.25 -18.016 -15.305 1 96 323 LYS B C 1
ATOM 5958 O O . LYS B 1 323 ? -21.078 -18.797 -14.812 1 96 323 LYS B O 1
ATOM 5963 N N . PHE B 1 324 ? -20.219 -16.75 -15.086 1 96.69 324 PHE B N 1
ATOM 5964 C CA . PHE B 1 324 ? -21.062 -16.266 -14 1 96.69 324 PHE B CA 1
ATOM 5965 C C . PHE B 1 324 ? -21.844 -15.031 -14.43 1 96.69 324 PHE B C 1
ATOM 5967 O O . PHE B 1 324 ? -22.312 -14.273 -13.586 1 96.69 324 PHE B O 1
ATOM 5974 N N . GLY B 1 325 ? -21.906 -14.734 -15.734 1 94.19 325 GLY B N 1
ATOM 5975 C CA . GLY B 1 325 ? -22.719 -13.641 -16.25 1 94.19 325 GLY B CA 1
ATOM 5976 C C . GLY B 1 325 ? -22.172 -12.273 -15.898 1 94.19 325 GLY B C 1
ATOM 5977 O O . GLY B 1 325 ? -22.906 -11.289 -15.852 1 94.19 325 GLY B O 1
ATOM 5978 N N . GLY B 1 326 ? -20.969 -12.234 -15.453 1 92.94 326 GLY B N 1
ATOM 5979 C CA . GLY B 1 326 ? -20.312 -10.961 -15.188 1 92.94 326 GLY B CA 1
ATOM 5980 C C . GLY B 1 326 ? -20.594 -10.438 -13.789 1 92.94 326 GLY B C 1
ATOM 5981 O O . GLY B 1 326 ? -20.359 -9.258 -13.508 1 92.94 326 GLY B O 1
ATOM 5982 N N . LYS B 1 327 ? -21.016 -11.227 -12.922 1 93 327 LYS B N 1
ATOM 5983 C CA . LYS B 1 327 ? -21.453 -10.75 -11.609 1 93 327 LYS B CA 1
ATOM 5984 C C . LYS B 1 327 ? -20.281 -10.219 -10.805 1 93 327 LYS B C 1
ATOM 5986 O O . LYS B 1 327 ? -20.453 -9.359 -9.938 1 93 327 LYS B O 1
ATOM 5991 N N . TYR B 1 328 ? -19.062 -10.727 -11.117 1 94.31 328 TYR B N 1
ATOM 5992 C CA . TYR B 1 328 ? -17.891 -10.336 -10.328 1 94.31 328 TYR B CA 1
ATOM 5993 C C . TYR B 1 328 ? -17.078 -9.273 -11.055 1 94.31 328 TYR B C 1
ATOM 5995 O O . TYR B 1 328 ? -16.016 -8.859 -10.578 1 94.31 328 TYR B O 1
ATOM 6003 N N . ALA B 1 329 ? -17.516 -8.773 -12.188 1 92.12 329 ALA B N 1
ATOM 6004 C CA . ALA B 1 329 ? -16.734 -7.902 -13.062 1 92.12 329 ALA B CA 1
ATOM 6005 C C . ALA B 1 329 ? -16.266 -6.656 -12.312 1 92.12 329 ALA B C 1
ATOM 6007 O O . ALA B 1 329 ? -15.094 -6.281 -12.383 1 92.12 329 ALA B O 1
ATOM 6008 N N . ALA B 1 330 ? -17.125 -6.047 -11.547 1 90.12 330 ALA B N 1
ATOM 6009 C CA . ALA B 1 330 ? -16.781 -4.816 -10.836 1 90.12 330 ALA B CA 1
ATOM 6010 C C . ALA B 1 330 ? -15.695 -5.066 -9.797 1 90.12 330 ALA B C 1
ATOM 6012 O O . ALA B 1 330 ? -14.781 -4.25 -9.633 1 90.12 330 ALA B O 1
ATOM 6013 N N . ALA B 1 331 ? -15.766 -6.152 -9.047 1 92.88 331 ALA B N 1
ATOM 6014 C CA . ALA B 1 331 ? -14.781 -6.504 -8.031 1 92.88 331 ALA B CA 1
ATOM 6015 C C . ALA B 1 331 ? -13.414 -6.754 -8.656 1 92.88 331 ALA B C 1
ATOM 6017 O O . ALA B 1 331 ? -12.391 -6.285 -8.141 1 92.88 331 ALA B O 1
ATOM 6018 N N . LEU B 1 332 ? -13.43 -7.48 -9.766 1 95.5 332 LEU B N 1
ATOM 6019 C CA . LEU B 1 332 ? -12.188 -7.797 -10.461 1 95.5 332 LEU B CA 1
ATOM 6020 C C . LEU B 1 332 ? -11.539 -6.535 -11.016 1 95.5 332 LEU B C 1
ATOM 6022 O O . LEU B 1 332 ? -10.359 -6.277 -10.766 1 95.5 332 LEU B O 1
ATOM 6026 N N . GLN B 1 333 ? -12.305 -5.762 -11.688 1 92.94 333 GLN B N 1
ATOM 6027 C CA . GLN B 1 333 ? -11.789 -4.555 -12.328 1 92.94 333 GLN B CA 1
ATOM 6028 C C . GLN B 1 333 ? -11.242 -3.578 -11.289 1 92.94 333 GLN B C 1
ATOM 6030 O O . GLN B 1 333 ? -10.148 -3.033 -11.461 1 92.94 333 GLN B O 1
ATOM 6035 N N . ALA B 1 334 ? -11.961 -3.371 -10.227 1 92.44 334 ALA B N 1
ATOM 6036 C CA . ALA B 1 334 ? -11.531 -2.443 -9.188 1 92.44 334 ALA B CA 1
ATOM 6037 C C . ALA B 1 334 ? -10.195 -2.877 -8.586 1 92.44 334 ALA B C 1
ATOM 6039 O O . ALA B 1 334 ? -9.305 -2.051 -8.367 1 92.44 334 ALA B O 1
ATOM 6040 N N . ALA B 1 335 ? -10.07 -4.148 -8.32 1 95.06 335 ALA B N 1
ATOM 6041 C CA . ALA B 1 335 ? -8.852 -4.672 -7.707 1 95.06 335 ALA B CA 1
ATOM 6042 C C . ALA B 1 335 ? -7.656 -4.527 -8.641 1 95.06 335 ALA B C 1
ATOM 6044 O O . ALA B 1 335 ? -6.582 -4.09 -8.227 1 95.06 335 ALA B O 1
ATOM 6045 N N . PHE B 1 336 ? -7.805 -4.855 -9.93 1 96.75 336 PHE B N 1
ATOM 6046 C CA . PHE B 1 336 ? -6.695 -4.84 -10.875 1 96.75 336 PHE B CA 1
ATOM 6047 C C . PHE B 1 336 ? -6.289 -3.408 -11.211 1 96.75 336 PHE B C 1
ATOM 6049 O O . PHE B 1 336 ? -5.113 -3.135 -11.453 1 96.75 336 PHE B O 1
ATOM 6056 N N . VAL B 1 337 ? -7.289 -2.486 -11.188 1 94.62 337 VAL B N 1
ATOM 6057 C CA . VAL B 1 337 ? -6.973 -1.076 -11.391 1 94.62 337 VAL B CA 1
ATOM 6058 C C . VAL B 1 337 ? -6.227 -0.538 -10.164 1 94.62 337 VAL B C 1
ATOM 6060 O O . VAL B 1 337 ? -5.234 0.177 -10.305 1 94.62 337 VAL B O 1
ATOM 6063 N N . ARG B 1 338 ? -6.656 -0.895 -8.992 1 94 338 ARG B N 1
ATOM 6064 C CA . ARG B 1 338 ? -6.055 -0.416 -7.75 1 94 338 ARG B CA 1
ATOM 6065 C C . ARG B 1 338 ? -4.586 -0.824 -7.66 1 94 338 ARG B C 1
ATOM 6067 O O . ARG B 1 338 ? -3.754 -0.059 -7.172 1 94 338 ARG B O 1
ATOM 6074 N N . HIS B 1 339 ? -4.254 -1.984 -8.156 1 96.5 339 HIS B N 1
ATOM 6075 C CA . HIS B 1 339 ? -2.889 -2.49 -8.07 1 96.5 339 HIS B CA 1
ATOM 6076 C C . HIS B 1 339 ? -2.115 -2.199 -9.352 1 96.5 339 HIS B C 1
ATOM 6078 O O . HIS B 1 339 ? -0.977 -2.65 -9.508 1 96.5 339 HIS B O 1
ATOM 6084 N N . GLY B 1 340 ? -2.754 -1.521 -10.312 1 96.75 340 GLY B N 1
ATOM 6085 C CA . GLY B 1 340 ? -2.078 -1.036 -11.508 1 96.75 340 GLY B CA 1
ATOM 6086 C C . GLY B 1 340 ? -1.854 -2.119 -12.547 1 96.75 340 GLY B C 1
ATOM 6087 O O . GLY B 1 340 ? -1.083 -1.93 -13.484 1 96.75 340 GLY B O 1
ATOM 6088 N N . ILE B 1 341 ? -2.473 -3.275 -12.336 1 98.06 341 ILE B N 1
ATOM 6089 C CA . ILE B 1 341 ? -2.338 -4.367 -13.289 1 98.06 341 ILE B CA 1
ATOM 6090 C C . ILE B 1 341 ? -3.082 -4.02 -14.578 1 98.06 341 ILE B C 1
ATOM 6092 O O . ILE B 1 341 ? -2.648 -4.391 -15.672 1 98.06 341 ILE B O 1
ATOM 6096 N N . LEU B 1 342 ? -4.145 -3.316 -14.422 1 96.38 342 LEU B N 1
ATOM 6097 C CA . LEU B 1 342 ? -4.867 -2.693 -15.523 1 96.38 342 LEU B CA 1
ATOM 6098 C C . LEU B 1 342 ? -4.949 -1.184 -15.336 1 96.38 342 LEU B C 1
ATOM 6100 O O . LEU B 1 342 ? -5.195 -0.704 -14.227 1 96.38 342 LEU B O 1
ATOM 6104 N N . SER B 1 343 ? -4.715 -0.459 -16.438 1 94.5 343 SER B N 1
ATOM 6105 C CA . SER B 1 343 ? -5.074 0.955 -16.406 1 94.5 343 SER B CA 1
ATOM 6106 C C . SER B 1 343 ? -6.586 1.14 -16.328 1 94.5 343 SER B C 1
ATOM 6108 O O . SER B 1 343 ? -7.344 0.262 -16.75 1 94.5 343 SER B O 1
ATOM 6110 N N . PRO B 1 344 ? -7.016 2.309 -15.805 1 91.12 344 PRO B N 1
ATOM 6111 C CA . PRO B 1 344 ? -8.461 2.557 -15.812 1 91.12 344 PRO B CA 1
ATOM 6112 C C . PRO B 1 344 ? -9.07 2.455 -17.219 1 91.12 344 PRO B C 1
ATOM 6114 O O . PRO B 1 344 ? -10.148 1.88 -17.375 1 91.12 344 PRO B O 1
ATOM 6117 N N . ALA B 1 345 ? -8.383 2.967 -18.234 1 90.56 345 ALA B N 1
ATOM 6118 C CA . ALA B 1 345 ? -8.867 2.908 -19.609 1 90.56 345 ALA B CA 1
ATOM 6119 C C . ALA B 1 345 ? -9 1.465 -20.078 1 90.56 345 ALA B C 1
ATOM 6121 O O . ALA B 1 345 ? -9.977 1.107 -20.734 1 90.56 345 ALA B O 1
ATOM 6122 N N . SER B 1 346 ? -8.008 0.631 -19.766 1 92.25 346 SER B N 1
ATOM 6123 C CA . SER B 1 346 ? -8.031 -0.773 -20.156 1 92.25 346 SER B CA 1
ATOM 6124 C C . SER B 1 346 ? -9.172 -1.521 -19.469 1 92.25 346 SER B C 1
ATOM 6126 O O . SER B 1 346 ? -9.844 -2.35 -20.094 1 92.25 346 SER B O 1
ATOM 6128 N N . ALA B 1 347 ? -9.328 -1.271 -18.156 1 91.06 347 ALA B N 1
ATOM 6129 C CA . ALA B 1 347 ? -10.414 -1.918 -17.406 1 91.06 347 ALA B CA 1
ATOM 6130 C C . ALA B 1 347 ? -11.773 -1.549 -18 1 91.06 347 ALA B C 1
ATOM 6132 O O . ALA B 1 347 ? -12.664 -2.396 -18.094 1 91.06 347 ALA B O 1
ATOM 6133 N N . GLU B 1 348 ? -11.938 -0.277 -18.391 1 86.5 348 GLU B N 1
ATOM 6134 C CA . GLU B 1 348 ? -13.188 0.207 -18.969 1 86.5 348 GLU B CA 1
ATOM 6135 C C . GLU B 1 348 ? -13.438 -0.433 -20.328 1 86.5 348 GLU B C 1
ATOM 6137 O O . GLU B 1 348 ? -14.578 -0.732 -20.688 1 86.5 348 GLU B O 1
ATOM 6142 N N . ALA B 1 349 ? -12.43 -0.678 -21.047 1 83.81 349 ALA B N 1
ATOM 6143 C CA . ALA B 1 349 ? -12.547 -1.163 -22.422 1 83.81 349 ALA B CA 1
ATOM 6144 C C . ALA B 1 349 ? -12.93 -2.641 -22.453 1 83.81 349 ALA B C 1
ATOM 6146 O O . ALA B 1 349 ? -13.516 -3.113 -23.422 1 83.81 349 ALA B O 1
ATOM 6147 N N . ILE B 1 350 ? -12.594 -3.391 -21.438 1 83.81 350 ILE B N 1
ATOM 6148 C CA . ILE B 1 350 ? -12.906 -4.812 -21.406 1 83.81 350 ILE B CA 1
ATOM 6149 C C . ILE B 1 350 ? -14.422 -5.008 -21.328 1 83.81 350 ILE B C 1
ATOM 6151 O O . ILE B 1 350 ? -14.969 -5.914 -21.969 1 83.81 350 ILE B O 1
ATOM 6155 N N . ILE B 1 351 ? -15.172 -4.145 -20.609 1 68.56 351 ILE B N 1
ATOM 6156 C CA . ILE B 1 351 ? -16.609 -4.281 -20.422 1 68.56 351 ILE B CA 1
ATOM 6157 C C . ILE B 1 351 ? -17.344 -3.797 -21.672 1 68.56 351 ILE B C 1
ATOM 6159 O O . ILE B 1 351 ? -18.328 -4.406 -22.109 1 68.56 351 ILE B O 1
ATOM 6163 N N . ASP B 1 352 ? -16.984 -2.627 -22.094 1 59.03 352 ASP B N 1
ATOM 6164 C CA . ASP B 1 352 ? -17.672 -2.121 -23.281 1 59.03 352 ASP B CA 1
ATOM 6165 C C . ASP B 1 352 ? -17.656 -3.156 -24.406 1 59.03 352 ASP B C 1
ATOM 6167 O O . ASP B 1 352 ? -18.594 -3.234 -25.188 1 59.03 352 ASP B O 1
ATOM 6171 N N . GLY B 1 353 ? -16.625 -3.838 -24.406 1 48.59 353 GLY B N 1
ATOM 6172 C CA . GLY B 1 353 ? -16.594 -4.918 -25.375 1 48.59 353 GLY B CA 1
ATOM 6173 C C . GLY B 1 353 ? -17.547 -6.047 -25.062 1 48.59 353 GLY B C 1
ATOM 6174 O O . GLY B 1 353 ? -18.047 -6.727 -25.953 1 48.59 353 GLY B O 1
ATOM 6175 N N . ALA B 1 354 ? -17.891 -6.215 -23.734 1 45.22 354 ALA B N 1
ATOM 6176 C CA . ALA B 1 354 ? -18.781 -7.293 -23.328 1 45.22 354 ALA B CA 1
ATOM 6177 C C . ALA B 1 354 ? -20.234 -6.91 -23.547 1 45.22 354 ALA B C 1
ATOM 6179 O O . ALA B 1 354 ? -21.094 -7.777 -23.734 1 45.22 354 ALA B O 1
ATOM 6180 N N . THR B 1 355 ? -20.625 -5.602 -23.266 1 45 355 THR B N 1
ATOM 6181 C CA . THR B 1 355 ? -22.016 -5.199 -23.438 1 45 355 THR B CA 1
ATOM 6182 C C . THR B 1 355 ? -22.297 -4.781 -24.875 1 45 355 THR B C 1
ATOM 6184 O O . THR B 1 355 ? -21.812 -3.742 -25.328 1 45 355 THR B O 1
ATOM 6187 N N . GLY B 1 356 ? -22.141 -5.668 -25.797 1 36.66 356 GLY B N 1
ATOM 6188 C CA . GLY B 1 356 ? -22.406 -5.555 -27.219 1 36.66 356 GLY B CA 1
ATOM 6189 C C . GLY B 1 356 ? -23.781 -5.004 -27.531 1 36.66 356 GLY B C 1
ATOM 6190 O O . GLY B 1 356 ? -24.375 -5.324 -28.562 1 36.66 356 GLY B O 1
ATOM 6191 N N . ASP B 1 357 ? -24.516 -4.246 -26.859 1 34.03 357 ASP B N 1
ATOM 6192 C CA . ASP B 1 357 ? -25.656 -4.012 -27.719 1 34.03 357 ASP B CA 1
ATOM 6193 C C . ASP B 1 357 ? -25.234 -3.447 -29.078 1 34.03 357 ASP B C 1
ATOM 6195 O O . ASP B 1 357 ? -26 -3.48 -30.047 1 34.03 357 ASP B O 1
ATOM 6199 N N . ASP B 1 358 ? -24.609 -2.254 -29.141 1 32.59 358 ASP B N 1
ATOM 6200 C CA . ASP B 1 358 ? -24.453 -1.815 -30.531 1 32.59 358 ASP B CA 1
ATOM 6201 C C . ASP B 1 358 ? -23.453 -2.684 -31.266 1 32.59 358 ASP B C 1
ATOM 6203 O O . ASP B 1 358 ? -22.375 -2.984 -30.734 1 32.59 358 ASP B O 1
ATOM 6207 N N . ASP B 1 359 ? -23.844 -3.457 -32.344 1 33.16 359 ASP B N 1
ATOM 6208 C CA . ASP B 1 359 ? -23.234 -4.352 -33.312 1 33.16 359 ASP B CA 1
ATOM 6209 C C . ASP B 1 359 ? -21.781 -3.971 -33.594 1 33.16 359 ASP B C 1
ATOM 6211 O O . ASP B 1 359 ? -21 -4.789 -34.062 1 33.16 359 ASP B O 1
ATOM 6215 N N . GLU B 1 360 ? -21.5 -2.648 -33.844 1 32.12 360 GLU B N 1
ATOM 6216 C CA . GLU B 1 360 ? -20.281 -2.254 -34.531 1 32.12 360 GLU B CA 1
ATOM 6217 C C . GLU B 1 360 ? -19.062 -2.33 -33.594 1 32.12 360 GLU B C 1
ATOM 6219 O O . GLU B 1 360 ? -17.953 -2.568 -34.062 1 32.12 360 GLU B O 1
ATOM 6224 N N . LYS B 1 361 ? -19.047 -1.593 -32.469 1 30.14 361 LYS B N 1
ATOM 6225 C CA . LYS B 1 361 ? -17.734 -1.249 -31.938 1 30.14 361 LYS B CA 1
ATOM 6226 C C . LYS B 1 361 ? -17.234 -2.297 -30.938 1 30.14 361 LYS B C 1
ATOM 6228 O O . LYS B 1 361 ? -16.344 -2.031 -30.141 1 30.14 361 LYS B O 1
ATOM 6233 N N . VAL B 1 362 ? -17.984 -3.289 -30.625 1 35.16 362 VAL B N 1
ATOM 6234 C CA . VAL B 1 362 ? -17.516 -4.305 -29.688 1 35.16 362 VAL B CA 1
ATOM 6235 C C . VAL B 1 362 ? -16.172 -4.863 -30.156 1 35.16 362 VAL B C 1
ATOM 6237 O O . VAL B 1 362 ? -15.609 -5.758 -29.531 1 35.16 362 VAL B O 1
ATOM 6240 N N . GLY B 1 363 ? -15.789 -4.902 -31.297 1 33.03 363 GLY B N 1
ATOM 6241 C CA . GLY B 1 363 ? -14.695 -5.5 -32.031 1 33.03 363 GLY B CA 1
ATOM 6242 C C . GLY B 1 363 ? -13.328 -5.055 -31.562 1 33.03 363 GLY B C 1
ATOM 6243 O O . GLY B 1 363 ? -12.305 -5.621 -31.969 1 33.03 363 GLY B O 1
ATOM 6244 N N . GLU B 1 364 ? -13.211 -3.896 -30.891 1 38.56 364 GLU B N 1
ATOM 6245 C CA . GLU B 1 364 ? -11.906 -3.283 -31.141 1 38.56 364 GLU B CA 1
ATOM 6246 C C . GLU B 1 364 ? -10.867 -3.775 -30.141 1 38.56 364 GLU B C 1
ATOM 6248 O O . GLU B 1 364 ? -9.672 -3.73 -30.406 1 38.56 364 GLU B O 1
ATOM 6253 N N . ARG B 1 365 ? -11.211 -3.914 -28.812 1 44.75 365 ARG B N 1
ATOM 6254 C CA . ARG B 1 365 ? -9.977 -4.137 -28.062 1 44.75 365 ARG B CA 1
ATOM 6255 C C . ARG B 1 365 ? -9.703 -5.629 -27.906 1 44.75 365 ARG B C 1
ATOM 6257 O O . ARG B 1 365 ? -8.688 -6.016 -27.312 1 44.75 365 ARG B O 1
ATOM 6264 N N . SER B 1 366 ? -10.68 -6.582 -27.859 1 43.12 366 SER B N 1
ATOM 6265 C CA . SER B 1 366 ? -10.227 -7.926 -28.188 1 43.12 366 SER B CA 1
ATOM 6266 C C . SER B 1 366 ? -9.625 -7.977 -29.594 1 43.12 366 SER B C 1
ATOM 6268 O O . SER B 1 366 ? -10.227 -7.484 -30.547 1 43.12 366 SER B O 1
ATOM 6270 N N . ILE B 1 367 ? -8.375 -7.996 -29.703 1 48 367 ILE B N 1
ATOM 6271 C CA . ILE B 1 367 ? -7.828 -7.98 -31.062 1 48 367 ILE B CA 1
ATOM 6272 C C . ILE B 1 367 ? -8.711 -8.812 -31.984 1 48 367 ILE B C 1
ATOM 6274 O O . ILE B 1 367 ? -8.859 -8.5 -33.156 1 48 367 ILE B O 1
ATOM 6278 N N . ALA B 1 368 ? -9.336 -10.031 -31.578 1 37.91 368 ALA B N 1
ATOM 6279 C CA . ALA B 1 368 ? -10.234 -10.828 -32.406 1 37.91 368 ALA B CA 1
ATOM 6280 C C . ALA B 1 368 ? -11.516 -11.18 -31.641 1 37.91 368 ALA B C 1
ATOM 6282 O O . ALA B 1 368 ? -11.609 -12.25 -31.047 1 37.91 368 ALA B O 1
ATOM 6283 N N . PRO B 1 369 ? -12.531 -10.219 -31.469 1 42.19 369 PRO B N 1
ATOM 6284 C CA . PRO B 1 369 ? -13.805 -10.531 -30.812 1 42.19 369 PRO B CA 1
ATOM 6285 C C . PRO B 1 369 ? -14.516 -11.727 -31.453 1 42.19 369 PRO B C 1
ATOM 6287 O O . PRO B 1 369 ? -14.539 -11.852 -32.688 1 42.19 369 PRO B O 1
ATOM 6290 N N . GLY B 1 370 ? -14.852 -12.734 -30.641 1 41.06 370 GLY B N 1
ATOM 6291 C CA . GLY B 1 370 ? -15.609 -13.906 -31.062 1 41.06 370 GLY B CA 1
ATOM 6292 C C . GLY B 1 370 ? -14.742 -15.125 -31.297 1 41.06 370 GLY B C 1
ATOM 6293 O O . GLY B 1 370 ? -15.258 -16.234 -31.469 1 41.06 370 GLY B O 1
ATOM 6294 N N . ALA B 1 371 ? -13.539 -14.922 -31.75 1 42.69 371 ALA B N 1
ATOM 6295 C CA . ALA B 1 371 ? -12.797 -16.141 -32.031 1 42.69 371 ALA B CA 1
ATOM 6296 C C . ALA B 1 371 ? -12.328 -16.828 -30.766 1 42.69 371 ALA B C 1
ATOM 6298 O O . ALA B 1 371 ? -11.969 -16.156 -29.781 1 42.69 371 ALA B O 1
ATOM 6299 N N . PRO B 1 372 ? -12.852 -18.016 -30.672 1 48.78 372 PRO B N 1
ATOM 6300 C CA . PRO B 1 372 ? -12.344 -18.781 -29.547 1 48.78 372 PRO B CA 1
ATOM 6301 C C . PRO B 1 372 ? -10.844 -18.594 -29.312 1 48.78 372 PRO B C 1
ATOM 6303 O O . PRO B 1 372 ? -10.07 -18.609 -30.281 1 48.78 372 PRO B O 1
ATOM 6306 N N . HIS B 1 373 ? -10.523 -17.953 -28.234 1 54.53 373 HIS B N 1
ATOM 6307 C CA . HIS B 1 373 ? -9.094 -17.891 -27.953 1 54.53 373 HIS B CA 1
ATOM 6308 C C . HIS B 1 373 ? -8.477 -19.281 -27.938 1 54.53 373 HIS B C 1
ATOM 6310 O O . HIS B 1 373 ? -9.047 -20.219 -27.375 1 54.53 373 HIS B O 1
ATOM 6316 N N . PRO B 1 374 ? -7.48 -19.5 -28.812 1 52.34 374 PRO B N 1
ATOM 6317 C CA . PRO B 1 374 ? -6.84 -20.812 -28.688 1 52.34 374 PRO B CA 1
ATOM 6318 C C . PRO B 1 374 ? -6.32 -21.094 -27.281 1 52.34 374 PRO B C 1
ATOM 6320 O O . PRO B 1 374 ? -5.828 -20.188 -26.609 1 52.34 374 PRO B O 1
ATOM 6323 N N . ARG B 1 375 ? -6.836 -22.125 -26.859 1 67.56 375 ARG B N 1
ATOM 6324 C CA . ARG B 1 375 ? -6.246 -22.594 -25.609 1 67.56 375 ARG B CA 1
ATOM 6325 C C . ARG B 1 375 ? -4.77 -22.922 -25.781 1 67.56 375 ARG B C 1
ATOM 6327 O O . ARG B 1 375 ? -4.352 -23.391 -26.844 1 67.56 375 ARG B O 1
ATOM 6334 N N . GLY B 1 376 ? -4.098 -22.484 -24.859 1 73.5 376 GLY B N 1
ATOM 6335 C CA . GLY B 1 376 ? -2.676 -22.812 -24.859 1 73.5 376 GLY B CA 1
ATOM 6336 C C . GLY B 1 376 ? -1.802 -21.625 -25.25 1 73.5 376 GLY B C 1
ATOM 6337 O O . GLY B 1 376 ? -2.299 -20.625 -25.766 1 73.5 376 GLY B O 1
ATOM 6338 N N . ALA B 1 377 ? -0.696 -21.562 -24.828 1 84.88 377 ALA B N 1
ATOM 6339 C CA . ALA B 1 377 ? 0.33 -20.562 -25.141 1 84.88 377 ALA B CA 1
ATOM 6340 C C . ALA B 1 377 ? 1.675 -21.234 -25.422 1 84.88 377 ALA B C 1
ATOM 6342 O O . ALA B 1 377 ? 1.846 -22.422 -25.141 1 84.88 377 ALA B O 1
ATOM 6343 N N . SER B 1 378 ? 2.432 -20.516 -26.234 1 90.38 378 SER B N 1
ATOM 6344 C CA . SER B 1 378 ? 3.779 -21 -26.516 1 90.38 378 SER B CA 1
ATOM 6345 C C . SER B 1 378 ? 4.789 -19.859 -26.5 1 90.38 378 SER B C 1
ATOM 6347 O O . SER B 1 378 ? 4.453 -18.719 -26.844 1 90.38 378 SER B O 1
ATOM 6349 N N . THR B 1 379 ? 5.938 -20.188 -26.047 1 94.69 379 THR B N 1
ATOM 6350 C CA . THR B 1 379 ? 7.062 -19.266 -26.156 1 94.69 379 THR B CA 1
ATOM 6351 C C . THR B 1 379 ? 7.84 -19.5 -27.438 1 94.69 379 THR B C 1
ATOM 6353 O O . THR B 1 379 ? 7.582 -20.469 -28.156 1 94.69 379 THR B O 1
ATOM 6356 N N . SER B 1 380 ? 8.688 -18.562 -27.766 1 95.12 380 SER B N 1
ATOM 6357 C CA . SER B 1 380 ? 9.562 -18.703 -28.938 1 95.12 380 SER B CA 1
ATOM 6358 C C . SER B 1 380 ? 11.031 -18.641 -28.516 1 95.12 380 SER B C 1
ATOM 6360 O O . SER B 1 380 ? 11.398 -17.906 -27.609 1 95.12 380 SER B O 1
ATOM 6362 N N . GLU B 1 381 ? 11.867 -19.422 -29.266 1 95.88 381 GLU B N 1
ATOM 6363 C CA . GLU B 1 381 ? 13.305 -19.422 -29.016 1 95.88 381 GLU B CA 1
ATOM 6364 C C . GLU B 1 381 ? 13.953 -18.125 -29.531 1 95.88 381 GLU B C 1
ATOM 6366 O O . GLU B 1 381 ? 13.703 -17.719 -30.672 1 95.88 381 GLU B O 1
ATOM 6371 N N . VAL B 1 382 ? 14.672 -17.5 -28.656 1 96.38 382 VAL B N 1
ATOM 6372 C CA . VAL B 1 382 ? 15.43 -16.297 -29.031 1 96.38 382 VAL B CA 1
ATOM 6373 C C . VAL B 1 382 ? 16.859 -16.406 -28.5 1 96.38 382 VAL B C 1
ATOM 6375 O O . VAL B 1 382 ? 17.109 -17.141 -27.547 1 96.38 382 VAL B O 1
ATOM 6378 N N . ALA B 1 383 ? 17.766 -15.75 -29.156 1 96.5 383 ALA B N 1
ATOM 6379 C CA . ALA B 1 383 ? 19.172 -15.773 -28.75 1 96.5 383 ALA B CA 1
ATOM 6380 C C . ALA B 1 383 ? 19.5 -14.555 -27.891 1 96.5 383 ALA B C 1
ATOM 6382 O O . ALA B 1 383 ? 19.125 -13.43 -28.219 1 96.5 383 ALA B O 1
ATOM 6383 N N . VAL B 1 384 ? 20.141 -14.82 -26.781 1 96.06 384 VAL B N 1
ATOM 6384 C CA . VAL B 1 384 ? 20.719 -13.789 -25.922 1 96.06 384 VAL B CA 1
ATOM 6385 C C . VAL B 1 384 ? 22.234 -13.93 -25.906 1 96.06 384 VAL B C 1
ATOM 6387 O O . VAL B 1 384 ? 22.766 -15.047 -25.812 1 96.06 384 VAL B O 1
ATOM 6390 N N . SER B 1 385 ? 22.938 -12.789 -26 1 93.25 385 SER B N 1
ATOM 6391 C CA . SER B 1 385 ? 24.391 -12.867 -26 1 93.25 385 SER B CA 1
ATOM 6392 C C . SER B 1 385 ? 24.922 -13.516 -24.734 1 93.25 385 SER B C 1
ATOM 6394 O O . SER B 1 385 ? 24.547 -13.117 -23.625 1 93.25 385 SER B O 1
ATOM 6396 N N . GLY B 1 386 ? 25.766 -14.492 -24.906 1 92.38 386 GLY B N 1
ATOM 6397 C CA . GLY B 1 386 ? 26.328 -15.195 -23.766 1 92.38 386 GLY B CA 1
ATOM 6398 C C . GLY B 1 386 ? 27.641 -14.602 -23.281 1 92.38 386 GLY B C 1
ATOM 6399 O O . GLY B 1 386 ? 28.062 -14.844 -22.156 1 92.38 386 GLY B O 1
ATOM 6400 N N . ARG B 1 387 ? 28.297 -13.797 -23.984 1 88.75 387 ARG B N 1
ATOM 6401 C CA . ARG B 1 387 ? 29.641 -13.297 -23.719 1 88.75 387 ARG B CA 1
ATOM 6402 C C . ARG B 1 387 ? 29.703 -12.539 -22.406 1 88.75 387 ARG B C 1
ATOM 6404 O O . ARG B 1 387 ? 30.625 -12.742 -21.609 1 88.75 387 ARG B O 1
ATOM 6411 N N . PRO B 1 388 ? 28.703 -11.695 -22.156 1 89.25 388 PRO B N 1
ATOM 6412 C CA . PRO B 1 388 ? 28.766 -10.953 -20.906 1 89.25 388 PRO B CA 1
ATOM 6413 C C . PRO B 1 388 ? 28.734 -11.867 -19.672 1 89.25 388 PRO B C 1
ATOM 6415 O O . PRO B 1 388 ? 29.094 -11.438 -18.578 1 89.25 388 PRO B O 1
ATOM 6418 N N . TYR B 1 389 ? 28.375 -13.094 -19.938 1 89.88 389 TYR B N 1
ATOM 6419 C CA . TYR B 1 389 ? 28.172 -13.984 -18.797 1 89.88 389 TYR B CA 1
ATOM 6420 C C . TYR B 1 389 ? 29.219 -15.086 -18.766 1 89.88 389 TYR B C 1
ATOM 6422 O O . TYR B 1 389 ? 29.047 -16.109 -18.094 1 89.88 389 TYR B O 1
ATOM 6430 N N . GLY B 1 390 ? 30.234 -14.859 -19.562 1 88.5 390 GLY B N 1
ATOM 6431 C CA . GLY B 1 390 ? 31.344 -15.797 -19.594 1 88.5 390 GLY B CA 1
ATOM 6432 C C . GLY B 1 390 ? 31.031 -17.062 -20.375 1 88.5 390 GLY B C 1
ATOM 6433 O O . GLY B 1 390 ? 31.625 -18.109 -20.109 1 88.5 390 GLY B O 1
ATOM 6434 N N . LEU B 1 391 ? 30.078 -17.109 -21.281 1 91.56 391 LEU B N 1
ATOM 6435 C CA . LEU B 1 391 ? 29.734 -18.234 -22.125 1 91.56 391 LEU B CA 1
ATOM 6436 C C . LEU B 1 391 ? 30.422 -18.109 -23.5 1 91.56 391 LEU B C 1
ATOM 6438 O O . LEU B 1 391 ? 30.641 -17 -23.984 1 91.56 391 LEU B O 1
ATOM 6442 N N . PRO B 1 392 ? 30.719 -19.188 -24.062 1 91.88 392 PRO B N 1
ATOM 6443 C CA . PRO B 1 392 ? 31.453 -19.156 -25.328 1 91.88 392 PRO B CA 1
ATOM 6444 C C . PRO B 1 392 ? 30.578 -18.781 -26.516 1 91.88 392 PRO B C 1
ATOM 6446 O O . PRO B 1 392 ? 31.078 -18.438 -27.578 1 91.88 392 PRO B O 1
ATOM 6449 N N . GLU B 1 393 ? 29.266 -18.906 -26.438 1 93.81 393 GLU B N 1
ATOM 6450 C CA . GLU B 1 393 ? 28.328 -18.594 -27.5 1 93.81 393 GLU B CA 1
ATOM 6451 C C . GLU B 1 393 ? 27.016 -18.047 -26.938 1 93.81 393 GLU B C 1
ATOM 6453 O O . GLU B 1 393 ? 26.875 -17.891 -25.719 1 93.81 393 GLU B O 1
ATOM 6458 N N . ASP B 1 394 ? 26.172 -17.719 -27.844 1 95.75 394 ASP B N 1
ATOM 6459 C CA . ASP B 1 394 ? 24.875 -17.188 -27.453 1 95.75 394 ASP B CA 1
ATOM 6460 C C . ASP B 1 394 ? 24.047 -18.25 -26.719 1 95.75 394 ASP B C 1
ATOM 6462 O O . ASP B 1 394 ? 24.266 -19.453 -26.906 1 95.75 394 ASP B O 1
ATOM 6466 N N . LEU B 1 395 ? 23.234 -17.75 -25.875 1 96.06 395 LEU B N 1
ATOM 6467 C CA . LEU B 1 395 ? 22.344 -18.578 -25.078 1 96.06 395 LEU B CA 1
ATOM 6468 C C . LEU B 1 395 ? 20.922 -18.547 -25.625 1 96.06 395 LEU B C 1
ATOM 6470 O O . LEU B 1 395 ? 20.344 -17.469 -25.781 1 96.06 395 LEU B O 1
ATOM 6474 N N . THR B 1 396 ? 20.406 -19.703 -26.016 1 97.19 396 THR B N 1
ATOM 6475 C CA . THR B 1 396 ? 19.016 -19.781 -26.453 1 97.19 396 THR B CA 1
ATOM 6476 C C . THR B 1 396 ? 18.078 -19.797 -25.25 1 97.19 396 THR B C 1
ATOM 6478 O O . THR B 1 396 ? 18.281 -20.562 -24.297 1 97.19 396 THR B O 1
ATOM 6481 N N . VAL B 1 397 ? 17.094 -18.922 -25.266 1 98.06 397 VAL B N 1
ATOM 6482 C CA . VAL B 1 397 ? 16.094 -18.875 -24.203 1 98.06 397 VAL B CA 1
ATOM 6483 C C . VAL B 1 397 ? 14.688 -18.844 -24.812 1 98.06 397 VAL B C 1
ATOM 6485 O O . VAL B 1 397 ? 14.531 -18.656 -26.016 1 98.06 397 VAL B O 1
ATOM 6488 N N . HIS B 1 398 ? 13.625 -19.078 -24 1 96.94 398 HIS B N 1
ATOM 6489 C CA . HIS B 1 398 ? 12.234 -19.125 -24.453 1 96.94 398 HIS B CA 1
ATOM 6490 C C . HIS B 1 398 ? 11.5 -17.828 -24.094 1 96.94 398 HIS B C 1
ATOM 6492 O O . HIS B 1 398 ? 11.031 -17.688 -22.969 1 96.94 398 HIS B O 1
ATOM 6498 N N . ALA B 1 399 ? 11.312 -16.969 -25.062 1 96.88 399 ALA B N 1
ATOM 6499 C CA . ALA B 1 399 ? 10.797 -15.617 -24.828 1 96.88 399 ALA B CA 1
ATOM 6500 C C . ALA B 1 399 ? 9.289 -15.57 -25.062 1 96.88 399 ALA B C 1
ATOM 6502 O O . ALA B 1 399 ? 8.758 -16.266 -25.922 1 96.88 399 ALA B O 1
ATOM 6503 N N . PRO B 1 400 ? 8.555 -14.781 -24.234 1 96.44 400 PRO B N 1
ATOM 6504 C CA . PRO B 1 400 ? 7.117 -14.578 -24.438 1 96.44 400 PRO B CA 1
ATOM 6505 C C . PRO B 1 400 ? 6.812 -13.555 -25.531 1 96.44 400 PRO B C 1
ATOM 6507 O O . PRO B 1 400 ? 6.633 -12.367 -25.25 1 96.44 400 PRO B O 1
ATOM 6510 N N . VAL B 1 401 ? 6.664 -13.977 -26.797 1 94.31 401 VAL B N 1
ATOM 6511 C CA . VAL B 1 401 ? 6.555 -13.023 -27.906 1 94.31 401 VAL B CA 1
ATOM 6512 C C . VAL B 1 401 ? 5.254 -13.258 -28.656 1 94.31 401 VAL B C 1
ATOM 6514 O O . VAL B 1 401 ? 5.125 -12.867 -29.828 1 94.31 401 VAL B O 1
ATOM 6517 N N . GLU B 1 402 ? 4.305 -13.961 -28.062 1 93.5 402 GLU B N 1
ATOM 6518 C CA . GLU B 1 402 ? 3.01 -14.117 -28.734 1 93.5 402 GLU B CA 1
ATOM 6519 C C . GLU B 1 402 ? 2.273 -12.781 -28.812 1 93.5 402 GLU B C 1
ATOM 6521 O O . GLU B 1 402 ? 2.6 -11.836 -28.094 1 93.5 402 GLU B O 1
ATOM 6526 N N . ALA B 1 403 ? 1.346 -12.805 -29.719 1 89.62 403 ALA B N 1
ATOM 6527 C CA . ALA B 1 403 ? 0.453 -11.648 -29.781 1 89.62 403 ALA B CA 1
ATOM 6528 C C . ALA B 1 403 ? -0.548 -11.664 -28.641 1 89.62 403 ALA B C 1
ATOM 6530 O O . ALA B 1 403 ? -1.07 -12.719 -28.266 1 89.62 403 ALA B O 1
ATOM 6531 N N . PRO B 1 404 ? -0.751 -10.508 -28.031 1 90.81 404 PRO B N 1
ATOM 6532 C CA . PRO B 1 404 ? -1.768 -10.461 -26.969 1 90.81 404 PRO B CA 1
ATOM 6533 C C . PRO B 1 404 ? -3.176 -10.734 -27.5 1 90.81 404 PRO B C 1
ATOM 6535 O O . PRO B 1 404 ? -3.463 -10.477 -28.672 1 90.81 404 PRO B O 1
ATOM 6538 N N . ARG B 1 405 ? -3.984 -11.203 -26.672 1 90.62 405 ARG B N 1
ATOM 6539 C CA . ARG B 1 405 ? -5.359 -11.523 -27.031 1 90.62 405 ARG B CA 1
ATOM 6540 C C . ARG B 1 405 ? -6.293 -10.352 -26.75 1 90.62 405 ARG B C 1
ATOM 6542 O O . ARG B 1 405 ? -7.379 -10.258 -27.328 1 90.62 405 ARG B O 1
ATOM 6549 N N . PHE B 1 406 ? -5.918 -9.516 -25.781 1 91.62 406 PHE B N 1
ATOM 6550 C CA . PHE B 1 406 ? -6.645 -8.297 -25.453 1 91.62 406 PHE B CA 1
ATOM 6551 C C . PHE B 1 406 ? -5.762 -7.07 -25.656 1 91.62 406 PHE B C 1
ATOM 6553 O O . PHE B 1 406 ? -4.551 -7.129 -25.453 1 91.62 406 PHE B O 1
ATOM 6560 N N . SER B 1 407 ? -6.418 -6.004 -26.078 1 90.94 407 SER B N 1
ATOM 6561 C CA . SER B 1 407 ? -5.727 -4.723 -26.125 1 90.94 407 SER B CA 1
ATOM 6562 C C . SER B 1 407 ? -5.793 -4.012 -24.766 1 90.94 407 SER B C 1
ATOM 6564 O O . SER B 1 407 ? -6.484 -3.004 -24.625 1 90.94 407 SER B O 1
ATOM 6566 N N . VAL B 1 408 ? -5.047 -4.555 -23.828 1 94.44 408 VAL B N 1
ATOM 6567 C CA . VAL B 1 408 ? -5.008 -4.008 -22.469 1 94.44 408 VAL B CA 1
ATOM 6568 C C . VAL B 1 408 ? -3.557 -3.787 -22.047 1 94.44 408 VAL B C 1
ATOM 6570 O O . VAL B 1 408 ? -2.639 -4.375 -22.625 1 94.44 408 VAL B O 1
ATOM 6573 N N . ALA B 1 409 ? -3.404 -2.857 -21.062 1 95.38 409 ALA B N 1
ATOM 6574 C CA . ALA B 1 409 ? -2.074 -2.531 -20.562 1 95.38 409 ALA B CA 1
ATOM 6575 C C . ALA B 1 409 ? -2.121 -2.18 -19.078 1 95.38 409 ALA B C 1
ATOM 6577 O O . ALA B 1 409 ? -3.152 -1.729 -18.578 1 95.38 409 ALA B O 1
ATOM 6578 N N . PRO B 1 410 ? -0.968 -2.479 -18.406 1 96.88 410 PRO B N 1
ATOM 6579 C CA . PRO B 1 410 ? -0.862 -1.958 -17.047 1 96.88 410 PRO B CA 1
ATOM 6580 C C . PRO B 1 410 ? -0.854 -0.432 -16.984 1 96.88 410 PRO B C 1
ATOM 6582 O O . PRO B 1 410 ? -0.691 0.223 -18.031 1 96.88 410 PRO B O 1
ATOM 6585 N N . ALA B 1 411 ? -1.068 0.065 -15.781 1 95.62 411 ALA B N 1
ATOM 6586 C CA . ALA B 1 411 ? -1.098 1.51 -15.562 1 95.62 411 ALA B CA 1
ATOM 6587 C C . ALA B 1 411 ? 0.314 2.074 -15.43 1 95.62 411 ALA B C 1
ATOM 6589 O O . ALA B 1 411 ? 1.182 1.455 -14.812 1 95.62 411 ALA B O 1
ATOM 6590 N N . ALA B 1 412 ? 0.53 3.219 -16.078 1 94.25 412 ALA B N 1
ATOM 6591 C CA . ALA B 1 412 ? 1.725 4.012 -15.797 1 94.25 412 ALA B CA 1
ATOM 6592 C C . ALA B 1 412 ? 1.589 4.742 -14.461 1 94.25 412 ALA B C 1
ATOM 6594 O O . ALA B 1 412 ? 0.476 5.027 -14.016 1 94.25 412 ALA B O 1
ATOM 6595 N N . LEU B 1 413 ? 2.734 5.051 -13.836 1 89.94 413 LEU B N 1
ATOM 6596 C CA . LEU B 1 413 ? 2.691 5.734 -12.547 1 89.94 413 LEU B CA 1
ATOM 6597 C C . LEU B 1 413 ? 2.033 7.105 -12.68 1 89.94 413 LEU B C 1
ATOM 6599 O O . LEU B 1 413 ? 1.187 7.477 -11.867 1 89.94 413 LEU B O 1
ATOM 6603 N N . SER B 1 414 ? 2.385 7.848 -13.672 1 87.06 414 SER B N 1
ATOM 6604 C CA . SER B 1 414 ? 1.874 9.203 -13.836 1 87.06 414 SER B CA 1
ATOM 6605 C C . SER B 1 414 ? 0.401 9.195 -14.234 1 87.06 414 SER B C 1
ATOM 6607 O O . SER B 1 414 ? -0.434 9.789 -13.547 1 87.06 414 SER B O 1
ATOM 6609 N N . ARG B 1 415 ? 0.122 8.586 -15.391 1 89.12 415 ARG B N 1
ATOM 6610 C CA . ARG B 1 415 ? -1.23 8.422 -15.914 1 89.12 415 ARG B CA 1
ATOM 6611 C C . ARG B 1 415 ? -1.232 7.57 -17.172 1 89.12 415 ARG B C 1
ATOM 6613 O O . ARG B 1 415 ? -0.201 7.426 -17.828 1 89.12 415 ARG B O 1
ATOM 6620 N N . GLY B 1 416 ? -2.367 6.988 -17.391 1 92.88 416 GLY B N 1
ATOM 6621 C CA . GLY B 1 416 ? -2.516 6.262 -18.641 1 92.88 416 GLY B CA 1
ATOM 6622 C C . GLY B 1 416 ? -1.889 4.879 -18.609 1 92.88 416 GLY B C 1
ATOM 6623 O O . GLY B 1 416 ? -1.86 4.23 -17.562 1 92.88 416 GLY B O 1
ATOM 6624 N N . GLU B 1 417 ? -1.464 4.395 -19.797 1 94.44 417 GLU B N 1
ATOM 6625 C CA . GLU B 1 417 ? -1.018 3.016 -19.969 1 94.44 417 GLU B CA 1
ATOM 6626 C C . GLU B 1 417 ? 0.498 2.943 -20.141 1 94.44 417 GLU B C 1
ATOM 6628 O O . GLU B 1 417 ? 1.108 3.836 -20.734 1 94.44 417 GLU B O 1
ATOM 6633 N N . LEU B 1 418 ? 1.072 1.923 -19.594 1 94.38 418 LEU B N 1
ATOM 6634 C CA . LEU B 1 418 ? 2.484 1.631 -19.812 1 94.38 418 LEU B CA 1
ATOM 6635 C C . LEU B 1 418 ? 2.719 1.116 -21.234 1 94.38 418 LEU B C 1
ATOM 6637 O O . LEU B 1 418 ? 1.913 0.344 -21.75 1 94.38 418 LEU B O 1
ATOM 6641 N N . VAL B 1 419 ? 3.857 1.597 -21.75 1 91.56 419 VAL B N 1
ATOM 6642 C CA . VAL B 1 419 ? 4.297 1.004 -23.016 1 91.56 419 VAL B CA 1
ATOM 6643 C C . VAL B 1 419 ? 4.941 -0.355 -22.75 1 91.56 419 VAL B C 1
ATOM 6645 O O . VAL B 1 419 ? 5.852 -0.468 -21.922 1 91.56 419 VAL B O 1
ATOM 6648 N N . THR B 1 420 ? 4.508 -1.386 -23.453 1 90.69 420 THR B N 1
ATOM 6649 C CA . THR B 1 420 ? 4.965 -2.75 -23.219 1 90.69 420 THR B CA 1
ATOM 6650 C C . THR B 1 420 ? 6.398 -2.934 -23.703 1 90.69 420 THR B C 1
ATOM 6652 O O . THR B 1 420 ? 6.727 -2.553 -24.828 1 90.69 420 THR B O 1
ATOM 6655 N N . THR B 1 421 ? 7.25 -3.455 -22.859 1 94.19 421 THR B N 1
ATOM 6656 C CA . THR B 1 421 ? 8.594 -3.846 -23.266 1 94.19 421 THR B CA 1
ATOM 6657 C C . THR B 1 421 ? 8.555 -5.043 -24.203 1 94.19 421 THR B C 1
ATOM 6659 O O . THR B 1 421 ? 7.836 -6.012 -23.953 1 94.19 421 THR B O 1
ATOM 6662 N N . PRO B 1 422 ? 9.312 -5.031 -25.344 1 94.56 422 PRO B N 1
ATOM 6663 C CA . PRO B 1 422 ? 9.32 -6.176 -26.266 1 94.56 422 PRO B CA 1
ATOM 6664 C C . PRO B 1 422 ? 9.773 -7.469 -25.578 1 94.56 422 PRO B C 1
ATOM 6666 O O . PRO B 1 422 ? 10.648 -7.445 -24.719 1 94.56 422 PRO B O 1
ATOM 6669 N N . GLY B 1 423 ? 9.172 -8.602 -26.078 1 96.62 423 GLY B N 1
ATOM 6670 C CA . GLY B 1 423 ? 9.406 -9.898 -25.453 1 96.62 423 GLY B CA 1
ATOM 6671 C C . GLY B 1 423 ? 10.867 -10.312 -25.469 1 96.62 423 GLY B C 1
ATOM 6672 O O . GLY B 1 423 ? 11.344 -10.961 -24.531 1 96.62 423 GLY B O 1
ATOM 6673 N N . GLU B 1 424 ? 11.609 -9.891 -26.484 1 96.12 424 GLU B N 1
ATOM 6674 C CA . GLU B 1 424 ? 13.023 -10.211 -26.578 1 96.12 424 GLU B CA 1
ATOM 6675 C C . GLU B 1 424 ? 13.828 -9.5 -25.5 1 96.12 424 GLU B C 1
ATOM 6677 O O . GLU B 1 424 ? 14.75 -10.07 -24.906 1 96.12 424 GLU B O 1
ATOM 6682 N N . ASP B 1 425 ? 13.445 -8.273 -25.219 1 96.56 425 ASP B N 1
ATOM 6683 C CA . ASP B 1 425 ? 14.117 -7.496 -24.188 1 96.56 425 ASP B CA 1
ATOM 6684 C C . ASP B 1 425 ? 13.773 -8.016 -22.797 1 96.56 425 ASP B C 1
ATOM 6686 O O . ASP B 1 425 ? 14.617 -8.008 -21.891 1 96.56 425 ASP B O 1
ATOM 6690 N N . VAL B 1 426 ? 12.523 -8.422 -22.672 1 97.44 426 VAL B N 1
ATOM 6691 C CA . VAL B 1 426 ? 12.078 -9.023 -21.422 1 97.44 426 VAL B CA 1
ATOM 6692 C C . VAL B 1 426 ? 12.898 -10.273 -21.125 1 97.44 426 VAL B C 1
ATOM 6694 O O . VAL B 1 426 ? 13.359 -10.469 -20 1 97.44 426 VAL B O 1
ATOM 6697 N N . ALA B 1 427 ? 13.141 -11.062 -22.125 1 97.81 427 ALA B N 1
ATOM 6698 C CA . ALA B 1 427 ? 13.906 -12.297 -21.969 1 97.81 427 ALA B CA 1
ATOM 6699 C C . ALA B 1 427 ? 15.359 -12 -21.609 1 97.81 427 ALA B C 1
ATOM 6701 O O . ALA B 1 427 ? 15.922 -12.633 -20.719 1 97.81 427 ALA B O 1
ATOM 6702 N N . ALA B 1 428 ? 15.945 -11.07 -22.281 1 96.56 428 ALA B N 1
ATOM 6703 C CA . ALA B 1 428 ? 17.328 -10.703 -22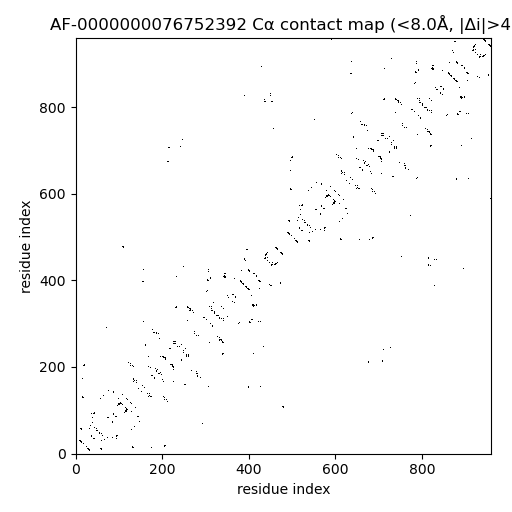.016 1 96.56 428 ALA B CA 1
ATOM 6704 C C . ALA B 1 428 ? 17.5 -10.172 -20.594 1 96.56 428 ALA B C 1
ATOM 6706 O O . ALA B 1 428 ? 18.469 -10.508 -19.906 1 96.56 428 ALA B O 1
ATOM 6707 N N . ALA B 1 429 ? 16.547 -9.359 -20.172 1 97 429 ALA B N 1
ATOM 6708 C CA . ALA B 1 429 ? 16.594 -8.805 -18.812 1 97 429 ALA B CA 1
ATOM 6709 C C . ALA B 1 429 ? 16.484 -9.914 -17.766 1 97 429 ALA B C 1
ATOM 6711 O O . ALA B 1 429 ? 17.172 -9.883 -16.75 1 97 429 ALA B O 1
ATOM 6712 N N . PHE B 1 430 ? 15.711 -10.867 -18.094 1 97.75 430 PHE B N 1
ATOM 6713 C CA . PHE B 1 430 ? 15.508 -11.992 -17.188 1 97.75 430 PHE B CA 1
ATOM 6714 C C . PHE B 1 430 ? 16.797 -12.805 -17.031 1 97.75 430 PHE B C 1
ATOM 6716 O O . PHE B 1 430 ? 17.188 -13.148 -15.914 1 97.75 430 PHE B O 1
ATOM 6723 N N . VAL B 1 431 ? 17.391 -13.055 -18.062 1 95.75 431 VAL B N 1
ATOM 6724 C CA . VAL B 1 431 ? 18.641 -13.805 -18.062 1 95.75 431 VAL B CA 1
ATOM 6725 C C . VAL B 1 431 ? 19.703 -13.062 -17.25 1 95.75 431 VAL B C 1
ATOM 6727 O O . VAL B 1 431 ? 20.375 -13.656 -16.406 1 95.75 431 VAL B O 1
ATOM 6730 N N . GLU B 1 432 ? 19.828 -11.82 -17.484 1 94.06 432 GLU B N 1
ATOM 6731 C CA . GLU B 1 432 ? 20.828 -11.039 -16.766 1 94.06 432 GLU B CA 1
ATOM 6732 C C . GLU B 1 432 ? 20.547 -11.039 -15.258 1 94.06 432 GLU B C 1
ATOM 6734 O O . GLU B 1 432 ? 21.469 -11.156 -14.453 1 94.06 432 GLU B O 1
ATOM 6739 N N . ASP B 1 433 ? 19.281 -10.898 -14.922 1 94.44 433 ASP B N 1
ATOM 6740 C CA . ASP B 1 433 ? 18.906 -10.93 -13.508 1 94.44 433 ASP B CA 1
ATOM 6741 C C . ASP B 1 433 ? 19.328 -12.25 -12.867 1 94.44 433 ASP B C 1
ATOM 6743 O O . ASP B 1 433 ? 19.797 -12.273 -11.727 1 94.44 433 ASP B O 1
ATOM 6747 N N . LEU B 1 434 ? 19.109 -13.367 -13.547 1 93.62 434 LEU B N 1
ATOM 6748 C CA . LEU B 1 434 ? 19.484 -14.68 -13.023 1 93.62 434 LEU B CA 1
ATOM 6749 C C . LEU B 1 434 ? 20.984 -14.75 -12.758 1 93.62 434 LEU B C 1
ATOM 6751 O O . LEU B 1 434 ? 21.406 -15.258 -11.719 1 93.62 434 LEU B O 1
ATOM 6755 N N . PHE B 1 435 ? 21.734 -14.25 -13.672 1 90.5 435 PHE B N 1
ATOM 6756 C CA . PHE B 1 435 ? 23.188 -14.266 -13.5 1 90.5 435 PHE B CA 1
ATOM 6757 C C . PHE B 1 435 ? 23.609 -13.328 -12.375 1 90.5 435 PHE B C 1
ATOM 6759 O O . PHE B 1 435 ? 24.5 -13.656 -11.586 1 90.5 435 PHE B O 1
ATOM 6766 N N . ARG B 1 436 ? 22.953 -12.164 -12.266 1 88.06 436 ARG B N 1
ATOM 6767 C CA . ARG B 1 436 ? 23.25 -11.211 -11.195 1 88.06 436 ARG B CA 1
ATOM 6768 C C . ARG B 1 436 ? 22.984 -11.82 -9.828 1 88.06 436 ARG B C 1
ATOM 6770 O O . ARG B 1 436 ? 23.688 -11.539 -8.859 1 88.06 436 ARG B O 1
ATOM 6777 N N . GLN B 1 437 ? 22 -12.695 -9.797 1 88.62 437 GLN B N 1
ATOM 6778 C CA . GLN B 1 437 ? 21.562 -13.273 -8.523 1 88.62 437 GLN B CA 1
ATOM 6779 C C . GLN B 1 437 ? 22.297 -14.594 -8.25 1 88.62 437 GLN B C 1
ATOM 6781 O O . GLN B 1 437 ? 22.078 -15.211 -7.203 1 88.62 437 GLN B O 1
ATOM 6786 N N . GLY B 1 438 ? 23.047 -14.977 -9.18 1 87.56 438 GLY B N 1
ATOM 6787 C CA . GLY B 1 438 ? 23.781 -16.219 -9.031 1 87.56 438 GLY B CA 1
ATOM 6788 C C . GLY B 1 438 ? 22.875 -17.453 -9.094 1 87.56 438 GLY B C 1
ATOM 6789 O O . GLY B 1 438 ? 23.125 -18.438 -8.414 1 87.56 438 GLY B O 1
ATOM 6790 N N . ARG B 1 439 ? 21.812 -17.438 -9.914 1 92.44 439 ARG B N 1
ATOM 6791 C CA . ARG B 1 439 ? 20.797 -18.484 -9.922 1 92.44 439 ARG B CA 1
ATOM 6792 C C . ARG B 1 439 ? 21.016 -19.453 -11.062 1 92.44 439 ARG B C 1
ATOM 6794 O O . ARG B 1 439 ? 20.219 -20.375 -11.273 1 92.44 439 ARG B O 1
ATOM 6801 N N . VAL B 1 440 ? 22.172 -19.328 -11.805 1 92.25 440 VAL B N 1
ATOM 6802 C CA . VAL B 1 440 ? 22.406 -20.156 -12.977 1 92.25 440 VAL B CA 1
ATOM 6803 C C . VAL B 1 440 ? 23.625 -21.047 -12.758 1 92.25 440 VAL B C 1
ATOM 6805 O O . VAL B 1 440 ? 24.734 -20.547 -12.508 1 92.25 440 VAL B O 1
ATOM 6808 N N . ALA B 1 441 ? 23.406 -22.328 -12.812 1 91.19 441 ALA B N 1
ATOM 6809 C CA . ALA B 1 441 ? 24.531 -23.266 -12.844 1 91.19 441 ALA B CA 1
ATOM 6810 C C . ALA B 1 441 ? 25.141 -23.328 -14.234 1 91.19 441 ALA B C 1
ATOM 6812 O O . ALA B 1 441 ? 24.453 -23.578 -15.219 1 91.19 441 ALA B O 1
ATOM 6813 N N . VAL B 1 442 ? 26.438 -23.109 -14.289 1 90.75 442 VAL B N 1
ATOM 6814 C CA . VAL B 1 442 ? 27.156 -23.188 -15.555 1 90.75 442 VAL B CA 1
ATOM 6815 C C . VAL B 1 442 ? 28.219 -24.281 -15.469 1 90.75 442 VAL B C 1
ATOM 6817 O O . VAL B 1 442 ? 29.266 -24.094 -14.836 1 90.75 442 VAL B O 1
ATOM 6820 N N . PRO B 1 443 ? 27.969 -25.391 -16.156 1 89.88 443 PRO B N 1
ATOM 6821 C CA . PRO B 1 443 ? 29 -26.422 -16.203 1 89.88 443 PRO B CA 1
ATOM 6822 C C . PRO B 1 443 ? 30.344 -25.891 -16.688 1 89.88 443 PRO B C 1
ATOM 6824 O O . PRO B 1 443 ? 30.391 -25.031 -17.562 1 89.88 443 PRO B O 1
ATOM 6827 N N . ARG B 1 444 ? 31.359 -26.5 -16.172 1 87 444 ARG B N 1
ATOM 6828 C CA . ARG B 1 444 ? 32.719 -26.031 -16.438 1 87 444 ARG B CA 1
ATOM 6829 C C . ARG B 1 444 ? 33 -26.031 -17.938 1 87 444 ARG B C 1
ATOM 6831 O O . ARG B 1 444 ? 33.719 -25.172 -18.422 1 87 444 ARG B O 1
ATOM 6838 N N . GLU B 1 445 ? 32.5 -26.953 -18.625 1 89.81 445 GLU B N 1
ATOM 6839 C CA . GLU B 1 445 ? 32.781 -27.125 -20.047 1 89.81 445 GLU B CA 1
ATOM 6840 C C . GLU B 1 445 ? 32.188 -25.969 -20.859 1 89.81 445 GLU B C 1
ATOM 6842 O O . GLU B 1 445 ? 32.594 -25.75 -22 1 89.81 445 GLU B O 1
ATOM 6847 N N . TYR B 1 446 ? 31.297 -25.25 -20.219 1 90.94 446 TYR B N 1
ATOM 6848 C CA . TYR B 1 446 ? 30.656 -24.172 -20.953 1 90.94 446 TYR B CA 1
ATOM 6849 C C . TYR B 1 446 ? 31.156 -22.812 -20.469 1 90.94 446 TYR B C 1
ATOM 6851 O O . TYR B 1 446 ? 30.609 -21.766 -20.859 1 90.94 446 TYR B O 1
ATOM 6859 N N . GLN B 1 447 ? 32.188 -22.766 -19.672 1 88.31 447 GLN B N 1
ATOM 6860 C CA . GLN B 1 447 ? 32.719 -21.531 -19.125 1 88.31 447 GLN B CA 1
ATOM 6861 C C . GLN B 1 447 ? 33.906 -21.016 -19.938 1 88.31 447 GLN B C 1
ATOM 6863 O O . GLN B 1 447 ? 34.781 -21.797 -20.328 1 88.31 447 GLN B O 1
ATOM 6868 N N . ARG B 1 448 ? 33.938 -19.875 -20.344 1 83.06 448 ARG B N 1
ATOM 6869 C CA . ARG B 1 448 ? 35.031 -19.234 -21.031 1 83.06 448 ARG B CA 1
ATOM 6870 C C . ARG B 1 448 ? 35.719 -18.203 -20.141 1 83.06 448 ARG B C 1
ATOM 6872 O O . ARG B 1 448 ? 36.875 -17.859 -20.344 1 83.06 448 ARG B O 1
ATOM 6879 N N . GLY B 1 449 ? 35.219 -17.688 -19.078 1 72.56 449 GLY B N 1
ATOM 6880 C CA . GLY B 1 449 ? 35.719 -16.672 -18.156 1 72.56 449 GLY B CA 1
ATOM 6881 C C . GLY B 1 449 ? 34.938 -16.578 -16.875 1 72.56 449 GLY B C 1
ATOM 6882 O O . GLY B 1 449 ? 34.594 -17.609 -16.281 1 72.56 449 GLY B O 1
ATOM 6883 N N . PHE B 1 450 ? 34.781 -15.266 -16.469 1 66.38 450 PHE B N 1
ATOM 6884 C CA . PHE B 1 450 ? 34.031 -15.016 -15.234 1 66.38 450 PHE B CA 1
ATOM 6885 C C . PHE B 1 450 ? 32.562 -15.398 -15.391 1 66.38 450 PHE B C 1
ATOM 6887 O O . PHE B 1 450 ? 31.875 -14.898 -16.281 1 66.38 450 PHE B O 1
ATOM 6894 N N . ALA B 1 451 ? 32.25 -16.469 -14.719 1 62.84 451 ALA B N 1
ATOM 6895 C CA . ALA B 1 451 ? 30.828 -16.766 -14.656 1 62.84 451 ALA B CA 1
ATOM 6896 C C . ALA B 1 451 ? 30.234 -16.297 -13.328 1 62.84 451 ALA B C 1
ATOM 6898 O O . ALA B 1 451 ? 30.594 -16.812 -12.266 1 62.84 451 ALA B O 1
ATOM 6899 N N . ALA B 1 452 ? 29.5 -15.164 -13.383 1 60.91 452 ALA B N 1
ATOM 6900 C CA . ALA B 1 452 ? 28.922 -14.562 -12.188 1 60.91 452 ALA B CA 1
ATOM 6901 C C . ALA B 1 452 ? 28.25 -15.625 -11.312 1 60.91 452 ALA B C 1
ATOM 6903 O O . ALA B 1 452 ? 28.234 -15.5 -10.086 1 60.91 452 ALA B O 1
ATOM 6904 N N . ALA B 1 453 ? 27.781 -16.688 -11.906 1 57.97 453 ALA B N 1
ATOM 6905 C CA . ALA B 1 453 ? 27 -17.672 -11.172 1 57.97 453 ALA B CA 1
ATOM 6906 C C . ALA B 1 453 ? 27.906 -18.594 -10.359 1 57.97 453 ALA B C 1
ATOM 6908 O O . ALA B 1 453 ? 27.453 -19.281 -9.453 1 57.97 453 ALA B O 1
ATOM 6909 N N . SER B 1 454 ? 29.172 -18.609 -10.688 1 56.06 454 SER B N 1
ATOM 6910 C CA . SER B 1 454 ? 30.047 -19.641 -10.141 1 56.06 454 SER B CA 1
ATOM 6911 C C . SER B 1 454 ? 30.469 -19.297 -8.711 1 56.06 454 SER B C 1
ATOM 6913 O O . SER B 1 454 ? 31.078 -20.125 -8.023 1 56.06 454 SER B O 1
ATOM 6915 N N . GLY B 1 455 ? 30.109 -18.125 -8.25 1 56.5 455 GLY B N 1
ATOM 6916 C CA . GLY B 1 455 ? 30.578 -17.938 -6.883 1 56.5 455 GLY B CA 1
ATOM 6917 C C . GLY B 1 455 ? 29.828 -18.781 -5.871 1 56.5 455 GLY B C 1
ATOM 6918 O O . GLY B 1 455 ? 28.688 -19.188 -6.113 1 56.5 455 GLY B O 1
ATOM 6919 N N . VAL B 1 456 ? 30.656 -19.609 -5 1 58.72 456 VAL B N 1
ATOM 6920 C CA . VAL B 1 456 ? 30.484 -20.672 -4.023 1 58.72 456 VAL B CA 1
ATOM 6921 C C . VAL B 1 456 ? 29.406 -20.281 -3.012 1 58.72 456 VAL B C 1
ATOM 6923 O O . VAL B 1 456 ? 29.109 -21.031 -2.086 1 58.72 456 VAL B O 1
ATOM 6926 N N . ASP B 1 457 ? 28.547 -19.344 -3.361 1 65.19 457 ASP B N 1
ATOM 6927 C CA . ASP B 1 457 ? 27.656 -19.125 -2.221 1 65.19 457 ASP B CA 1
ATOM 6928 C C . ASP B 1 457 ? 26.5 -20.109 -2.234 1 65.19 457 ASP B C 1
ATOM 6930 O O . ASP B 1 457 ? 26.344 -20.875 -3.186 1 65.19 457 ASP B O 1
ATOM 6934 N N . GLY B 1 458 ? 26 -20.594 -1.214 1 70.44 458 GLY B N 1
ATOM 6935 C CA . GLY B 1 458 ? 24.938 -21.547 -0.955 1 70.44 458 GLY B CA 1
ATOM 6936 C C . GLY B 1 458 ? 23.609 -21.156 -1.58 1 70.44 458 GLY B C 1
ATOM 6937 O O . GLY B 1 458 ? 22.562 -21.688 -1.204 1 70.44 458 GLY B O 1
ATOM 6938 N N . THR B 1 459 ? 23.75 -20.359 -2.703 1 79.69 459 THR B N 1
ATOM 6939 C CA . THR B 1 459 ? 22.516 -19.938 -3.35 1 79.69 459 THR B CA 1
ATOM 6940 C C . THR B 1 459 ? 21.969 -21.047 -4.238 1 79.69 459 THR B C 1
ATOM 6942 O O . THR B 1 459 ? 22.719 -21.672 -4.992 1 79.69 459 THR B O 1
ATOM 6945 N N . LEU B 1 460 ? 20.75 -21.312 -4.141 1 86.94 460 LEU B N 1
ATOM 6946 C CA . LEU B 1 460 ? 20.078 -22.312 -4.961 1 86.94 460 LEU B CA 1
ATOM 6947 C C . LEU B 1 460 ? 20.109 -21.922 -6.434 1 86.94 460 LEU B C 1
ATOM 6949 O O . LEU B 1 460 ? 19.703 -20.812 -6.781 1 86.94 460 LEU B O 1
ATOM 6953 N N . ARG B 1 461 ? 20.625 -22.797 -7.258 1 91.62 461 ARG B N 1
ATOM 6954 C CA . ARG B 1 461 ? 20.609 -22.578 -8.695 1 91.62 461 ARG B CA 1
ATOM 6955 C C . ARG B 1 461 ? 19.281 -23.062 -9.297 1 91.62 461 ARG B C 1
ATOM 6957 O O . ARG B 1 461 ? 19.094 -24.25 -9.484 1 91.62 461 ARG B O 1
ATOM 6964 N N . THR B 1 462 ? 18.453 -22.141 -9.695 1 94.81 462 THR B N 1
ATOM 6965 C CA . THR B 1 462 ? 17.125 -22.484 -10.18 1 94.81 462 THR B CA 1
ATOM 6966 C C . THR B 1 462 ? 17.156 -22.812 -11.672 1 94.81 462 THR B C 1
ATOM 6968 O O . THR B 1 462 ? 16.219 -23.375 -12.219 1 94.81 462 THR B O 1
ATOM 6971 N N . HIS B 1 463 ? 18.312 -22.391 -12.344 1 95.25 463 HIS B N 1
ATOM 6972 C CA . HIS B 1 463 ? 18.516 -22.625 -13.766 1 95.25 463 HIS B CA 1
ATOM 6973 C C . HIS B 1 463 ? 19.891 -23.219 -14.047 1 95.25 463 HIS B C 1
ATOM 6975 O O . HIS B 1 463 ? 20.75 -23.203 -13.172 1 95.25 463 HIS B O 1
ATOM 6981 N N . GLU B 1 464 ? 19.984 -23.734 -15.227 1 94.56 464 GLU B N 1
ATOM 6982 C CA . GLU B 1 464 ? 21.281 -24.25 -15.672 1 94.56 464 GLU B CA 1
ATOM 6983 C C . GLU B 1 464 ? 21.484 -24.016 -17.172 1 94.56 464 GLU B C 1
ATOM 6985 O O . GLU B 1 464 ? 20.5 -23.953 -17.922 1 94.56 464 GLU B O 1
ATOM 6990 N N . VAL B 1 465 ? 22.688 -23.812 -17.547 1 94.12 465 VAL B N 1
ATOM 6991 C CA . VAL B 1 465 ? 23.047 -23.812 -18.969 1 94.12 465 VAL B CA 1
ATOM 6992 C C . VAL B 1 465 ? 23.297 -25.234 -19.438 1 94.12 465 VAL B C 1
ATOM 6994 O O . VAL B 1 465 ? 24.078 -25.969 -18.844 1 94.12 465 VAL B O 1
ATOM 6997 N N . ALA B 1 466 ? 22.578 -25.609 -20.438 1 96.19 466 ALA B N 1
ATOM 6998 C CA . ALA B 1 466 ? 22.719 -26.922 -21.047 1 96.19 466 ALA B CA 1
ATOM 6999 C C . ALA B 1 466 ? 22.984 -26.812 -22.547 1 96.19 466 ALA B C 1
ATOM 7001 O O . ALA B 1 466 ? 23.031 -25.703 -23.094 1 96.19 466 ALA B O 1
ATOM 7002 N N . ASN B 1 467 ? 23.328 -27.875 -23.141 1 95.31 467 ASN B N 1
ATOM 7003 C CA . ASN B 1 467 ? 23.5 -27.953 -24.594 1 95.31 467 ASN B CA 1
ATOM 7004 C C . ASN B 1 467 ? 22.469 -28.875 -25.219 1 95.31 467 ASN B C 1
ATOM 7006 O O . ASN B 1 467 ? 22.422 -30.078 -24.906 1 95.31 467 ASN B O 1
ATOM 7010 N N . ASN B 1 468 ? 21.672 -28.375 -26.109 1 91.25 468 ASN B N 1
ATOM 7011 C CA . ASN B 1 468 ? 20.609 -29.188 -26.703 1 91.25 468 ASN B CA 1
ATOM 7012 C C . ASN B 1 468 ? 21.016 -29.75 -28.047 1 91.25 468 ASN B C 1
ATOM 7014 O O . ASN B 1 468 ? 20.156 -30.203 -28.828 1 91.25 468 ASN B O 1
ATOM 7018 N N . GLY B 1 469 ? 22.281 -29.75 -28.375 1 92.19 469 GLY B N 1
ATOM 7019 C CA . GLY B 1 469 ? 22.797 -30.219 -29.641 1 92.19 469 GLY B CA 1
ATOM 7020 C C . GLY B 1 469 ? 23 -29.109 -30.656 1 92.19 469 GLY B C 1
ATOM 7021 O O . GLY B 1 469 ? 24 -29.109 -31.391 1 92.19 469 GLY B O 1
ATOM 7022 N N . ALA B 1 470 ? 22.078 -28.172 -30.656 1 92.62 470 ALA B N 1
ATOM 7023 C CA . ALA B 1 470 ? 22.172 -27.031 -31.562 1 92.62 470 ALA B CA 1
ATOM 7024 C C . ALA B 1 470 ? 22.984 -25.891 -30.938 1 92.62 470 ALA B C 1
ATOM 7026 O O . ALA B 1 470 ? 23.516 -25.047 -31.656 1 92.62 470 ALA B O 1
ATOM 7027 N N . GLY B 1 471 ? 23.125 -25.922 -29.641 1 95.44 471 GLY B N 1
ATOM 7028 C CA . GLY B 1 471 ? 23.844 -24.906 -28.891 1 95.44 471 GLY B CA 1
ATOM 7029 C C . GLY B 1 471 ? 23.469 -24.859 -27.422 1 95.44 471 GLY B C 1
ATOM 7030 O O . GLY B 1 471 ? 22.891 -25.812 -26.891 1 95.44 471 GLY B O 1
ATOM 7031 N N . LEU B 1 472 ? 23.906 -23.75 -26.812 1 96.44 472 LEU B N 1
ATOM 7032 C CA . LEU B 1 472 ? 23.625 -23.594 -25.391 1 96.44 472 LEU B CA 1
ATOM 7033 C C . LEU B 1 472 ? 22.188 -23.109 -25.172 1 96.44 472 LEU B C 1
ATOM 7035 O O . LEU B 1 472 ? 21.688 -22.281 -25.938 1 96.44 472 LEU B O 1
ATOM 7039 N N . VAL B 1 473 ? 21.547 -23.625 -24.203 1 97.12 473 VAL B N 1
ATOM 7040 C CA . VAL B 1 473 ? 20.172 -23.281 -23.875 1 97.12 473 VAL B CA 1
ATOM 7041 C C . VAL B 1 473 ? 20.031 -23.109 -22.359 1 97.12 473 VAL B C 1
ATOM 7043 O O . VAL B 1 473 ? 20.75 -23.75 -21.594 1 97.12 473 VAL B O 1
ATOM 7046 N N . LEU B 1 474 ? 19.234 -22.156 -21.922 1 96.38 474 LEU B N 1
ATOM 7047 C CA . LEU B 1 474 ? 18.891 -22 -20.516 1 96.38 474 LEU B CA 1
ATOM 7048 C C . LEU B 1 474 ? 17.719 -22.906 -20.141 1 96.38 474 LEU B C 1
ATOM 7050 O O . LEU B 1 474 ? 16.672 -22.859 -20.797 1 96.38 474 LEU B O 1
ATOM 7054 N N . VAL B 1 475 ? 17.875 -23.672 -19.062 1 95.62 475 VAL B N 1
ATOM 7055 C CA . VAL B 1 475 ? 16.828 -24.594 -18.625 1 95.62 475 VAL B CA 1
ATOM 7056 C C . VAL B 1 475 ? 16.547 -24.375 -17.156 1 95.62 475 VAL B C 1
ATOM 7058 O O . VAL B 1 475 ? 17.453 -24.172 -16.359 1 95.62 475 VAL B O 1
ATOM 7061 N N . ARG B 1 476 ? 15.281 -24.344 -16.828 1 96.25 476 ARG B N 1
ATOM 7062 C CA . ARG B 1 476 ? 14.906 -24.25 -15.422 1 96.25 476 ARG B CA 1
ATOM 7063 C C . ARG B 1 476 ? 15.008 -25.594 -14.727 1 96.25 476 ARG B C 1
ATOM 7065 O O . ARG B 1 476 ? 14.641 -26.625 -15.297 1 96.25 476 ARG B O 1
ATOM 7072 N N . ARG B 1 477 ? 15.391 -25.531 -13.43 1 94.81 477 ARG B N 1
ATOM 7073 C CA . ARG B 1 477 ? 15.523 -26.734 -12.617 1 94.81 477 ARG B CA 1
ATOM 7074 C C . ARG B 1 477 ? 14.391 -26.844 -11.609 1 94.81 477 ARG B C 1
ATOM 7076 O O . ARG B 1 477 ? 13.914 -27.953 -11.32 1 94.81 477 ARG B O 1
ATOM 7083 N N . VAL B 1 478 ? 14.008 -25.703 -11.086 1 94.25 478 VAL B N 1
ATOM 7084 C CA . VAL B 1 478 ? 13.055 -25.75 -9.992 1 94.25 478 VAL B CA 1
ATOM 7085 C C . VAL B 1 478 ? 12.281 -24.438 -9.906 1 94.25 478 VAL B C 1
ATOM 7087 O O . VAL B 1 478 ? 12.75 -23.406 -10.398 1 94.25 478 VAL B O 1
ATOM 7090 N N . PHE B 1 479 ? 11.07 -24.516 -9.492 1 93.94 479 PHE B N 1
ATOM 7091 C CA . PHE B 1 479 ? 10.367 -23.391 -8.891 1 93.94 479 PHE B CA 1
ATOM 7092 C C . PHE B 1 479 ? 10.453 -23.453 -7.367 1 93.94 479 PHE B C 1
ATOM 7094 O O . PHE B 1 479 ? 9.969 -24.406 -6.75 1 93.94 479 PHE B O 1
ATOM 7101 N N . ASP B 1 480 ? 11.156 -22.453 -6.762 1 92.25 480 ASP B N 1
ATOM 7102 C CA . ASP B 1 480 ? 11.352 -22.5 -5.316 1 92.25 480 ASP B CA 1
ATOM 7103 C C . ASP B 1 480 ? 10.57 -21.391 -4.613 1 92.25 480 ASP B C 1
ATOM 7105 O O . ASP B 1 480 ? 10.219 -20.391 -5.234 1 92.25 480 ASP B O 1
#